Protein 8WOI (pdb70)

Foldseek 3Di:
DDFDPLPVLCVQDDPVLVVLCVQLLVLLLLLQLLVLVVLLLVLQLVVQVQLCQVPLVSNLVSQLVSLVVLLVSLVSLLVSLLSNQLRLLQSLLSRLLSLLLLLLVLVQFAFLLQCPPPCSLLVSLVLSQFLSLLSSLQRRRLVSLLSNLLSLLVNLCVLQCVLPNVLLVLLQVCVVVQVVLQVVLVVVLVVLVVVLVVLCVVLLVLLLCCLQVVVACQLQVCLPVSLVVNLVSLVVNLVSLLVSLLSVLQSQLLNLLSVLLSVLVSLVVVLVCLVVPHHFLSSSSSNNVSSNSSNVSVVQSVVSVVSSRSSRVSVVVSVCSSPDDHDQGFDPPQADADPDFFFKKWFQQFWDASPVDRPATQAHRATDIFGGFFEEEEEEADPSVRVVVVVPLLPSDDRPDGFIDRVHHTCSSHGLVNRLLQEQEQEEPAAAAQFFQVCVLCLLPPDDDDVVLCVLCVLQVRNPPVVVFPDDSGDGQQDPPPDPPDPLDSSCSSSSCVSSPHQAYEYEQHDDRPDDVSNVSNLVSVVRSSGRHRYYYHHNACPSCQPGFKYWYGDGNYTDDIGGVVCLVPPCDNRVVSVVQNVLYVQVSLVSNQVVCVVPVVDDDQLRHWRWDCRGSHFIATHLSVCWLVCLDFPQCLLVVLVVLLPVPPVLVVQQLVLLLLLLVLLLVVLQLVLVLSNLSSDPDSVVSNVVSVVSSVVSNVSSNSSSSSSSSNRSRLSSSLSVSLSSVLSLLSSLVSFFFLLVCVDDCNNSPNSSVLNVPLSNCVSVQNRVLVSLVSNLVSNLVVLVVVLCVLPNPLLVLCVVLLVLQLVLLLLVVVPSVHQPGSLSRQCRVLSRLSSSCNVNVVVCSRSVVSVVSSVVNVVRSVRSSVVSSVRSSVSSSVNSVSSSSNSSSVSVSSSVVSVCSSVPNHRPSSSSSSVSSSNSSSNSVSVSVVCVVCSNSNNTPSPRPCCSVPDDHDQGQADPQFAEDDDFQWWWWFFQFWAARPRDRVDTLAGGATDTFDGLFEEQAEAPVPSPPVCVLCPVQPSDDTPDGFTATSNDTPSRYNNSRPSLQEREFDAQDAADFWWLPCLLCSNPVDDDPDCLCVLCPQLHCPVVQCPDPPRRGWGDRPPTDDDASLVSLSSRSSNVVSSNHAEYEYDYDDPRQRDDPDDSCVSVLVPVSRRHYYYYYYHAPPPSQRPAKYFYDDRNYTQDMGHVPVVPVDDPRPVVVSVVVVPVD

Nearest PDB structures (foldseek):
  5kpi-assembly2_B  TM=9.280E-01  e=2.226E-79  Mus musculus
  5kpj-assembly1_A  TM=8.361E-01  e=1.004E-81  Mus musculus
  5koy-assembly1_A  TM=8.726E-01  e=6.139E-80  Mus musculus
  6ujw-assembly1_A  TM=7.823E-01  e=1.852E-78  Mus musculus
  8pmd-assembly1_A  TM=5.973E-01  e=9.554E-72  Homo sapiens

Solvent-accessible surface area: 56573 Å² total; per-residue (Å²): 156,130,65,39,85,52,144,139,12,38,67,47,18,73,183,97,1,136,98,22,37,123,68,0,26,98,7,0,85,64,21,2,36,7,77,0,48,28,25,69,23,9,1,65,3,7,19,5,4,3,117,24,74,179,72,80,123,67,1,49,100,48,1,45,117,31,13,88,72,1,53,117,14,0,78,68,6,11,147,14,0,72,16,17,10,7,13,12,12,43,2,2,8,60,5,2,3,38,7,5,74,108,2,3,87,5,2,14,108,15,33,12,16,56,18,64,93,96,67,100,9,4,43,6,0,29,0,5,1,19,6,0,2,31,6,18,35,0,4,15,22,61,16,4,26,54,41,28,43,59,14,8,51,110,22,0,49,94,20,0,72,124,27,10,144,83,0,0,94,51,2,50,76,25,48,93,41,51,70,153,25,28,46,100,45,58,163,61,46,88,38,50,85,46,109,36,180,111,21,30,62,104,0,22,66,43,2,68,26,5,6,68,36,5,90,14,1,8,0,9,48,0,18,72,72,12,33,97,46,0,24,95,15,4,57,147,12,15,127,46,14,51,120,32,4,87,28,62,0,90,7,45,0,58,24,100,4,70,26,18,74,19,42,8,78,3,12,68,93,0,2,40,34,12,59,101,65,104,26,28,7,0,80,4,32,3,0,0,26,0,0,42,36,0,12,130,14,46,61,47,0,116,74,12,86,40,23,18,57,114,0,59,42,3,3,82,80,0,54,67,9,25,110,72,169,17,103,17,74,68,52,123,167,106,30,96,89,55,126,151,21,84,0,38,2,33,1,87,70,0,21,1,13,84,98,78,132,99,119,76,83,25,2,127,70,0,67,21,113,11,50,58,39,92,38,15,1,1,1,3,40,71,85,14,27,14,57,2,0,1,8,0,1,1,21,2,29,40,19,90,73,30,73,4,30,2,48,56,24,87,6,128,59,7,44,18,118,28,1,16,92,22,1,0,4,2,20,70,151,18,15,30,4,18,33,16,8,42,76,2,6,32,18,10,68,82,132,56,66,87,101,77,4,65,60,5,1,56,31,1,48,4,81,70,122,24,91,156,27,122,106,79,20,69,2,91,4,11,132,62,58,34,134,35,66,41,57,57,44,37,26,13,2,4,1,2,1,38,15,12,94,2,83,2,1,0,8,23,40,12,28,82,49,167,83,65,88,36,18,59,55,9,48,74,1,18,81,102,4,40,104,50,37,5,0,0,25,1,5,102,72,10,74,45,2,162,141,36,63,41,2,17,2,4,70,113,6,71,43,90,33,89,20,61,31,132,99,6,86,48,180,76,27,47,2,32,52,12,52,115,102,60,148,66,149,90,65,190,20,9,103,41,0,45,74,79,14,48,108,46,65,105,59,36,64,60,36,17,9,6,37,17,40,52,55,52,137,8,79,20,63,6,61,12,36,26,62,46,91,178,51,70,175,13,45,174,83,22,67,132,78,6,68,132,43,9,62,86,19,170,64,85,28,115,101,0,24,83,0,0,65,55,3,2,80,21,36,10,56,52,1,41,8,11,1,28,0,18,58,3,16,25,72,140,77,115,72,34,3,62,137,73,1,95,104,42,18,133,73,8,66,44,21,0,119,87,0,37,38,2,19,60,46,4,33,68,42,12,8,15,9,0,32,29,1,6,9,47,5,21,99,71,0,0,50,27,1,10,115,15,12,2,11,18,19,62,82,135,103,20,59,18,78,98,1,18,43,51,0,29,83,23,0,42,50,5,40,41,14,2,1,69,44,43,9,50,44,60,35,21,75,23,15,39,114,33,0,34,95,45,2,76,138,38,14,148,97,0,0,98,49,0,84,61,8,26,85,81,2,26,100,0,24,63,14,55,54,55,24,77,157,21,27,34,38,39,28,0,130,26,5,13,122,0,2,22,19,0,4,17,0,4,53,34,9,91,10,0,1,0,17,37,2,62,81,60,3,40,66,82,2,42,137,19,2,143,106,4,43,133,96,9,68,166,92,0,71,75,19,0,102,112,11,0,82,20,4,46,29,19,12,28,9,8,10,87,0,4,108,72,0,4,70,6,12,38,117,60,75,8,75,15,15,82,0,3,28,1,10,16,5,0,39,76,9,1,78,26,16,0,76,20,78,45,43,37,68,48,55,145,65,8,4,70,45,42,7,18,11,15,56,10,40,78,78,146,17,177,12,45,13,73,56,111,141,25,66,91,16,158,100,13,162,2,36,5,41,7,111,106,0,42,4,7,89,91,74,155,90,116,62,53,46,0,130,56,0,39,16,130,6,159,45,53,62,8,4,1,0,4,1,20,109,48,31,18,13,52,2,2,12,12,3,0,0,21,10,21,45,13,113,57,30,83,3,34,2,30,57,61,23,3,116,134,9,32,2,84,26,0,12,91,27,0,0,12,8,53,39,108,29,34,10,28,55,34,34,6,45,79,2,10,19,32,12,91,116,67,14,91,113,83,70,2,49,92,9,9,132,24,4,64,8,42,63,86,13,71,58,45,113,106,45,46,96,16,65,4,26,114,238,41,76,145,25,68,43,14,41,55,17,30,8,10,6,6,8,0,34,12,18,98,4,42,0,0,0,13,22,27,13,120,67,18,29,107,35,174,110,44,67,14,17,74,37,6,22,84,126,17,50,188,76,36,7,1,2,11,2,2,53,102,30,58,50,11,178,8,128,66,19,5,0,2,0,57,126,0,114,51,79,23,108,14,24,91,71,94,4,60,82,95,123,111,60,22,6,18,154,40,40,97,70,93,102,48,264

GO terms:
  GO:0009741 response to brassinosteroid (P, IDA)
  GO:0016887 ATP hydrolysis activity (F, IDA)
  GO:0009926 auxin polar transport (P, IDA)
  GO:0010315 auxin export across the plasma membrane (P, IDA)
  GO:0010329 auxin efflux transmembrane transporter activity (F, IDA)
  GO:0055085 transmembrane transport (P, IDA)
  GO:0140359 ABC-type transporter activity (F, IDA)
  GO:0009555 pollen development (P, IMP)
  GO:0009637 response to blue light (P, IMP)
  GO:0009741 response to brassinosteroid (P, IMP)
  GO:0010315 auxin export across the plasma membrane (P, IMP)
  GO:0010928 regulation of auxin mediated signaling pathway (P, IMP)
  GO:2000032 regulation of secondary shoot formation (P, IMP)
  GO:1900459 positive regulation of brassinosteroid mediated signaling pathway (P, IMP)
  GO:1901371 regulation of leaf morphogenesis (P, IMP)
  GO:1902347 response to strigolactone (P, IMP)
  GO:0051510 regulation of unidimensional cell growth (P, IMP)
  GO:0048229 gametophyte development (P, IMP)
  GO:0048439 flower morphogenesis (P, IMP)
  GO:0048443 stamen development (P, IMP)

Sequence (1217 aa):
EQSLPFFKLFSFADKFDYLLMFVGSLGAIVHGSSMPVFFLLFGQMVNGFGKNQMDLHQMVHEVSRYSLYFVYLGLVVCFSSYAEIACWMYSGERQVAALRKKYLEAVLKQDVGFFDTDARTGDIVFSVSTDTLLVQDAISEKVGNFIHYLSTFLAGLVVGFVSAWKLALLSVAVIPGIAFAGGLYAYTLTGITSKSRESYANAGVIAEQAIAQVRTVYSYVGESKALNAYSDAIQYTLKLGYKAGMAKGLGLGCTYGIACMSWALVFWYAGVFIRNGQTDGGKAFTAIFSAIVGGMSLGQSFSNLGAFSKGKAAGYKLMEIINQRPTIIQDPLDGKCLDQVHGNIEFKDVTFSYPSRPDVMIFRNFNIFFPSGKTVAVVGGSGSGKSTVVSLIERFYDPNSGQILLDGVEIKTLQLKFLREQIGLVNQEPALFATTILENILYGKPDATMVEVEAAASAANAHSFITLLPKGYDTQVGERGVQLSGGQKQRIAIARAMLKDPKILLLDEATSALDASSESIVQEALDRVMVGRTTVVVAHRLCTIRNVDSIAVIQQGQVVETGTHEELIAKSGAYASLIRFQEMVSTRLSHSLSTKSLSLRSGSLRNLSYSYSTGADGRIEMISNAETDRKTRAPENYFYRLLKLNSPEWPYSIMGAVGSILSGFIGPTFAIVMSNMIEVFYYTDYDSMERKTKEYVFIYIGAGLYAVGAYLIQHYFFSIMGENLTTRVRRMMLSAILRNEVGWFDEDEHNSSLIAARLATDAADVKSAIAERISVILQNMTSLLTSFIVAFIVEWRVSLLILGTFPLLVLANFAQQLSLKGFAGDTAKAHAKTSMIAGEGVSNIRTVAAFNAQSKILSLFCHELRVPQKRSLYRSQTSGFLFGLSQLALYGSEALILWYGAHLVSKGVSTFSKVIKVFVVLVITANSVAETVSLAPEIIRGGEAVGSVFSVLDRQTRIDPDDADADPVETIRGDIEFRHVDFAYPSRPDVMVFRDFNLRIRAGHSQALVGASGSGKSSVIAMIERFYDPLAGKVMIDGKDIRRLNLKSLRLKIGLVQQEPALFAATIFDNIAYGKDGATESEVIDAARAANAHGFISGLPEGYKTPVGERGVQLSGGQKQRIAIARAVLKNPTVLLLDEATSALDAESECVLQEALERLMRGRTTVVVAHRLSTIRGVDCIGVIQDGRIVEQGSHSELVSRPEGAYSRLLQLQTHR

Organism: Arabidopsis thaliana (NCBI:txid3702)

B-factor: mean 54.36, std 30.16, range [13.77, 126.04]

Radius of gyration: 39.81 Å; Cα contacts (8 Å, |Δi|>4): 1858; chains: 1; bounding box: 60×89×129 Å

Secondary structure (DSSP, 8-state):
-----STTTTTT--TTTTTHHHHHHHHHHHHHTTHHHHHHHHHHHHTTTTT-SS-TTHHHHHHHTTSSHHHHHHHHHHTTSSTTTTTTTTTTHHHHTTTHHHHHHHTTTS-GGG--SSSSTTTHHHHTTTHHHHHHHHHTTTTHHHHHHHHHHHHTTTHHHHH-SSHHHHTTTTHHHHHTTSTTHHHHHHHHHHHHHHHHTTTTTHHHHHHHTHHHHHHTT-SSTTTTTTTTTSHHHHHHHHTTTHHHHHHHTTTTTTGGGTHHHHTTSHHHHTTTTS--SSHHHHHHHHTTHHHHTTTTTGGGGTHHHHHHHHHHHHHHHTT---SS---SSS-B--SS----EEEEEEE---TT--SS-TTTTEE----TT-B--EE-SSS---TTSTTTSS-SS--SEEEEEESS-BGGGB-TTTSTTSEEE--SS----SS-TTTTGGGSSSSS-SHHHHHHHHTTT-TTTTTSSSSSS---TTTTSS----SS---THHHHHHHS--SEEE------S--SHHHHHHHHHHTTT-SSS-BB-EESSGGGSSS-S--EEE-SSSEEE-S-TTTSSSTTSSSHHHHHHHHH--HHHHHHHHHHSTTSSSSS-TTS--EEE--STTS-EEE-S--HHHH--S-TTHHHHHHHHT-S--TTTTTTHHHHSTTTTHHHHHHHHTTTHHHHTT-S-SSTTTTTTSTTTHHHHHTTSHHHHTTHHHHHTTTSTTTTTHHHHHHHHHHHHTTS-GGGTTSTT-STTTSSSTTTTSSSSSHHHHTTTTHHHHHHHHHHHHTTTSHHHH-TTHHHHHHHHHHHHHHHHHHHHHTTT-SS--HHHHTTHHHHHHTTTTTTHHHHHGGG-HHHHTHHHHTTTHHHHHHHHHHHHHHHHHHHHHTHHHHTTHHHHHHHHHHHTTTTSS-TTTHHHHHHHHHHHHHHHHHHTTSHHHHHTTS-SSS-TTTTTS---SS----SSSB--S------EEEEEEE--SSSTT---EEEEEEE--TT-------TTTSS-TTSTTTTTTSS--SBS-EEETTEEGGGB-STTTGGG--B--SS----SS-TTTSSSTTSSS--SSTTHHHHTTS--HHHHHSSTBTTB---SSSS----HHHHHHHHHHHHHHS--SEEE----TT----SS--TTHHHHHHTTTTSEEE---SSSSS---SS--EEEETTEEEEE--TTTSSSSSSTTHHHHHHTTS--

InterPro domains:
  IPR003439 ABC transporter-like, ATP-binding domain [PF00005] (384-532)
  IPR003439 ABC transporter-like, ATP-binding domain [PF00005] (1029-1177)
  IPR003439 ABC transporter-like, ATP-binding domain [PS50893] (365-601)
  IPR003439 ABC transporter-like, ATP-binding domain [PS50893] (1010-1246)
  IPR003593 AAA+ ATPase domain [SM00382] (392-578)
  IPR003593 AAA+ ATPase domain [SM00382] (1037-1223)
  IPR011527 ABC transporter type 1, transmembrane domain [PF00664] (42-314)
  IPR011527 ABC transporter type 1, transmembrane domain [PF00664] (688-959)
  IPR011527 ABC transporter type 1, transmembrane domain [PS50929] (42-330)
  IPR011527 ABC transporter type 1, transmembrane domain [PS50929] (688-975)
  IPR017871 ABC transporter-like, conserved site [PS00211] (504-518)
  IPR017871 ABC transporter-like, conserved site [PS00211] (1149-1163)
  IPR027417 P-loop containing nucleoside triphosphate hydrolase [G3DSA:3.40.50.300] (363-626)
  IPR027417 P-loop containing nucleoside triphosphate hydrolase [G3DSA:3.40.50.300] (1000-1251)
  IPR027417 P-loop containing nucleoside triphosphate hydrolase [SSF52540] (358-602)
  IPR027417 P-loop containing nucleoside triphosphate hydrolase [SSF52540] (1002-1248)
  IPR036640 ABC transporter type 1, transmembrane domain superfamily [G3DSA:1.20.1560.10] (88-984)
  IPR036640 ABC transporter type 1, transmembrane domain superfamily [SSF90123] (28-351)
  IPR036640 ABC transporter type 1, transmembrane domain superfamily [SSF90123] (675-990)
  IPR039421 Type 1 protein exporter [PTHR43394] (12-603)

Structure (mmCIF, N/CA/C/O backbone):
data_8WOI
#
_entry.id   8WOI
#
_cell.length_a   1.00
_cell.length_b   1.00
_cell.length_c   1.00
_cell.angle_alpha   90.00
_cell.angle_beta   90.00
_cell.angle_gamma   90.00
#
_symmetry.space_group_name_H-M   'P 1'
#
loop_
_atom_site.group_PDB
_atom_site.id
_atom_site.type_symbol
_atom_site.label_atom_id
_atom_site.label_alt_id
_atom_site.label_comp_id
_atom_site.label_asym_id
_atom_site.label_entity_id
_atom_site.label_seq_id
_atom_site.pdbx_PDB_ins_code
_atom_site.Cartn_x
_atom_site.Cartn_y
_atom_site.Cartn_z
_atom_site.occupancy
_atom_site.B_iso_or_equiv
_atom_site.auth_seq_id
_atom_site.auth_comp_id
_atom_site.auth_asym_id
_atom_site.auth_atom_id
_atom_site.pdbx_PDB_model_num
ATOM 1 N N . GLU A 1 21 ? 159.410 151.525 127.478 1.00 51.02 21 GLU A N 1
ATOM 2 C CA . GLU A 1 21 ? 160.156 152.706 127.061 1.00 51.02 21 GLU A CA 1
ATOM 3 C C . GLU A 1 21 ? 160.470 153.594 128.260 1.00 51.02 21 GLU A C 1
ATOM 4 O O . GLU A 1 21 ? 160.900 153.107 129.305 1.00 51.02 21 GLU A O 1
ATOM 6 N N . GLN A 1 22 ? 160.256 154.897 128.106 1.00 43.04 22 GLN A N 1
ATOM 7 C CA . GLN A 1 22 ? 160.477 155.836 129.191 1.00 43.04 22 GLN A CA 1
ATOM 8 C C . GLN A 1 22 ? 159.274 155.840 130.131 1.00 43.04 22 GLN A C 1
ATOM 9 O O . GLN A 1 22 ? 158.271 155.158 129.907 1.00 43.04 22 GLN A O 1
ATOM 15 N N . SER A 1 23 ? 159.376 156.620 131.203 1.00 31.92 23 SER A N 1
ATOM 16 C CA . SER A 1 23 ? 158.312 156.700 132.192 1.00 31.92 23 SER A CA 1
ATOM 17 C C . SER A 1 23 ? 158.425 158.019 132.935 1.00 31.92 23 SER A C 1
ATOM 18 O O . SER A 1 23 ? 159.520 158.563 133.097 1.00 31.92 23 SER A O 1
ATOM 21 N N . LEU A 1 24 ? 157.282 158.525 133.377 1.00 24.64 24 LEU A N 1
ATOM 22 C CA . LEU A 1 24 ? 157.243 159.623 134.329 1.00 24.64 24 LEU A CA 1
ATOM 23 C C . LEU A 1 24 ? 157.552 159.093 135.723 1.00 24.64 24 LEU A C 1
ATOM 24 O O . LEU A 1 24 ? 157.544 157.884 135.956 1.00 24.64 24 LEU A O 1
ATOM 29 N N . PRO A 1 25 ? 157.836 159.969 136.685 1.00 19.92 25 PRO A N 1
ATOM 30 C CA . PRO A 1 25 ? 157.786 159.552 138.092 1.00 19.92 25 PRO A CA 1
ATOM 31 C C . PRO A 1 25 ? 156.353 159.277 138.528 1.00 19.92 25 PRO A C 1
ATOM 32 O O . PRO A 1 25 ? 155.395 159.487 137.784 1.00 19.92 25 PRO A O 1
ATOM 36 N N . PHE A 1 26 ? 156.198 158.779 139.759 1.00 21.06 26 PHE A N 1
ATOM 37 C CA . PHE A 1 26 ? 154.838 158.611 140.261 1.00 21.06 26 PHE A CA 1
ATOM 38 C C . PHE A 1 26 ? 154.206 159.954 140.570 1.00 21.06 26 PHE A C 1
ATOM 39 O O . PHE A 1 26 ? 152.994 160.122 140.405 1.00 21.06 26 PHE A O 1
ATOM 47 N N . PHE A 1 27 ? 155.004 160.923 140.988 1.00 22.84 27 PHE A N 1
ATOM 48 C CA . PHE A 1 27 ? 154.500 162.279 141.020 1.00 22.84 27 PHE A CA 1
ATOM 49 C C . PHE A 1 27 ? 154.546 162.841 139.603 1.00 22.84 27 PHE A C 1
ATOM 50 O O . PHE A 1 27 ? 155.069 162.207 138.683 1.00 22.84 27 PHE A O 1
ATOM 58 N N . LYS A 1 28 ? 153.956 164.028 139.433 1.00 28.13 28 LYS A N 1
ATOM 59 C CA . LYS A 1 28 ? 153.590 164.713 138.185 1.00 28.13 28 LYS A CA 1
ATOM 60 C C . LYS A 1 28 ? 152.444 164.019 137.448 1.00 28.13 28 LYS A C 1
ATOM 61 O O . LYS A 1 28 ? 151.988 164.537 136.425 1.00 28.13 28 LYS A O 1
ATOM 67 N N . LEU A 1 29 ? 151.961 162.869 137.930 1.00 22.84 29 LEU A N 1
ATOM 68 C CA . LEU A 1 29 ? 150.631 162.381 137.588 1.00 22.84 29 LEU A CA 1
ATOM 69 C C . LEU A 1 29 ? 149.542 163.158 138.309 1.00 22.84 29 LEU A C 1
ATOM 70 O O . LEU A 1 29 ? 148.379 163.103 137.896 1.00 22.84 29 LEU A O 1
ATOM 75 N N . PHE A 1 30 ? 149.900 163.875 139.372 1.00 21.78 30 PHE A N 1
ATOM 76 C CA . PHE A 1 30 ? 148.985 164.707 140.137 1.00 21.78 30 PHE A CA 1
ATOM 77 C C . PHE A 1 30 ? 149.077 166.172 139.741 1.00 21.78 30 PHE A C 1
ATOM 78 O O . PHE A 1 30 ? 148.663 167.041 140.513 1.00 21.78 30 PHE A O 1
ATOM 86 N N . SER A 1 31 ? 149.608 166.464 138.558 1.00 21.71 31 SER A N 1
ATOM 87 C CA . SER A 1 31 ? 149.862 167.839 138.152 1.00 21.71 31 SER A CA 1
ATOM 88 C C . SER A 1 31 ? 148.634 168.540 137.590 1.00 21.71 31 SER A C 1
ATOM 89 O O . SER A 1 31 ? 148.705 169.740 137.308 1.00 21.71 31 SER A O 1
ATOM 92 N N . PHE A 1 32 ? 147.517 167.835 137.430 1.00 24.64 32 PHE A N 1
ATOM 93 C CA . PHE A 1 32 ? 146.260 168.422 136.971 1.00 24.64 32 PHE A CA 1
ATOM 94 C C . PHE A 1 32 ? 145.306 168.679 138.127 1.00 24.64 32 PHE A C 1
ATOM 95 O O . PHE A 1 32 ? 144.089 168.551 137.987 1.00 24.64 32 PHE A O 1
ATOM 103 N N . ALA A 1 33 ? 145.846 169.053 139.282 1.00 26.87 33 ALA A N 1
ATOM 104 C CA . ALA A 1 33 ? 145.081 169.220 140.508 1.00 26.87 33 ALA A CA 1
ATOM 105 C C . ALA A 1 33 ? 144.940 170.698 140.835 1.00 26.87 33 ALA A C 1
ATOM 106 O O . ALA A 1 33 ? 145.941 171.418 140.909 1.00 26.87 33 ALA A O 1
ATOM 108 N N . ASP A 1 34 ? 143.701 171.147 141.023 1.00 28.18 34 ASP A N 1
ATOM 109 C CA . ASP A 1 34 ? 143.424 172.491 141.501 1.00 28.18 34 ASP A CA 1
ATOM 110 C C . ASP A 1 34 ? 143.275 172.480 143.021 1.00 28.18 34 ASP A C 1
ATOM 111 O O . ASP A 1 34 ? 143.458 171.454 143.676 1.00 28.18 34 ASP A O 1
ATOM 116 N N . LYS A 1 35 ? 142.917 173.634 143.593 1.00 29.07 35 LYS A N 1
ATOM 117 C CA . LYS A 1 35 ? 142.878 173.793 145.044 1.00 29.07 35 LYS A CA 1
ATOM 118 C C . LYS A 1 35 ? 141.741 173.030 145.714 1.00 29.07 35 LYS A C 1
ATOM 119 O O . LYS A 1 35 ? 141.731 172.937 146.944 1.00 29.07 35 LYS A O 1
ATOM 125 N N . PHE A 1 36 ? 140.791 172.491 144.955 1.00 32.95 36 PHE A N 1
ATOM 126 C CA . PHE A 1 36 ? 139.777 171.608 145.510 1.00 32.95 36 PHE A CA 1
ATOM 127 C C . PHE A 1 36 ? 140.212 170.148 145.477 1.00 32.95 36 PHE A C 1
ATOM 128 O O . PHE A 1 36 ? 139.605 169.316 146.156 1.00 32.95 36 PHE A O 1
ATOM 136 N N . ASP A 1 37 ? 141.278 169.827 144.745 1.00 32.96 37 ASP A N 1
ATOM 137 C CA . ASP A 1 37 ? 141.863 168.494 144.777 1.00 32.96 37 ASP A CA 1
ATOM 138 C C . ASP A 1 37 ? 142.949 168.353 145.825 1.00 32.96 37 ASP A C 1
ATOM 139 O O . ASP A 1 37 ? 143.242 167.229 146.242 1.00 32.96 37 ASP A O 1
ATOM 144 N N . TYR A 1 38 ? 143.548 169.458 146.265 1.00 26.52 38 TYR A N 1
ATOM 145 C CA . TYR A 1 38 ? 144.428 169.419 147.423 1.00 26.52 38 TYR A CA 1
ATOM 146 C C . TYR A 1 38 ? 143.658 169.359 148.731 1.00 26.52 38 TYR A C 1
ATOM 147 O O . TYR A 1 38 ? 144.275 169.228 149.791 1.00 26.52 38 TYR A O 1
ATOM 156 N N . LEU A 1 39 ? 142.334 169.462 148.679 1.00 28.67 39 LEU A N 1
ATOM 157 C CA . LEU A 1 39 ? 141.491 169.381 149.857 1.00 28.67 39 LEU A CA 1
ATOM 158 C C . LEU A 1 39 ? 140.784 168.040 149.972 1.00 28.67 39 LEU A C 1
ATOM 159 O O . LEU A 1 39 ? 140.357 167.674 151.070 1.00 28.67 39 LEU A O 1
ATOM 164 N N . LEU A 1 40 ? 140.674 167.293 148.879 1.00 38.97 40 LEU A N 1
ATOM 165 C CA . LEU A 1 40 ? 140.104 165.956 148.934 1.00 38.97 40 LEU A CA 1
ATOM 166 C C . LEU A 1 40 ? 141.163 164.882 149.122 1.00 38.97 40 LEU A C 1
ATOM 167 O O . LEU A 1 40 ? 140.852 163.802 149.631 1.00 38.97 40 LEU A O 1
ATOM 172 N N . MET A 1 41 ? 142.403 165.142 148.724 1.00 33.45 41 MET A N 1
ATOM 173 C CA . MET A 1 41 ? 143.498 164.229 149.010 1.00 33.45 41 MET A CA 1
ATOM 174 C C . MET A 1 41 ? 144.110 164.471 150.383 1.00 33.45 41 MET A C 1
ATOM 175 O O . MET A 1 41 ? 145.051 163.766 150.759 1.00 33.45 41 MET A O 1
ATOM 180 N N . PHE A 1 42 ? 143.611 165.454 151.128 1.00 23.07 42 PHE A N 1
ATOM 181 C CA . PHE A 1 42 ? 144.016 165.704 152.505 1.00 23.07 42 PHE A CA 1
ATOM 182 C C . PHE A 1 42 ? 143.049 165.111 153.514 1.00 23.07 42 PHE A C 1
ATOM 183 O O . PHE A 1 42 ? 143.481 164.554 154.523 1.00 23.07 42 PHE A O 1
ATOM 191 N N . VAL A 1 43 ? 141.745 165.237 153.269 1.00 21.50 43 VAL A N 1
ATOM 192 C CA . VAL A 1 43 ? 140.758 164.628 154.151 1.00 21.50 43 VAL A CA 1
ATOM 193 C C . VAL A 1 43 ? 140.762 163.117 153.980 1.00 21.50 43 VAL A C 1
ATOM 194 O O . VAL A 1 43 ? 140.695 162.364 154.957 1.00 21.50 43 VAL A O 1
ATOM 198 N N . GLY A 1 44 ? 140.889 162.649 152.746 1.00 22.76 44 GLY A N 1
ATOM 199 C CA . GLY A 1 44 ? 140.970 161.234 152.477 1.00 22.76 44 GLY A CA 1
ATOM 200 C C . GLY A 1 44 ? 142.315 160.599 152.721 1.00 22.76 44 GLY A C 1
ATOM 201 O O . GLY A 1 44 ? 142.490 159.419 152.413 1.00 22.76 44 GLY A O 1
ATOM 202 N N . SER A 1 45 ? 143.282 161.346 153.247 1.00 19.91 45 SER A N 1
ATOM 203 C CA . SER A 1 45 ? 144.535 160.787 153.736 1.00 19.91 45 SER A CA 1
ATOM 204 C C . SER A 1 45 ? 144.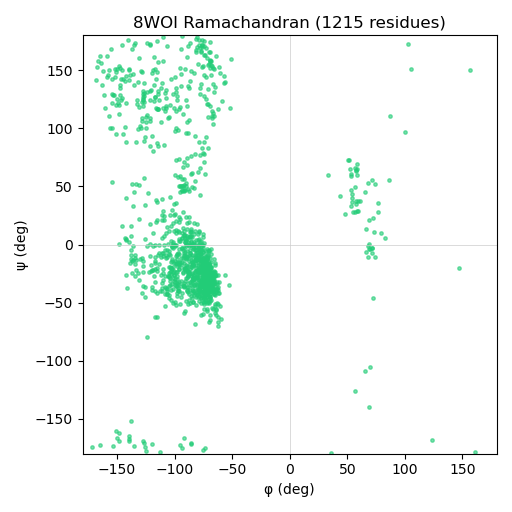587 160.726 155.253 1.00 19.91 45 SER A C 1
ATOM 205 O O . SER A 1 45 ? 145.179 159.800 155.807 1.00 19.91 45 SER A O 1
ATOM 208 N N . LEU A 1 46 ? 143.992 161.704 155.938 1.00 19.88 46 LEU A N 1
ATOM 209 C CA . LEU A 1 46 ? 143.761 161.560 157.370 1.00 19.88 46 LEU A CA 1
ATOM 210 C C . LEU A 1 46 ? 142.727 160.488 157.659 1.00 19.88 46 LEU A C 1
ATOM 211 O O . LEU A 1 46 ? 142.810 159.816 158.689 1.00 19.88 46 LEU A O 1
ATOM 216 N N . GLY A 1 47 ? 141.747 160.316 156.780 1.00 16.16 47 GLY A N 1
ATOM 217 C CA . GLY A 1 47 ? 140.741 159.300 157.003 1.00 16.16 47 GLY A CA 1
ATOM 218 C C . GLY A 1 47 ? 141.182 157.887 156.709 1.00 16.16 47 GLY A C 1
ATOM 219 O O . GLY A 1 47 ? 140.493 156.948 157.109 1.00 16.16 47 GLY A O 1
ATOM 220 N N . ALA A 1 48 ? 142.317 157.708 156.039 1.00 17.48 48 ALA A N 1
ATOM 221 C CA . ALA A 1 48 ? 142.855 156.383 155.771 1.00 17.48 48 ALA A CA 1
ATOM 222 C C . ALA A 1 48 ? 143.906 155.961 156.781 1.00 17.48 48 ALA A C 1
ATOM 223 O O . ALA A 1 48 ? 144.217 154.771 156.864 1.00 17.48 48 ALA A O 1
ATOM 225 N N . ILE A 1 49 ? 144.455 156.901 157.544 1.00 16.62 49 ILE A N 1
ATOM 226 C CA . ILE A 1 49 ? 145.326 156.544 158.655 1.00 16.62 49 ILE A CA 1
ATOM 227 C C . ILE A 1 49 ? 144.495 156.127 159.862 1.00 16.62 49 ILE A C 1
ATOM 228 O O . ILE A 1 49 ? 144.823 155.159 160.555 1.00 16.62 49 ILE A O 1
ATOM 233 N N . VAL A 1 50 ? 143.384 156.824 160.105 1.00 14.09 50 VAL A N 1
ATOM 234 C CA . VAL A 1 50 ? 142.517 156.506 161.234 1.00 14.09 50 VAL A CA 1
ATOM 235 C C . VAL A 1 50 ? 141.705 155.239 160.960 1.00 14.09 50 VAL A C 1
ATOM 236 O O . VAL A 1 50 ? 141.404 154.476 161.885 1.00 14.09 50 VAL A O 1
ATOM 240 N N . HIS A 1 51 ? 141.383 154.959 159.697 1.00 18.03 51 HIS A N 1
ATOM 241 C CA . HIS A 1 51 ? 140.759 153.682 159.369 1.00 18.03 51 HIS A CA 1
ATOM 242 C C . HIS A 1 51 ? 141.760 152.539 159.454 1.00 18.03 51 HIS A C 1
ATOM 243 O O . HIS A 1 51 ? 141.380 151.402 159.749 1.00 18.03 51 HIS A O 1
ATOM 250 N N . GLY A 1 52 ? 143.033 152.816 159.211 1.00 16.90 52 GLY A N 1
ATOM 251 C CA . GLY A 1 52 ? 144.034 151.772 159.215 1.00 16.90 52 GLY A CA 1
ATOM 252 C C . GLY A 1 52 ? 144.373 151.299 160.607 1.00 16.90 52 GLY A C 1
ATOM 253 O O . GLY A 1 52 ? 144.333 150.101 160.895 1.00 16.90 52 GLY A O 1
ATOM 254 N N . SER A 1 53 ? 144.688 152.244 161.487 1.00 15.56 53 SER A N 1
ATOM 255 C CA . SER A 1 53 ? 145.037 151.938 162.865 1.00 15.56 53 SER A CA 1
ATOM 256 C C . SER A 1 53 ? 143.801 151.751 163.735 1.00 15.56 53 SER A C 1
ATOM 257 O O . SER A 1 53 ? 143.650 152.428 164.755 1.00 15.56 53 SER A O 1
ATOM 260 N N . SER A 1 54 ? 142.904 150.848 163.338 1.00 22.97 54 SER A N 1
ATOM 261 C CA . SER A 1 54 ? 141.729 150.532 164.135 1.00 22.97 54 SER A CA 1
ATOM 262 C C . SER A 1 54 ? 141.458 149.046 164.259 1.00 22.97 54 SER A C 1
ATOM 263 O O . SER A 1 54 ? 140.683 148.659 165.136 1.00 22.97 54 SER A O 1
ATOM 266 N N . MET A 1 55 ? 142.041 148.207 163.422 1.00 28.55 55 MET A N 1
ATOM 267 C CA . MET A 1 55 ? 142.096 146.773 163.675 1.00 28.55 55 MET A CA 1
ATOM 268 C C . MET A 1 55 ? 143.152 146.422 164.734 1.00 28.55 55 MET A C 1
ATOM 269 O O . MET A 1 55 ? 142.900 145.513 165.532 1.00 28.55 55 MET A O 1
ATOM 274 N N . PRO A 1 56 ? 144.318 147.087 164.827 1.00 25.39 56 PRO A N 1
ATOM 275 C CA . PRO A 1 56 ? 145.132 146.910 166.040 1.00 25.39 56 PRO A CA 1
ATOM 276 C C . PRO A 1 56 ? 144.617 147.631 167.277 1.00 25.39 56 PRO A C 1
ATOM 277 O O . PRO A 1 56 ? 145.319 147.635 168.290 1.00 25.39 56 PRO A O 1
ATOM 281 N N . VAL A 1 57 ? 143.442 148.252 167.252 1.00 38.97 57 VAL A N 1
ATOM 282 C CA . VAL A 1 57 ? 142.844 148.784 168.470 1.00 38.97 57 VAL A CA 1
ATOM 283 C C . VAL A 1 57 ? 141.694 147.892 168.938 1.00 38.97 57 VAL A C 1
ATOM 284 O O . VAL A 1 57 ? 141.448 147.801 170.151 1.00 38.97 57 VAL A O 1
ATOM 288 N N . PHE A 1 58 ? 141.038 147.173 168.022 1.00 38.97 58 PHE A N 1
ATOM 289 C CA . PHE A 1 58 ? 140.107 146.116 168.404 1.00 38.97 58 PHE A CA 1
ATOM 290 C C . PHE A 1 58 ? 140.798 145.009 169.189 1.00 38.97 58 PHE A C 1
ATOM 291 O O . PHE A 1 58 ? 140.188 144.402 170.072 1.00 38.97 58 PHE A O 1
ATOM 299 N N . PHE A 1 59 ? 142.069 144.743 168.892 1.00 39.93 59 PHE A N 1
ATOM 300 C CA . PHE A 1 59 ? 142.848 143.754 169.623 1.00 39.93 59 PHE A CA 1
ATOM 301 C C . PHE A 1 59 ? 143.383 144.285 170.944 1.00 39.93 59 PHE A C 1
ATOM 302 O O . PHE A 1 59 ? 143.825 143.489 171.777 1.00 39.93 59 PHE A O 1
ATOM 310 N N . LEU A 1 60 ? 143.366 145.601 171.152 1.00 38.97 60 LEU A N 1
ATOM 311 C CA . LEU A 1 60 ? 143.699 146.178 172.446 1.00 38.97 60 LEU A CA 1
ATOM 312 C C . LEU A 1 60 ? 142.487 146.281 173.355 1.00 38.97 60 LEU A C 1
ATOM 313 O O . LEU A 1 60 ? 142.647 146.287 174.577 1.00 38.97 60 LEU A O 1
ATOM 318 N N . LEU A 1 61 ? 141.285 146.355 172.788 1.00 38.97 61 LEU A N 1
ATOM 319 C CA . LEU A 1 61 ? 140.063 146.427 173.578 1.00 38.97 61 LEU A CA 1
ATOM 320 C C . LEU A 1 61 ? 139.521 145.048 173.914 1.00 38.97 61 LEU A C 1
ATOM 321 O O . LEU A 1 61 ? 139.066 144.822 175.038 1.00 38.97 61 LEU A O 1
ATOM 326 N N . PHE A 1 62 ? 139.564 144.113 172.963 1.00 32.02 62 PHE A N 1
ATOM 327 C CA . PHE A 1 62 ? 139.130 142.754 173.254 1.00 32.02 62 PHE A CA 1
ATOM 328 C C . PHE A 1 62 ? 140.141 142.013 174.120 1.00 32.02 62 PHE A C 1
ATOM 329 O O . PHE A 1 62 ? 139.793 141.007 174.740 1.00 32.02 62 PHE A O 1
ATOM 337 N N . GLY A 1 63 ? 141.376 142.504 174.205 1.00 25.79 63 GLY A N 1
ATOM 338 C CA . GLY A 1 63 ? 142.319 141.930 175.149 1.00 25.79 63 GLY A CA 1
ATOM 339 C C . GLY A 1 63 ? 142.051 142.376 176.574 1.00 25.79 63 GLY A C 1
ATOM 340 O O . GLY A 1 63 ? 142.040 141.561 177.498 1.00 25.79 63 GLY A O 1
ATOM 341 N N . GLN A 1 64 ? 141.832 143.680 176.771 1.00 27.85 64 GLN A N 1
ATOM 342 C CA . GLN A 1 64 ? 141.598 144.215 178.109 1.00 27.85 64 GLN A CA 1
ATOM 343 C C . GLN A 1 64 ? 140.227 143.853 178.659 1.00 27.85 64 GLN A C 1
ATOM 344 O O . GLN A 1 64 ? 140.012 143.982 179.868 1.00 27.85 64 GLN A O 1
ATOM 350 N N . MET A 1 65 ? 139.292 143.427 177.809 1.00 28.89 65 MET A N 1
ATOM 351 C CA . MET A 1 65 ? 138.006 142.944 178.302 1.00 28.89 65 MET A CA 1
ATOM 352 C C . MET A 1 65 ? 138.161 141.624 179.043 1.00 28.89 65 MET A C 1
ATOM 353 O O . MET A 1 65 ? 137.651 141.465 180.158 1.00 28.89 65 MET A O 1
ATOM 358 N N . VAL A 1 66 ? 138.872 140.671 178.433 1.00 25.01 66 VAL A N 1
ATOM 359 C CA . VAL A 1 66 ? 139.057 139.335 178.995 1.00 25.01 66 VAL A CA 1
ATOM 360 C C . VAL A 1 66 ? 139.855 139.386 180.298 1.00 25.01 66 VAL A C 1
ATOM 361 O O . VAL A 1 66 ? 139.657 138.551 181.188 1.00 25.01 66 VAL A O 1
ATOM 365 N N . ASN A 1 67 ? 140.716 140.395 180.467 1.00 26.73 67 ASN A N 1
ATOM 366 C CA . ASN A 1 67 ? 141.389 140.573 181.749 1.00 26.73 67 ASN A CA 1
ATOM 367 C C . ASN A 1 67 ? 140.452 141.040 182.855 1.00 26.73 67 ASN A C 1
ATOM 368 O O . ASN A 1 67 ? 140.810 140.933 184.030 1.00 26.73 67 ASN A O 1
ATOM 373 N N . GLY A 1 68 ? 139.282 141.574 182.519 1.00 23.76 68 GLY A N 1
ATOM 374 C CA . GLY A 1 68 ? 138.294 141.882 183.533 1.00 23.76 68 GLY A CA 1
ATOM 375 C C . GLY A 1 68 ? 137.188 140.851 183.548 1.00 23.76 68 GLY A C 1
ATOM 376 O O . GLY A 1 68 ? 136.514 140.643 184.559 1.00 23.76 68 GLY A O 1
ATOM 377 N N . PHE A 1 69 ? 136.990 140.217 182.401 1.00 25.32 69 PHE A N 1
ATOM 378 C CA . PHE A 1 69 ? 136.056 139.114 182.235 1.00 25.32 69 PHE A CA 1
ATOM 379 C C . PHE A 1 69 ? 136.834 137.804 182.308 1.00 25.32 69 PHE A C 1
ATOM 380 O O . PHE A 1 69 ? 137.064 137.139 181.302 1.00 25.32 69 PHE A O 1
ATOM 388 N N . GLY A 1 70 ? 137.272 137.449 183.510 1.00 23.60 70 GLY A N 1
ATOM 389 C CA . GLY A 1 70 ? 138.093 136.264 183.650 1.00 23.60 70 GLY A CA 1
ATOM 390 C C . GLY A 1 70 ? 139.139 136.316 184.741 1.00 23.60 70 GLY A C 1
ATOM 391 O O . GLY A 1 70 ? 139.623 135.271 185.178 1.00 23.60 70 GLY A O 1
ATOM 392 N N . LYS A 1 71 ? 139.503 137.510 185.195 1.00 26.95 71 LYS A N 1
ATOM 393 C CA . LYS A 1 71 ? 140.134 137.629 186.501 1.00 26.95 71 LYS A CA 1
ATOM 394 C C . LYS A 1 71 ? 139.116 137.804 187.610 1.00 26.95 71 LYS A C 1
ATOM 395 O O . LYS A 1 71 ? 139.418 137.501 188.770 1.00 26.95 71 LYS A O 1
ATOM 401 N N . ASN A 1 72 ? 137.928 138.298 187.279 1.00 30.03 72 ASN A N 1
ATOM 402 C CA . ASN A 1 72 ? 136.847 138.489 188.239 1.00 30.03 72 ASN A CA 1
ATOM 403 C C . ASN A 1 72 ? 135.891 137.301 188.249 1.00 30.03 72 ASN A C 1
ATOM 404 O O . ASN A 1 72 ? 134.681 137.471 188.152 1.00 30.03 72 ASN A O 1
ATOM 409 N N . GLN A 1 73 ? 136.420 136.084 188.375 1.00 37.12 73 GLN A N 1
ATOM 410 C CA . GLN A 1 73 ? 135.553 134.913 188.427 1.00 37.12 73 GLN A CA 1
ATOM 411 C C . GLN A 1 73 ? 134.931 134.703 189.799 1.00 37.12 73 GLN A C 1
ATOM 412 O O . GLN A 1 73 ? 133.910 134.015 189.902 1.00 37.12 73 GLN A O 1
ATOM 418 N N . MET A 1 74 ? 135.518 135.271 190.848 1.00 49.28 74 MET A N 1
ATOM 419 C CA . MET A 1 74 ? 134.973 135.164 192.192 1.00 49.28 74 MET A CA 1
ATOM 420 C C . MET A 1 74 ? 134.244 136.423 192.632 1.00 49.28 74 MET A C 1
ATOM 421 O O . MET A 1 74 ? 133.693 136.447 193.737 1.00 49.28 74 MET A O 1
ATOM 426 N N . ASP A 1 75 ? 134.224 137.459 191.799 1.00 43.48 75 ASP A N 1
ATOM 427 C CA . ASP A 1 75 ? 133.605 138.747 192.108 1.00 43.48 75 ASP A CA 1
ATOM 428 C C . ASP A 1 75 ? 132.634 139.057 190.975 1.00 43.48 75 ASP A C 1
ATOM 429 O O . ASP A 1 75 ? 132.989 139.716 189.998 1.00 43.48 75 ASP A O 1
ATOM 434 N N . LEU A 1 76 ? 131.392 138.599 191.123 1.00 37.30 76 LEU A N 1
ATOM 435 C CA . LEU A 1 76 ? 130.406 138.683 190.054 1.00 37.30 76 LEU A CA 1
ATOM 436 C C . LEU A 1 76 ? 129.770 140.060 189.917 1.00 37.30 76 LEU A C 1
ATOM 437 O O . LEU A 1 76 ? 128.859 140.220 189.099 1.00 37.30 76 LEU A O 1
ATOM 442 N N . HIS A 1 77 ? 130.208 141.049 190.689 1.00 43.52 77 HIS A N 1
ATOM 443 C CA . HIS A 1 77 ? 129.761 142.424 190.516 1.00 43.52 77 HIS A CA 1
ATOM 444 C C . HIS A 1 77 ? 130.771 143.264 189.753 1.00 43.52 77 HIS A C 1
ATOM 445 O O . HIS A 1 77 ? 130.380 144.180 189.025 1.00 43.52 77 HIS A O 1
ATOM 452 N N . GLN A 1 78 ? 132.059 142.960 189.893 1.00 35.52 78 GLN A N 1
ATOM 453 C CA . GLN A 1 78 ? 133.081 143.656 189.126 1.00 35.52 78 GLN A CA 1
ATOM 454 C C . GLN A 1 78 ? 133.088 143.195 187.676 1.00 35.52 78 GLN A C 1
ATOM 455 O O . GLN A 1 78 ? 133.472 143.964 186.788 1.00 35.52 78 GLN A O 1
ATOM 461 N N . MET A 1 79 ? 132.668 141.950 187.426 1.00 32.97 79 MET A N 1
ATOM 462 C CA . MET A 1 79 ? 132.559 141.437 186.063 1.00 32.97 79 MET A CA 1
ATOM 463 C C . MET A 1 79 ? 131.547 142.226 185.246 1.00 32.97 79 MET A C 1
ATOM 464 O O . MET A 1 79 ? 131.778 142.504 184.066 1.00 32.97 79 MET A O 1
ATOM 469 N N . VAL A 1 80 ? 130.429 142.616 185.860 1.00 31.84 80 VAL A N 1
ATOM 470 C CA . VAL A 1 80 ? 129.395 143.334 185.124 1.00 31.84 80 VAL A CA 1
ATOM 471 C C . VAL A 1 80 ? 129.835 144.767 184.837 1.00 31.84 80 VAL A C 1
ATOM 472 O O . VAL A 1 80 ? 129.529 145.314 183.771 1.00 31.84 80 VAL A O 1
ATOM 476 N N . HIS A 1 81 ? 130.601 145.380 185.745 1.00 35.02 81 HIS A N 1
ATOM 477 C CA . HIS A 1 81 ? 131.096 146.731 185.499 1.00 35.02 81 HIS A CA 1
ATOM 478 C C . HIS A 1 81 ? 132.190 146.743 184.439 1.00 35.02 81 HIS A C 1
ATOM 479 O O . HIS A 1 81 ? 132.137 147.535 183.494 1.00 35.02 81 HIS A O 1
ATOM 486 N N . GLU A 1 82 ? 133.185 145.871 184.569 1.00 28.94 82 GLU A N 1
ATOM 487 C CA . GLU A 1 82 ? 134.327 145.878 183.660 1.00 28.94 82 GLU A CA 1
ATOM 488 C C . GLU A 1 82 ? 134.059 145.195 182.325 1.00 28.94 82 GLU A C 1
ATOM 489 O O . GLU A 1 82 ? 135.007 144.975 181.570 1.00 28.94 82 GLU A O 1
ATOM 495 N N . VAL A 1 83 ? 132.817 144.834 182.016 1.00 26.09 83 VAL A N 1
ATOM 496 C CA . VAL A 1 83 ? 132.429 144.426 180.677 1.00 26.09 83 VAL A CA 1
ATOM 497 C C . VAL A 1 83 ? 131.483 145.437 180.044 1.00 26.09 83 VAL A C 1
ATOM 498 O O . VAL A 1 83 ? 131.641 145.790 178.874 1.00 26.09 83 VAL A O 1
ATOM 502 N N . SER A 1 84 ? 130.541 145.973 180.824 1.00 25.17 84 SER A N 1
ATOM 503 C CA . SER A 1 84 ? 129.690 147.057 180.349 1.00 25.17 84 SER A CA 1
ATOM 504 C C . SER A 1 84 ? 130.467 148.340 180.094 1.00 25.17 84 SER A C 1
ATOM 505 O O . SER A 1 84 ? 130.007 149.182 179.319 1.00 25.17 84 SER A O 1
ATOM 508 N N . ARG A 1 85 ? 131.630 148.506 180.722 1.00 27.03 85 ARG A N 1
ATOM 509 C CA . ARG A 1 85 ? 132.464 149.662 180.428 1.00 27.03 85 ARG A CA 1
ATOM 510 C C . ARG A 1 85 ? 133.216 149.471 179.120 1.00 27.03 85 ARG A C 1
ATOM 511 O O . ARG A 1 85 ? 133.389 150.427 178.359 1.00 27.03 85 ARG A O 1
ATOM 519 N N . TYR A 1 86 ? 133.659 148.247 178.833 1.00 26.11 86 TYR A N 1
ATOM 520 C CA . TYR A 1 86 ? 134.360 147.960 177.588 1.00 26.11 86 TYR A CA 1
ATOM 521 C C . TYR A 1 86 ? 133.452 147.510 176.456 1.00 26.11 86 TYR A C 1
ATOM 522 O O . TYR A 1 86 ? 133.930 147.393 175.328 1.00 26.11 86 TYR A O 1
ATOM 531 N N . SER A 1 87 ? 132.174 147.244 176.710 1.00 23.35 87 SER A N 1
ATOM 532 C CA . SER A 1 87 ? 131.252 147.013 175.608 1.00 23.35 87 SER A CA 1
ATOM 533 C C . SER A 1 87 ? 130.611 148.298 175.128 1.00 23.35 87 SER A C 1
ATOM 534 O O . SER A 1 87 ? 129.859 148.273 174.153 1.00 23.35 87 SER A O 1
ATOM 537 N N . LEU A 1 88 ? 130.868 149.408 175.809 1.00 30.52 88 LEU A N 1
ATOM 538 C CA . LEU A 1 88 ? 130.526 150.711 175.267 1.00 30.52 88 LEU A CA 1
ATOM 539 C C . LEU A 1 88 ? 131.625 151.209 174.345 1.00 30.52 88 LEU A C 1
ATOM 540 O O . LEU A 1 88 ? 131.359 151.992 173.430 1.00 30.52 88 LEU A O 1
ATOM 545 N N . TYR A 1 89 ? 132.851 150.732 174.545 1.00 38.97 89 TYR A N 1
ATOM 546 C CA . TYR A 1 89 ? 133.984 151.155 173.737 1.00 38.97 89 TYR A CA 1
ATOM 547 C C . TYR A 1 89 ? 134.019 150.495 172.368 1.00 38.97 89 TYR A C 1
ATOM 548 O O . TYR A 1 89 ? 134.861 150.870 171.549 1.00 38.97 89 TYR A O 1
ATOM 557 N N . PHE A 1 90 ? 133.152 149.517 172.099 1.00 38.97 90 PHE A N 1
ATOM 558 C CA . PHE A 1 90 ? 133.012 148.997 170.747 1.00 38.97 90 PHE A CA 1
ATOM 559 C C . PHE A 1 90 ? 132.019 149.791 169.923 1.00 38.97 90 PHE A C 1
ATOM 560 O O . PHE A 1 90 ? 132.069 149.732 168.692 1.00 38.97 90 PHE A O 1
ATOM 568 N N . VAL A 1 91 ? 131.114 150.522 170.568 1.00 32.79 91 VAL A N 1
ATOM 569 C CA . VAL A 1 91 ? 130.262 151.444 169.832 1.00 32.79 91 VAL A CA 1
ATOM 570 C C . VAL A 1 91 ? 131.055 152.685 169.449 1.00 32.79 91 VAL A C 1
ATOM 571 O O . VAL A 1 91 ? 130.878 153.237 168.358 1.00 32.79 91 VAL A O 1
ATOM 575 N N . TYR A 1 92 ? 131.980 153.111 170.315 1.00 38.97 92 TYR A N 1
ATOM 576 C CA . TYR A 1 92 ? 132.826 154.257 169.994 1.00 38.97 92 TYR A CA 1
ATOM 577 C C . TYR A 1 92 ? 133.845 153.909 168.922 1.00 38.97 92 TYR A C 1
ATOM 578 O O . TYR A 1 92 ? 134.178 154.756 168.090 1.00 38.97 92 TYR A O 1
ATOM 587 N N . LEU A 1 93 ? 134.344 152.675 168.918 1.00 38.97 93 LEU A N 1
ATOM 588 C CA . LEU A 1 93 ? 135.178 152.225 167.814 1.00 38.97 93 LEU A CA 1
ATOM 589 C C . LEU A 1 93 ? 134.357 151.992 166.554 1.00 38.97 93 LEU A C 1
ATOM 590 O O . LEU A 1 93 ? 134.894 152.091 165.449 1.00 38.97 93 LEU A O 1
ATOM 595 N N . GLY A 1 94 ? 133.061 151.716 166.692 1.00 28.91 94 GLY A N 1
ATOM 596 C CA . GLY A 1 94 ? 132.214 151.588 165.522 1.00 28.91 94 GLY A CA 1
ATOM 597 C C . GLY A 1 94 ? 131.953 152.911 164.837 1.00 28.91 94 GLY A C 1
ATOM 598 O O . GLY A 1 94 ? 131.811 152.959 163.614 1.00 28.91 94 GLY A O 1
ATOM 599 N N . LEU A 1 95 ? 131.899 154.001 165.604 1.00 29.13 95 LEU A N 1
ATOM 600 C CA . LEU A 1 95 ? 131.646 155.312 165.020 1.00 29.13 95 LEU A CA 1
ATOM 601 C C . LEU A 1 95 ? 132.879 155.881 164.332 1.00 29.13 95 LEU A C 1
ATOM 602 O O . LEU A 1 95 ? 132.751 156.581 163.325 1.00 29.13 95 LEU A O 1
ATOM 607 N N . VAL A 1 96 ? 134.070 155.599 164.858 1.00 38.97 96 VAL A N 1
ATOM 608 C CA . VAL A 1 96 ? 135.298 156.079 164.236 1.00 38.97 96 VAL A CA 1
ATOM 609 C C . VAL A 1 96 ? 135.590 155.319 162.938 1.00 38.97 96 VAL A C 1
ATOM 610 O O . VAL A 1 96 ? 136.149 155.885 161.997 1.00 38.97 96 VAL A O 1
ATOM 614 N N . VAL A 1 97 ? 135.152 154.066 162.821 1.00 29.58 97 VAL A N 1
ATOM 615 C CA . VAL A 1 97 ? 135.253 153.374 161.539 1.00 29.58 97 VAL A CA 1
ATOM 616 C C . VAL A 1 97 ? 134.098 153.778 160.619 1.00 29.58 97 VAL A C 1
ATOM 617 O O . VAL A 1 97 ? 134.219 153.693 159.389 1.00 29.58 97 VAL A O 1
ATOM 621 N N . CYS A 1 98 ? 133.011 154.310 161.182 1.00 28.95 98 CYS A N 1
ATOM 622 C CA . CYS A 1 98 ? 131.881 154.750 160.369 1.00 28.95 98 CYS A CA 1
ATOM 623 C C . CYS A 1 98 ? 132.212 156.017 159.588 1.00 28.95 98 CYS A C 1
ATOM 624 O O . CYS A 1 98 ? 131.997 156.082 158.373 1.00 28.95 98 CYS A O 1
ATOM 627 N N . PHE A 1 99 ? 132.740 157.037 160.263 1.00 31.43 99 PHE A N 1
ATOM 628 C CA . PHE A 1 99 ? 133.059 158.307 159.626 1.00 31.43 99 PHE A CA 1
ATOM 629 C C . PHE A 1 99 ? 134.518 158.413 159.209 1.00 31.43 99 PHE A C 1
ATOM 630 O O . PHE A 1 99 ? 135.033 159.526 159.077 1.00 31.43 99 PHE A O 1
ATOM 638 N N . SER A 1 100 ? 135.201 157.290 159.005 1.00 38.97 100 SER A N 1
ATOM 639 C CA . SER A 1 100 ? 136.518 157.313 158.390 1.00 38.97 100 SER A CA 1
ATOM 640 C C . SER A 1 100 ? 136.709 156.262 157.314 1.00 38.97 100 SER A C 1
ATOM 641 O O . SER A 1 100 ? 137.727 156.303 156.620 1.00 38.97 100 SER A O 1
ATOM 644 N N . SER A 1 101 ? 135.784 155.328 157.153 1.00 27.39 101 SER A N 1
ATOM 645 C CA . SER A 1 101 ? 135.723 154.562 155.923 1.00 27.39 101 SER A CA 1
ATOM 646 C C . SER A 1 101 ? 134.795 155.212 154.915 1.00 27.39 101 SER A C 1
ATOM 647 O O . SER A 1 101 ? 134.735 154.768 153.765 1.00 27.39 101 SER A O 1
ATOM 650 N N . TYR A 1 102 ? 134.077 156.251 155.335 1.00 25.11 102 TYR A N 1
ATOM 651 C CA . TYR A 1 102 ? 133.336 157.121 154.436 1.00 25.11 102 TYR A CA 1
ATOM 652 C C . TYR A 1 102 ? 134.238 158.152 153.782 1.00 25.11 102 TYR A C 1
ATOM 653 O O . TYR A 1 102 ? 133.965 158.584 152.659 1.00 25.11 102 TYR A O 1
ATOM 662 N N . ALA A 1 103 ? 135.317 158.542 154.450 1.00 25.69 103 ALA A N 1
ATOM 663 C CA . ALA A 1 103 ? 136.166 159.616 153.963 1.00 25.69 103 ALA A CA 1
ATOM 664 C C . ALA A 1 103 ? 137.318 159.136 153.093 1.00 25.69 103 ALA A C 1
ATOM 665 O O . ALA A 1 103 ? 137.916 159.957 152.397 1.00 25.69 103 ALA A O 1
ATOM 667 N N . GLU A 1 104 ? 137.652 157.848 153.101 1.00 25.67 104 GLU A N 1
ATOM 668 C CA . GLU A 1 104 ? 138.700 157.350 152.222 1.00 25.67 104 GLU A CA 1
ATOM 669 C C . GLU A 1 104 ? 138.149 156.767 150.935 1.00 25.67 104 GLU A C 1
ATOM 670 O O . GLU A 1 104 ? 138.930 156.362 150.071 1.00 25.67 104 GLU A O 1
ATOM 676 N N . ILE A 1 105 ? 136.830 156.703 150.788 1.00 25.06 105 ILE A N 1
ATOM 677 C CA . ILE A 1 105 ? 136.201 156.233 149.569 1.00 25.06 105 ILE A CA 1
ATOM 678 C C . ILE A 1 105 ? 135.544 157.375 148.806 1.00 25.06 105 ILE A C 1
ATOM 679 O O . ILE A 1 105 ? 135.706 157.485 147.591 1.00 25.06 105 ILE A O 1
ATOM 684 N N . ALA A 1 106 ? 134.850 158.267 149.507 1.00 26.32 106 ALA A N 1
ATOM 685 C CA . ALA A 1 106 ? 134.193 159.384 148.847 1.00 26.32 106 ALA A CA 1
ATOM 686 C C . ALA A 1 106 ? 135.160 160.472 148.406 1.00 26.32 106 ALA A C 1
ATOM 687 O O . ALA A 1 106 ? 134.789 161.308 147.577 1.00 26.32 106 ALA A O 1
ATOM 689 N N . CYS A 1 107 ? 136.382 160.488 148.931 1.00 38.97 107 CYS A N 1
ATOM 690 C CA . CYS A 1 107 ? 137.353 161.516 148.583 1.00 38.97 107 CYS A CA 1
ATOM 691 C C . CYS A 1 107 ? 138.371 161.060 147.555 1.00 38.97 107 CYS A C 1
ATOM 692 O O . CYS A 1 107 ? 138.835 161.879 146.762 1.00 38.97 107 CYS A O 1
ATOM 695 N N . TRP A 1 108 ? 138.739 159.785 147.548 1.00 38.97 108 TRP A N 1
ATOM 696 C CA . TRP A 1 108 ? 139.673 159.281 146.555 1.00 38.97 108 TRP A CA 1
ATOM 697 C C . TRP A 1 108 ? 138.997 158.790 145.280 1.00 38.97 108 TRP A C 1
ATOM 698 O O . TRP A 1 108 ? 139.689 158.548 144.291 1.00 38.97 108 TRP A O 1
ATOM 709 N N . MET A 1 109 ? 137.675 158.655 145.259 1.00 38.97 109 MET A N 1
ATOM 710 C CA . MET A 1 109 ? 136.997 158.283 144.024 1.00 38.97 109 MET A CA 1
ATOM 711 C C . MET A 1 109 ? 136.555 159.497 143.224 1.00 38.97 109 MET A C 1
ATOM 712 O O . MET A 1 109 ? 136.561 159.457 141.990 1.00 38.97 109 MET A O 1
ATOM 717 N N . TYR A 1 110 ? 136.185 160.581 143.896 1.00 38.97 110 TYR A N 1
ATOM 718 C CA . TYR A 1 110 ? 135.715 161.768 143.200 1.00 38.97 110 TYR A CA 1
ATOM 719 C C . TYR A 1 110 ? 136.845 162.714 142.831 1.00 38.97 110 TYR A C 1
ATOM 720 O O . TYR A 1 110 ? 136.730 163.442 141.840 1.00 38.97 110 TYR A O 1
ATOM 729 N N . SER A 1 111 ? 137.945 162.710 143.578 1.00 38.97 111 SER A N 1
ATOM 730 C CA . SER A 1 111 ? 139.103 163.505 143.201 1.00 38.97 111 SER A CA 1
ATOM 731 C C . SER A 1 111 ? 140.034 162.775 142.252 1.00 38.97 111 SER A C 1
ATOM 732 O O . SER A 1 111 ? 140.998 163.376 141.772 1.00 38.97 111 SER A O 1
ATOM 735 N N . GLY A 1 112 ? 139.790 161.499 141.991 1.00 28.49 112 GLY A N 1
ATOM 736 C CA . GLY A 1 112 ? 140.462 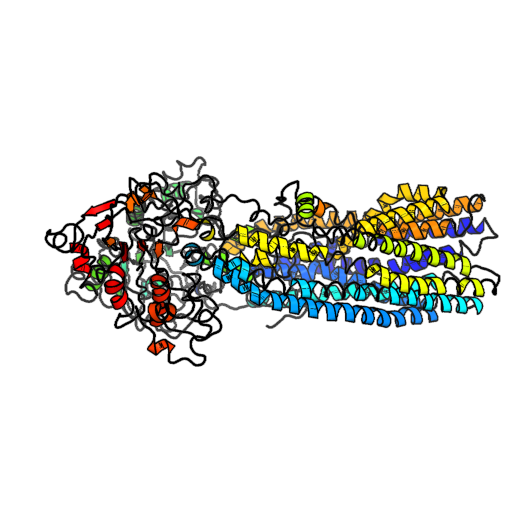160.819 140.909 1.00 28.49 112 GLY A CA 1
ATOM 737 C C . GLY A 1 112 ? 139.734 160.925 139.602 1.00 28.49 112 GLY A C 1
ATOM 738 O O . GLY A 1 112 ? 140.289 160.589 138.557 1.00 28.49 112 GLY A O 1
ATOM 739 N N . GLU A 1 113 ? 138.488 161.391 139.643 1.00 34.03 113 GLU A N 1
ATOM 740 C CA . GLU A 1 113 ? 137.706 161.677 138.450 1.00 34.03 113 GLU A CA 1
ATOM 741 C C . GLU A 1 113 ? 137.953 163.090 137.949 1.00 34.03 113 GLU A C 1
ATOM 742 O O . GLU A 1 113 ? 138.108 163.298 136.745 1.00 34.03 113 GLU A O 1
ATOM 748 N N . ARG A 1 114 ? 138.009 164.064 138.857 1.00 38.97 114 ARG A N 1
ATOM 749 C CA . ARG A 1 114 ? 138.197 165.463 138.492 1.00 38.97 114 ARG A CA 1
ATOM 750 C C . ARG A 1 114 ? 139.592 165.780 137.969 1.00 38.97 114 ARG A C 1
ATOM 751 O O . ARG A 1 114 ? 139.782 166.856 137.396 1.00 38.97 114 ARG A O 1
ATOM 759 N N . GLN A 1 115 ? 140.567 164.898 138.166 1.00 38.97 115 GLN A N 1
ATOM 760 C CA . GLN A 1 115 ? 141.916 165.115 137.664 1.00 38.97 115 GLN A CA 1
ATOM 761 C C . GLN A 1 115 ? 142.157 164.466 136.317 1.00 38.97 115 GLN A C 1
ATOM 762 O O . GLN A 1 115 ? 142.948 164.983 135.524 1.00 38.97 115 GLN A O 1
ATOM 768 N N . VAL A 1 116 ? 141.504 163.340 136.047 1.00 30.96 116 VAL A N 1
ATOM 769 C CA . VAL A 1 116 ? 141.654 162.667 134.766 1.00 30.96 116 VAL A CA 1
ATOM 770 C C . VAL A 1 116 ? 140.667 163.211 133.736 1.00 30.96 116 VAL A C 1
ATOM 771 O O . VAL A 1 116 ? 140.955 163.179 132.532 1.00 30.96 116 VAL A O 1
ATOM 775 N N . ALA A 1 117 ? 139.557 163.801 134.174 1.00 38.97 117 ALA A N 1
ATOM 776 C CA . ALA A 1 117 ? 138.663 164.492 133.254 1.00 38.97 117 ALA A CA 1
ATOM 777 C C . ALA A 1 117 ? 139.086 165.929 132.987 1.00 38.97 117 ALA A C 1
ATOM 778 O O . ALA A 1 117 ? 138.344 166.663 132.332 1.00 38.97 117 ALA A O 1
ATOM 780 N N . ALA A 1 118 ? 140.249 166.345 133.481 1.00 25.70 118 ALA A N 1
ATOM 781 C CA . ALA A 1 118 ? 140.911 167.556 133.031 1.00 25.70 118 ALA A CA 1
ATOM 782 C C . ALA A 1 118 ? 142.175 167.250 132.251 1.00 25.70 118 ALA A C 1
ATOM 783 O O . ALA A 1 118 ? 142.796 168.170 131.713 1.00 25.70 118 ALA A O 1
ATOM 785 N N . LEU A 1 119 ? 142.579 165.984 132.212 1.00 26.19 119 LEU A N 1
ATOM 786 C CA . LEU A 1 119 ? 143.561 165.468 131.273 1.00 26.19 119 LEU A CA 1
ATOM 787 C C . LEU A 1 119 ? 142.945 165.170 129.917 1.00 26.19 119 LEU A C 1
ATOM 788 O O . LEU A 1 119 ? 143.609 165.344 128.891 1.00 26.19 119 LEU A O 1
ATOM 793 N N . ARG A 1 120 ? 141.682 164.736 129.896 1.00 38.97 120 ARG A N 1
ATOM 794 C CA . ARG A 1 120 ? 140.991 164.484 128.638 1.00 38.97 120 ARG A CA 1
ATOM 795 C C . ARG A 1 120 ? 140.716 165.778 127.892 1.00 38.97 120 ARG A C 1
ATOM 796 O O . ARG A 1 120 ? 140.786 165.818 126.660 1.00 38.97 120 ARG A O 1
ATOM 804 N N . LYS A 1 121 ? 140.398 166.847 128.623 1.00 24.20 121 LYS A N 1
ATOM 805 C CA . LYS A 1 121 ? 140.070 168.117 127.994 1.00 24.20 121 LYS A CA 1
ATOM 806 C C . LYS A 1 121 ? 141.293 168.810 127.423 1.00 24.20 121 LYS A C 1
ATOM 807 O O . LYS A 1 121 ? 141.145 169.675 126.558 1.00 24.20 121 LYS A O 1
ATOM 813 N N . LYS A 1 122 ? 142.493 168.460 127.881 1.00 21.08 122 LYS A N 1
ATOM 814 C CA . LYS A 1 122 ? 143.702 169.095 127.381 1.00 21.08 122 LYS A CA 1
ATOM 815 C C . LYS A 1 122 ? 144.467 168.203 126.415 1.00 21.08 122 LYS A C 1
ATOM 816 O O . LYS A 1 122 ? 145.202 168.715 125.565 1.00 21.08 122 LYS A O 1
ATOM 822 N N . TYR A 1 123 ? 144.285 166.884 126.499 1.00 22.58 123 TYR A N 1
ATOM 823 C CA . TYR A 1 123 ? 144.828 166.005 125.471 1.00 22.58 123 TYR A CA 1
ATOM 824 C C . TYR A 1 123 ? 144.060 166.141 124.167 1.00 22.58 123 TYR A C 1
ATOM 825 O O . TYR A 1 123 ? 144.635 165.953 123.091 1.00 22.58 123 TYR A O 1
ATOM 834 N N . LEU A 1 124 ? 142.771 166.472 124.234 1.00 17.37 124 LEU A N 1
ATOM 835 C CA . LEU A 1 124 ? 142.001 166.651 123.011 1.00 17.37 124 LEU A CA 1
ATOM 836 C C . LEU A 1 124 ? 142.225 168.029 122.399 1.00 17.37 124 LEU A C 1
ATOM 837 O O . LEU A 1 124 ? 142.164 168.167 121.177 1.00 17.37 124 LEU A O 1
ATOM 842 N N . GLU A 1 125 ? 142.501 169.055 123.211 1.00 20.26 125 GLU A N 1
ATOM 843 C CA . GLU A 1 125 ? 142.940 170.327 122.643 1.00 20.26 125 GLU A CA 1
ATOM 844 C C . GLU A 1 125 ? 144.318 170.225 122.017 1.00 20.26 125 GLU A C 1
ATOM 845 O O . GLU A 1 125 ? 144.638 171.014 121.123 1.00 20.26 125 GLU A O 1
ATOM 851 N N . ALA A 1 126 ? 145.139 169.280 122.472 1.00 17.32 126 ALA A N 1
ATOM 852 C CA . ALA A 1 126 ? 146.431 169.067 121.839 1.00 17.32 126 ALA A CA 1
ATOM 853 C C . ALA A 1 126 ? 146.272 168.331 120.521 1.00 17.32 126 ALA A C 1
ATOM 854 O O . ALA A 1 126 ? 146.888 168.709 119.520 1.00 17.32 126 ALA A O 1
ATOM 856 N N . VAL A 1 127 ? 145.447 167.286 120.487 1.00 17.24 127 VAL A N 1
ATOM 857 C CA . VAL A 1 127 ? 145.136 166.671 119.205 1.00 17.24 127 VAL A CA 1
ATOM 858 C C . VAL A 1 127 ? 143.868 167.343 118.680 1.00 17.24 127 VAL A C 1
ATOM 859 O O . VAL A 1 127 ? 142.791 166.739 118.617 1.00 17.24 127 VAL A O 1
ATOM 863 N N . LEU A 1 128 ? 143.991 168.631 118.362 1.00 17.37 128 LEU A N 1
ATOM 864 C CA . LEU A 1 128 ? 143.214 169.351 117.361 1.00 17.37 128 LEU A CA 1
ATOM 865 C C . LEU A 1 128 ? 144.071 170.443 116.751 1.00 17.37 128 LEU A C 1
ATOM 866 O O . LEU A 1 128 ? 143.584 171.190 115.900 1.00 17.37 128 LEU A O 1
ATOM 871 N N . LYS A 1 129 ? 145.324 170.564 117.180 1.00 22.21 129 LYS A N 1
ATOM 872 C CA . LYS A 1 129 ? 146.190 171.694 116.901 1.00 22.21 129 LYS A CA 1
ATOM 873 C C . LYS A 1 129 ? 147.453 171.275 116.170 1.00 22.21 129 LYS A C 1
ATOM 874 O O . LYS A 1 129 ? 148.050 172.099 115.468 1.00 22.21 129 LYS A O 1
ATOM 880 N N . GLN A 1 130 ? 147.842 170.007 116.279 1.00 28.90 130 GLN A N 1
ATOM 881 C CA . GLN A 1 130 ? 148.919 169.432 115.495 1.00 28.90 130 GLN A CA 1
ATOM 882 C C . GLN A 1 130 ? 148.555 169.434 114.013 1.00 28.90 130 GLN A C 1
ATOM 883 O O . GLN A 1 130 ? 147.387 169.561 113.634 1.00 28.90 130 GLN A O 1
ATOM 889 N N . ASP A 1 131 ? 149.578 169.292 113.173 1.00 41.01 131 ASP A N 1
ATOM 890 C CA . ASP A 1 131 ? 149.396 169.344 111.729 1.00 41.01 131 ASP A CA 1
ATOM 891 C C . ASP A 1 131 ? 148.571 168.159 111.241 1.00 41.01 131 ASP A C 1
ATOM 892 O O . ASP A 1 131 ? 148.552 167.092 111.854 1.00 41.01 131 ASP A O 1
ATOM 897 N N . VAL A 1 132 ? 147.858 168.367 110.136 1.00 38.82 132 VAL A N 1
ATOM 898 C CA . VAL A 1 132 ? 146.918 167.354 109.675 1.00 38.82 132 VAL A CA 1
ATOM 899 C C . VAL A 1 132 ? 147.642 166.213 108.970 1.00 38.82 132 VAL A C 1
ATOM 900 O O . VAL A 1 132 ? 147.152 165.076 108.961 1.00 38.82 132 VAL A O 1
ATOM 904 N N . GLY A 1 133 ? 148.836 166.467 108.443 1.00 43.84 133 GLY A N 1
ATOM 905 C CA . GLY A 1 133 ? 149.659 165.425 107.869 1.00 43.84 133 GLY A CA 1
ATOM 906 C C . GLY A 1 133 ? 150.427 164.595 108.867 1.00 43.84 133 GLY A C 1
ATOM 907 O O . GLY A 1 133 ? 151.170 163.690 108.476 1.00 43.84 133 GLY A O 1
ATOM 908 N N . PHE A 1 134 ? 150.281 164.896 110.157 1.00 39.96 134 PHE A N 1
ATOM 909 C CA . PHE A 1 134 ? 150.784 164.015 111.202 1.00 39.96 134 PHE A CA 1
ATOM 910 C C . PHE A 1 134 ? 150.042 162.686 111.203 1.00 39.96 134 PHE A C 1
ATOM 911 O O . PHE A 1 134 ? 150.630 161.650 111.525 1.00 39.96 134 PHE A O 1
ATOM 919 N N . PHE A 1 135 ? 148.765 162.695 110.825 1.00 37.40 135 PHE A N 1
ATOM 920 C CA . PHE A 1 135 ? 147.902 161.515 110.854 1.00 37.40 135 PHE A CA 1
ATOM 921 C C . PHE A 1 135 ? 147.836 160.951 109.439 1.00 37.40 135 PHE A C 1
ATOM 922 O O . PHE A 1 135 ? 147.065 161.436 108.608 1.00 37.40 135 PHE A O 1
ATOM 930 N N . ASP A 1 136 ? 148.641 159.931 109.157 1.00 52.56 136 ASP A N 1
ATOM 931 C CA . ASP A 1 136 ? 148.638 159.314 107.834 1.00 52.56 136 ASP A CA 1
ATOM 932 C C . ASP A 1 136 ? 148.416 157.814 107.926 1.00 52.56 136 ASP A C 1
ATOM 933 O O . ASP A 1 136 ? 149.021 157.035 107.182 1.00 52.56 136 ASP A O 1
ATOM 938 N N . THR A 1 137 ? 147.618 157.384 108.914 1.00 58.50 137 THR A N 1
ATOM 939 C CA . THR A 1 137 ? 146.886 156.113 108.964 1.00 58.50 137 THR A CA 1
ATOM 940 C C . THR A 1 137 ? 147.808 154.903 109.184 1.00 58.50 137 THR A C 1
ATOM 941 O O . THR A 1 137 ? 147.345 153.800 109.492 1.00 58.50 137 THR A O 1
ATOM 945 N N . ASP A 1 138 ? 149.123 155.111 109.145 1.00 66.68 138 ASP A N 1
ATOM 946 C CA . ASP A 1 138 ? 150.095 154.022 109.259 1.00 66.68 138 ASP A CA 1
ATOM 947 C C . ASP A 1 138 ? 150.397 153.707 110.727 1.00 66.68 138 ASP A C 1
ATOM 948 O O . ASP A 1 138 ? 151.534 153.800 111.198 1.00 66.68 138 ASP A O 1
ATOM 953 N N . ALA A 1 139 ? 149.327 153.314 111.436 1.00 56.36 139 ALA A N 1
ATOM 954 C CA . ALA A 1 139 ? 149.300 153.108 112.891 1.00 56.36 139 ALA A CA 1
ATOM 955 C C . ALA A 1 139 ? 149.802 154.333 113.653 1.00 56.36 139 ALA A C 1
ATOM 956 O O . ALA A 1 139 ? 150.421 154.214 114.713 1.00 56.36 139 ALA A O 1
ATOM 958 N N . ARG A 1 140 ? 149.543 155.521 113.110 1.00 48.19 140 ARG A N 1
ATOM 959 C CA . ARG A 1 140 ? 149.743 156.766 113.833 1.00 48.19 140 ARG A CA 1
ATOM 960 C C . ARG A 1 140 ? 148.443 157.212 114.482 1.00 48.19 140 ARG A C 1
ATOM 961 O O . ARG A 1 140 ? 148.405 157.477 115.686 1.00 48.19 140 ARG A O 1
ATOM 969 N N . THR A 1 141 ? 147.365 157.269 113.704 1.00 39.95 141 THR A N 1
ATOM 970 C CA . THR A 1 141 ? 146.022 157.444 114.253 1.00 39.95 141 THR A CA 1
ATOM 971 C C . THR A 1 141 ? 145.348 156.102 114.534 1.00 39.95 141 THR A C 1
ATOM 972 O O . THR A 1 141 ? 144.175 155.869 114.247 1.00 39.95 141 THR A O 1
ATOM 976 N N . GLY A 1 142 ? 146.111 155.223 115.172 1.00 41.90 142 GLY A N 1
ATOM 977 C CA . GLY A 1 142 ? 145.630 153.968 115.705 1.00 41.90 142 GLY A CA 1
ATOM 978 C C . GLY A 1 142 ? 146.268 153.810 117.064 1.00 41.90 142 GLY A C 1
ATOM 979 O O . GLY A 1 142 ? 145.999 152.862 117.805 1.00 41.90 142 GLY A O 1
ATOM 980 N N . ASP A 1 143 ? 147.153 154.753 117.376 1.00 41.10 143 ASP A N 1
ATOM 981 C CA . ASP A 1 143 ? 147.684 154.958 118.714 1.00 41.10 143 ASP A CA 1
ATOM 982 C C . ASP A 1 143 ? 147.077 156.176 119.390 1.00 41.10 143 ASP A C 1
ATOM 983 O O . ASP A 1 143 ? 146.873 156.161 120.605 1.00 41.10 143 ASP A O 1
ATOM 988 N N . ILE A 1 144 ? 146.796 157.233 118.621 1.00 29.24 144 ILE A N 1
ATOM 989 C CA . ILE A 1 144 ? 146.092 158.398 119.150 1.00 29.24 144 ILE A CA 1
ATOM 990 C C . ILE A 1 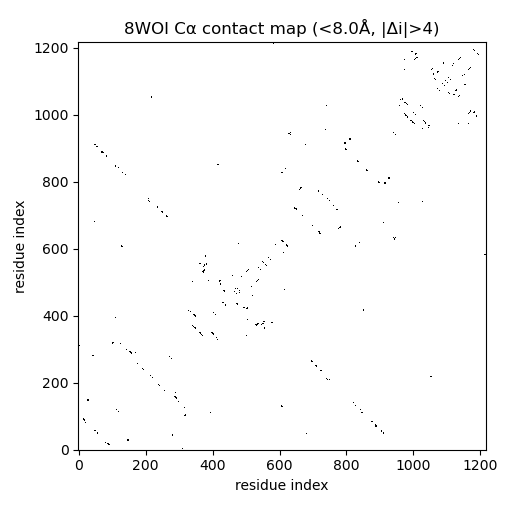144 ? 144.683 158.014 119.583 1.00 29.24 144 ILE A C 1
ATOM 991 O O . ILE A 1 144 ? 144.197 158.448 120.633 1.00 29.24 144 ILE A O 1
ATOM 996 N N . VAL A 1 145 ? 144.016 157.173 118.791 1.00 28.89 145 VAL A N 1
ATOM 997 C CA . VAL A 1 145 ? 142.692 156.681 119.157 1.00 28.89 145 VAL A CA 1
ATOM 998 C C . VAL A 1 145 ? 142.797 155.693 120.315 1.00 28.89 145 VAL A C 1
ATOM 999 O O . VAL A 1 145 ? 141.887 155.596 121.148 1.00 28.89 145 VAL A O 1
ATOM 1003 N N . PHE A 1 146 ? 143.925 154.992 120.434 1.00 34.57 146 PHE A N 1
ATOM 1004 C CA . PHE A 1 146 ? 144.088 154.050 121.533 1.00 34.57 146 PHE A CA 1
ATOM 1005 C C . PHE A 1 146 ? 144.548 154.736 122.814 1.00 34.57 146 PHE A C 1
ATOM 1006 O O . PHE A 1 146 ? 144.229 154.262 123.909 1.00 34.57 146 PHE A O 1
ATOM 1014 N N . SER A 1 147 ? 145.295 155.839 122.706 1.00 28.54 147 SER A N 1
ATOM 1015 C CA . SER A 1 147 ? 145.743 156.545 123.903 1.00 28.54 147 SER A CA 1
ATOM 1016 C C . SER A 1 147 ? 144.602 157.279 124.587 1.00 28.54 147 SER A C 1
ATOM 1017 O O . SER A 1 147 ? 144.614 157.430 125.810 1.00 28.54 147 SER A O 1
ATOM 1020 N N . VAL A 1 148 ? 143.613 157.747 123.824 1.00 26.85 148 VAL A N 1
ATOM 1021 C CA . VAL A 1 148 ? 142.459 158.407 124.429 1.00 26.85 148 VAL A CA 1
ATOM 1022 C C . VAL A 1 148 ? 141.461 157.394 124.968 1.00 26.85 148 VAL A C 1
ATOM 1023 O O . VAL A 1 148 ? 140.580 157.756 125.757 1.00 26.85 148 VAL A O 1
ATOM 1027 N N . SER A 1 149 ? 141.604 156.120 124.608 1.00 30.25 149 SER A N 1
ATOM 1028 C CA . SER A 1 149 ? 140.653 155.094 125.011 1.00 30.25 149 SER A CA 1
ATOM 1029 C C . SER A 1 149 ? 141.109 154.314 126.236 1.00 30.25 149 SER A C 1
ATOM 1030 O O . SER A 1 149 ? 140.286 153.961 127.084 1.00 30.25 149 SER A O 1
ATOM 1033 N N . THR A 1 150 ? 142.394 154.040 126.350 1.00 30.01 150 THR A N 1
ATOM 1034 C CA . THR A 1 150 ? 142.884 153.127 127.375 1.00 30.01 150 THR A CA 1
ATOM 1035 C C . THR A 1 150 ? 143.970 153.739 128.248 1.00 30.01 150 THR A C 1
ATOM 1036 O O . THR A 1 150 ? 143.977 153.504 129.459 1.00 30.01 150 THR A O 1
ATOM 1040 N N . ASP A 1 151 ? 144.857 154.558 127.678 1.00 29.56 151 ASP A N 1
ATOM 1041 C CA . ASP A 1 151 ? 145.899 155.197 128.475 1.00 29.56 151 ASP A CA 1
ATOM 1042 C C . ASP A 1 151 ? 145.349 156.252 129.426 1.00 29.56 151 ASP A C 1
ATOM 1043 O O . ASP A 1 151 ? 146.035 156.613 130.386 1.00 29.56 151 ASP A O 1
ATOM 1048 N N . THR A 1 152 ? 144.140 156.758 129.185 1.00 27.19 152 THR A N 1
ATOM 1049 C CA . THR A 1 152 ? 143.504 157.641 130.151 1.00 27.19 152 THR A CA 1
ATOM 1050 C C . THR A 1 152 ? 142.827 156.875 131.273 1.00 27.19 152 THR A C 1
ATOM 1051 O O . THR A 1 152 ? 142.630 157.435 132.353 1.00 27.19 152 THR A O 1
ATOM 1055 N N . LEU A 1 153 ? 142.469 155.612 131.047 1.00 27.88 153 LEU A N 1
ATOM 1056 C CA . LEU A 1 153 ? 141.896 154.798 132.110 1.00 27.88 153 LEU A CA 1
ATOM 1057 C C . LEU A 1 153 ? 142.958 154.166 132.994 1.00 27.88 153 LEU A C 1
ATOM 1058 O O . LEU A 1 153 ? 142.641 153.735 134.105 1.00 27.88 153 LEU A O 1
ATOM 1063 N N . LEU A 1 154 ? 144.206 154.101 132.529 1.00 22.57 154 LEU A N 1
ATOM 1064 C CA . LEU A 1 154 ? 145.285 153.587 133.359 1.00 22.57 154 LEU A CA 1
ATOM 1065 C C . LEU A 1 154 ? 145.853 154.655 134.282 1.00 22.57 154 LEU A C 1
ATOM 1066 O O . LEU A 1 154 ? 146.359 154.328 135.359 1.00 22.57 154 LEU A O 1
ATOM 1071 N N . VAL A 1 155 ? 145.798 155.924 133.875 1.00 20.42 155 VAL A N 1
ATOM 1072 C CA . VAL A 1 155 ? 146.149 157.011 134.781 1.00 20.42 155 VAL A CA 1
ATOM 1073 C C . VAL A 1 155 ? 145.114 157.123 135.892 1.00 20.42 155 VAL A C 1
ATOM 1074 O O . VAL A 1 155 ? 145.459 157.334 137.059 1.00 20.42 155 VAL A O 1
ATOM 1078 N N . GLN A 1 156 ? 143.833 156.942 135.556 1.00 22.74 156 GLN A N 1
ATOM 1079 C CA . GLN A 1 156 ? 142.776 157.022 136.561 1.00 22.74 156 GLN A CA 1
ATOM 1080 C C . GLN A 1 156 ? 142.822 155.840 137.520 1.00 22.74 156 GLN A C 1
ATOM 1081 O O . GLN A 1 156 ? 142.613 156.010 138.723 1.00 22.74 156 GLN A O 1
ATOM 1087 N N . ASP A 1 157 ? 143.091 154.637 137.004 1.00 24.41 157 ASP A N 1
ATOM 1088 C CA . ASP A 1 157 ? 143.197 153.446 137.846 1.00 24.41 157 ASP A CA 1
ATOM 1089 C C . ASP A 1 157 ? 144.349 153.556 138.839 1.00 24.41 157 ASP A C 1
ATOM 1090 O O . ASP A 1 157 ? 144.254 153.050 139.961 1.00 24.41 157 ASP A O 1
ATOM 1095 N N . ALA A 1 158 ? 145.437 154.217 138.448 1.00 20.24 158 ALA A N 1
ATOM 1096 C CA . ALA A 1 158 ? 146.584 154.371 139.333 1.00 20.24 158 ALA A CA 1
ATOM 1097 C C . ALA A 1 158 ? 146.290 155.341 140.469 1.00 20.24 158 ALA A C 1
ATOM 1098 O O . ALA A 1 158 ? 146.432 154.996 141.645 1.00 20.24 158 ALA A O 1
ATOM 1100 N N . ILE A 1 159 ? 145.879 156.569 140.137 1.00 21.88 159 ILE A N 1
ATOM 1101 C CA . ILE A 1 159 ? 145.895 157.650 141.119 1.00 21.88 159 ILE A CA 1
ATOM 1102 C C . ILE A 1 159 ? 144.599 157.827 141.894 1.00 21.88 159 ILE A C 1
ATOM 1103 O O . ILE A 1 159 ? 144.582 158.602 142.863 1.00 21.88 159 ILE A O 1
ATOM 1108 N N . SER A 1 160 ? 143.508 157.167 141.509 1.00 25.04 160 SER A N 1
ATOM 1109 C CA . SER A 1 160 ? 142.252 157.487 142.184 1.00 25.04 160 SER A CA 1
ATOM 1110 C C . SER A 1 160 ? 142.129 156.745 143.507 1.00 25.04 160 SER A C 1
ATOM 1111 O O . SER A 1 160 ? 142.272 157.342 144.574 1.00 25.04 160 SER A O 1
ATOM 1114 N N . GLU A 1 161 ? 141.970 155.427 143.462 1.00 26.65 161 GLU A N 1
ATOM 1115 C CA . GLU A 1 161 ? 141.479 154.715 144.630 1.00 26.65 161 GLU A CA 1
ATOM 1116 C C . GLU A 1 161 ? 142.445 153.669 145.159 1.00 26.65 161 GLU A C 1
ATOM 1117 O O . GLU A 1 161 ? 142.379 153.338 146.347 1.00 26.65 161 GLU A O 1
ATOM 1123 N N . LYS A 1 162 ? 143.374 153.182 144.338 1.00 25.79 162 LYS A N 1
ATOM 1124 C CA . LYS A 1 162 ? 144.449 152.327 144.827 1.00 25.79 162 LYS A CA 1
ATOM 1125 C C . LYS A 1 162 ? 145.529 153.095 145.577 1.00 25.79 162 LYS A C 1
ATOM 1126 O O . LYS A 1 162 ? 146.489 152.472 146.037 1.00 25.79 162 LYS A O 1
ATOM 1132 N N . VAL A 1 163 ? 145.408 154.415 145.712 1.00 24.43 163 VAL A N 1
ATOM 1133 C CA . VAL A 1 163 ? 146.310 155.162 146.576 1.00 24.43 163 VAL A CA 1
ATOM 1134 C C . VAL A 1 163 ? 145.793 155.125 148.009 1.00 24.43 163 VAL A C 1
ATOM 1135 O O . VAL A 1 163 ? 146.579 155.116 148.962 1.00 24.43 163 VAL A O 1
ATOM 1139 N N . GLY A 1 164 ? 144.474 155.044 148.188 1.00 26.06 164 GLY A N 1
ATOM 1140 C CA . GLY A 1 164 ? 143.924 154.927 149.524 1.00 26.06 164 GLY A CA 1
ATOM 1141 C C . GLY A 1 164 ? 144.066 153.543 150.114 1.00 26.06 164 GLY A C 1
ATOM 1142 O O . GLY A 1 164 ? 144.112 153.396 151.336 1.00 26.06 164 GLY A O 1
ATOM 1143 N N . ASN A 1 165 ? 144.137 152.511 149.270 1.00 26.26 165 ASN A N 1
ATOM 1144 C CA . ASN A 1 165 ? 144.456 151.176 149.760 1.00 26.26 165 ASN A CA 1
ATOM 1145 C C . ASN A 1 165 ? 145.933 151.023 150.092 1.00 26.26 165 ASN A C 1
ATOM 1146 O O . ASN A 1 165 ? 146.300 150.094 150.814 1.00 26.26 165 ASN A O 1
ATOM 1151 N N . PHE A 1 166 ? 146.786 151.908 149.577 1.00 31.30 166 PHE A N 1
ATOM 1152 C CA . PHE A 1 166 ? 148.195 151.889 149.947 1.00 31.30 166 PHE A CA 1
ATOM 1153 C C . PHE A 1 166 ? 148.395 152.444 151.349 1.00 31.30 166 PHE A C 1
ATOM 1154 O O . PHE A 1 166 ? 149.193 151.911 152.123 1.00 31.30 166 PHE A O 1
ATOM 1162 N N . ILE A 1 167 ? 147.666 153.502 151.698 1.00 38.97 167 ILE A N 1
ATOM 1163 C CA . ILE A 1 167 ? 147.854 154.166 152.983 1.00 38.97 167 ILE A CA 1
ATOM 1164 C C . ILE A 1 167 ? 147.125 153.408 154.088 1.00 38.97 167 ILE A C 1
ATOM 1165 O O . ILE A 1 167 ? 147.543 153.441 155.251 1.00 38.97 167 ILE A O 1
ATOM 1170 N N . HIS A 1 168 ? 146.043 152.709 153.733 1.00 38.97 168 HIS A N 1
ATOM 1171 C CA . HIS A 1 168 ? 145.264 151.923 154.689 1.00 38.97 168 HIS A CA 1
ATOM 1172 C C . HIS A 1 168 ? 146.092 150.800 155.303 1.00 38.97 168 HIS A C 1
ATOM 1173 O O . HIS A 1 168 ? 146.152 150.662 156.528 1.00 38.97 168 HIS A O 1
ATOM 1180 N N . TYR A 1 169 ? 146.740 149.991 154.475 1.00 42.51 169 TYR A N 1
ATOM 1181 C CA . TYR A 1 169 ? 147.439 148.822 154.982 1.00 42.51 169 TYR A CA 1
ATOM 1182 C C . TYR A 1 169 ? 148.896 149.088 155.326 1.00 42.51 169 TYR A C 1
ATOM 1183 O O . TYR A 1 169 ? 149.528 148.238 155.958 1.00 42.51 169 TYR A O 1
ATOM 1192 N N . LEU A 1 170 ? 149.448 150.234 154.938 1.00 38.97 170 LEU A N 1
ATOM 1193 C CA . LEU A 1 170 ? 150.780 150.587 155.408 1.00 38.97 170 LEU A CA 1
ATOM 1194 C C . LEU A 1 170 ? 150.739 151.132 156.825 1.00 38.97 170 LEU A C 1
ATOM 1195 O O . LEU A 1 170 ? 151.689 150.937 157.589 1.00 38.97 170 LEU A O 1
ATOM 1200 N N . SER A 1 171 ? 149.645 151.793 157.202 1.00 23.98 171 SER A N 1
ATOM 1201 C CA . SER A 1 171 ? 149.523 152.336 158.546 1.00 23.98 171 SER A CA 1
ATOM 1202 C C . SER A 1 171 ? 149.124 151.283 159.565 1.00 23.98 171 SER A C 1
ATOM 1203 O O . SER A 1 171 ? 149.400 151.462 160.753 1.00 23.98 171 SER A O 1
ATOM 1206 N N . THR A 1 172 ? 148.469 150.204 159.129 1.00 19.84 172 THR A N 1
ATOM 1207 C CA . THR A 1 172 ? 148.220 149.065 160.009 1.00 19.84 172 THR A CA 1
ATOM 1208 C C . THR A 1 172 ? 149.524 148.380 160.398 1.00 19.84 172 THR A C 1
ATOM 1209 O O . THR A 1 172 ? 149.713 148.009 161.563 1.00 19.84 172 THR A O 1
ATOM 1213 N N . PHE A 1 173 ? 150.431 148.207 159.431 1.00 20.84 173 PHE A N 1
ATOM 1214 C CA . PHE A 1 173 ? 151.752 147.646 159.709 1.00 20.84 173 PHE A CA 1
ATOM 1215 C C . PHE A 1 173 ? 152.550 148.523 160.665 1.00 20.84 173 PHE A C 1
ATOM 1216 O O . PHE A 1 173 ? 153.286 148.012 161.515 1.00 20.84 173 PHE A O 1
ATOM 1224 N N . LEU A 1 174 ? 152.417 149.842 160.549 1.00 20.15 174 LEU A N 1
ATOM 1225 C CA . LEU A 1 174 ? 153.117 150.721 161.474 1.00 20.15 174 LEU A CA 1
ATOM 1226 C C . LEU A 1 174 ? 152.459 150.746 162.843 1.00 20.15 174 LEU A C 1
ATOM 1227 O O . LEU A 1 174 ? 153.150 150.926 163.848 1.00 20.15 174 LEU A O 1
ATOM 1232 N N . ALA A 1 175 ? 151.144 150.562 162.909 1.00 16.83 175 ALA A N 1
ATOM 1233 C CA . ALA A 1 175 ? 150.430 150.579 164.176 1.00 16.83 175 ALA A CA 1
ATOM 1234 C C . ALA A 1 175 ? 150.129 149.189 164.706 1.00 16.83 175 ALA A C 1
ATOM 1235 O O . ALA A 1 175 ? 149.519 149.067 165.770 1.00 16.83 175 ALA A O 1
ATOM 1237 N N . GLY A 1 176 ? 150.527 148.142 163.992 1.00 17.80 176 GLY A N 1
ATOM 1238 C CA . GLY A 1 176 ? 150.531 146.815 164.566 1.00 17.80 176 GLY A CA 1
ATOM 1239 C C . GLY A 1 176 ? 151.799 146.487 165.300 1.00 17.80 176 GLY A C 1
ATOM 1240 O O . GLY A 1 176 ? 151.877 145.463 165.981 1.00 17.80 176 GLY A O 1
ATOM 1241 N N . LEU A 1 177 ? 152.798 147.356 165.182 1.00 17.12 177 LEU A N 1
ATOM 1242 C CA . LEU A 1 177 ? 154.055 147.229 165.897 1.00 17.12 177 LEU A CA 1
ATOM 1243 C C . LEU A 1 177 ? 154.205 148.276 166.987 1.00 17.12 177 LEU A C 1
ATOM 1244 O O . LEU A 1 177 ? 155.285 148.399 167.567 1.00 17.12 177 LEU A O 1
ATOM 1249 N N . VAL A 1 178 ? 153.166 149.060 167.254 1.00 15.52 178 VAL A N 1
ATOM 1250 C CA . VAL A 1 178 ? 153.156 149.951 168.397 1.00 15.52 178 VAL A CA 1
ATOM 1251 C C . VAL A 1 178 ? 152.151 149.498 169.450 1.00 15.52 178 VAL A C 1
ATOM 1252 O O . VAL A 1 178 ? 152.427 149.615 170.648 1.00 15.52 178 VAL A O 1
ATOM 1256 N N . VAL A 1 179 ? 151.033 148.905 169.041 1.00 14.34 179 VAL A N 1
ATOM 1257 C CA . VAL A 1 179 ? 150.189 148.199 169.992 1.00 14.34 179 VAL A CA 1
ATOM 1258 C C . VAL A 1 179 ? 150.862 146.902 170.429 1.00 14.34 179 VAL A C 1
ATOM 1259 O O . VAL A 1 179 ? 150.746 146.485 171.588 1.00 14.34 179 VAL A O 1
ATOM 1263 N N . GLY A 1 180 ? 151.629 146.281 169.534 1.00 15.44 180 GLY A N 1
ATOM 1264 C CA . GLY A 1 180 ? 152.202 144.983 169.838 1.00 15.44 180 GLY A CA 1
ATOM 1265 C C . GLY A 1 180 ? 153.408 145.049 170.756 1.00 15.44 180 GLY A C 1
ATOM 1266 O O . GLY A 1 180 ? 153.623 144.149 171.569 1.00 15.44 180 GLY A O 1
ATOM 1267 N N . PHE A 1 181 ? 154.215 146.100 170.639 1.00 15.46 181 PHE A N 1
ATOM 1268 C CA . PHE A 1 181 ? 155.433 146.218 171.432 1.00 15.46 181 PHE A CA 1
ATOM 1269 C C . PHE A 1 181 ? 155.258 147.004 172.722 1.00 15.46 181 PHE A C 1
ATOM 1270 O O . PHE A 1 181 ? 156.215 147.107 173.493 1.00 15.46 181 PHE A O 1
ATOM 1278 N N . VAL A 1 182 ? 154.081 147.559 172.984 1.00 16.16 182 VAL A N 1
ATOM 1279 C CA . VAL A 1 182 ? 153.851 148.203 174.271 1.00 16.16 182 VAL A CA 1
ATOM 1280 C C . VAL A 1 182 ? 153.251 147.226 175.284 1.00 16.16 182 VAL A C 1
ATOM 1281 O O . VAL A 1 182 ? 153.628 147.248 176.462 1.00 16.16 182 VAL A O 1
ATOM 1285 N N . SER A 1 183 ? 152.393 146.308 174.837 1.00 18.71 183 SER A N 1
ATOM 1286 C CA . SER A 1 183 ? 151.778 145.324 175.721 1.00 18.71 183 SER A CA 1
ATOM 1287 C C . SER A 1 183 ? 152.779 144.299 176.246 1.00 18.71 183 SER A C 1
ATOM 1288 O O . SER A 1 183 ? 152.986 144.198 177.459 1.00 18.71 183 SER A O 1
ATOM 1291 N N . ALA A 1 184 ? 153.405 143.536 175.353 1.00 16.96 184 ALA A N 1
ATOM 1292 C CA . ALA A 1 184 ? 154.440 142.580 175.737 1.00 16.96 184 ALA A CA 1
ATOM 1293 C C . ALA A 1 184 ? 155.435 142.493 174.592 1.00 16.96 184 ALA A C 1
ATOM 1294 O O . ALA A 1 184 ? 155.098 141.983 173.521 1.00 16.96 184 ALA A O 1
ATOM 1296 N N . TRP A 1 185 ? 156.658 142.978 174.810 1.00 21.72 185 TRP A N 1
ATOM 1297 C CA . TRP A 1 185 ? 157.593 143.089 173.699 1.00 21.72 185 TRP A CA 1
ATOM 1298 C C . TRP A 1 185 ? 158.336 141.793 173.406 1.00 21.72 185 TRP A C 1
ATOM 1299 O O . TRP A 1 185 ? 158.897 141.658 172.315 1.00 21.72 185 TRP A O 1
ATOM 1310 N N . LYS A 1 186 ? 158.362 140.840 174.337 1.00 22.33 186 LYS A N 1
ATOM 1311 C CA . LYS A 1 186 ? 159.045 139.582 174.066 1.00 22.33 186 LYS A CA 1
ATOM 1312 C C . LYS A 1 186 ? 158.221 138.645 173.204 1.00 22.33 186 LYS A C 1
ATOM 1313 O O . LYS A 1 186 ? 158.788 137.748 172.575 1.00 22.33 186 LYS A O 1
ATOM 1319 N N . LEU A 1 187 ? 156.904 138.827 173.160 1.00 19.30 187 LEU A N 1
ATOM 1320 C CA . LEU A 1 187 ? 156.042 138.044 172.290 1.00 19.30 187 LEU A CA 1
ATOM 1321 C C . LEU A 1 187 ? 155.720 138.756 170.987 1.00 19.30 187 LEU A C 1
ATOM 1322 O O . LEU A 1 187 ? 155.110 138.148 170.103 1.00 19.30 187 LEU A O 1
ATOM 1327 N N . ALA A 1 188 ? 156.108 140.017 170.847 1.00 19.67 188 ALA A N 1
ATOM 1328 C CA . ALA A 1 188 ? 156.049 140.694 169.564 1.00 19.67 188 ALA A CA 1
ATOM 1329 C C . ALA A 1 188 ? 157.345 140.555 168.785 1.00 19.67 188 ALA A C 1
ATOM 1330 O O . ALA A 1 188 ? 157.463 141.124 167.698 1.00 19.67 188 ALA A O 1
ATOM 1332 N N . LEU A 1 189 ? 158.326 139.833 169.322 1.00 20.49 189 LEU A N 1
ATOM 1333 C CA . LEU A 1 189 ? 159.469 139.377 168.545 1.00 20.49 189 LEU A CA 1
ATOM 1334 C C . LEU A 1 189 ? 159.321 137.941 168.080 1.00 20.49 189 LEU A C 1
ATOM 1335 O O . LEU A 1 189 ? 159.810 137.599 167.001 1.00 20.49 189 LEU A O 1
ATOM 1340 N N . LEU A 1 190 ? 158.659 137.094 168.868 1.00 22.13 190 LEU A N 1
ATOM 1341 C CA . LEU A 1 190 ? 158.434 135.718 168.446 1.00 22.13 190 LEU A CA 1
ATOM 1342 C C . LEU A 1 190 ? 157.394 135.643 167.340 1.00 22.13 190 LEU A C 1
ATOM 1343 O O . LEU A 1 190 ? 157.503 134.809 166.440 1.00 22.13 190 LEU A O 1
ATOM 1348 N N . SER A 1 191 ? 156.385 136.507 167.380 1.00 22.81 191 SER A N 1
ATOM 1349 C CA . SER A 1 191 ? 155.319 136.489 166.392 1.00 22.81 191 SER A CA 1
ATOM 1350 C C . SER A 1 191 ? 155.596 137.406 165.209 1.00 22.81 191 SER A C 1
ATOM 1351 O O . SER A 1 191 ? 154.711 137.602 164.373 1.00 22.81 191 SER A O 1
ATOM 1354 N N . VAL A 1 192 ? 156.798 137.966 165.121 1.00 28.42 192 VAL A N 1
ATOM 1355 C CA . VAL A 1 192 ? 157.277 138.615 163.908 1.00 28.42 192 VAL A CA 1
ATOM 1356 C C . VAL A 1 192 ? 158.334 137.769 163.208 1.00 28.42 192 VAL A C 1
ATOM 1357 O O . VAL A 1 192 ? 158.299 137.612 161.988 1.00 28.42 192 VAL A O 1
ATOM 1361 N N . ALA A 1 193 ? 159.233 137.137 163.975 1.00 31.95 193 ALA A N 1
ATOM 1362 C CA . ALA A 1 193 ? 160.244 136.215 163.449 1.00 31.95 193 ALA A CA 1
ATOM 1363 C C . ALA A 1 193 ? 159.652 134.898 162.898 1.00 31.95 193 ALA A C 1
ATOM 1364 O O . ALA A 1 193 ? 160.408 134.081 162.367 1.00 31.95 193 ALA A O 1
ATOM 1366 N N . VAL A 1 194 ? 158.346 134.681 163.022 1.00 35.70 194 VAL A N 1
ATOM 1367 C CA . VAL A 1 194 ? 157.663 133.582 162.353 1.00 35.70 194 VAL A CA 1
ATOM 1368 C C . VAL A 1 194 ? 157.254 133.966 160.927 1.00 35.70 194 VAL A C 1
ATOM 1369 O O . VAL A 1 194 ? 157.225 133.104 160.039 1.00 35.70 194 VAL A O 1
ATOM 1373 N N . ILE A 1 195 ? 157.042 135.266 160.681 1.00 38.17 195 ILE A N 1
ATOM 1374 C CA . ILE A 1 195 ? 156.557 135.716 159.366 1.00 38.17 195 ILE A CA 1
ATOM 1375 C C . ILE A 1 195 ? 157.532 135.439 158.222 1.00 38.17 195 ILE A C 1
ATOM 1376 O O . ILE A 1 195 ? 157.070 135.041 157.140 1.00 38.17 195 ILE A O 1
ATOM 1381 N N . PRO A 1 196 ? 158.867 135.579 158.365 1.00 44.82 196 PRO A N 1
ATOM 1382 C CA . PRO A 1 196 ? 159.743 135.041 157.308 1.00 44.82 196 PRO A CA 1
ATOM 1383 C C . PRO A 1 196 ? 159.719 133.526 157.181 1.00 44.82 196 PRO A C 1
ATOM 1384 O O . PRO A 1 196 ? 160.041 133.014 156.103 1.00 44.82 196 PRO A O 1
ATOM 1388 N N . GLY A 1 197 ? 159.349 132.792 158.227 1.00 42.82 197 GLY A N 1
ATOM 1389 C CA . GLY A 1 197 ? 159.252 131.349 158.104 1.00 42.82 197 GLY A CA 1
ATOM 1390 C C . GLY A 1 197 ? 158.036 130.844 157.359 1.00 42.82 197 GLY A C 1
ATOM 1391 O O . GLY A 1 197 ? 157.981 129.655 157.032 1.00 42.82 197 GLY A O 1
ATOM 1392 N N . ILE A 1 198 ? 157.063 131.708 157.086 1.00 43.81 198 ILE A N 1
ATOM 1393 C CA . ILE A 1 198 ? 155.853 131.326 156.371 1.00 43.81 198 ILE A CA 1
ATOM 1394 C C . ILE A 1 198 ? 155.849 131.868 154.947 1.00 43.81 198 ILE A C 1
ATOM 1395 O O . ILE A 1 198 ? 155.504 131.150 154.008 1.00 43.81 198 ILE A O 1
ATOM 1400 N N . ALA A 1 199 ? 156.262 133.126 154.767 1.00 46.13 199 ALA A N 1
ATOM 1401 C CA . ALA A 1 199 ? 156.289 133.728 153.438 1.00 46.13 199 ALA A CA 1
ATOM 1402 C C . ALA A 1 199 ? 157.365 133.124 152.547 1.00 46.13 199 ALA A C 1
ATOM 1403 O O . ALA A 1 199 ? 157.245 133.196 151.320 1.00 46.13 199 ALA A O 1
ATOM 1405 N N . PHE A 1 200 ? 158.407 132.535 153.129 1.00 48.86 200 PHE A N 1
ATOM 1406 C CA . PHE A 1 200 ? 159.357 131.739 152.365 1.00 48.86 200 PHE A CA 1
ATOM 1407 C C . PHE A 1 200 ? 158.822 130.350 152.055 1.00 48.86 200 PHE A C 1
ATOM 1408 O O . PHE A 1 200 ? 159.139 129.793 151.000 1.00 48.86 200 PHE A O 1
ATOM 1416 N N . ALA A 1 201 ? 158.013 129.782 152.951 1.00 41.03 201 ALA A N 1
ATOM 1417 C CA . ALA A 1 201 ? 157.383 128.497 152.671 1.00 41.03 201 ALA A CA 1
ATOM 1418 C C . ALA A 1 201 ? 156.283 128.628 151.628 1.00 41.03 201 ALA A C 1
ATOM 1419 O O . ALA A 1 201 ? 155.962 127.652 150.942 1.00 41.03 201 ALA A O 1
ATOM 1421 N N . GLY A 1 202 ? 155.701 129.816 151.495 1.00 43.82 202 GLY A N 1
ATOM 1422 C CA . GLY A 1 202 ? 154.697 130.098 150.496 1.00 43.82 202 GLY A CA 1
ATOM 1423 C C . GLY A 1 202 ? 155.200 130.853 149.290 1.00 43.82 202 GLY A C 1
ATOM 1424 O O . GLY A 1 202 ? 154.415 131.137 148.381 1.00 43.82 202 GLY A O 1
ATOM 1425 N N . GLY A 1 203 ? 156.485 131.184 149.249 1.00 46.31 203 GLY A N 1
ATOM 1426 C CA . GLY A 1 203 ? 157.071 131.823 148.090 1.00 46.31 203 GLY A CA 1
ATOM 1427 C C . GLY A 1 203 ? 157.874 130.828 147.284 1.00 46.31 203 GLY A C 1
ATOM 1428 O O . GLY A 1 203 ? 158.518 131.180 146.293 1.00 46.31 203 GLY A O 1
ATOM 1429 N N . LEU A 1 204 ? 157.846 129.573 147.719 1.00 43.79 204 LEU A N 1
ATOM 1430 C CA . LEU A 1 204 ? 158.428 128.468 146.974 1.00 43.79 204 LEU A CA 1
ATOM 1431 C C . LEU A 1 204 ? 157.367 127.622 146.288 1.00 43.79 204 LEU A C 1
ATOM 1432 O O . LEU A 1 204 ? 157.642 127.014 145.248 1.00 43.79 204 LEU A O 1
ATOM 1437 N N . TYR A 1 205 ? 156.162 127.578 146.860 1.00 45.79 205 TYR A N 1
ATOM 1438 C CA . TYR A 1 205 ? 154.993 127.069 146.149 1.00 45.79 205 TYR A CA 1
ATOM 1439 C C . TYR A 1 205 ? 154.694 127.888 144.901 1.00 45.79 205 TYR A C 1
ATOM 1440 O O . TYR A 1 205 ? 154.561 127.338 143.802 1.00 45.79 205 TYR A O 1
ATOM 1449 N N . ALA A 1 206 ? 154.578 129.207 145.049 1.00 47.88 206 ALA A N 1
ATOM 1450 C CA . ALA A 1 206 ? 154.201 130.074 143.939 1.00 47.88 206 ALA A CA 1
ATOM 1451 C C . ALA A 1 206 ? 155.337 130.326 142.955 1.00 47.88 206 ALA A C 1
ATOM 1452 O O . ALA A 1 206 ? 155.133 131.045 141.973 1.00 47.88 206 ALA A O 1
ATOM 1454 N N . TYR A 1 207 ? 156.521 129.769 143.194 1.00 52.39 207 TYR A N 1
ATOM 1455 C CA . TYR A 1 207 ? 157.603 129.782 142.221 1.00 52.39 207 TYR A CA 1
ATOM 1456 C C . TYR A 1 207 ? 157.552 128.554 141.323 1.00 52.39 207 TYR A C 1
ATOM 1457 O O . TYR A 1 207 ? 157.633 128.672 140.097 1.00 52.39 207 TYR A O 1
ATOM 1466 N N . THR A 1 208 ? 157.420 127.368 141.921 1.00 48.79 208 THR A N 1
ATOM 1467 C CA . THR A 1 208 ? 157.352 126.139 141.144 1.00 48.79 208 THR A CA 1
ATOM 1468 C C . THR A 1 208 ? 156.041 126.001 140.388 1.00 48.79 208 THR A C 1
ATOM 1469 O O . THR A 1 208 ? 156.001 125.302 139.371 1.00 48.79 208 THR A O 1
ATOM 1473 N N . LEU A 1 209 ? 154.972 126.645 140.861 1.00 50.39 209 LEU A N 1
ATOM 1474 C CA . LEU A 1 209 ? 153.682 126.536 140.190 1.00 50.39 209 LEU A CA 1
ATOM 1475 C C . LEU A 1 209 ? 153.670 127.304 138.876 1.00 50.39 209 LEU A C 1
ATOM 1476 O O . LEU A 1 209 ? 153.012 126.883 137.919 1.00 50.39 209 LEU A O 1
ATOM 1481 N N . THR A 1 210 ? 154.391 128.425 138.809 1.00 50.57 210 THR A N 1
ATOM 1482 C CA . THR A 1 210 ? 154.524 129.145 137.548 1.00 50.57 210 THR A CA 1
ATOM 1483 C C . THR A 1 210 ? 155.431 128.388 136.583 1.00 50.57 210 THR A C 1
ATOM 1484 O O . THR A 1 210 ? 155.216 128.424 135.365 1.00 50.57 210 THR A O 1
ATOM 1488 N N . GLY A 1 211 ? 156.406 127.644 137.112 1.00 49.37 211 GLY A N 1
ATOM 1489 C CA . GLY A 1 211 ? 157.303 126.863 136.278 1.00 49.37 211 GLY A CA 1
ATOM 1490 C C . GLY A 1 211 ? 156.660 125.667 135.604 1.00 49.37 211 GLY A C 1
ATOM 1491 O O . GLY A 1 211 ? 157.233 125.128 134.652 1.00 49.37 211 GLY A O 1
ATOM 1492 N N . ILE A 1 212 ? 155.488 125.238 136.072 1.00 48.85 212 ILE A N 1
ATOM 1493 C CA . ILE A 1 212 ? 154.754 124.148 135.436 1.00 48.85 212 ILE A CA 1
ATOM 1494 C C . ILE A 1 212 ? 153.660 124.780 134.583 1.00 48.85 212 ILE A C 1
ATOM 1495 O O . ILE A 1 212 ? 153.219 124.206 133.580 1.00 48.85 212 ILE A O 1
ATOM 1500 N N . THR A 1 213 ? 153.236 125.987 134.967 1.00 53.48 213 THR A N 1
ATOM 1501 C CA . THR A 1 213 ? 152.303 126.750 134.144 1.00 53.48 213 THR A CA 1
ATOM 1502 C C . THR A 1 213 ? 152.954 127.166 132.828 1.00 53.48 213 THR A C 1
ATOM 1503 O O . THR A 1 213 ? 152.305 127.175 131.775 1.00 53.48 213 THR A O 1
ATOM 1507 N N . SER A 1 214 ? 154.253 127.468 132.862 1.00 58.02 214 SER A N 1
ATOM 1508 C CA . SER A 1 214 ? 154.951 127.880 131.650 1.00 58.02 214 SER A CA 1
ATOM 1509 C C . SER A 1 214 ? 155.219 126.706 130.718 1.00 58.02 214 SER A C 1
ATOM 1510 O O . SER A 1 214 ? 155.235 126.884 129.495 1.00 58.02 214 SER A O 1
ATOM 1513 N N . LYS A 1 215 ? 155.441 125.508 131.264 1.00 58.81 215 LYS A N 1
ATOM 1514 C CA . LYS A 1 215 ? 155.674 124.347 130.411 1.00 58.81 215 LYS A CA 1
ATOM 1515 C C . LYS A 1 215 ? 154.390 123.860 129.754 1.00 58.81 215 LYS A C 1
ATOM 1516 O O . LYS A 1 215 ? 154.440 123.258 128.676 1.00 58.81 215 LYS A O 1
ATOM 1522 N N . SER A 1 216 ? 153.240 124.095 130.391 1.00 54.46 216 SER A N 1
ATOM 1523 C CA . SER A 1 216 ? 151.968 123.698 129.797 1.00 54.46 216 SER A CA 1
ATOM 1524 C C . SER A 1 216 ? 151.631 124.563 128.592 1.00 54.46 216 SER A C 1
ATOM 1525 O O . SER A 1 216 ? 151.031 124.084 127.624 1.00 54.46 216 SER A O 1
ATOM 1528 N N . ARG A 1 217 ? 152.003 125.843 128.637 1.00 59.88 217 ARG A N 1
ATOM 1529 C CA . ARG A 1 217 ? 151.820 126.716 127.483 1.00 59.88 217 ARG A CA 1
ATOM 1530 C C . ARG A 1 217 ? 152.765 126.338 126.349 1.00 59.88 217 ARG A C 1
ATOM 1531 O O . ARG A 1 217 ? 152.422 126.503 125.173 1.00 59.88 217 ARG A O 1
ATOM 1539 N N . GLU A 1 218 ? 153.938 125.800 126.679 1.00 57.26 218 GLU A N 1
ATOM 1540 C CA . GLU A 1 218 ? 154.873 125.348 125.657 1.00 57.26 218 GLU A CA 1
ATOM 1541 C C . GLU A 1 218 ? 154.456 124.008 125.064 1.00 57.26 218 GLU A C 1
ATOM 1542 O O . GLU A 1 218 ? 154.729 123.746 123.888 1.00 57.26 218 GLU A O 1
ATOM 1548 N N . SER A 1 219 ? 153.796 123.155 125.849 1.00 50.36 219 SER A N 1
ATOM 1549 C CA . SER A 1 219 ? 153.416 121.836 125.351 1.00 50.36 219 SER A CA 1
ATOM 1550 C C . SER A 1 219 ? 152.208 121.920 124.427 1.00 50.36 219 SER A C 1
ATOM 1551 O O . SER A 1 219 ? 151.972 121.020 123.615 1.00 50.36 219 SER A O 1
ATOM 1554 N N . TYR A 1 220 ? 151.425 122.992 124.543 1.00 45.78 220 TYR A N 1
ATOM 1555 C CA . TYR A 1 220 ? 150.254 123.142 123.692 1.00 45.78 220 TYR A CA 1
ATOM 1556 C C . TYR A 1 220 ? 150.601 123.797 122.362 1.00 45.78 220 TYR A C 1
ATOM 1557 O O . TYR A 1 220 ? 149.831 123.677 121.404 1.00 45.78 220 TYR A O 1
ATOM 1566 N N . ALA A 1 221 ? 151.763 124.447 122.261 1.00 46.38 221 ALA A N 1
ATOM 1567 C CA . ALA A 1 221 ? 152.137 125.105 121.014 1.00 46.38 221 ALA A CA 1
ATOM 1568 C C . ALA A 1 221 ? 152.515 124.117 119.918 1.00 46.38 221 ALA A C 1
ATOM 1569 O O . ALA A 1 221 ? 152.572 124.506 118.748 1.00 46.38 221 ALA A O 1
ATOM 1571 N N . ASN A 1 222 ? 152.779 122.857 120.266 1.00 50.65 222 ASN A N 1
ATOM 1572 C CA . ASN A 1 222 ? 152.904 121.823 119.246 1.00 50.65 222 ASN A CA 1
ATOM 1573 C C . ASN A 1 222 ? 151.539 121.489 118.656 1.00 50.65 222 ASN A C 1
ATOM 1574 O O . ASN A 1 222 ? 151.391 121.365 117.436 1.00 50.65 222 ASN A O 1
ATOM 1579 N N . ALA A 1 223 ? 150.528 121.329 119.513 1.00 41.37 223 ALA A N 1
ATOM 1580 C CA . ALA A 1 223 ? 149.173 121.082 119.038 1.00 41.37 223 ALA A CA 1
ATOM 1581 C C . ALA A 1 223 ? 148.401 122.370 118.803 1.00 41.37 223 ALA A C 1
ATOM 1582 O O . ALA A 1 223 ? 147.195 122.322 118.552 1.00 41.37 223 ALA A O 1
ATOM 1584 N N . GLY A 1 224 ? 149.057 123.518 118.897 1.00 41.68 224 GLY A N 1
ATOM 1585 C CA . GLY A 1 224 ? 148.387 124.774 118.640 1.00 41.68 224 GLY A CA 1
ATOM 1586 C C . GLY A 1 224 ? 148.479 125.174 117.185 1.00 41.68 224 GLY A C 1
ATOM 1587 O O . GLY A 1 224 ? 147.819 126.121 116.751 1.00 41.68 224 GLY A O 1
ATOM 1588 N N . VAL A 1 225 ? 149.300 124.454 116.419 1.00 43.59 225 VAL A N 1
ATOM 1589 C CA . VAL A 1 225 ? 149.460 124.762 115.004 1.00 43.59 225 VAL A CA 1
ATOM 1590 C C . VAL A 1 225 ? 148.624 123.856 114.109 1.00 43.59 225 VAL A C 1
ATOM 1591 O O . VAL A 1 225 ? 148.412 124.191 112.936 1.00 43.59 225 VAL A O 1
ATOM 1595 N N . ILE A 1 226 ? 148.147 122.721 114.622 1.00 35.33 226 ILE A N 1
ATOM 1596 C CA . ILE A 1 226 ? 147.308 121.842 113.818 1.00 35.33 226 ILE A CA 1
ATOM 1597 C C . ILE A 1 226 ? 145.916 122.442 113.660 1.00 35.33 226 ILE A C 1
ATOM 1598 O O . ILE A 1 226 ? 145.320 122.395 112.578 1.00 35.33 226 ILE A O 1
ATOM 1603 N N . ALA A 1 227 ? 145.393 123.053 114.723 1.00 39.19 227 ALA A N 1
ATOM 1604 C CA . ALA A 1 227 ? 144.127 123.768 114.614 1.00 39.19 227 ALA A CA 1
ATOM 1605 C C . ALA A 1 227 ? 144.313 125.100 113.901 1.00 39.19 227 ALA A C 1
ATOM 1606 O O . ALA A 1 227 ? 143.373 125.622 113.294 1.00 39.19 227 ALA A O 1
ATOM 1608 N N . GLU A 1 228 ? 145.515 125.672 113.986 1.00 48.27 228 GLU A N 1
ATOM 1609 C CA . GLU A 1 228 ? 145.831 126.906 113.272 1.00 48.27 228 GLU A CA 1
ATOM 1610 C C . GLU A 1 228 ? 145.808 126.698 111.762 1.00 48.27 228 GLU A C 1
ATOM 1611 O O . GLU A 1 228 ? 145.324 127.559 111.020 1.00 48.27 228 GLU A O 1
ATOM 1617 N N . GLN A 1 229 ? 146.319 125.560 111.291 1.00 45.42 229 GLN A N 1
ATOM 1618 C CA . GLN A 1 229 ? 146.384 125.314 109.854 1.00 45.42 229 GLN A CA 1
ATOM 1619 C C . GLN A 1 229 ? 145.051 124.826 109.302 1.00 45.42 229 GLN A C 1
ATOM 1620 O O . GLN A 1 229 ? 144.594 125.299 108.256 1.00 45.42 229 GLN A O 1
ATOM 1626 N N . ALA A 1 230 ? 144.407 123.878 109.992 1.00 37.54 230 ALA A N 1
ATOM 1627 C CA . ALA A 1 230 ? 143.247 123.198 109.418 1.00 37.54 230 ALA A CA 1
ATOM 1628 C C . ALA A 1 230 ? 141.998 124.074 109.439 1.00 37.54 230 ALA A C 1
ATOM 1629 O O . ALA A 1 230 ? 140.958 123.691 108.893 1.00 37.54 230 ALA A O 1
ATOM 1631 N N . ILE A 1 231 ? 142.071 125.246 110.067 1.00 36.53 231 ILE A N 1
ATOM 1632 C CA . ILE A 1 231 ? 141.001 126.228 109.929 1.00 36.53 231 ILE A CA 1
ATOM 1633 C C . ILE A 1 231 ? 141.362 127.237 108.842 1.00 36.53 231 ILE A C 1
ATOM 1634 O O . ILE A 1 231 ? 140.499 127.715 108.096 1.00 36.53 231 ILE A O 1
ATOM 1639 N N . ALA A 1 232 ? 142.658 127.517 108.687 1.00 37.29 232 ALA A N 1
ATOM 1640 C CA . ALA A 1 232 ? 143.090 128.465 107.665 1.00 37.29 232 ALA A CA 1
ATOM 1641 C C . ALA A 1 232 ? 143.095 127.843 106.273 1.00 37.29 232 ALA A C 1
ATOM 1642 O O . ALA A 1 232 ? 142.810 128.533 105.290 1.00 37.29 232 ALA A O 1
ATOM 1644 N N . GLN A 1 233 ? 143.419 126.556 106.167 1.00 38.27 233 GLN A N 1
ATOM 1645 C CA . GLN A 1 233 ? 143.457 125.848 104.896 1.00 38.27 233 GLN A CA 1
ATOM 1646 C C . GLN A 1 233 ? 142.250 124.942 104.711 1.00 38.27 233 GLN A C 1
ATOM 1647 O O . GLN A 1 233 ? 142.397 123.817 104.222 1.00 38.27 233 GLN A O 1
ATOM 1653 N N . VAL A 1 234 ? 141.061 125.407 105.105 1.00 32.30 234 VAL A N 1
ATOM 1654 C CA . VAL A 1 234 ? 139.899 124.530 105.238 1.00 32.30 234 VAL A CA 1
ATOM 1655 C C . VAL A 1 234 ? 139.352 124.127 103.869 1.00 32.30 234 VAL A C 1
ATOM 1656 O O . VAL A 1 234 ? 138.601 123.152 103.747 1.00 32.30 234 VAL A O 1
ATOM 1660 N N . ARG A 1 235 ? 139.743 124.844 102.811 1.00 35.22 235 ARG A N 1
ATOM 1661 C CA . ARG A 1 235 ? 139.353 124.428 101.467 1.00 35.22 235 ARG A CA 1
ATOM 1662 C C . ARG A 1 235 ? 140.094 123.175 101.027 1.00 35.22 235 ARG A C 1
ATOM 1663 O O . ARG A 1 235 ? 139.574 122.401 100.218 1.00 35.22 235 ARG A O 1
ATOM 1671 N N . THR A 1 236 ? 141.302 122.956 101.541 1.00 31.63 236 THR A N 1
ATOM 1672 C CA . THR A 1 236 ? 142.073 121.769 101.194 1.00 31.63 236 THR A CA 1
ATOM 1673 C C . THR A 1 236 ? 141.777 120.603 102.132 1.00 31.63 236 THR A C 1
ATOM 1674 O O . THR A 1 236 ? 141.837 119.440 101.712 1.00 31.63 236 THR A O 1
ATOM 1678 N N . VAL A 1 237 ? 141.408 120.895 103.383 1.00 26.74 237 VAL A N 1
ATOM 1679 C CA . VAL A 1 237 ? 141.010 119.852 104.324 1.00 26.74 237 VAL A CA 1
ATOM 1680 C C . VAL A 1 237 ? 139.690 119.219 103.893 1.00 26.74 237 VAL A C 1
ATOM 1681 O O . VAL A 1 237 ? 139.460 118.026 104.118 1.00 26.74 237 VAL A O 1
ATOM 1685 N N . TYR A 1 238 ? 138.817 119.981 103.236 1.00 29.11 238 TYR A N 1
ATOM 1686 C CA . TYR A 1 238 ? 137.553 119.411 102.788 1.00 29.11 238 TYR A CA 1
ATOM 1687 C C . TYR A 1 238 ? 137.671 118.727 101.431 1.00 29.11 238 TYR A C 1
ATOM 1688 O O . TYR A 1 238 ? 136.999 117.718 101.202 1.00 29.11 238 TYR A O 1
ATOM 1697 N N . SER A 1 239 ? 138.508 119.245 100.530 1.00 27.70 239 SER A N 1
ATOM 1698 C CA . SER A 1 239 ? 138.625 118.744 99.160 1.00 27.70 239 SER A CA 1
ATOM 1699 C C . SER A 1 239 ? 139.235 117.356 99.118 1.00 27.70 239 SER A C 1
ATOM 1700 O O . SER A 1 239 ? 138.731 116.460 98.438 1.00 27.70 239 SER A O 1
ATOM 1703 N N . TYR A 1 240 ? 140.336 117.172 99.835 1.00 28.05 240 TYR A N 1
ATOM 1704 C CA . TYR A 1 240 ? 140.896 115.857 100.104 1.00 28.05 240 TYR A CA 1
ATOM 1705 C C . TYR A 1 240 ? 140.376 115.451 101.468 1.00 28.05 240 TYR A C 1
ATOM 1706 O O . TYR A 1 240 ? 140.697 116.087 102.473 1.00 28.05 240 TYR A O 1
ATOM 1715 N N . VAL A 1 241 ? 139.593 114.375 101.508 1.00 25.41 241 VAL A N 1
ATOM 1716 C CA . VAL A 1 241 ? 138.784 114.111 102.694 1.00 25.41 241 VAL A CA 1
ATOM 1717 C C . VAL A 1 241 ? 139.673 113.592 103.818 1.00 25.41 241 VAL A C 1
ATOM 1718 O O . VAL A 1 241 ? 139.852 112.386 104.013 1.00 25.41 241 VAL A O 1
ATOM 1722 N N . GLY A 1 242 ? 140.217 114.537 104.576 1.00 24.42 242 GLY A N 1
ATOM 1723 C CA . GLY A 1 242 ? 141.200 114.279 105.602 1.00 24.42 242 GLY A CA 1
ATOM 1724 C C . GLY A 1 242 ? 140.874 115.069 106.844 1.00 24.42 242 GLY A C 1
ATOM 1725 O O . GLY A 1 242 ? 141.764 115.534 107.559 1.00 24.42 242 GLY A O 1
ATOM 1726 N N . GLU A 1 243 ? 139.579 115.249 107.089 1.00 27.60 243 GLU A N 1
ATOM 1727 C CA . GLU A 1 243 ? 139.119 115.927 108.294 1.00 27.60 243 GLU A CA 1
ATOM 1728 C C . GLU A 1 243 ? 138.929 114.937 109.437 1.00 27.60 243 GLU A C 1
ATOM 1729 O O . GLU A 1 243 ? 138.460 115.297 110.521 1.00 27.60 243 GLU A O 1
ATOM 1735 N N . SER A 1 244 ? 139.303 113.675 109.208 1.00 26.25 244 SER A N 1
ATOM 1736 C CA . SER A 1 244 ? 139.293 112.676 110.270 1.00 26.25 244 SER A CA 1
ATOM 1737 C C . SER A 1 244 ? 140.689 112.472 110.839 1.00 26.25 244 SER A C 1
ATOM 1738 O O . SER A 1 244 ? 140.850 112.131 112.013 1.00 26.25 244 SER A O 1
ATOM 1741 N N . LYS A 1 245 ? 141.716 112.666 110.009 1.00 27.61 245 LYS A N 1
ATOM 1742 C CA . LYS A 1 245 ? 143.087 112.541 110.492 1.00 27.61 245 LYS A CA 1
ATOM 1743 C C . LYS A 1 245 ? 143.692 113.904 110.802 1.00 27.61 245 LYS A C 1
ATOM 1744 O O . LYS A 1 245 ? 144.905 114.030 110.992 1.00 27.61 245 LYS A O 1
ATOM 1750 N N . ALA A 1 246 ? 142.858 114.941 110.844 1.00 25.19 246 ALA A N 1
ATOM 1751 C CA . ALA A 1 246 ? 143.275 116.200 111.444 1.00 25.19 246 ALA A CA 1
ATOM 1752 C C . ALA A 1 246 ? 142.868 116.221 112.907 1.00 25.19 246 ALA A C 1
ATOM 1753 O O . ALA A 1 246 ? 143.284 117.092 113.676 1.00 25.19 246 ALA A O 1
ATOM 1755 N N . LEU A 1 247 ? 142.031 115.260 113.300 1.00 28.06 247 LEU A N 1
ATOM 1756 C CA . LEU A 1 247 ? 141.706 115.070 114.708 1.00 28.06 247 LEU A CA 1
ATOM 1757 C C . LEU A 1 247 ? 142.693 114.122 115.372 1.00 28.06 247 LEU A C 1
ATOM 1758 O O . LEU A 1 247 ? 143.113 114.343 116.513 1.00 28.06 247 LEU A O 1
ATOM 1763 N N . ASN A 1 248 ? 143.080 113.057 114.666 1.00 26.91 248 ASN A N 1
ATOM 1764 C CA . ASN A 1 248 ? 143.967 112.057 115.252 1.00 26.91 248 ASN A CA 1
ATOM 1765 C C . ASN A 1 248 ? 145.393 112.579 115.364 1.00 26.91 248 ASN A C 1
ATOM 1766 O O . ASN A 1 248 ? 146.216 112.011 116.086 1.00 26.91 248 ASN A O 1
ATOM 1771 N N . ALA A 1 249 ? 145.709 113.659 114.648 1.00 26.68 249 ALA A N 1
ATOM 1772 C CA . ALA A 1 249 ? 146.955 114.366 114.907 1.00 26.68 249 ALA A CA 1
ATOM 1773 C C . ALA A 1 249 ? 146.794 115.336 116.063 1.00 26.68 249 ALA A C 1
ATOM 1774 O O . ALA A 1 249 ? 147.755 115.606 116.789 1.00 26.68 249 ALA A O 1
ATOM 1776 N N . TYR A 1 250 ? 145.587 115.865 116.251 1.00 29.56 250 TYR A N 1
ATOM 1777 C CA . TYR A 1 250 ? 145.329 116.777 117.356 1.00 29.56 250 TYR A CA 1
ATOM 1778 C C . TYR A 1 250 ? 145.157 116.019 118.664 1.00 29.56 250 TYR A C 1
ATOM 1779 O O . TYR A 1 250 ? 145.744 116.396 119.680 1.00 29.56 250 TYR A O 1
ATOM 1788 N N . SER A 1 251 ? 144.401 114.920 118.648 1.00 32.01 251 SER A N 1
ATOM 1789 C CA . SER A 1 251 ? 144.107 114.134 119.843 1.00 32.01 251 SER A CA 1
ATOM 1790 C C . SER A 1 251 ? 145.245 113.212 120.266 1.00 32.01 251 SER A C 1
ATOM 1791 O O . SER A 1 251 ? 145.020 112.335 121.104 1.00 32.01 251 SER A O 1
ATOM 1794 N N . ASP A 1 252 ? 146.438 113.360 119.700 1.00 37.25 252 ASP A N 1
ATOM 1795 C CA . ASP A 1 252 ? 147.628 112.684 120.194 1.00 37.25 252 ASP A CA 1
ATOM 1796 C C . ASP A 1 252 ? 148.652 113.658 120.747 1.00 37.25 252 ASP A C 1
ATOM 1797 O O . ASP A 1 252 ? 149.646 113.234 121.340 1.00 37.25 252 ASP A O 1
ATOM 1802 N N . ALA A 1 253 ? 148.434 114.959 120.552 1.00 33.31 253 ALA A N 1
ATOM 1803 C CA . ALA A 1 253 ? 149.359 115.947 121.091 1.00 33.31 253 ALA A CA 1
ATOM 1804 C C . ALA A 1 253 ? 148.701 116.784 122.182 1.00 33.31 253 ALA A C 1
ATOM 1805 O O . ALA A 1 253 ? 149.337 117.675 122.756 1.00 33.31 253 ALA A O 1
ATOM 1807 N N . ILE A 1 254 ? 147.427 116.523 122.471 1.00 31.36 254 ILE A N 1
ATOM 1808 C CA . ILE A 1 254 ? 146.757 117.060 123.652 1.00 31.36 254 ILE A CA 1
ATOM 1809 C C . ILE A 1 254 ? 147.159 116.187 124.835 1.00 31.36 254 ILE A C 1
ATOM 1810 O O . ILE A 1 254 ? 147.257 116.658 125.974 1.00 31.36 254 ILE A O 1
ATOM 1815 N N . GLN A 1 255 ? 147.498 114.925 124.551 1.00 38.13 255 GLN A N 1
ATOM 1816 C CA . GLN A 1 255 ? 147.772 113.956 125.611 1.00 38.13 255 GLN A CA 1
ATOM 1817 C C . GLN A 1 255 ? 149.123 114.194 126.289 1.00 38.13 255 GLN A C 1
ATOM 1818 O O . GLN A 1 255 ? 149.509 113.438 127.187 1.00 38.13 255 GLN A O 1
ATOM 1824 N N . TYR A 1 256 ? 149.860 115.224 125.874 1.00 42.41 256 TYR A N 1
ATOM 1825 C CA . TYR A 1 256 ? 151.106 115.593 126.534 1.00 42.41 256 TYR A CA 1
ATOM 1826 C C . TYR A 1 256 ? 150.960 116.848 127.382 1.00 42.41 256 TYR A C 1
ATOM 1827 O O . TYR A 1 256 ? 151.945 117.294 127.977 1.00 42.41 256 TYR A O 1
ATOM 1836 N N . THR A 1 257 ? 149.762 117.425 127.429 1.00 32.13 257 THR A N 1
ATOM 1837 C CA . THR A 1 257 ? 149.412 118.516 128.329 1.00 32.13 257 THR A CA 1
ATOM 1838 C C . THR A 1 257 ? 148.517 118.034 129.461 1.00 32.13 257 THR A C 1
ATOM 1839 O O . THR A 1 257 ? 148.554 118.591 130.564 1.00 32.13 257 THR A O 1
ATOM 1843 N N . LEU A 1 258 ? 147.753 116.969 129.204 1.00 29.67 258 LEU A N 1
ATOM 1844 C CA . LEU A 1 258 ? 146.962 116.312 130.239 1.00 29.67 258 LEU A CA 1
ATOM 1845 C C . LEU A 1 258 ? 147.853 115.728 131.326 1.00 29.67 258 LEU A C 1
ATOM 1846 O O . LEU A 1 258 ? 147.628 115.961 132.519 1.00 29.67 258 LEU A O 1
ATOM 1851 N N . LYS A 1 259 ? 148.873 114.966 130.931 1.00 31.05 259 LYS A N 1
ATOM 1852 C CA . LYS A 1 259 ? 149.739 114.316 131.906 1.00 31.05 259 LYS A CA 1
ATOM 1853 C C . LYS A 1 259 ? 150.642 115.318 132.613 1.00 31.05 259 LYS A C 1
ATOM 1854 O O . LYS A 1 259 ? 150.996 115.116 133.778 1.00 31.05 259 LYS A O 1
ATOM 1860 N N . LEU A 1 260 ? 151.014 116.403 131.934 1.00 31.45 260 LEU A N 1
ATOM 1861 C CA . LEU A 1 260 ? 151.725 117.487 132.596 1.00 31.45 260 LEU A CA 1
ATOM 1862 C C . LEU A 1 260 ? 150.792 118.315 133.468 1.00 31.45 260 LEU A C 1
ATOM 1863 O O . LEU A 1 260 ? 151.260 119.010 134.373 1.00 31.45 260 LEU A O 1
ATOM 1868 N N . GLY A 1 261 ? 149.485 118.240 133.232 1.00 27.51 261 GLY A N 1
ATOM 1869 C CA . GLY A 1 261 ? 148.530 118.907 134.093 1.00 27.51 261 GLY A CA 1
ATOM 1870 C C . GLY A 1 261 ? 148.123 118.124 135.319 1.00 27.51 261 GLY A C 1
ATOM 1871 O O . GLY A 1 261 ? 147.442 118.673 136.189 1.00 27.51 261 GLY A O 1
ATOM 1872 N N . TYR A 1 262 ? 148.514 116.850 135.407 1.00 24.91 262 TYR A N 1
ATOM 1873 C CA . TYR A 1 262 ? 148.257 116.090 136.625 1.00 24.91 262 TYR A CA 1
ATOM 1874 C C . TYR A 1 262 ? 149.203 116.509 137.740 1.00 24.91 262 TYR A C 1
ATOM 1875 O O . TYR A 1 262 ? 148.783 116.659 138.892 1.00 24.91 262 TYR A O 1
ATOM 1884 N N . LYS A 1 263 ? 150.480 116.704 137.418 1.00 26.07 263 LYS A N 1
ATOM 1885 C CA . LYS A 1 263 ? 151.491 117.075 138.397 1.00 26.07 263 LYS A CA 1
ATOM 1886 C C . LYS A 1 263 ? 151.617 118.584 138.575 1.00 26.07 263 LYS A C 1
ATOM 1887 O O . LYS A 1 263 ? 152.637 119.056 139.085 1.00 26.07 263 LYS A O 1
ATOM 1893 N N . ALA A 1 264 ? 150.605 119.345 138.164 1.00 23.47 264 ALA A N 1
ATOM 1894 C CA . ALA A 1 264 ? 150.424 120.723 138.596 1.00 23.47 264 ALA A CA 1
ATOM 1895 C C . ALA A 1 264 ? 149.262 120.843 139.567 1.00 23.47 264 ALA A C 1
ATOM 1896 O O . ALA A 1 264 ? 148.829 121.957 139.878 1.00 23.47 264 ALA A O 1
ATOM 1898 N N . GLY A 1 265 ? 148.733 119.713 140.027 1.00 21.35 265 GLY A N 1
ATOM 1899 C CA . GLY A 1 265 ? 147.783 119.664 141.115 1.00 21.35 265 GLY A CA 1
ATOM 1900 C C . GLY A 1 265 ? 148.432 119.000 142.309 1.00 21.35 265 GLY A C 1
ATOM 1901 O O . GLY A 1 265 ? 148.057 119.252 143.456 1.00 21.35 265 GLY A O 1
ATOM 1902 N N . MET A 1 266 ? 149.418 118.141 142.047 1.00 27.07 266 MET A N 1
ATOM 1903 C CA . MET A 1 266 ? 150.227 117.575 143.117 1.00 27.07 266 MET A CA 1
ATOM 1904 C C . MET A 1 266 ? 151.275 118.565 143.611 1.00 27.07 266 MET A C 1
ATOM 1905 O O . MET A 1 266 ? 151.764 118.430 144.736 1.00 27.07 266 MET A O 1
ATOM 1910 N N . ALA A 1 267 ? 151.591 119.586 142.820 1.00 27.34 267 ALA A N 1
ATOM 1911 C CA . ALA A 1 267 ? 152.384 120.717 143.280 1.00 27.34 267 ALA A CA 1
ATOM 1912 C C . ALA A 1 267 ? 151.529 121.796 143.929 1.00 27.34 267 ALA A C 1
ATOM 1913 O O . ALA A 1 267 ? 152.041 122.871 144.249 1.00 27.34 267 ALA A O 1
ATOM 1915 N N . LYS A 1 268 ? 150.242 121.529 144.128 1.00 26.85 268 LYS A N 1
ATOM 1916 C CA . LYS A 1 268 ? 149.322 122.417 144.820 1.00 26.85 268 LYS A CA 1
ATOM 1917 C C . LYS A 1 268 ? 148.759 121.803 146.090 1.00 26.85 268 LYS A C 1
ATOM 1918 O O . LYS A 1 268 ? 148.515 122.526 147.058 1.00 26.85 268 LYS A O 1
ATOM 1924 N N . GLY A 1 269 ? 148.579 120.484 146.123 1.00 23.52 269 GLY A N 1
ATOM 1925 C CA . GLY A 1 269 ? 148.302 119.820 147.383 1.00 23.52 269 GLY A CA 1
ATOM 1926 C C . GLY A 1 269 ? 149.503 119.825 148.307 1.00 23.52 269 GLY A C 1
ATOM 1927 O O . GLY A 1 269 ? 149.357 119.898 149.530 1.00 23.52 269 GLY A O 1
ATOM 1928 N N . LEU A 1 270 ? 150.706 119.752 147.740 1.00 26.49 270 LEU A N 1
ATOM 1929 C CA . LEU A 1 270 ? 151.932 119.855 148.520 1.00 26.49 270 LEU A CA 1
ATOM 1930 C C . LEU A 1 270 ? 152.378 121.292 148.740 1.00 26.49 270 LEU A C 1
ATOM 1931 O O . LEU A 1 270 ? 153.437 121.507 149.334 1.00 26.49 270 LEU A O 1
ATOM 1936 N N . GLY A 1 271 ? 151.611 122.273 148.284 1.00 27.88 271 GLY A N 1
ATOM 1937 C CA . GLY A 1 271 ? 151.976 123.657 148.482 1.00 27.88 271 GLY A CA 1
ATOM 1938 C C . GLY A 1 271 ? 151.051 124.347 149.456 1.00 27.88 271 GLY A C 1
ATOM 1939 O O . GLY A 1 271 ? 151.452 125.284 150.148 1.00 27.88 271 GLY A O 1
ATOM 1940 N N . LEU A 1 272 ? 149.797 123.905 149.498 1.00 24.66 272 LEU A N 1
ATOM 1941 C CA . LEU A 1 272 ? 148.864 124.350 150.520 1.00 24.66 272 LEU A CA 1
ATOM 1942 C C . LEU A 1 272 ? 148.875 123.450 151.744 1.00 24.66 272 LEU A C 1
ATOM 1943 O O . LEU A 1 272 ? 148.455 123.883 152.822 1.00 24.66 272 LEU A O 1
ATOM 1948 N N . GLY A 1 273 ? 149.351 122.219 151.605 1.00 21.74 273 GLY A N 1
ATOM 1949 C CA . GLY A 1 273 ? 149.484 121.334 152.739 1.00 21.74 273 GLY A CA 1
ATOM 1950 C C . GLY A 1 273 ? 150.667 121.723 153.591 1.00 21.74 273 GLY A C 1
ATOM 1951 O O . GLY A 1 273 ? 150.560 121.806 154.816 1.00 21.74 273 GLY A O 1
ATOM 1952 N N . CYS A 1 274 ? 151.805 121.982 152.950 1.00 26.59 274 CYS A N 1
ATOM 1953 C CA . CYS A 1 274 ? 153.032 122.344 153.641 1.00 26.59 274 CYS A CA 1
ATOM 1954 C C . CYS A 1 274 ? 153.143 123.841 153.897 1.00 26.59 274 CYS A C 1
ATOM 1955 O O . CYS A 1 274 ? 154.249 124.342 154.116 1.00 26.59 274 CYS A O 1
ATOM 1958 N N . THR A 1 275 ? 152.035 124.563 153.850 1.00 24.36 275 THR A N 1
ATOM 1959 C CA . THR A 1 275 ? 151.954 125.951 154.278 1.00 24.36 275 THR A CA 1
ATOM 1960 C C . THR A 1 275 ? 151.013 126.114 155.457 1.00 24.36 275 THR A C 1
ATOM 1961 O O . THR A 1 275 ? 151.324 126.842 156.403 1.00 24.36 275 THR A O 1
ATOM 1965 N N . TYR A 1 276 ? 149.889 125.400 155.448 1.00 23.56 276 TYR A N 1
ATOM 1966 C CA . TYR A 1 276 ? 149.032 125.281 156.618 1.00 23.56 276 TYR A CA 1
ATOM 1967 C C . TYR A 1 276 ? 149.562 124.271 157.621 1.00 23.56 276 TYR A C 1
ATOM 1968 O O . TYR A 1 276 ? 148.959 124.108 158.684 1.00 23.56 276 TYR A O 1
ATOM 1977 N N . GLY A 1 277 ? 150.658 123.586 157.311 1.00 21.82 277 GLY A N 1
ATOM 1978 C CA . GLY A 1 277 ? 151.257 122.651 158.237 1.00 21.82 277 GLY A CA 1
ATOM 1979 C C . GLY A 1 277 ? 152.447 123.253 158.947 1.00 21.82 277 GLY A C 1
ATOM 1980 O O . GLY A 1 277 ? 152.911 122.723 159.958 1.00 21.82 277 GLY A O 1
ATOM 1981 N N . ILE A 1 278 ? 152.954 124.360 158.415 1.00 22.68 278 ILE A N 1
ATOM 1982 C CA . ILE A 1 278 ? 153.959 125.145 159.119 1.00 22.68 278 ILE A CA 1
ATOM 1983 C C . ILE A 1 278 ? 153.300 126.246 159.945 1.00 22.68 278 ILE A C 1
ATOM 1984 O O . ILE A 1 278 ? 153.745 126.536 161.061 1.00 22.68 278 ILE A O 1
ATOM 1989 N N . ALA A 1 279 ? 152.201 126.820 159.449 1.00 22.30 279 ALA A N 1
ATOM 1990 C CA . ALA A 1 279 ? 151.473 127.818 160.222 1.00 22.30 279 ALA A CA 1
ATOM 1991 C C . ALA A 1 279 ? 150.776 127.209 161.432 1.00 22.30 279 ALA A C 1
ATOM 1992 O O . ALA A 1 279 ? 150.564 127.904 162.427 1.00 22.30 279 ALA A O 1
ATOM 1994 N N . CYS A 1 280 ? 150.426 125.924 161.380 1.00 22.59 280 CYS A N 1
ATOM 1995 C CA . CYS A 1 280 ? 149.876 125.262 162.555 1.00 22.59 280 CYS A CA 1
ATOM 1996 C C . CYS A 1 280 ? 150.949 124.711 163.478 1.00 22.59 280 CYS A C 1
ATOM 1997 O O . CYS A 1 280 ? 150.626 124.310 164.598 1.00 22.59 280 CYS A O 1
ATOM 2000 N N . MET A 1 281 ? 152.206 124.681 163.045 1.00 24.68 281 MET A N 1
ATOM 2001 C CA . MET A 1 281 ? 153.325 124.418 163.937 1.00 24.68 281 MET A CA 1
ATOM 2002 C C . MET A 1 281 ? 153.985 125.702 164.411 1.00 24.68 281 MET A C 1
ATOM 2003 O O . MET A 1 281 ? 155.069 125.654 164.997 1.00 24.68 281 MET A O 1
ATOM 2008 N N . SER A 1 282 ? 153.353 126.848 164.169 1.00 22.44 282 SER A N 1
ATOM 2009 C CA . SER A 1 282 ? 153.858 128.126 164.630 1.00 22.44 282 SER A CA 1
ATOM 2010 C C . SER A 1 282 ? 152.940 128.824 165.618 1.00 22.44 282 SER A C 1
ATOM 2011 O O . SER A 1 282 ? 153.379 129.779 166.263 1.00 22.44 282 SER A O 1
ATOM 2014 N N . TRP A 1 283 ? 151.685 128.391 165.754 1.00 20.81 283 TRP A N 1
ATOM 2015 C CA . TRP A 1 283 ? 150.930 128.771 166.939 1.00 20.81 283 TRP A CA 1
ATOM 2016 C C . TRP A 1 283 ? 151.398 127.964 168.138 1.00 20.81 283 TRP A C 1
ATOM 2017 O O . TRP A 1 283 ? 151.348 128.450 169.270 1.00 20.81 283 TRP A O 1
ATOM 2028 N N . ALA A 1 284 ? 151.875 126.739 167.898 1.00 18.99 284 ALA A N 1
ATOM 2029 C CA . ALA A 1 284 ? 152.425 125.907 168.962 1.00 18.99 284 ALA A CA 1
ATOM 2030 C C . ALA A 1 284 ? 153.711 126.488 169.531 1.00 18.99 284 ALA A C 1
ATOM 2031 O O . ALA A 1 284 ? 154.030 126.252 170.700 1.00 18.99 284 ALA A O 1
ATOM 2033 N N . LEU A 1 285 ? 154.463 127.236 168.727 1.00 20.43 285 LEU A N 1
ATOM 2034 C CA . LEU A 1 285 ? 155.668 127.877 169.238 1.00 20.43 285 LEU A CA 1
ATOM 2035 C C . LEU A 1 285 ? 155.329 129.069 170.121 1.00 20.43 285 LEU A C 1
ATOM 2036 O O . LEU A 1 285 ? 155.933 129.249 171.184 1.00 20.43 285 LEU A O 1
ATOM 2041 N N . VAL A 1 286 ? 154.362 129.892 169.709 1.00 18.65 286 VAL A N 1
ATOM 2042 C CA . VAL A 1 286 ? 154.114 131.156 170.394 1.00 18.65 286 VAL A CA 1
ATOM 2043 C C . VAL A 1 286 ? 153.002 131.075 171.428 1.00 18.65 286 VAL A C 1
ATOM 2044 O O . VAL A 1 286 ? 152.804 132.045 172.175 1.00 18.65 286 VAL A O 1
ATOM 2048 N N . PHE A 1 287 ? 152.270 129.968 171.502 1.00 22.60 287 PHE A N 1
ATOM 2049 C CA . PHE A 1 287 ? 151.425 129.720 172.661 1.00 22.60 287 PHE A CA 1
ATOM 2050 C C . PHE A 1 287 ? 152.124 128.898 173.730 1.00 22.60 287 PHE A C 1
ATOM 2051 O O . PHE A 1 287 ? 151.546 128.677 174.796 1.00 22.60 287 PHE A O 1
ATOM 2059 N N . TRP A 1 288 ? 153.340 128.424 173.471 1.00 20.62 288 TRP A N 1
ATOM 2060 C CA . TRP A 1 288 ? 154.118 127.824 174.544 1.00 20.62 288 TRP A CA 1
ATOM 2061 C C . TRP A 1 288 ? 154.848 128.888 175.345 1.00 20.62 288 TRP A C 1
ATOM 2062 O O . TRP A 1 288 ? 154.760 128.915 176.576 1.00 20.62 288 TRP A O 1
ATOM 2073 N N . TYR A 1 289 ? 155.554 129.790 174.667 1.00 22.90 289 TYR A N 1
ATOM 2074 C CA . TYR A 1 289 ? 156.302 130.815 175.377 1.00 22.90 289 TYR A CA 1
ATOM 2075 C C . TYR A 1 289 ? 155.409 131.902 175.944 1.00 22.90 289 TYR A C 1
ATOM 2076 O O . TYR A 1 289 ? 155.841 132.623 176.845 1.00 22.90 289 TYR A O 1
ATOM 2085 N N . ALA A 1 290 ? 154.179 132.034 175.451 1.00 20.17 290 ALA A N 1
ATOM 2086 C CA . ALA A 1 290 ? 153.212 132.862 176.158 1.00 20.17 290 ALA A CA 1
ATOM 2087 C C . ALA A 1 290 ? 152.815 132.220 177.477 1.00 20.17 290 ALA A C 1
ATOM 2088 O O . ALA A 1 290 ? 152.545 132.926 178.450 1.00 20.17 290 ALA A O 1
ATOM 2090 N N . GLY A 1 291 ? 152.799 130.894 177.536 1.00 22.24 291 GLY A N 1
ATOM 2091 C CA . GLY A 1 291 ? 152.480 130.156 178.736 1.00 22.24 291 GLY A CA 1
ATOM 2092 C C . GLY A 1 291 ? 153.657 129.880 179.639 1.00 22.24 291 GLY A C 1
ATOM 2093 O O . GLY A 1 291 ? 153.510 129.145 180.620 1.00 22.24 291 GLY A O 1
ATOM 2094 N N . VAL A 1 292 ? 154.826 130.430 179.329 1.00 23.16 292 VAL A N 1
ATOM 2095 C CA . VAL A 1 292 ? 155.956 130.439 180.245 1.00 23.16 292 VAL A CA 1
ATOM 2096 C C . VAL A 1 292 ? 156.130 131.810 180.884 1.00 23.16 292 VAL A C 1
ATOM 2097 O O . VAL A 1 292 ? 156.400 131.917 182.081 1.00 23.16 292 VAL A O 1
ATOM 2101 N N . PHE A 1 293 ? 155.918 132.867 180.097 1.00 24.42 293 PHE A N 1
ATOM 2102 C CA . PHE A 1 293 ? 156.015 134.237 180.582 1.00 24.42 293 PHE A CA 1
ATOM 2103 C C . PHE A 1 293 ? 154.905 134.592 181.563 1.00 24.42 293 PHE A C 1
ATOM 2104 O O . PHE A 1 293 ? 155.062 135.544 182.332 1.00 24.42 293 PHE A O 1
ATOM 2112 N N . ILE A 1 294 ? 153.786 133.869 181.542 1.00 25.44 294 ILE A N 1
ATOM 2113 C CA . ILE A 1 294 ? 152.753 134.047 182.558 1.00 25.44 294 ILE A CA 1
ATOM 2114 C C . ILE A 1 294 ? 153.176 133.398 183.871 1.00 25.44 294 ILE A C 1
ATOM 2115 O O . ILE A 1 294 ? 152.972 133.965 184.951 1.00 25.44 294 ILE A O 1
ATOM 2120 N N . ARG A 1 295 ? 153.805 132.221 183.803 1.00 29.03 295 ARG A N 1
ATOM 2121 C CA . ARG A 1 295 ? 154.268 131.546 185.010 1.00 29.03 295 ARG A CA 1
ATOM 2122 C C . ARG A 1 295 ? 155.428 132.262 185.690 1.00 29.03 295 ARG A C 1
ATOM 2123 O O . ARG A 1 295 ? 155.619 132.089 186.898 1.00 29.03 295 ARG A O 1
ATOM 2131 N N . ASN A 1 296 ? 156.202 133.063 184.964 1.00 33.27 296 ASN A N 1
ATOM 2132 C CA . ASN A 1 296 ? 157.207 133.890 185.618 1.00 33.27 296 ASN A CA 1
ATOM 2133 C C . ASN A 1 296 ? 156.646 135.207 186.134 1.00 33.27 296 ASN A C 1
ATOM 2134 O O . ASN A 1 296 ? 157.402 135.998 186.706 1.00 33.27 296 ASN A O 1
ATOM 2139 N N . GLY A 1 297 ? 155.351 135.455 185.955 1.00 31.57 297 GLY A N 1
ATOM 2140 C CA . GLY A 1 297 ? 154.734 136.686 186.401 1.00 31.57 297 GLY A CA 1
ATOM 2141 C C . GLY A 1 297 ? 155.199 137.908 185.639 1.00 31.57 297 GLY A C 1
ATOM 2142 O O . GLY A 1 297 ? 155.627 138.896 186.241 1.00 31.57 297 GLY A O 1
ATOM 2143 N N . GLN A 1 298 ? 155.120 137.857 184.312 1.00 30.92 298 GLN A N 1
ATOM 2144 C CA . GLN A 1 298 ? 155.477 138.994 183.477 1.00 30.92 298 GLN A CA 1
ATOM 2145 C C . GLN A 1 298 ? 154.335 139.504 182.612 1.00 30.92 298 GLN A C 1
ATOM 2146 O O . GLN A 1 298 ? 154.195 140.719 182.461 1.00 30.92 298 GLN A O 1
ATOM 2152 N N . THR A 1 299 ? 153.518 138.619 182.043 1.00 29.05 299 THR A N 1
ATOM 2153 C CA . THR A 1 299 ? 152.337 139.034 181.297 1.00 29.05 299 THR A CA 1
ATOM 2154 C C . THR A 1 299 ? 151.084 138.460 181.944 1.00 29.05 299 THR A C 1
ATOM 2155 O O . THR A 1 299 ? 151.143 137.909 183.047 1.00 29.05 299 THR A O 1
ATOM 2159 N N . ASP A 1 300 ? 149.944 138.615 181.281 1.00 27.31 300 ASP A N 1
ATOM 2160 C CA . ASP A 1 300 ? 148.729 137.895 181.636 1.00 27.31 300 ASP A CA 1
ATOM 2161 C C . ASP A 1 300 ? 148.040 137.470 180.344 1.00 27.31 300 ASP A C 1
ATOM 2162 O O . ASP A 1 300 ? 148.630 137.527 179.262 1.00 27.31 300 ASP A O 1
ATOM 2167 N N . GLY A 1 301 ? 146.794 137.039 180.449 1.00 26.98 301 GLY A N 1
ATOM 2168 C CA . GLY A 1 301 ? 146.134 136.489 179.284 1.00 26.98 301 GLY A CA 1
ATOM 2169 C C . GLY A 1 301 ? 145.543 137.483 178.314 1.00 26.98 301 GLY A C 1
ATOM 2170 O O . GLY A 1 301 ? 144.925 137.073 177.330 1.00 26.98 301 GLY A O 1
ATOM 2171 N N . GLY A 1 302 ? 145.722 138.778 178.544 1.00 22.75 302 GLY A N 1
ATOM 2172 C CA . GLY A 1 302 ? 145.174 139.779 177.654 1.00 22.75 302 GLY A CA 1
ATOM 2173 C C . GLY A 1 302 ? 146.256 140.672 177.094 1.00 22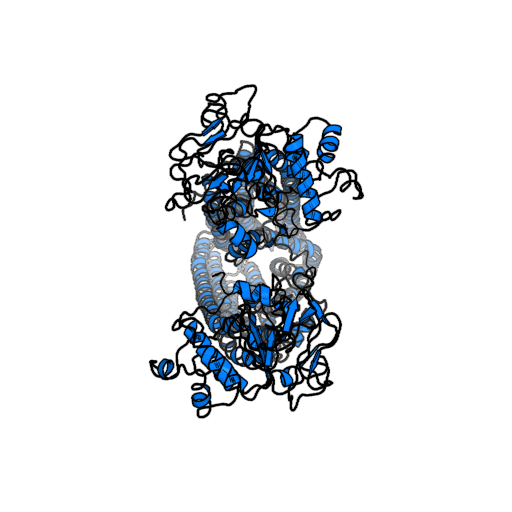.75 302 GLY A C 1
ATOM 2174 O O . GLY A 1 302 ? 146.011 141.473 176.189 1.00 22.75 302 GLY A O 1
ATOM 2175 N N . LYS A 1 303 ? 147.459 140.550 177.641 1.00 23.04 303 LYS A N 1
ATOM 2176 C CA . LYS A 1 303 ? 148.648 141.124 177.036 1.00 23.04 303 LYS A CA 1
ATOM 2177 C C . LYS A 1 303 ? 149.375 140.125 176.152 1.00 23.04 303 LYS A C 1
ATOM 2178 O O . LYS A 1 303 ? 150.381 140.480 175.537 1.00 23.04 303 LYS A O 1
ATOM 2184 N N . ALA A 1 304 ? 148.891 138.887 176.086 1.00 20.15 304 ALA A N 1
ATOM 2185 C CA . ALA A 1 304 ? 149.386 137.892 175.151 1.00 20.15 304 ALA A CA 1
ATOM 2186 C C . ALA A 1 304 ? 148.409 137.631 174.018 1.00 20.15 304 ALA A C 1
ATOM 2187 O O . ALA A 1 304 ? 148.774 136.967 173.049 1.00 20.15 304 ALA A O 1
ATOM 2189 N N . PHE A 1 305 ? 147.182 138.131 174.123 1.00 21.25 305 PHE A N 1
ATOM 2190 C CA . PHE A 1 305 ? 146.264 138.189 172.996 1.00 21.25 305 PHE A CA 1
ATOM 2191 C C . PHE A 1 305 ? 146.526 139.440 172.175 1.00 21.25 305 PHE A C 1
ATOM 2192 O O . PHE A 1 305 ? 146.403 139.422 170.947 1.00 21.25 305 PHE A O 1
ATOM 2200 N N . THR A 1 306 ? 146.880 140.529 172.852 1.00 19.58 306 THR A N 1
ATOM 2201 C CA . THR A 1 306 ? 147.203 141.773 172.169 1.00 19.58 306 THR A CA 1
ATOM 2202 C C . THR A 1 306 ? 148.536 141.669 171.446 1.00 19.58 306 THR A C 1
ATOM 2203 O O . THR A 1 306 ? 148.660 142.110 170.301 1.00 19.58 306 THR A O 1
ATOM 2207 N N . ALA A 1 307 ? 149.533 141.050 172.080 1.00 18.30 307 ALA A N 1
ATOM 2208 C CA . ALA A 1 307 ? 150.876 141.041 171.513 1.00 18.30 307 ALA A CA 1
ATOM 2209 C C . ALA A 1 307 ? 150.982 140.097 170.326 1.00 18.30 307 ALA A C 1
ATOM 2210 O O . ALA A 1 307 ? 151.674 140.401 169.349 1.00 18.30 307 ALA A O 1
ATOM 2212 N N . ILE A 1 308 ? 150.309 138.950 170.386 1.00 17.97 308 ILE A N 1
ATOM 2213 C CA . ILE A 1 308 ? 150.399 137.981 169.298 1.00 17.97 308 ILE A CA 1
ATOM 2214 C C . ILE A 1 308 ? 149.589 138.445 168.093 1.00 17.97 308 ILE A C 1
ATOM 2215 O O . ILE A 1 308 ? 150.091 138.472 166.965 1.00 17.97 308 ILE A O 1
ATOM 2220 N N . PHE A 1 309 ? 148.334 138.838 168.310 1.00 23.10 309 PHE A N 1
ATOM 2221 C CA . PHE A 1 309 ? 147.446 139.081 167.178 1.00 23.10 309 PHE A CA 1
ATOM 2222 C C . PHE A 1 309 ? 147.647 140.443 166.523 1.00 23.10 309 PHE A C 1
ATOM 2223 O O . PHE A 1 309 ? 147.389 140.575 165.325 1.00 23.10 309 PHE A O 1
ATOM 2231 N N . SER A 1 310 ? 148.106 141.461 167.257 1.00 20.28 310 SER A N 1
ATOM 2232 C CA . SER A 1 310 ? 148.376 142.745 166.615 1.00 20.28 310 SER A CA 1
ATOM 2233 C C . SER A 1 310 ? 149.664 142.740 165.812 1.00 20.28 310 SER A C 1
ATOM 2234 O O . SER A 1 310 ? 149.833 143.597 164.941 1.00 20.28 310 SER A O 1
ATOM 2237 N N . ALA A 1 311 ? 150.570 141.804 166.078 1.00 18.79 311 ALA A N 1
ATOM 2238 C CA . ALA A 1 311 ? 151.841 141.739 165.375 1.00 18.79 311 ALA A CA 1
ATOM 2239 C C . ALA A 1 311 ? 151.854 140.703 164.264 1.00 18.79 311 ALA A C 1
ATOM 2240 O O . ALA A 1 311 ? 152.871 140.565 163.583 1.00 18.79 311 ALA A O 1
ATOM 2242 N N . ILE A 1 312 ? 150.762 139.973 164.065 1.00 21.39 312 ILE A N 1
ATOM 2243 C CA . ILE A 1 312 ? 150.621 139.066 162.931 1.00 21.39 312 ILE A CA 1
ATOM 2244 C C . ILE A 1 312 ? 149.816 139.701 161.810 1.00 21.39 312 ILE A C 1
ATOM 2245 O O . ILE A 1 312 ? 150.273 139.754 160.670 1.00 21.39 312 ILE A O 1
ATOM 2250 N N . VAL A 1 313 ? 148.624 140.222 162.116 1.00 24.24 313 VAL A N 1
ATOM 2251 C CA . VAL A 1 313 ? 147.843 140.897 161.087 1.00 24.24 313 VAL A CA 1
ATOM 2252 C C . VAL A 1 313 ? 148.425 142.264 160.758 1.00 24.24 313 VAL A C 1
ATOM 2253 O O . VAL A 1 313 ? 148.091 142.840 159.718 1.00 24.24 313 VAL A O 1
ATOM 2257 N N . GLY A 1 314 ? 149.282 142.808 161.623 1.00 23.52 314 GLY A N 1
ATOM 2258 C CA . GLY A 1 314 ? 150.045 143.982 161.245 1.00 23.52 314 GLY A CA 1
ATOM 2259 C C . GLY A 1 314 ? 151.142 143.644 160.257 1.00 23.52 314 GLY A C 1
ATOM 2260 O O . GLY A 1 314 ? 151.363 144.374 159.289 1.00 23.52 314 GLY A O 1
ATOM 2261 N N . GLY A 1 315 ? 151.829 142.522 160.474 1.00 25.78 315 GLY A N 1
ATOM 2262 C CA . GLY A 1 315 ? 152.880 142.116 159.555 1.00 25.78 315 GLY A CA 1
ATOM 2263 C C . GLY A 1 315 ? 152.338 141.562 158.253 1.00 25.78 315 GLY A C 1
ATOM 2264 O O . GLY A 1 315 ? 152.937 141.749 157.192 1.00 25.78 315 GLY A O 1
ATOM 2265 N N . MET A 1 316 ? 151.197 140.871 158.315 1.00 28.10 316 MET A N 1
ATOM 2266 C CA . MET A 1 316 ? 150.550 140.330 157.124 1.00 28.10 316 MET A CA 1
ATOM 2267 C C . MET A 1 316 ? 149.992 141.427 156.219 1.00 28.10 316 MET A C 1
ATOM 2268 O O . MET A 1 316 ? 149.797 141.194 155.021 1.00 28.10 316 MET A O 1
ATOM 2273 N N . SER A 1 317 ? 149.781 142.634 156.745 1.00 29.44 317 SER A N 1
ATOM 2274 C CA . SER A 1 317 ? 149.209 143.733 155.981 1.00 29.44 317 SER A CA 1
ATOM 2275 C C . SER A 1 317 ? 150.233 144.484 155.136 1.00 29.44 317 SER A C 1
ATOM 2276 O O . SER A 1 317 ? 149.957 145.617 154.737 1.00 29.44 317 SER A O 1
ATOM 2279 N N . LEU A 1 318 ? 151.401 143.906 154.866 1.00 28.66 318 LEU A N 1
ATOM 2280 C CA . LEU A 1 318 ? 152.271 144.405 153.812 1.00 28.66 318 LEU A CA 1
ATOM 2281 C C . LEU A 1 318 ? 152.072 143.672 152.498 1.00 28.66 318 LEU A C 1
ATOM 2282 O O . LEU A 1 318 ? 152.534 144.154 151.460 1.00 28.66 318 LEU A O 1
ATOM 2287 N N . GLY A 1 319 ? 151.407 142.519 152.519 1.00 33.46 319 GLY A N 1
ATOM 2288 C CA . GLY A 1 319 ? 151.065 141.827 151.293 1.00 33.46 319 GLY A CA 1
ATOM 2289 C C . GLY A 1 319 ? 149.961 142.484 150.498 1.00 33.46 319 GLY A C 1
ATOM 2290 O O . GLY A 1 319 ? 149.741 142.101 149.344 1.00 33.46 319 GLY A O 1
ATOM 2291 N N . GLN A 1 320 ? 149.263 143.454 151.085 1.00 30.52 320 GLN A N 1
ATOM 2292 C CA . GLN A 1 320 ? 148.207 144.184 150.406 1.00 30.52 320 GLN A CA 1
ATOM 2293 C C . GLN A 1 320 ? 148.622 145.592 150.002 1.00 30.52 320 GLN A C 1
ATOM 2294 O O . GLN A 1 320 ? 148.116 146.108 149.005 1.00 30.52 320 GLN A O 1
ATOM 2300 N N . SER A 1 321 ? 149.559 146.212 150.726 1.00 28.38 321 SER A N 1
ATOM 2301 C CA . SER A 1 321 ? 150.083 147.508 150.303 1.00 28.38 321 SER A CA 1
ATOM 2302 C C . SER A 1 321 ? 150.928 147.383 149.044 1.00 28.38 321 SER A C 1
ATOM 2303 O O . SER A 1 321 ? 150.897 148.266 148.181 1.00 28.38 321 SER A O 1
ATOM 2306 N N . PHE A 1 322 ? 151.690 146.302 148.925 1.00 29.83 322 PHE A N 1
ATOM 2307 C CA . PHE A 1 322 ? 152.579 146.099 147.791 1.00 29.83 322 PHE A CA 1
ATOM 2308 C C . PHE A 1 322 ? 151.904 145.356 146.650 1.00 29.83 322 PHE A C 1
ATOM 2309 O O . PHE A 1 322 ? 152.534 145.135 145.613 1.00 29.83 322 PHE A O 1
ATOM 2317 N N . SER A 1 323 ? 150.640 144.967 146.819 1.00 29.56 323 SER A N 1
ATOM 2318 C CA . SER A 1 323 ? 149.867 144.432 145.708 1.00 29.56 323 SER A CA 1
ATOM 2319 C C . SER A 1 323 ? 149.468 145.520 144.724 1.00 29.56 323 SER A C 1
ATOM 2320 O O . SER A 1 323 ? 149.144 145.214 143.572 1.00 29.56 323 SER A O 1
ATOM 2323 N N . ASN A 1 324 ? 149.489 146.778 145.153 1.00 27.05 324 ASN A N 1
ATOM 2324 C CA . ASN A 1 324 ? 149.067 147.906 144.342 1.00 27.05 324 ASN A CA 1
ATOM 2325 C C . ASN A 1 324 ? 150.218 148.568 143.602 1.00 27.05 324 ASN A C 1
ATOM 2326 O O . ASN A 1 324 ? 150.008 149.605 142.969 1.00 27.05 324 ASN A O 1
ATOM 2331 N N . LEU A 1 325 ? 151.424 148.008 143.668 1.00 25.38 325 LEU A N 1
ATOM 2332 C CA . LEU A 1 325 ? 152.563 148.589 142.969 1.00 25.38 325 LEU A CA 1
ATOM 2333 C C . LEU A 1 325 ? 152.642 148.165 141.512 1.00 25.38 325 LEU A C 1
ATOM 2334 O O . LEU A 1 325 ? 153.528 148.637 140.794 1.00 25.38 325 LEU A O 1
ATOM 2339 N N . GLY A 1 326 ? 151.752 147.289 141.059 1.00 23.69 326 GLY A N 1
ATOM 2340 C CA . GLY A 1 326 ? 151.705 146.926 139.660 1.00 23.69 326 GLY A CA 1
ATOM 2341 C C . GLY A 1 326 ? 150.929 147.946 138.858 1.00 23.69 326 GLY A C 1
ATOM 2342 O O . GLY A 1 326 ? 151.330 148.320 137.753 1.00 23.69 326 GLY A O 1
ATOM 2343 N N . ALA A 1 327 ? 149.811 148.410 139.419 1.00 23.12 327 ALA A N 1
ATOM 2344 C CA . ALA A 1 327 ? 149.015 149.441 138.769 1.00 23.12 327 ALA A CA 1
ATOM 2345 C C . ALA A 1 327 ? 149.683 150.806 138.816 1.00 23.12 327 ALA A C 1
ATOM 2346 O O . ALA A 1 327 ? 149.357 151.666 137.995 1.00 23.12 327 ALA A O 1
ATOM 2348 N N . PHE A 1 328 ? 150.602 151.031 139.756 1.00 23.88 328 PHE A N 1
ATOM 2349 C CA . PHE A 1 328 ? 151.316 152.299 139.814 1.00 23.88 328 PHE A CA 1
ATOM 2350 C C . PHE A 1 328 ? 152.419 152.392 138.773 1.00 23.88 328 PHE A C 1
ATOM 2351 O O . PHE A 1 328 ? 152.945 153.485 138.551 1.00 23.88 328 PHE A O 1
ATOM 2359 N N . SER A 1 329 ? 152.787 151.277 138.144 1.00 24.33 329 SER A N 1
ATOM 2360 C CA . SER A 1 329 ? 153.848 151.262 137.145 1.00 24.33 329 SER A CA 1
ATOM 2361 C C . SER A 1 329 ? 153.270 151.238 135.734 1.00 24.33 329 SER A C 1
ATOM 2362 O O . SER A 1 329 ? 153.898 151.726 134.791 1.00 24.33 329 SER A O 1
ATOM 2365 N N . LYS A 1 330 ? 152.075 150.667 135.578 1.00 25.86 330 LYS A N 1
ATOM 2366 C CA . LYS A 1 330 ? 151.330 150.780 134.332 1.00 25.86 330 LYS A CA 1
ATOM 2367 C C . LYS A 1 330 ? 150.784 152.193 134.187 1.00 25.86 330 LYS A C 1
ATOM 2368 O O . LYS A 1 330 ? 150.546 152.663 133.073 1.00 25.86 330 LYS A O 1
ATOM 2374 N N . GLY A 1 331 ? 150.576 152.871 135.316 1.00 21.56 331 GLY A N 1
ATOM 2375 C CA . GLY A 1 331 ? 150.097 154.240 135.267 1.00 21.56 331 GLY A CA 1
ATOM 2376 C C . GLY A 1 331 ? 151.174 155.218 134.848 1.00 21.56 331 GLY A C 1
ATOM 2377 O O . GLY A 1 331 ? 150.898 156.192 134.145 1.00 21.56 331 GLY A O 1
ATOM 2378 N N . LYS A 1 332 ? 152.415 154.981 135.276 1.00 21.73 332 LYS A N 1
ATOM 2379 C CA . LYS A 1 332 ? 153.519 155.836 134.855 1.00 21.73 332 LYS A CA 1
ATOM 2380 C C . LYS A 1 332 ? 153.900 155.581 133.406 1.00 21.73 332 LYS A C 1
ATOM 2381 O O . LYS A 1 332 ? 154.329 156.505 132.708 1.00 21.73 332 LYS A O 1
ATOM 2387 N N . ALA A 1 333 ? 153.766 154.336 132.946 1.00 19.67 333 ALA A N 1
ATOM 2388 C CA . ALA A 1 333 ? 154.089 154.003 131.563 1.00 19.67 333 ALA A CA 1
ATOM 2389 C C . ALA A 1 333 ? 153.076 154.602 130.598 1.00 19.67 333 ALA A C 1
ATOM 2390 O O . ALA A 1 333 ? 153.450 155.184 129.574 1.00 19.67 333 ALA A O 1
ATOM 2392 N N . ALA A 1 334 ? 151.785 154.448 130.901 1.00 21.26 334 ALA A N 1
ATOM 2393 C CA . ALA A 1 334 ? 150.733 154.985 130.043 1.00 21.26 334 ALA A CA 1
ATOM 2394 C C . ALA A 1 334 ? 150.713 156.506 130.075 1.00 21.26 334 ALA A C 1
ATOM 2395 O O . ALA A 1 334 ? 150.486 157.157 129.052 1.00 21.26 334 ALA A O 1
ATOM 2397 N N . GLY A 1 335 ? 150.965 157.092 131.243 1.00 20.89 335 GLY A N 1
ATOM 2398 C CA . GLY A 1 335 ? 150.830 158.532 131.376 1.00 20.89 335 GLY A CA 1
ATOM 2399 C C . GLY A 1 335 ? 152.010 159.307 130.821 1.00 20.89 335 GLY A C 1
ATOM 2400 O O . GLY A 1 335 ? 152.013 160.538 130.840 1.00 20.89 335 GLY A O 1
ATOM 2401 N N . TYR A 1 336 ? 152.997 158.634 130.293 1.00 25.93 336 TYR A N 1
ATOM 2402 C CA . TYR A 1 336 ? 154.032 159.382 129.597 1.00 25.93 336 TYR A CA 1
ATOM 2403 C C . TYR A 1 336 ? 153.486 159.654 128.238 1.00 25.93 336 TYR A C 1
ATOM 2404 O O . TYR A 1 336 ? 153.379 160.808 127.821 1.00 25.93 336 TYR A O 1
ATOM 2413 N N . LYS A 1 337 ? 153.022 158.621 127.540 1.00 26.14 337 LYS A N 1
ATOM 2414 C CA . LYS A 1 337 ? 152.591 158.801 126.158 1.00 26.14 337 LYS A CA 1
ATOM 2415 C C . LYS A 1 337 ? 151.582 159.930 126.022 1.00 26.14 337 LYS A C 1
ATOM 2416 O O . LYS A 1 337 ? 151.582 160.638 125.011 1.00 26.14 337 LYS A O 1
ATOM 2422 N N . LEU A 1 338 ? 150.719 160.107 127.020 1.00 25.25 338 LEU A N 1
ATOM 2423 C CA . LEU A 1 338 ? 149.788 161.228 127.013 1.00 25.25 338 LEU A CA 1
ATOM 2424 C C . LEU A 1 338 ? 150.506 162.556 127.200 1.00 25.25 338 LEU A C 1
ATOM 2425 O O . LEU A 1 338 ? 150.167 163.536 126.533 1.00 25.25 338 LEU A O 1
ATOM 2430 N N . MET A 1 339 ? 151.516 162.604 128.073 1.00 29.26 339 MET A N 1
ATOM 2431 C CA . MET A 1 339 ? 152.156 163.875 128.405 1.00 29.26 339 MET A CA 1
ATOM 2432 C C . MET A 1 339 ? 153.262 164.250 127.430 1.00 29.26 339 MET A C 1
ATOM 2433 O O . MET A 1 339 ? 154.050 165.157 127.719 1.00 29.26 339 MET A O 1
ATOM 2438 N N . GLU A 1 340 ? 153.354 163.578 126.287 1.00 30.05 340 GLU A N 1
ATOM 2439 C CA . GLU A 1 340 ? 154.335 163.987 125.290 1.00 30.05 340 GLU A CA 1
ATOM 2440 C C . GLU A 1 340 ? 153.672 164.440 123.997 1.00 30.05 340 GLU A C 1
ATOM 2441 O O . GLU A 1 340 ? 154.336 165.007 123.124 1.00 30.05 340 GLU A O 1
ATOM 2447 N N . ILE A 1 341 ? 152.367 164.195 123.864 1.00 27.24 341 ILE A N 1
ATOM 2448 C CA . ILE A 1 341 ? 151.596 164.740 122.752 1.00 27.24 341 ILE A CA 1
ATOM 2449 C C . ILE A 1 341 ? 150.968 166.065 123.164 1.00 27.24 341 ILE A C 1
ATOM 2450 O O . ILE A 1 341 ? 150.686 166.922 122.319 1.00 27.24 341 ILE A O 1
ATOM 2455 N N . ILE A 1 342 ? 150.776 166.265 124.471 1.00 25.93 342 ILE A N 1
ATOM 2456 C CA . ILE A 1 342 ? 150.206 167.511 124.985 1.00 25.93 342 ILE A CA 1
ATOM 2457 C C . ILE A 1 342 ? 151.171 168.673 124.767 1.00 25.93 342 ILE A C 1
ATOM 2458 O O . ILE A 1 342 ? 150.771 169.772 124.364 1.00 25.93 342 ILE A O 1
ATOM 2463 N N . ASN A 1 343 ? 152.462 168.433 124.970 1.00 31.65 343 ASN A N 1
ATOM 2464 C CA . ASN A 1 343 ? 153.456 169.486 124.820 1.00 31.65 343 ASN A CA 1
ATOM 2465 C C . ASN A 1 343 ? 154.359 169.300 123.605 1.00 31.65 343 ASN A C 1
ATOM 2466 O O . ASN A 1 343 ? 155.508 169.749 123.629 1.00 31.65 343 ASN A O 1
ATOM 2471 N N . GLN A 1 344 ? 153.869 168.650 122.553 1.00 35.33 344 GLN A N 1
ATOM 2472 C CA . GLN A 1 344 ? 154.595 168.549 121.289 1.00 35.33 344 GLN A CA 1
ATOM 2473 C C . GLN A 1 344 ? 154.260 169.767 120.438 1.00 35.33 344 GLN A C 1
ATOM 2474 O O . GLN A 1 344 ? 153.154 169.885 119.909 1.00 35.33 344 GLN A O 1
ATOM 2480 N N . ARG A 1 345 ? 155.218 170.675 120.309 1.00 46.82 345 ARG A N 1
ATOM 2481 C CA . ARG A 1 345 ? 155.018 171.951 119.622 1.00 46.82 345 ARG A CA 1
ATOM 2482 C C . ARG A 1 345 ? 154.901 171.737 118.117 1.00 46.82 345 ARG A C 1
ATOM 2483 O O . ARG A 1 345 ? 155.839 171.212 117.504 1.00 46.82 345 ARG A O 1
ATOM 2491 N N . PRO A 1 346 ? 153.793 172.118 117.483 1.00 44.38 346 PRO A N 1
ATOM 2492 C CA . PRO A 1 346 ? 153.627 171.875 116.049 1.00 44.38 346 PRO A CA 1
ATOM 2493 C C . PRO A 1 346 ? 154.224 172.990 115.197 1.00 44.38 346 PRO A C 1
ATOM 2494 O O . PRO A 1 346 ? 154.660 174.030 115.691 1.00 44.38 346 PRO A O 1
ATOM 2498 N N . THR A 1 347 ? 154.213 172.752 113.886 1.00 51.77 347 THR A N 1
ATOM 2499 C CA . THR A 1 347 ? 154.846 173.646 112.922 1.00 51.77 347 THR A CA 1
ATOM 2500 C C . THR A 1 347 ? 153.876 174.696 112.386 1.00 51.77 347 THR A C 1
ATOM 2501 O O . THR A 1 347 ? 154.112 175.900 112.529 1.00 51.77 347 THR A O 1
ATOM 2505 N N . ILE A 1 348 ? 152.784 174.252 111.767 1.00 50.98 348 ILE A N 1
ATOM 2506 C CA . ILE A 1 348 ? 151.856 175.138 111.073 1.00 50.98 348 ILE A CA 1
ATOM 2507 C C . ILE A 1 348 ? 150.811 175.585 112.089 1.00 50.98 348 ILE A C 1
ATOM 2508 O O . ILE A 1 348 ? 149.927 174.818 112.469 1.00 50.98 348 ILE A O 1
ATOM 2513 N N . ILE A 1 349 ? 150.912 176.835 112.530 1.00 61.78 349 ILE A N 1
ATOM 2514 C CA . ILE A 1 349 ? 150.019 177.388 113.536 1.00 61.78 349 ILE A CA 1
ATOM 2515 C C . ILE A 1 349 ? 149.359 178.638 112.973 1.00 61.78 349 ILE A C 1
ATOM 2516 O O . ILE A 1 349 ? 149.690 179.109 111.886 1.00 61.78 349 ILE A O 1
ATOM 2521 N N . GLN A 1 350 ? 148.413 179.173 113.736 1.00 79.76 350 GLN A N 1
ATOM 2522 C CA . GLN A 1 350 ? 147.760 180.431 113.408 1.00 79.76 350 GLN A CA 1
ATOM 2523 C C . GLN A 1 350 ? 148.402 181.556 114.207 1.00 79.76 350 GLN A C 1
ATOM 2524 O O . GLN A 1 350 ? 148.578 181.436 115.423 1.00 79.76 350 GLN A O 1
ATOM 2530 N N . ASP A 1 351 ? 148.750 182.641 113.522 1.00 95.13 351 ASP A N 1
ATOM 2531 C CA . ASP A 1 351 ? 149.327 183.809 114.174 1.00 95.13 351 ASP A CA 1
ATOM 2532 C C . ASP A 1 351 ? 148.290 184.919 114.251 1.00 95.13 351 ASP A C 1
ATOM 2533 O O . ASP A 1 351 ? 147.948 185.510 113.214 1.00 95.13 351 ASP A O 1
ATOM 2538 N N . PRO A 1 352 ? 147.757 185.236 115.434 1.00 102.37 352 PRO A N 1
ATOM 2539 C CA . PRO A 1 352 ? 146.843 186.384 115.541 1.00 102.37 352 PRO A CA 1
ATOM 2540 C C . PRO A 1 352 ? 147.533 187.732 115.413 1.00 102.37 352 PRO A C 1
ATOM 2541 O O . PRO A 1 352 ? 146.841 188.749 115.282 1.00 102.37 352 PRO A O 1
ATOM 2545 N N . LEU A 1 353 ? 148.863 187.778 115.450 1.00 101.01 353 LEU A N 1
ATOM 2546 C CA . LEU A 1 353 ? 149.615 189.018 115.298 1.00 101.01 353 LEU A CA 1
ATOM 2547 C C . LEU A 1 353 ? 150.477 189.050 114.046 1.00 101.01 353 LEU A C 1
ATOM 2548 O O . LEU A 1 353 ? 150.529 190.079 113.369 1.00 101.01 353 LEU A O 1
ATOM 2553 N N . ASP A 1 354 ? 151.155 187.955 113.714 1.00 99.87 354 ASP A N 1
ATOM 2554 C CA . ASP A 1 354 ? 151.939 187.872 112.483 1.00 99.87 354 ASP A CA 1
ATOM 2555 C C . ASP A 1 354 ? 151.121 187.186 111.387 1.00 99.87 354 ASP A C 1
ATOM 2556 O O . ASP A 1 354 ? 151.503 186.161 110.822 1.00 99.87 354 ASP A O 1
ATOM 2561 N N . GLY A 1 355 ? 149.972 187.775 111.095 1.00 94.03 355 GLY A N 1
ATOM 2562 C CA . GLY A 1 355 ? 149.097 187.258 110.058 1.00 94.03 355 GLY A CA 1
ATOM 2563 C C . GLY A 1 355 ? 148.370 188.394 109.381 1.00 94.03 355 GLY A C 1
ATOM 2564 O O . GLY A 1 355 ? 148.122 189.443 109.984 1.00 94.03 355 GLY A O 1
ATOM 2565 N N . LYS A 1 356 ? 148.024 188.183 108.117 1.00 88.14 356 LYS A N 1
ATOM 2566 C CA . LYS A 1 356 ? 147.381 189.200 107.301 1.00 88.14 356 LYS A CA 1
ATOM 2567 C C . LYS A 1 356 ? 145.932 188.817 107.026 1.00 88.14 356 LYS A C 1
ATOM 2568 O O . LYS A 1 356 ? 145.448 187.757 107.434 1.00 88.14 356 LYS A O 1
ATOM 2574 N N . CYS A 1 357 ? 145.242 189.703 106.310 1.00 92.47 357 CYS A N 1
ATOM 2575 C CA . CYS A 1 357 ? 143.845 189.488 105.945 1.00 92.47 357 CYS A CA 1
ATOM 2576 C C . CYS A 1 357 ? 143.566 190.333 104.710 1.00 92.47 357 CYS A C 1
ATOM 2577 O O . CYS A 1 357 ? 143.547 191.565 104.798 1.00 92.47 357 CYS A O 1
ATOM 2580 N N . LEU A 1 358 ? 143.354 189.679 103.574 1.00 94.01 358 LEU A N 1
ATOM 2581 C CA . LEU A 1 358 ? 143.125 190.379 102.318 1.00 94.01 358 LEU A CA 1
ATOM 2582 C C . LEU A 1 358 ? 141.641 190.717 102.179 1.00 94.01 358 LEU A C 1
ATOM 2583 O O . LEU A 1 358 ? 140.846 190.546 103.107 1.00 94.01 358 LEU A O 1
ATOM 2588 N N . ASP A 1 359 ? 141.257 191.209 101.004 1.00 99.65 359 ASP A N 1
ATOM 2589 C CA . ASP A 1 359 ? 139.858 191.427 100.672 1.00 99.65 359 ASP A CA 1
ATOM 2590 C C . ASP A 1 359 ? 139.680 191.285 99.167 1.00 99.65 359 ASP A C 1
ATOM 2591 O O . ASP A 1 359 ? 140.595 191.582 98.392 1.00 99.65 359 ASP A O 1
ATOM 2596 N N . GLN A 1 360 ? 138.492 190.806 98.778 1.00 102.81 360 GLN A N 1
ATOM 2597 C CA . GLN A 1 360 ? 138.100 190.520 97.393 1.00 102.81 360 GLN A CA 1
ATOM 2598 C C . GLN A 1 360 ? 139.081 189.531 96.749 1.00 102.81 360 GLN A C 1
ATOM 2599 O O . GLN A 1 360 ? 139.868 189.858 95.856 1.00 102.81 360 GLN A O 1
ATOM 2605 N N . VAL A 1 361 ? 139.060 188.311 97.291 1.00 90.79 361 VAL A N 1
ATOM 2606 C CA . VAL A 1 361 ? 139.885 187.250 96.726 1.00 90.79 361 VAL A CA 1
ATOM 2607 C C . VAL A 1 361 ? 139.335 186.834 95.365 1.00 90.79 361 VAL A C 1
ATOM 2608 O O . VAL A 1 361 ? 138.150 187.004 95.052 1.00 90.79 361 VAL A O 1
ATOM 2612 N N . HIS A 1 362 ? 140.220 186.291 94.537 1.00 89.77 362 HIS A N 1
ATOM 2613 C CA . HIS A 1 362 ? 139.865 185.892 93.184 1.00 89.77 362 HIS A CA 1
ATOM 2614 C C . HIS A 1 362 ? 140.115 184.424 92.892 1.00 89.77 362 HIS A C 1
ATOM 2615 O O . HIS A 1 362 ? 139.484 183.878 91.987 1.00 89.77 362 HIS A O 1
ATOM 2622 N N . GLY A 1 363 ? 141.016 183.775 93.623 1.00 82.01 363 GLY A N 1
ATOM 2623 C CA . GLY A 1 363 ? 141.290 182.370 93.409 1.00 82.01 363 GLY A CA 1
ATOM 2624 C C . GLY A 1 363 ? 142.318 182.107 92.328 1.00 82.01 363 GLY A C 1
ATOM 2625 O O . GLY A 1 363 ? 142.047 181.374 91.373 1.00 82.01 363 GLY A O 1
ATOM 2626 N N . ASN A 1 364 ? 143.503 182.694 92.461 1.00 81.30 364 ASN A N 1
ATOM 2627 C CA . ASN A 1 364 ? 144.599 182.469 91.521 1.00 81.30 364 ASN A CA 1
ATOM 2628 C C . ASN A 1 364 ? 145.707 181.750 92.282 1.00 81.30 364 ASN A C 1
ATOM 2629 O O . ASN A 1 364 ? 146.643 182.373 92.785 1.00 81.30 364 ASN A O 1
ATOM 2634 N N . ILE A 1 365 ? 145.598 180.427 92.356 1.00 76.91 365 ILE A N 1
ATOM 2635 C CA . ILE A 1 365 ? 146.595 179.598 93.022 1.00 76.91 365 ILE A CA 1
ATOM 2636 C C . ILE A 1 365 ? 147.631 179.225 91.969 1.00 76.91 365 ILE A C 1
ATOM 2637 O O . ILE A 1 365 ? 147.312 178.585 90.967 1.00 76.91 365 ILE A O 1
ATOM 2642 N N . GLU A 1 366 ? 148.876 179.623 92.194 1.00 83.13 366 GLU A N 1
ATOM 2643 C CA . GLU A 1 366 ? 149.969 179.328 91.274 1.00 83.13 366 GLU A CA 1
ATOM 2644 C C . GLU A 1 366 ? 151.077 178.625 92.047 1.00 83.13 366 GLU A C 1
ATOM 2645 O O . GLU A 1 366 ? 151.807 179.259 92.812 1.00 83.13 366 GLU A O 1
ATOM 2651 N N . PHE A 1 367 ? 151.204 177.317 91.844 1.00 78.17 367 PHE A N 1
ATOM 2652 C CA . PHE A 1 367 ? 152.346 176.590 92.386 1.00 78.17 367 PHE A CA 1
ATOM 2653 C C . PHE A 1 367 ? 153.580 176.962 91.577 1.00 78.17 367 PHE A C 1
ATOM 2654 O O . PHE A 1 367 ? 153.871 176.338 90.554 1.00 78.17 367 PHE A O 1
ATOM 2662 N N . LYS A 1 368 ? 154.312 177.972 92.031 1.00 86.21 368 LYS A N 1
ATOM 2663 C CA . LYS A 1 368 ? 155.459 178.505 91.302 1.00 86.21 368 LYS A CA 1
ATOM 2664 C C . LYS A 1 368 ? 156.729 177.909 91.894 1.00 86.21 368 LYS A C 1
ATOM 2665 O O . LYS A 1 368 ? 157.207 178.370 92.935 1.00 86.21 368 LYS A O 1
ATOM 2671 N N . ASP A 1 369 ? 157.265 176.892 91.208 1.00 90.54 369 ASP A N 1
ATOM 2672 C CA . ASP A 1 369 ? 158.487 176.165 91.572 1.00 90.54 369 ASP A CA 1
ATOM 2673 C C . ASP A 1 369 ? 158.364 175.567 92.979 1.00 90.54 369 ASP A C 1
ATOM 2674 O O . ASP A 1 369 ? 159.083 175.916 93.913 1.00 90.54 369 ASP A O 1
ATOM 2679 N N . VAL A 1 370 ? 157.403 174.656 93.102 1.00 87.89 370 VAL A N 1
ATOM 2680 C CA . VAL A 1 370 ? 157.073 174.012 94.368 1.00 87.89 370 VAL A CA 1
ATOM 2681 C C . VAL A 1 370 ? 157.635 172.602 94.342 1.00 87.89 370 VAL A C 1
ATOM 2682 O O . VAL A 1 370 ? 157.251 171.795 93.490 1.00 87.89 370 VAL A O 1
ATOM 2686 N N . THR A 1 371 ? 158.527 172.302 95.282 1.00 84.91 371 THR A N 1
ATOM 2687 C CA . THR A 1 371 ? 159.058 170.962 95.478 1.00 84.91 371 THR A CA 1
ATOM 2688 C C . THR A 1 371 ? 158.623 170.438 96.839 1.00 84.91 371 THR A C 1
ATOM 2689 O O . THR A 1 371 ? 158.472 171.205 97.793 1.00 84.91 371 THR A O 1
ATOM 2693 N N . PHE A 1 372 ? 158.429 169.125 96.927 1.00 76.35 372 PHE A N 1
ATOM 2694 C CA . PHE A 1 372 ? 157.787 168.567 98.107 1.00 76.35 372 PHE A CA 1
ATOM 2695 C C . PHE A 1 372 ? 158.142 167.096 98.264 1.00 76.35 372 PHE A C 1
ATOM 2696 O O . PHE A 1 372 ? 158.302 166.372 97.279 1.00 76.35 372 PHE A O 1
ATOM 2704 N N . SER A 1 373 ? 158.257 166.670 99.522 1.00 79.88 373 SER A N 1
ATOM 2705 C CA . SER A 1 373 ? 158.455 165.275 99.885 1.00 79.88 373 SER A CA 1
ATOM 2706 C C . SER A 1 373 ? 157.613 164.955 101.112 1.00 79.88 373 SER A C 1
ATOM 2707 O O . SER A 1 373 ? 157.341 165.831 101.936 1.00 79.88 373 SER A O 1
ATOM 2710 N N . TYR A 1 374 ? 157.199 163.697 101.229 1.00 83.68 374 TYR A N 1
ATOM 2711 C CA . TYR A 1 374 ? 156.452 163.265 102.411 1.00 83.68 374 TYR A CA 1
ATOM 2712 C C . TYR A 1 374 ? 157.381 163.165 103.613 1.00 83.68 374 TYR A C 1
ATOM 2713 O O . TYR A 1 374 ? 158.405 162.475 103.535 1.00 83.68 374 TYR A O 1
ATOM 2722 N N . PRO A 1 375 ? 157.075 163.832 104.729 1.00 83.60 375 PRO A N 1
ATOM 2723 C CA . PRO A 1 375 ? 157.979 163.789 105.892 1.00 83.60 375 PRO A CA 1
ATOM 2724 C C . PRO A 1 375 ? 158.020 162.452 106.614 1.00 83.60 375 PRO A C 1
ATOM 2725 O O . PRO A 1 375 ? 158.863 162.271 107.502 1.00 83.60 375 PRO A O 1
ATOM 2729 N N . SER A 1 376 ? 157.131 161.514 106.278 1.00 88.48 376 SER A N 1
ATOM 2730 C CA . SER A 1 376 ? 157.222 160.175 106.850 1.00 88.48 376 SER A CA 1
ATOM 2731 C C . SER A 1 376 ? 158.433 159.430 106.305 1.00 88.48 376 SER A C 1
ATOM 2732 O O . SER A 1 376 ? 159.164 158.777 107.058 1.00 88.48 376 SER A O 1
ATOM 2735 N N . ARG A 1 377 ? 158.660 159.519 104.998 1.00 92.83 377 ARG A N 1
ATOM 2736 C CA . ARG A 1 377 ? 159.816 158.910 104.353 1.00 92.83 377 ARG A CA 1
ATOM 2737 C C . ARG A 1 377 ? 160.324 159.813 103.227 1.00 92.83 377 ARG A C 1
ATOM 2738 O O . ARG A 1 377 ? 159.729 159.878 102.146 1.00 92.83 377 ARG A O 1
ATOM 2746 N N . PRO A 1 378 ? 161.408 160.567 103.469 1.00 92.28 378 PRO A N 1
ATOM 2747 C CA . PRO A 1 378 ? 161.835 161.605 102.514 1.00 92.28 378 PRO A CA 1
ATOM 2748 C C . PRO A 1 378 ? 162.528 161.111 101.248 1.00 92.28 378 PRO A C 1
ATOM 2749 O O . PRO A 1 378 ? 163.080 161.929 100.505 1.00 92.28 378 PRO A O 1
ATOM 2753 N N . ASP A 1 379 ? 162.532 159.797 100.999 1.00 96.50 379 ASP A N 1
ATOM 2754 C CA . ASP A 1 379 ? 163.289 159.205 99.897 1.00 96.50 379 ASP A CA 1
ATOM 2755 C C . ASP A 1 379 ? 162.823 159.627 98.505 1.00 96.50 379 ASP A C 1
ATOM 2756 O O . ASP A 1 379 ? 163.637 160.178 97.758 1.00 96.50 379 ASP A O 1
ATOM 2761 N N . VAL A 1 380 ? 161.568 159.398 98.118 1.00 96.42 380 VAL A N 1
ATOM 2762 C CA . VAL A 1 380 ? 161.084 159.804 96.802 1.00 96.42 380 VAL A CA 1
ATOM 2763 C C . VAL A 1 380 ? 160.898 161.313 96.768 1.00 96.42 380 VAL A C 1
ATOM 2764 O O . VAL A 1 380 ? 160.838 161.984 97.803 1.00 96.42 380 VAL A O 1
ATOM 2768 N N . MET A 1 381 ? 160.802 161.851 95.555 1.00 98.14 381 MET A N 1
ATOM 2769 C CA . MET A 1 381 ? 160.660 163.284 95.320 1.00 98.14 381 MET A CA 1
ATOM 2770 C C . MET A 1 381 ? 159.403 163.463 94.472 1.00 98.14 381 MET A C 1
ATOM 2771 O O . MET A 1 381 ? 159.427 163.253 93.257 1.00 98.14 381 MET A O 1
ATOM 2776 N N . ILE A 1 382 ? 158.305 163.848 95.125 1.00 89.37 382 ILE A N 1
ATOM 2777 C CA . ILE A 1 382 ? 156.990 163.864 94.498 1.00 89.37 382 ILE A CA 1
ATOM 2778 C C . ILE A 1 382 ? 156.840 164.962 93.449 1.00 89.37 382 ILE A C 1
ATOM 2779 O O . ILE A 1 382 ? 156.323 164.695 92.361 1.00 89.37 382 ILE A O 1
ATOM 2784 N N . PHE A 1 383 ? 157.340 166.169 93.718 1.00 91.23 383 PHE A N 1
ATOM 2785 C CA . PHE A 1 383 ? 157.006 167.344 92.913 1.00 91.23 383 PHE A CA 1
ATOM 2786 C C . PHE A 1 383 ? 158.259 168.112 92.506 1.00 91.23 383 PHE A C 1
ATOM 2787 O O . PHE A 1 383 ? 158.353 169.320 92.738 1.00 91.23 383 PHE A O 1
ATOM 2795 N N . ARG A 1 384 ? 159.246 167.429 91.929 1.00 100.46 384 ARG A N 1
ATOM 2796 C CA . ARG A 1 384 ? 160.486 168.103 91.547 1.00 100.46 384 ARG A CA 1
ATOM 2797 C C . ARG A 1 384 ? 160.252 169.103 90.414 1.00 100.46 384 ARG A C 1
ATOM 2798 O O . ARG A 1 384 ? 160.015 168.706 89.269 1.00 100.46 384 ARG A O 1
ATOM 2806 N N . ASN A 1 385 ? 160.330 170.394 90.756 1.00 98.58 385 ASN A N 1
ATOM 2807 C CA . ASN A 1 385 ? 160.148 171.542 89.855 1.00 98.58 385 ASN A CA 1
ATOM 2808 C C . ASN A 1 385 ? 158.768 171.510 89.187 1.00 98.58 385 ASN A C 1
ATOM 2809 O O . ASN A 1 385 ? 158.622 171.370 87.974 1.00 98.58 385 ASN A O 1
ATOM 2814 N N . PHE A 1 386 ? 157.754 171.651 90.036 1.00 92.48 386 PHE A N 1
ATOM 2815 C CA . PHE A 1 386 ? 156.352 171.588 89.642 1.00 92.48 386 PHE A CA 1
ATOM 2816 C C . PHE A 1 386 ? 155.829 172.996 89.380 1.00 92.48 386 PHE A C 1
ATOM 2817 O O . PHE A 1 386 ? 156.098 173.911 90.164 1.00 92.48 386 PHE A O 1
ATOM 2825 N N . ASN A 1 387 ? 155.072 173.165 88.291 1.00 93.27 387 ASN A N 1
ATOM 2826 C CA . ASN A 1 387 ? 154.513 174.463 87.917 1.00 93.27 387 ASN A CA 1
ATOM 2827 C C . ASN A 1 387 ? 153.174 174.302 87.211 1.00 93.27 387 ASN A C 1
ATOM 2828 O O . ASN A 1 387 ? 153.107 173.680 86.149 1.00 93.27 387 ASN A O 1
ATOM 2833 N N . ILE A 1 388 ? 152.124 174.895 87.787 1.00 87.15 388 ILE A N 1
ATOM 2834 C CA . ILE A 1 388 ? 150.827 175.039 87.126 1.00 87.15 388 ILE A CA 1
ATOM 2835 C C . ILE A 1 388 ? 150.285 176.421 87.467 1.00 87.15 388 ILE A C 1
ATOM 2836 O O . ILE A 1 388 ? 150.886 177.165 88.241 1.00 87.15 388 ILE A O 1
ATOM 2841 N N . PHE A 1 389 ? 149.136 176.767 86.885 1.00 78.27 389 PHE A N 1
ATOM 2842 C CA . PHE A 1 389 ? 148.496 178.054 87.127 1.00 78.27 389 PHE A CA 1
ATOM 2843 C C . PHE A 1 389 ? 146.984 177.893 87.052 1.00 78.27 389 PHE A C 1
ATOM 2844 O O . PHE A 1 389 ? 146.462 177.207 86.170 1.00 78.27 389 PHE A O 1
ATOM 2852 N N . PHE A 1 390 ? 146.284 178.531 87.988 1.00 73.87 390 PHE A N 1
ATOM 2853 C CA . PHE A 1 390 ? 144.826 178.440 88.093 1.00 73.87 390 PHE A CA 1
ATOM 2854 C C . PHE A 1 390 ? 144.213 179.802 87.795 1.00 73.87 390 PHE A C 1
ATOM 2855 O O . PHE A 1 390 ? 144.455 180.769 88.538 1.00 73.87 390 PHE A O 1
ATOM 2863 N N . PRO A 1 391 ? 143.420 179.926 86.736 1.00 80.08 391 PRO A N 1
ATOM 2864 C CA . PRO A 1 391 ? 142.736 181.193 86.470 1.00 80.08 391 PRO A CA 1
ATOM 2865 C C . PRO A 1 391 ? 141.540 181.384 87.390 1.00 80.08 391 PRO A C 1
ATOM 2866 O O . PRO A 1 391 ? 141.118 180.476 88.108 1.00 80.08 391 PRO A O 1
ATOM 2870 N N . SER A 1 392 ? 140.997 182.598 87.358 1.00 81.94 392 SER A N 1
ATOM 2871 C CA . SER A 1 392 ? 139.835 182.909 88.179 1.00 81.94 392 SER A CA 1
ATOM 2872 C C . SER A 1 392 ? 138.544 182.559 87.448 1.00 81.94 392 SER A C 1
ATOM 2873 O O . SER A 1 392 ? 138.368 182.865 86.266 1.00 81.94 392 SER A O 1
ATOM 2876 N N . GLY A 1 393 ? 137.635 181.913 88.172 1.00 78.58 393 GLY A N 1
ATOM 2877 C CA . GLY A 1 393 ? 136.322 181.586 87.655 1.00 78.58 393 GLY A CA 1
ATOM 2878 C C . GLY A 1 393 ? 136.316 180.484 86.618 1.00 78.58 393 GLY A C 1
ATOM 2879 O O . GLY A 1 393 ? 135.388 180.397 85.809 1.00 78.58 393 GLY A O 1
ATOM 2880 N N . LYS A 1 394 ? 137.337 179.634 86.625 1.00 76.89 394 LYS A N 1
ATOM 2881 C CA . LYS A 1 394 ? 137.470 178.583 85.629 1.00 76.89 394 LYS A CA 1
ATOM 2882 C C . LYS A 1 394 ? 137.509 177.220 86.308 1.00 76.89 394 LYS A C 1
ATOM 2883 O O . LYS A 1 394 ? 137.577 177.108 87.534 1.00 76.89 394 LYS A O 1
ATOM 2889 N N . THR A 1 395 ? 137.460 176.174 85.485 1.00 81.45 395 THR A N 1
ATOM 2890 C CA . THR A 1 395 ? 137.426 174.788 85.942 1.00 81.45 395 THR A CA 1
ATOM 2891 C C . THR A 1 395 ? 138.626 174.065 85.345 1.00 81.45 395 THR A C 1
ATOM 2892 O O . THR A 1 395 ? 138.651 173.789 84.143 1.00 81.45 395 THR A O 1
ATOM 2896 N N . VAL A 1 396 ? 139.609 173.744 86.176 1.00 75.31 396 VAL A N 1
ATOM 2897 C CA . VAL A 1 396 ? 140.804 173.044 85.722 1.00 75.31 396 VAL A CA 1
ATOM 2898 C C . VAL A 1 396 ? 140.747 171.605 86.208 1.00 75.31 396 VAL A C 1
ATOM 2899 O O . VAL A 1 396 ? 139.886 171.233 87.014 1.00 75.31 396 VAL A O 1
ATOM 2903 N N . ALA A 1 397 ? 141.668 170.790 85.710 1.00 80.76 397 ALA A N 1
ATOM 2904 C CA . ALA A 1 397 ? 141.740 169.386 86.077 1.00 80.76 397 ALA A CA 1
ATOM 2905 C C . ALA A 1 397 ? 143.188 168.958 86.273 1.00 80.76 397 ALA A C 1
ATOM 2906 O O . ALA A 1 397 ? 144.100 169.434 85.593 1.00 80.76 397 ALA A O 1
ATOM 2908 N N . VAL A 1 398 ? 143.388 168.048 87.225 1.00 80.65 398 VAL A N 1
ATOM 2909 C CA . VAL A 1 398 ? 144.695 167.451 87.482 1.00 80.65 398 VAL A CA 1
ATOM 2910 C C . VAL A 1 398 ? 144.541 165.939 87.407 1.00 80.65 398 VAL A C 1
ATOM 2911 O O . VAL A 1 398 ? 143.912 165.326 88.276 1.00 80.65 398 VAL A O 1
ATOM 2915 N N . VAL A 1 399 ? 145.102 165.326 86.371 1.00 87.97 399 VAL A N 1
ATOM 2916 C CA . VAL A 1 399 ? 144.871 163.907 86.128 1.00 87.97 399 VAL A CA 1
ATOM 2917 C C . VAL A 1 399 ? 146.182 163.201 85.794 1.00 87.97 399 VAL A C 1
ATOM 2918 O O . VAL A 1 399 ? 147.043 163.733 85.080 1.00 87.97 399 VAL A O 1
ATOM 2922 N N . GLY A 1 400 ? 146.364 162.019 86.377 1.00 90.52 400 GLY A N 1
ATOM 2923 C CA . GLY A 1 400 ? 147.422 161.111 85.991 1.00 90.52 400 GLY A CA 1
ATOM 2924 C C . GLY A 1 400 ? 146.846 159.751 85.656 1.00 90.52 400 GLY A C 1
ATOM 2925 O O . GLY A 1 400 ? 145.623 159.584 85.634 1.00 90.52 400 GLY A O 1
ATOM 2926 N N . GLY A 1 401 ? 147.706 158.772 85.397 1.00 90.62 401 GLY A N 1
ATOM 2927 C CA . GLY A 1 401 ? 147.245 157.428 85.105 1.00 90.62 401 GLY A CA 1
ATOM 2928 C C . GLY A 1 401 ? 147.845 156.407 86.046 1.00 90.62 401 GLY A C 1
ATOM 2929 O O . GLY A 1 401 ? 147.537 155.214 85.973 1.00 90.62 401 GLY A O 1
ATOM 2930 N N . SER A 1 402 ? 148.702 156.880 86.946 1.00 86.80 402 SER A N 1
ATOM 2931 C CA . SER A 1 402 ? 149.390 156.027 87.905 1.00 86.80 402 SER A CA 1
ATOM 2932 C C . SER A 1 402 ? 149.625 156.809 89.188 1.00 86.80 402 SER A C 1
ATOM 2933 O O . SER A 1 402 ? 148.978 157.835 89.420 1.00 86.80 402 SER A O 1
ATOM 2936 N N . GLY A 1 403 ? 150.546 156.342 90.027 1.00 80.44 403 GLY A N 1
ATOM 2937 C CA . GLY A 1 403 ? 150.858 157.030 91.266 1.00 80.44 403 GLY A CA 1
ATOM 2938 C C . GLY A 1 403 ? 151.649 158.314 91.098 1.00 80.44 403 GLY A C 1
ATOM 2939 O O . GLY A 1 403 ? 152.768 158.428 91.606 1.00 80.44 403 GLY A O 1
ATOM 2940 N N . SER A 1 404 ? 151.079 159.289 90.380 1.00 88.69 404 SER A N 1
ATOM 2941 C CA . SER A 1 404 ? 151.724 160.585 90.208 1.00 88.69 404 SER A CA 1
ATOM 2942 C C . SER A 1 404 ? 151.745 161.395 91.494 1.00 88.69 404 SER A C 1
ATOM 2943 O O . SER A 1 404 ? 152.568 162.306 91.626 1.00 88.69 404 SER A O 1
ATOM 2946 N N . GLY A 1 405 ? 150.863 161.088 92.440 1.00 84.76 405 GLY A N 1
ATOM 2947 C CA . GLY A 1 405 ? 150.707 161.916 93.615 1.00 84.76 405 GLY A CA 1
ATOM 2948 C C . GLY A 1 405 ? 149.987 163.198 93.264 1.00 84.76 405 GLY A C 1
ATOM 2949 O O . GLY A 1 405 ? 150.459 164.295 93.574 1.00 84.76 405 GLY A O 1
ATOM 2950 N N . LYS A 1 406 ? 148.840 163.063 92.604 1.00 79.08 406 LYS A N 1
ATOM 2951 C CA . LYS A 1 406 ? 148.034 164.198 92.180 1.00 79.08 406 LYS A CA 1
ATOM 2952 C C . LYS A 1 406 ? 147.043 164.651 93.242 1.00 79.08 406 LYS A C 1
ATOM 2953 O O . LYS A 1 406 ? 146.627 165.813 93.221 1.00 79.08 406 LYS A O 1
ATOM 2959 N N . SER A 1 407 ? 146.670 163.777 94.180 1.00 72.16 407 SER A N 1
ATOM 2960 C CA . SER A 1 407 ? 145.807 164.140 95.296 1.00 72.16 407 SER A CA 1
ATOM 2961 C C . SER A 1 407 ? 146.553 164.893 96.392 1.00 72.16 407 SER A C 1
ATOM 2962 O O . SER A 1 407 ? 145.958 165.220 97.424 1.00 72.16 407 SER A O 1
ATOM 2965 N N . THR A 1 408 ? 147.839 165.164 96.192 1.00 67.19 408 THR A N 1
ATOM 2966 C CA . THR A 1 408 ? 148.625 166.018 97.063 1.00 67.19 408 THR A CA 1
ATOM 2967 C C . THR A 1 408 ? 148.406 167.496 96.742 1.00 67.19 408 THR A C 1
ATOM 2968 O O . THR A 1 408 ? 148.753 168.360 97.554 1.00 67.19 408 THR A O 1
ATOM 2972 N N . VAL A 1 409 ? 147.768 167.801 95.610 1.00 62.72 409 VAL A N 1
ATOM 2973 C CA . VAL A 1 409 ? 147.526 169.193 95.244 1.00 62.72 409 VAL A CA 1
ATOM 2974 C C . VAL A 1 409 ? 146.422 169.785 96.110 1.00 62.72 409 VAL A C 1
ATOM 2975 O O . VAL A 1 409 ? 146.531 170.919 96.593 1.00 62.72 409 VAL A O 1
ATOM 2979 N N . VAL A 1 410 ? 145.358 169.016 96.358 1.00 59.43 410 VAL A N 1
ATOM 2980 C CA . VAL A 1 410 ? 144.311 169.470 97.271 1.00 59.43 410 VAL A CA 1
ATOM 2981 C C . VAL A 1 410 ? 144.737 169.382 98.725 1.00 59.43 410 VAL A C 1
ATOM 2982 O O . VAL A 1 410 ? 144.084 169.980 99.587 1.00 59.43 410 VAL A O 1
ATOM 2986 N N . SER A 1 411 ? 145.813 168.655 99.021 1.00 50.93 411 SER A N 1
ATOM 2987 C CA . SER A 1 411 ? 146.355 168.538 100.365 1.00 50.93 411 SER A CA 1
ATOM 2988 C C . SER A 1 411 ? 147.502 169.505 100.619 1.00 50.93 411 SER A C 1
ATOM 2989 O O . SER A 1 411 ? 148.299 169.278 101.533 1.00 50.93 411 SER A O 1
ATOM 2992 N N . LEU A 1 412 ? 147.619 170.561 99.818 1.00 55.71 412 LEU A N 1
ATOM 2993 C CA . LEU A 1 412 ? 148.714 171.508 99.976 1.00 55.71 412 LEU A CA 1
ATOM 2994 C C . LEU A 1 412 ? 148.193 172.941 99.930 1.00 55.71 412 LEU A C 1
ATOM 2995 O O . LEU A 1 412 ? 148.840 173.863 100.436 1.00 55.71 412 LEU A O 1
ATOM 3000 N N . ILE A 1 413 ? 147.015 173.140 99.339 1.00 51.74 413 ILE A N 1
ATOM 3001 C CA . ILE A 1 413 ? 146.374 174.451 99.327 1.00 51.74 413 ILE A CA 1
ATOM 3002 C C . ILE A 1 413 ? 145.650 174.592 100.661 1.00 51.74 413 ILE A C 1
ATOM 3003 O O . ILE A 1 413 ? 145.409 175.701 101.152 1.00 51.74 413 ILE A O 1
ATOM 3008 N N . GLU A 1 414 ? 145.340 173.451 101.279 1.00 47.83 414 GLU A N 1
ATOM 3009 C CA . GLU A 1 414 ? 144.826 173.426 102.642 1.00 47.83 414 GLU A CA 1
ATOM 3010 C C . GLU A 1 414 ? 145.890 173.759 103.681 1.00 47.83 414 GLU A C 1
ATOM 3011 O O . GLU A 1 414 ? 145.535 174.016 104.837 1.00 47.83 414 GLU A O 1
ATOM 3017 N N . ARG A 1 415 ? 147.168 173.755 103.287 1.00 47.60 415 ARG A N 1
ATOM 3018 C CA . ARG A 1 415 ? 148.329 173.785 104.183 1.00 47.60 415 ARG A CA 1
ATOM 3019 C C . ARG A 1 415 ? 148.255 172.676 105.225 1.00 47.60 415 ARG A C 1
ATOM 3020 O O . ARG A 1 415 ? 148.467 172.890 106.419 1.00 47.60 415 ARG A O 1
ATOM 3028 N N . PHE A 1 416 ? 147.942 171.468 104.759 1.00 44.05 416 PHE A N 1
ATOM 3029 C CA . PHE A 1 416 ? 148.129 170.304 105.613 1.00 44.05 416 PHE A CA 1
ATOM 3030 C C . PHE A 1 416 ? 149.607 169.982 105.758 1.00 44.05 416 PHE A C 1
ATOM 3031 O O . PHE A 1 416 ? 150.027 169.431 106.780 1.00 44.05 416 PHE A O 1
ATOM 3039 N N . TYR A 1 417 ? 150.401 170.320 104.742 1.00 46.43 417 TYR A N 1
ATOM 3040 C CA . TYR A 1 417 ? 151.844 170.133 104.748 1.00 46.43 417 TYR A CA 1
ATOM 3041 C C . TYR A 1 417 ? 152.528 171.449 104.417 1.00 46.43 417 TYR A C 1
ATOM 3042 O O . TYR A 1 417 ? 151.873 172.491 104.343 1.00 46.43 417 TYR A O 1
ATOM 3051 N N . ASP A 1 418 ? 153.838 171.411 104.203 1.00 60.53 418 ASP A N 1
ATOM 3052 C CA . ASP A 1 418 ? 154.574 172.561 103.710 1.00 60.53 418 ASP A CA 1
ATOM 3053 C C . ASP A 1 418 ? 155.477 172.144 102.559 1.00 60.53 418 ASP A C 1
ATOM 3054 O O . ASP A 1 418 ? 156.085 171.068 102.602 1.00 60.53 418 ASP A O 1
ATOM 3059 N N . PRO A 1 419 ? 155.577 172.966 101.516 1.00 73.47 419 PRO A N 1
ATOM 3060 C CA . PRO A 1 419 ? 156.618 172.747 100.503 1.00 73.47 419 PRO A CA 1
ATOM 3061 C C . PRO A 1 419 ? 157.987 173.041 101.098 1.00 73.47 419 PRO A C 1
ATOM 3062 O O . PRO A 1 419 ? 158.262 174.160 101.540 1.00 73.47 419 PRO A O 1
ATOM 3066 N N . ASN A 1 420 ? 158.847 172.023 101.122 1.00 79.30 420 ASN A N 1
ATOM 3067 C CA . ASN A 1 420 ? 160.151 172.162 101.757 1.00 79.30 420 ASN A CA 1
ATOM 3068 C C . ASN A 1 420 ? 161.127 173.014 100.954 1.00 79.30 420 ASN A C 1
ATOM 3069 O O . ASN A 1 420 ? 162.160 173.417 101.500 1.00 79.30 420 ASN A O 1
ATOM 3074 N N . SER A 1 421 ? 160.826 173.302 99.687 1.00 80.33 421 SER A N 1
ATOM 3075 C CA . SER A 1 421 ? 161.541 174.326 98.928 1.00 80.33 421 SER A CA 1
ATOM 3076 C C . SER A 1 421 ? 160.601 174.833 97.843 1.00 80.33 421 SER A C 1
ATOM 3077 O O . SER A 1 421 ? 160.446 174.181 96.807 1.00 80.33 421 SER A O 1
ATOM 3080 N N . GLY A 1 422 ? 159.986 175.980 98.078 1.00 84.17 422 GLY A N 1
ATOM 3081 C CA . GLY A 1 422 ? 159.077 176.569 97.114 1.00 84.17 422 GLY A CA 1
ATOM 3082 C C . GLY A 1 422 ? 158.180 177.591 97.780 1.00 84.17 422 GLY A C 1
ATOM 3083 O O . GLY A 1 422 ? 158.280 177.859 98.973 1.00 84.17 422 GLY A O 1
ATOM 3084 N N . GLN A 1 423 ? 157.288 178.162 96.970 1.00 80.90 423 GLN A N 1
ATOM 3085 C CA . GLN A 1 423 ? 156.317 179.133 97.456 1.00 80.90 423 GLN A CA 1
ATOM 3086 C C . GLN A 1 423 ? 155.009 178.980 96.692 1.00 80.90 423 GLN A C 1
ATOM 3087 O O . GLN A 1 423 ? 154.985 178.575 95.527 1.00 80.90 423 GLN A O 1
ATOM 3093 N N . ILE A 1 424 ? 153.913 179.302 97.373 1.00 72.08 424 ILE A N 1
ATOM 3094 C CA . ILE A 1 424 ? 152.564 179.176 96.831 1.00 72.08 424 ILE A CA 1
ATOM 3095 C C . ILE A 1 424 ? 151.868 180.514 97.013 1.00 72.08 424 ILE A C 1
ATOM 3096 O O . ILE A 1 424 ? 151.692 180.972 98.147 1.00 72.08 424 ILE A O 1
ATOM 3101 N N . LEU A 1 425 ? 151.460 181.134 95.912 1.00 75.18 425 LEU A N 1
ATOM 3102 C CA . LEU A 1 425 ? 150.891 182.473 95.951 1.00 75.18 425 LEU A CA 1
ATOM 3103 C C . LEU A 1 425 ? 149.389 182.419 95.701 1.00 75.18 425 LEU A C 1
ATOM 3104 O O . LEU A 1 425 ? 148.928 181.722 94.791 1.00 75.18 425 LEU A O 1
ATOM 3109 N N . LEU A 1 426 ? 148.634 183.132 96.535 1.00 75.21 426 LEU A N 1
ATOM 3110 C CA . LEU A 1 426 ? 147.192 183.318 96.381 1.00 75.21 426 LEU A CA 1
ATOM 3111 C C . LEU A 1 426 ? 146.989 184.789 96.040 1.00 75.21 426 LEU A C 1
ATOM 3112 O O . LEU A 1 426 ? 147.105 185.650 96.918 1.00 75.21 426 LEU A O 1
ATOM 3117 N N . ASP A 1 427 ? 146.677 185.055 94.765 1.00 80.73 427 ASP A N 1
ATOM 3118 C CA . ASP A 1 427 ? 146.582 186.407 94.193 1.00 80.73 427 ASP A CA 1
ATOM 3119 C C . ASP A 1 427 ? 147.864 187.207 94.426 1.00 80.73 427 ASP A C 1
ATOM 3120 O O . ASP A 1 427 ? 147.834 188.401 94.728 1.00 80.73 427 ASP A O 1
ATOM 3125 N N . GLY A 1 428 ? 149.005 186.535 94.286 1.00 76.03 428 GLY A N 1
ATOM 3126 C CA . GLY A 1 428 ? 150.290 187.176 94.480 1.00 76.03 428 GLY A CA 1
ATOM 3127 C C . GLY A 1 428 ? 150.690 187.405 95.918 1.00 76.03 428 GLY A C 1
ATOM 3128 O O . GLY A 1 428 ? 151.432 188.351 96.198 1.00 76.03 428 GLY A O 1
ATOM 3129 N N . VAL A 1 429 ? 150.218 186.574 96.846 1.00 70.21 429 VAL A N 1
ATOM 3130 C CA . VAL A 1 429 ? 150.590 186.643 98.256 1.00 70.21 429 VAL A CA 1
ATOM 3131 C C . VAL A 1 429 ? 150.933 185.234 98.716 1.00 70.21 429 VAL A C 1
ATOM 3132 O O . VAL A 1 429 ? 150.113 184.320 98.570 1.00 70.21 429 VAL A O 1
ATOM 3136 N N . GLU A 1 430 ? 152.140 185.059 99.259 1.00 70.36 430 GLU A N 1
ATOM 3137 C CA . GLU A 1 430 ? 152.576 183.756 99.750 1.00 70.36 430 GLU A CA 1
ATOM 3138 C C . GLU A 1 430 ? 151.725 183.323 100.937 1.00 70.36 430 GLU A C 1
ATOM 3139 O O . GLU A 1 430 ? 151.457 184.117 101.843 1.00 70.36 430 GLU A O 1
ATOM 3145 N N . ILE A 1 431 ? 151.306 182.057 100.935 1.00 65.53 431 ILE A N 1
ATOM 3146 C CA . ILE A 1 431 ? 150.279 181.591 101.862 1.00 65.53 431 ILE A CA 1
ATOM 3147 C C . ILE A 1 431 ? 150.883 181.164 103.194 1.00 65.53 431 ILE A C 1
ATOM 3148 O O . ILE A 1 431 ? 150.178 180.636 104.060 1.00 65.53 431 ILE A O 1
ATOM 3153 N N . LYS A 1 432 ? 152.181 181.383 103.374 1.00 62.32 432 LYS A N 1
ATOM 3154 C CA . LYS A 1 432 ? 152.786 181.251 104.690 1.00 62.32 432 LYS A CA 1
ATOM 3155 C C . LYS A 1 432 ? 152.710 182.545 105.487 1.00 62.32 432 LYS A C 1
ATOM 3156 O O . LYS A 1 432 ? 153.154 182.578 106.638 1.00 62.32 432 LYS A O 1
ATOM 3162 N N . THR A 1 433 ? 152.150 183.603 104.901 1.00 70.91 433 THR A N 1
ATOM 3163 C CA . THR A 1 433 ? 151.910 184.864 105.587 1.00 70.91 433 THR A CA 1
ATOM 3164 C C . THR A 1 433 ? 150.423 185.117 105.805 1.00 70.91 433 THR A C 1
ATOM 3165 O O . THR A 1 433 ? 150.012 186.265 106.001 1.00 70.91 433 THR A O 1
ATOM 3169 N N . LEU A 1 434 ? 149.610 184.065 105.770 1.00 70.33 434 LEU A N 1
ATOM 3170 C CA . LEU A 1 434 ? 148.167 184.159 105.939 1.00 70.33 434 LEU A CA 1
ATOM 3171 C C . LEU A 1 434 ? 147.747 183.308 107.128 1.00 70.33 434 LEU A C 1
ATOM 3172 O O . LEU A 1 434 ? 148.167 182.152 107.247 1.00 70.33 434 LEU A O 1
ATOM 3177 N N . GLN A 1 435 ? 146.933 183.884 108.006 1.00 74.08 435 GLN A N 1
ATOM 3178 C CA . GLN A 1 435 ? 146.410 183.148 109.146 1.00 74.08 435 GLN A CA 1
ATOM 3179 C C . GLN A 1 435 ? 145.412 182.091 108.687 1.00 74.08 435 GLN A C 1
ATOM 3180 O O . GLN A 1 435 ? 144.760 182.229 107.649 1.00 74.08 435 GLN A O 1
ATOM 3186 N N . LEU A 1 436 ? 145.305 181.015 109.463 1.00 56.85 436 LEU A N 1
ATOM 3187 C CA . LEU A 1 436 ? 144.434 179.900 109.090 1.00 56.85 436 LEU A CA 1
ATOM 3188 C C . LEU A 1 436 ? 143.006 180.084 109.602 1.00 56.85 436 LEU A C 1
ATOM 3189 O O . LEU A 1 436 ? 142.403 179.175 110.167 1.00 56.85 436 LEU A O 1
ATOM 3194 N N . LYS A 1 437 ? 142.452 181.275 109.385 1.00 67.14 437 LYS A N 1
ATOM 3195 C CA . LYS A 1 437 ? 141.015 181.506 109.430 1.00 67.14 437 LYS A CA 1
ATOM 3196 C C . LYS A 1 437 ? 140.546 182.382 108.286 1.00 67.14 437 LYS A C 1
ATOM 3197 O O . LYS A 1 437 ? 139.338 182.460 108.051 1.00 67.14 437 LYS A O 1
ATOM 3203 N N . PHE A 1 438 ? 141.449 183.061 107.586 1.00 68.28 438 PHE A N 1
ATOM 3204 C CA . PHE A 1 438 ? 141.128 183.720 106.332 1.00 68.28 438 PHE A CA 1
ATOM 3205 C C . PHE A 1 438 ? 141.330 182.795 105.141 1.00 68.28 438 PHE A C 1
ATOM 3206 O O . PHE A 1 438 ? 140.754 183.034 104.074 1.00 68.28 438 PHE A O 1
ATOM 3214 N N . LEU A 1 439 ? 142.105 181.726 105.316 1.00 52.11 439 LEU A N 1
ATOM 3215 C CA . LEU A 1 439 ? 142.393 180.786 104.239 1.00 52.11 439 LEU A CA 1
ATOM 3216 C C . LEU A 1 439 ? 141.382 179.645 104.196 1.00 52.11 439 LEU A C 1
ATOM 3217 O O . LEU A 1 439 ? 140.729 179.427 103.172 1.00 52.11 439 LEU A O 1
ATOM 3222 N N . ARG A 1 440 ? 141.239 178.910 105.301 1.00 46.13 440 ARG A N 1
ATOM 3223 C CA . ARG A 1 440 ? 140.363 177.746 105.314 1.00 46.13 440 ARG A CA 1
ATOM 3224 C C . ARG A 1 440 ? 138.881 178.105 105.315 1.00 46.13 440 ARG A C 1
ATOM 3225 O O . ARG A 1 440 ? 138.051 177.220 105.081 1.00 46.13 440 ARG A O 1
ATOM 3233 N N . GLU A 1 441 ? 138.528 179.367 105.561 1.00 58.51 441 GLU A N 1
ATOM 3234 C CA . GLU A 1 441 ? 137.145 179.814 105.447 1.00 58.51 441 GLU A CA 1
ATOM 3235 C C . GLU A 1 441 ? 136.734 180.039 103.997 1.00 58.51 441 GLU A C 1
ATOM 3236 O O . GLU A 1 441 ? 135.536 180.106 103.705 1.00 58.51 441 GLU A O 1
ATOM 3242 N N . GLN A 1 442 ? 137.694 180.095 103.076 1.00 61.09 442 GLN A N 1
ATOM 3243 C CA . GLN A 1 442 ? 137.426 180.363 101.672 1.00 61.09 442 GLN A CA 1
ATOM 3244 C C . GLN A 1 442 ? 137.508 179.125 100.795 1.00 61.09 442 GLN A C 1
ATOM 3245 O O . GLN A 1 442 ? 137.151 179.198 99.616 1.00 61.09 442 GLN A O 1
ATOM 3251 N N . ILE A 1 443 ? 137.973 177.999 101.323 1.00 55.16 443 ILE A N 1
ATOM 3252 C CA . ILE A 1 443 ? 138.200 176.798 100.532 1.00 55.16 443 ILE A CA 1
ATOM 3253 C C . ILE A 1 443 ? 137.269 175.701 101.026 1.00 55.16 443 ILE A C 1
ATOM 3254 O O . ILE A 1 443 ? 137.360 175.276 102.183 1.00 55.16 443 ILE A O 1
ATOM 3259 N N . GLY A 1 444 ? 136.379 175.242 100.147 1.00 51.97 444 GLY A N 1
ATOM 3260 C CA . GLY A 1 444 ? 135.472 174.149 100.458 1.00 51.97 444 GLY A CA 1
ATOM 3261 C C . GLY A 1 444 ? 135.991 172.840 99.895 1.00 51.97 444 GLY A C 1
ATOM 3262 O O . GLY A 1 444 ? 136.424 172.775 98.743 1.00 51.97 444 GLY A O 1
ATOM 3263 N N . LEU A 1 445 ? 135.935 171.798 100.716 1.00 48.95 445 LEU A N 1
ATOM 3264 C CA . LEU A 1 445 ? 136.508 170.503 100.376 1.00 48.95 445 LEU A CA 1
ATOM 3265 C C . LEU A 1 445 ? 135.417 169.451 100.228 1.00 48.95 445 LEU A C 1
ATOM 3266 O O . LEU A 1 445 ? 134.538 169.334 101.086 1.00 48.95 445 LEU A O 1
ATOM 3271 N N . VAL A 1 446 ? 135.481 168.686 99.139 1.00 58.14 446 VAL A N 1
ATOM 3272 C CA . VAL A 1 446 ? 134.692 167.473 98.949 1.00 58.14 446 VAL A CA 1
ATOM 3273 C C . VAL A 1 446 ? 135.691 166.363 98.663 1.00 58.14 446 VAL A C 1
ATOM 3274 O O . VAL A 1 446 ? 136.578 166.539 97.823 1.00 58.14 446 VAL A O 1
ATOM 3278 N N . ASN A 1 447 ? 135.565 165.229 99.351 1.00 68.83 447 ASN A N 1
ATOM 3279 C CA . ASN A 1 447 ? 136.589 164.195 99.251 1.00 68.83 447 ASN A CA 1
ATOM 3280 C C . ASN A 1 447 ? 135.971 162.809 99.089 1.00 68.83 447 ASN A C 1
ATOM 3281 O O . ASN A 1 447 ? 134.760 162.655 98.905 1.00 68.83 447 ASN A O 1
ATOM 3286 N N . GLN A 1 448 ? 136.848 161.804 99.126 1.00 85.18 448 GLN A N 1
ATOM 3287 C CA . GLN A 1 448 ? 136.481 160.391 99.198 1.00 85.18 448 GLN A CA 1
ATOM 3288 C C . GLN A 1 448 ? 135.622 160.136 100.427 1.00 85.18 448 GLN A C 1
ATOM 3289 O O . GLN A 1 448 ? 135.919 160.669 101.502 1.00 85.18 448 GLN A O 1
ATOM 3295 N N . GLU A 1 449 ? 134.573 159.290 100.258 1.00 83.99 449 GLU A N 1
ATOM 3296 C CA . GLU A 1 449 ? 133.673 158.652 101.230 1.00 83.99 449 GLU A CA 1
ATOM 3297 C C . GLU A 1 449 ? 133.395 159.507 102.466 1.00 83.99 449 GLU A C 1
ATOM 3298 O O . GLU A 1 449 ? 133.635 159.065 103.597 1.00 83.99 449 GLU A O 1
ATOM 3304 N N . PRO A 1 450 ? 132.822 160.725 102.269 1.00 73.34 450 PRO A N 1
ATOM 3305 C CA . PRO A 1 450 ? 133.019 161.864 103.184 1.00 73.34 450 PRO A CA 1
ATOM 3306 C C . PRO A 1 450 ? 132.528 161.611 104.599 1.00 73.34 450 PRO A C 1
ATOM 3307 O O . PRO A 1 450 ? 131.626 160.798 104.829 1.00 73.34 450 PRO A O 1
ATOM 3311 N N . ALA A 1 451 ? 133.145 162.297 105.559 1.00 62.74 451 ALA A N 1
ATOM 3312 C CA . ALA A 1 451 ? 132.937 162.008 106.970 1.00 62.74 451 ALA A CA 1
ATOM 3313 C C . ALA A 1 451 ? 131.545 162.440 107.401 1.00 62.74 451 ALA A C 1
ATOM 3314 O O . ALA A 1 451 ? 131.180 163.613 107.274 1.00 62.74 451 ALA A O 1
ATOM 3316 N N . LEU A 1 452 ? 130.768 161.486 107.897 1.00 67.56 452 LEU A N 1
ATOM 3317 C CA . LEU A 1 452 ? 129.454 161.756 108.458 1.00 67.56 452 LEU A CA 1
ATOM 3318 C C . LEU A 1 452 ? 129.570 161.662 109.972 1.00 67.56 452 LEU A C 1
ATOM 3319 O O . LEU A 1 452 ? 129.758 160.573 110.523 1.00 67.56 452 LEU A O 1
ATOM 3324 N N . PHE A 1 453 ? 129.466 162.804 110.636 1.00 57.80 453 PHE A N 1
ATOM 3325 C CA . PHE A 1 453 ? 129.510 162.831 112.087 1.00 57.80 453 PHE A CA 1
ATOM 3326 C C . PHE A 1 453 ? 128.167 162.367 112.630 1.00 57.80 453 PHE A C 1
ATOM 3327 O O . PHE A 1 453 ? 127.116 162.742 112.104 1.00 57.80 453 PHE A O 1
ATOM 3335 N N . ALA A 1 454 ? 128.196 161.548 113.683 1.00 59.88 454 ALA A N 1
ATOM 3336 C CA . ALA A 1 454 ? 126.987 160.903 114.200 1.00 59.88 454 ALA A CA 1
ATOM 3337 C C . ALA A 1 454 ? 126.139 161.930 114.946 1.00 59.88 454 ALA A C 1
ATOM 3338 O O . ALA A 1 454 ? 126.113 161.998 116.176 1.00 59.88 454 ALA A O 1
ATOM 3340 N N . THR A 1 455 ? 125.430 162.745 114.170 1.00 62.93 455 THR A N 1
ATOM 3341 C CA . THR A 1 455 ? 124.553 163.793 114.674 1.00 62.93 455 THR A CA 1
ATOM 3342 C C . THR A 1 455 ? 123.317 163.754 113.772 1.00 62.93 455 THR A C 1
ATOM 3343 O O . THR A 1 455 ? 123.095 162.777 113.052 1.00 62.93 455 THR A O 1
ATOM 3347 N N . THR A 1 456 ? 122.491 164.795 113.802 1.00 65.04 456 THR A N 1
ATOM 3348 C CA . THR A 1 456 ? 121.388 164.891 112.862 1.00 65.04 456 THR A CA 1
ATOM 3349 C C . THR A 1 456 ? 121.909 165.228 111.469 1.00 65.04 456 THR A C 1
ATOM 3350 O O . THR A 1 456 ? 123.072 165.594 111.283 1.00 65.04 456 THR A O 1
ATOM 3354 N N . ILE A 1 457 ? 121.021 165.127 110.474 1.00 64.29 457 ILE A N 1
ATOM 3355 C CA . ILE A 1 457 ? 121.363 165.618 109.140 1.00 64.29 457 ILE A CA 1
ATOM 3356 C C . ILE A 1 457 ? 121.075 167.099 108.988 1.00 64.29 457 ILE A C 1
ATOM 3357 O O . ILE A 1 457 ? 121.177 167.632 107.877 1.00 64.29 457 ILE A O 1
ATOM 3362 N N . LEU A 1 458 ? 120.708 167.778 110.071 1.00 65.00 458 LEU A N 1
ATOM 3363 C CA . LEU A 1 458 ? 120.637 169.230 110.107 1.00 65.00 458 LEU A CA 1
ATOM 3364 C C . LEU A 1 458 ? 121.924 169.835 110.648 1.00 65.00 458 LEU A C 1
ATOM 3365 O O . LEU A 1 458 ? 122.356 170.892 110.180 1.00 65.00 458 LEU A O 1
ATOM 3370 N N . GLU A 1 459 ? 122.559 169.169 111.613 1.00 63.40 459 GLU A N 1
ATOM 3371 C CA . GLU A 1 459 ? 123.800 169.673 112.185 1.00 63.40 459 GLU A CA 1
ATOM 3372 C C . GLU A 1 459 ? 125.014 169.364 111.324 1.00 63.40 459 GLU A C 1
ATOM 3373 O O . GLU A 1 459 ? 126.033 170.049 111.457 1.00 63.40 459 GLU A O 1
ATOM 3379 N N . ASN A 1 460 ? 124.938 168.351 110.456 1.00 52.25 460 ASN A N 1
ATOM 3380 C CA . ASN A 1 460 ? 126.047 168.084 109.547 1.00 52.25 460 ASN A CA 1
ATOM 3381 C C . ASN A 1 460 ? 126.147 169.153 108.470 1.00 52.25 460 ASN A C 1
ATOM 3382 O O . ASN A 1 460 ? 127.250 169.542 108.081 1.00 52.25 460 ASN A O 1
ATOM 3387 N N . ILE A 1 461 ? 125.008 169.652 107.988 1.00 52.68 461 ILE A N 1
ATOM 3388 C CA . ILE A 1 461 ? 125.024 170.727 107.002 1.00 52.68 461 ILE A CA 1
ATOM 3389 C C . ILE A 1 461 ? 125.482 172.037 107.645 1.00 52.68 461 ILE A C 1
ATOM 3390 O O . ILE A 1 461 ? 126.122 172.870 106.992 1.00 52.68 461 ILE A O 1
ATOM 3395 N N . LEU A 1 462 ? 125.240 172.213 108.943 1.00 58.09 462 LEU A N 1
ATOM 3396 C CA . LEU A 1 462 ? 125.616 173.440 109.637 1.00 58.09 462 LEU A CA 1
ATOM 3397 C C . LEU A 1 462 ? 127.082 173.479 110.068 1.00 58.09 462 LEU A C 1
ATOM 3398 O O . LEU A 1 462 ? 127.447 174.351 110.860 1.00 58.09 462 LEU A O 1
ATOM 3403 N N . TYR A 1 463 ? 127.926 172.562 109.592 1.00 51.13 463 TYR A N 1
ATOM 3404 C CA . TYR A 1 463 ? 129.364 172.722 109.770 1.00 51.13 463 TYR A CA 1
ATOM 3405 C C . TYR A 1 463 ? 129.985 173.627 108.717 1.00 51.13 463 TYR A C 1
ATOM 3406 O O . TYR A 1 463 ? 131.029 174.231 108.980 1.00 51.13 463 TYR A O 1
ATOM 3415 N N . GLY A 1 464 ? 129.375 173.730 107.535 1.00 55.27 464 GLY A N 1
ATOM 3416 C CA . GLY A 1 464 ? 129.876 174.652 106.532 1.00 55.27 464 GLY A CA 1
ATOM 3417 C C . GLY A 1 464 ? 129.618 176.100 106.888 1.00 55.27 464 GLY A C 1
ATOM 3418 O O . GLY A 1 464 ? 130.390 176.984 106.507 1.00 55.27 464 GLY A O 1
ATOM 3419 N N . LYS A 1 465 ? 128.541 176.361 107.616 1.00 63.71 465 LYS A N 1
ATOM 3420 C CA . LYS A 1 465 ? 128.234 177.676 108.161 1.00 63.71 465 LYS A CA 1
ATOM 3421 C C . LYS A 1 465 ? 127.535 177.469 109.497 1.00 63.71 465 LYS A C 1
ATOM 3422 O O . LYS A 1 465 ? 126.511 176.776 109.554 1.00 63.71 465 LYS A O 1
ATOM 3428 N N . PRO A 1 466 ? 128.052 178.047 110.586 1.00 63.07 466 PRO A N 1
ATOM 3429 C CA . PRO A 1 466 ? 127.608 177.604 111.920 1.00 63.07 466 PRO A CA 1
ATOM 3430 C C . PRO A 1 466 ? 126.208 178.055 112.302 1.00 63.07 466 PRO A C 1
ATOM 3431 O O . PRO A 1 466 ? 125.441 177.249 112.842 1.00 63.07 466 PRO A O 1
ATOM 3435 N N . ASP A 1 467 ? 125.842 179.311 112.035 1.00 78.03 467 ASP A N 1
ATOM 3436 C CA . ASP A 1 467 ? 124.531 179.810 112.449 1.00 78.03 467 ASP A CA 1
ATOM 3437 C C . ASP A 1 467 ? 124.172 180.986 111.540 1.00 78.03 467 ASP A C 1
ATOM 3438 O O . ASP A 1 467 ? 124.662 182.098 111.751 1.00 78.03 467 ASP A O 1
ATOM 3443 N N . ALA A 1 468 ? 123.326 180.733 110.538 1.00 81.64 468 ALA A N 1
ATOM 3444 C CA . ALA A 1 468 ? 122.747 181.824 109.758 1.00 81.64 468 ALA A CA 1
ATOM 3445 C C . ALA A 1 468 ? 121.234 181.875 109.909 1.00 81.64 468 ALA A C 1
ATOM 3446 O O . ALA A 1 468 ? 120.717 182.844 110.473 1.00 81.64 468 ALA A O 1
ATOM 3448 N N . THR A 1 469 ? 120.517 180.834 109.491 1.00 89.32 469 THR A N 1
ATOM 3449 C CA . THR A 1 469 ? 119.054 180.753 109.483 1.00 89.32 469 THR A CA 1
ATOM 3450 C C . THR A 1 469 ? 118.674 179.322 109.114 1.00 89.32 469 THR A C 1
ATOM 3451 O O . THR A 1 469 ? 119.537 178.444 108.992 1.00 89.32 469 THR A O 1
ATOM 3455 N N . MET A 1 470 ? 117.374 179.088 108.935 1.00 89.80 470 MET A N 1
ATOM 3456 C CA . MET A 1 470 ? 116.837 177.787 108.560 1.00 89.80 470 MET A CA 1
ATOM 3457 C C . MET A 1 470 ? 116.579 177.655 107.063 1.00 89.80 470 MET A C 1
ATOM 3458 O O . MET A 1 470 ? 116.759 176.571 106.501 1.00 89.80 470 MET A O 1
ATOM 3463 N N . VAL A 1 471 ? 116.179 178.741 106.396 1.00 89.94 471 VAL A N 1
ATOM 3464 C CA . VAL A 1 471 ? 115.759 178.647 105.000 1.00 89.94 471 VAL A CA 1
ATOM 3465 C C . VAL A 1 471 ? 116.928 178.540 104.025 1.00 89.94 471 VAL A C 1
ATOM 3466 O O . VAL A 1 471 ? 116.724 178.132 102.875 1.00 89.94 471 VAL A O 1
ATOM 3470 N N . GLU A 1 472 ? 118.146 178.893 104.441 1.00 91.02 472 GLU A N 1
ATOM 3471 C CA . GLU A 1 472 ? 119.292 178.757 103.548 1.00 91.02 472 GLU A CA 1
ATOM 3472 C C . GLU A 1 472 ? 119.782 177.320 103.462 1.00 91.02 472 GLU A C 1
ATOM 3473 O O . GLU A 1 472 ? 120.394 176.942 102.457 1.00 91.02 472 GLU A O 1
ATOM 3479 N N . VAL A 1 473 ? 119.548 176.521 104.504 1.00 79.70 473 VAL A N 1
ATOM 3480 C CA . VAL A 1 473 ? 119.860 175.098 104.442 1.00 79.70 473 VAL A CA 1
ATOM 3481 C C . VAL A 1 473 ? 118.961 174.404 103.424 1.00 79.70 473 VAL A C 1
ATOM 3482 O O . VAL A 1 473 ? 119.414 173.541 102.660 1.00 79.70 473 VAL A O 1
ATOM 3486 N N . GLU A 1 474 ? 117.684 174.795 103.370 1.00 89.54 474 GLU A N 1
ATOM 3487 C CA . GLU A 1 474 ? 116.783 174.262 102.353 1.00 89.54 474 GLU A CA 1
ATOM 3488 C C . GLU A 1 474 ? 117.152 174.756 100.961 1.00 89.54 474 GLU A C 1
ATOM 3489 O O . GLU A 1 474 ? 116.941 174.041 99.976 1.00 89.54 474 GLU A O 1
ATOM 3495 N N . ALA A 1 475 ? 117.694 175.971 100.859 1.00 84.63 475 ALA A N 1
ATOM 3496 C CA . ALA A 1 475 ? 118.197 176.449 99.576 1.00 84.63 475 ALA A CA 1
ATOM 3497 C C . ALA A 1 475 ? 119.459 175.701 99.167 1.00 84.63 475 ALA A C 1
ATOM 3498 O O . ALA A 1 475 ? 119.653 175.399 97.984 1.00 84.63 475 ALA A O 1
ATOM 3500 N N . ALA A 1 476 ? 120.330 175.395 100.133 1.00 80.90 476 ALA A N 1
ATOM 3501 C CA . ALA A 1 476 ? 121.545 174.650 99.826 1.00 80.90 476 ALA A CA 1
ATOM 3502 C C . ALA A 1 476 ? 121.248 173.184 99.548 1.00 80.90 476 ALA A C 1
ATOM 3503 O O . ALA A 1 476 ? 121.964 172.545 98.771 1.00 80.90 476 ALA A O 1
ATOM 3505 N N . ALA A 1 477 ? 120.203 172.635 100.168 1.00 79.85 477 ALA A N 1
ATOM 3506 C CA . ALA A 1 477 ? 119.776 171.281 99.846 1.00 79.85 477 ALA A CA 1
ATOM 3507 C C . ALA A 1 477 ? 119.016 171.213 98.530 1.00 79.85 477 ALA A C 1
ATOM 3508 O O . ALA A 1 477 ? 118.874 170.122 97.966 1.00 79.85 477 ALA A O 1
ATOM 3510 N N . SER A 1 478 ? 118.527 172.349 98.031 1.00 83.01 478 SER A N 1
ATOM 3511 C CA . SER A 1 478 ? 117.791 172.359 96.773 1.00 83.01 478 SER A CA 1
ATOM 3512 C C . SER A 1 478 ? 118.733 172.251 95.581 1.00 83.01 478 SER A C 1
ATOM 3513 O O . SER A 1 478 ? 118.487 171.466 94.659 1.00 83.01 478 SER A O 1
ATOM 3516 N N . ALA A 1 479 ? 119.818 173.020 95.580 1.00 77.83 479 ALA A N 1
ATOM 3517 C CA . ALA A 1 479 ? 120.795 172.937 94.494 1.00 77.83 479 ALA A CA 1
ATOM 3518 C C . ALA A 1 479 ? 121.907 171.943 94.814 1.00 77.83 479 ALA A C 1
ATOM 3519 O O . ALA A 1 479 ? 123.094 172.209 94.642 1.00 77.83 479 ALA A O 1
ATOM 3521 N N . ALA A 1 480 ? 121.504 170.774 95.282 1.00 80.53 480 ALA A N 1
ATOM 3522 C CA . ALA A 1 480 ? 122.389 169.623 95.378 1.00 80.53 480 ALA A CA 1
ATOM 3523 C C . ALA A 1 480 ? 121.663 168.327 95.066 1.00 80.53 480 ALA A C 1
ATOM 3524 O O . ALA A 1 480 ? 122.273 167.261 95.195 1.00 80.53 480 ALA A O 1
ATOM 3526 N N . ASN A 1 481 ? 120.393 168.392 94.653 1.00 87.88 481 ASN A N 1
ATOM 3527 C CA . ASN A 1 481 ? 119.459 167.267 94.559 1.00 87.88 481 ASN A CA 1
ATOM 3528 C C . ASN A 1 481 ? 119.387 166.511 95.885 1.00 87.88 481 ASN A C 1
ATOM 3529 O O . ASN A 1 481 ? 119.666 165.315 95.980 1.00 87.88 481 ASN A O 1
ATOM 3534 N N . ALA A 1 482 ? 119.005 167.256 96.924 1.00 85.15 482 ALA A N 1
ATOM 3535 C CA . ALA A 1 482 ? 118.865 166.717 98.266 1.00 85.15 482 ALA A CA 1
ATOM 3536 C C . ALA A 1 482 ? 117.588 167.139 98.968 1.00 85.15 482 ALA A C 1
ATOM 3537 O O . ALA A 1 482 ? 117.277 166.572 100.020 1.00 85.15 482 ALA A O 1
ATOM 3539 N N . HIS A 1 483 ? 116.845 168.112 98.434 1.00 87.77 483 HIS A N 1
ATOM 3540 C CA . HIS A 1 483 ? 115.650 168.613 99.102 1.00 87.77 483 HIS A CA 1
ATOM 3541 C C . HIS A 1 483 ? 114.514 167.597 99.090 1.00 87.77 483 HIS A C 1
ATOM 3542 O O . HIS A 1 483 ? 113.657 167.626 99.979 1.00 87.77 483 HIS A O 1
ATOM 3549 N N . SER A 1 484 ? 114.500 166.691 98.116 1.00 89.11 484 SER A N 1
ATOM 3550 C CA . SER A 1 484 ? 113.456 165.681 98.020 1.00 89.11 484 SER A CA 1
ATOM 3551 C C . SER A 1 484 ? 113.748 164.452 98.872 1.00 89.11 484 SER A C 1
ATOM 3552 O O . SER A 1 484 ? 112.862 163.973 99.588 1.00 89.11 484 SER A O 1
ATOM 3555 N N . PHE A 1 485 ? 114.977 163.937 98.820 1.00 93.32 485 PHE A N 1
ATOM 3556 C CA . PHE A 1 485 ? 115.284 162.633 99.393 1.00 93.32 485 PHE A CA 1
ATOM 3557 C C . PHE A 1 485 ? 115.412 162.633 100.911 1.00 93.32 485 PHE A C 1
ATOM 3558 O O . PHE A 1 485 ? 115.637 161.564 101.487 1.00 93.32 485 PHE A O 1
ATOM 3566 N N . ILE A 1 486 ? 115.279 163.779 101.577 1.00 94.79 486 ILE A N 1
ATOM 3567 C CA . ILE A 1 486 ? 115.271 163.805 103.032 1.00 94.79 486 ILE A CA 1
ATOM 3568 C C . ILE A 1 486 ? 113.957 164.341 103.585 1.00 94.79 486 ILE A C 1
ATOM 3569 O O . ILE A 1 486 ? 113.853 164.601 104.784 1.00 94.79 486 ILE A O 1
ATOM 3574 N N . THR A 1 487 ? 112.947 164.506 102.731 1.00 93.94 487 THR A N 1
ATOM 3575 C CA . THR A 1 487 ? 111.565 164.611 103.174 1.00 93.94 487 THR A CA 1
ATOM 3576 C C . THR A 1 487 ? 110.796 163.317 102.961 1.00 93.94 487 THR A C 1
ATOM 3577 O O . THR A 1 487 ? 109.706 163.162 103.519 1.00 93.94 487 THR A O 1
ATOM 3581 N N . LEU A 1 488 ? 111.337 162.393 102.169 1.00 91.63 488 LEU A N 1
ATOM 3582 C CA . LEU A 1 488 ? 110.818 161.029 102.073 1.00 91.63 488 LEU A CA 1
ATOM 3583 C C . LEU A 1 488 ? 111.568 160.123 103.051 1.00 91.63 488 LEU A C 1
ATOM 3584 O O . LEU A 1 488 ? 112.096 159.065 102.726 1.00 91.63 488 LEU A O 1
ATOM 3589 N N . LEU A 1 489 ? 111.628 160.594 104.292 1.00 94.58 489 LEU A N 1
ATOM 3590 C CA . LEU A 1 489 ? 112.241 159.982 105.463 1.00 94.58 489 LEU A CA 1
ATOM 3591 C C . LEU A 1 489 ? 111.431 160.514 106.636 1.00 94.58 489 LEU A C 1
ATOM 3592 O O . LEU A 1 489 ? 111.380 161.734 106.837 1.00 94.58 489 LEU A O 1
ATOM 3597 N N . PRO A 1 490 ? 110.786 159.658 107.433 1.00 96.98 490 PRO A N 1
ATOM 3598 C CA . PRO A 1 490 ? 109.663 160.139 108.255 1.00 96.98 490 PRO A CA 1
ATOM 3599 C C . PRO A 1 490 ? 110.032 160.910 109.517 1.00 96.98 490 PRO A C 1
ATOM 3600 O O . PRO A 1 490 ? 109.382 160.722 110.550 1.00 96.98 490 PRO A O 1
ATOM 3604 N N . LYS A 1 491 ? 111.017 161.810 109.436 1.00 90.19 491 LYS A N 1
ATOM 3605 C CA . LYS A 1 491 ? 111.314 162.794 110.470 1.00 90.19 491 LYS A CA 1
ATOM 3606 C C . LYS A 1 491 ? 111.772 164.066 109.769 1.00 90.19 491 LYS A C 1
ATOM 3607 O O . LYS A 1 491 ? 112.470 164.004 108.753 1.00 90.19 491 LYS A O 1
ATOM 3613 N N . GLY A 1 492 ? 111.379 165.215 110.315 1.00 93.45 492 GLY A N 1
ATOM 3614 C CA . GLY A 1 492 ? 111.567 166.499 109.658 1.00 93.45 492 GLY A CA 1
ATOM 3615 C C . GLY A 1 492 ? 112.943 167.119 109.810 1.00 93.45 492 GLY A C 1
ATOM 3616 O O . GLY A 1 492 ? 113.126 168.005 110.650 1.00 93.45 492 GLY A O 1
ATOM 3617 N N . TYR A 1 493 ? 113.917 166.624 109.036 1.00 91.36 493 TYR A N 1
ATOM 3618 C CA . TYR A 1 493 ? 115.343 166.953 108.987 1.00 91.36 493 TYR A CA 1
ATOM 3619 C C . TYR A 1 493 ? 116.097 166.504 110.237 1.00 91.36 493 TYR A C 1
ATOM 3620 O O . TYR A 1 493 ? 117.300 166.741 110.322 1.00 91.36 493 TYR A O 1
ATOM 3629 N N . ASP A 1 494 ? 115.445 165.876 111.208 1.00 86.30 494 ASP A N 1
ATOM 3630 C CA . ASP A 1 494 ? 116.074 165.481 112.461 1.00 86.30 494 ASP A CA 1
ATOM 3631 C C . ASP A 1 494 ? 116.203 163.962 112.447 1.00 86.30 494 ASP A C 1
ATOM 3632 O O . ASP A 1 494 ? 115.347 163.241 112.953 1.00 86.30 494 ASP A O 1
ATOM 3637 N N . THR A 1 495 ? 117.285 163.474 111.852 1.00 78.05 495 THR A N 1
ATOM 3638 C CA . THR A 1 495 ? 117.504 162.042 111.721 1.00 78.05 495 THR A CA 1
ATOM 3639 C C . THR A 1 495 ? 118.922 161.712 112.152 1.00 78.05 495 THR A C 1
ATOM 3640 O O . THR A 1 495 ? 119.884 162.229 111.580 1.00 78.05 495 THR A O 1
ATOM 3644 N N . GLN A 1 496 ? 119.044 160.855 113.162 1.00 79.29 496 GLN A N 1
ATOM 3645 C CA . GLN A 1 496 ? 120.336 160.420 113.687 1.00 79.29 496 GLN A CA 1
ATOM 3646 C C . GLN A 1 496 ? 121.003 159.573 112.609 1.00 79.29 496 GLN A C 1
ATOM 3647 O O . GLN A 1 496 ? 120.549 158.465 112.310 1.00 79.29 496 GLN A O 1
ATOM 3653 N N . VAL A 1 497 ? 122.077 160.104 112.016 1.00 77.23 497 VAL A N 1
ATOM 3654 C CA . VAL A 1 497 ? 122.726 159.445 110.884 1.00 77.23 497 VAL A CA 1
ATOM 3655 C C . VAL A 1 497 ? 123.715 158.380 111.330 1.00 77.23 497 VAL A C 1
ATOM 3656 O O . VAL A 1 497 ? 124.112 157.530 110.522 1.00 77.23 497 VAL A O 1
ATOM 3660 N N . GLY A 1 498 ? 124.089 158.362 112.607 1.00 90.86 498 GLY A N 1
ATOM 3661 C CA . GLY A 1 498 ? 125.045 157.387 113.090 1.00 90.86 498 GLY A CA 1
ATOM 3662 C C . GLY A 1 498 ? 124.443 156.012 113.292 1.00 90.86 498 GLY A C 1
ATOM 3663 O O . GLY A 1 498 ? 124.866 155.044 112.653 1.00 90.86 498 GLY A O 1
ATOM 3664 N N . GLU A 1 499 ? 123.451 155.913 114.173 1.00 97.80 499 GLU A N 1
ATOM 3665 C CA . GLU A 1 499 ? 122.736 154.669 114.416 1.00 97.80 499 GLU A CA 1
ATOM 3666 C C . GLU A 1 499 ? 121.493 154.670 113.540 1.00 97.80 499 GLU A C 1
ATOM 3667 O O . GLU A 1 499 ? 120.913 155.730 113.284 1.00 97.80 499 GLU A O 1
ATOM 3673 N N . ARG A 1 500 ? 121.088 153.487 113.082 1.00 104.15 500 ARG A N 1
ATOM 3674 C CA . ARG A 1 500 ? 120.033 153.363 112.075 1.00 104.15 500 ARG A CA 1
ATOM 3675 C C . ARG A 1 500 ? 118.659 153.611 112.699 1.00 104.15 500 ARG A C 1
ATOM 3676 O O . ARG A 1 500 ? 117.890 152.695 112.998 1.00 104.15 500 ARG A O 1
ATOM 3684 N N . GLY A 1 501 ? 118.359 154.897 112.895 1.00 103.77 501 GLY A N 1
ATOM 3685 C CA . GLY A 1 501 ? 116.992 155.285 113.193 1.00 103.77 501 GLY A CA 1
ATOM 3686 C C . GLY A 1 501 ? 116.103 155.215 111.970 1.00 103.77 501 GLY A C 1
ATOM 3687 O O . GLY A 1 501 ? 115.069 154.542 111.984 1.00 103.77 501 GLY A O 1
ATOM 3688 N N . VAL A 1 502 ? 116.488 155.908 110.899 1.00 111.76 502 VAL A N 1
ATOM 3689 C CA . VAL A 1 502 ? 115.907 155.729 109.572 1.00 111.76 502 VAL A CA 1
ATOM 3690 C C . VAL A 1 502 ? 117.085 155.491 108.634 1.00 111.76 502 VAL A C 1
ATOM 3691 O O . VAL A 1 502 ? 118.026 156.292 108.603 1.00 111.76 502 VAL A O 1
ATOM 3695 N N . GLN A 1 503 ? 117.039 154.400 107.874 1.00 113.18 503 GLN A N 1
ATOM 3696 C CA . GLN A 1 503 ? 118.204 153.923 107.130 1.00 113.18 503 GLN A CA 1
ATOM 3697 C C . GLN A 1 503 ? 118.339 154.687 105.819 1.00 113.18 503 GLN A C 1
ATOM 3698 O O . GLN A 1 503 ? 117.746 154.312 104.805 1.00 113.18 503 GLN A O 1
ATOM 3704 N N . LEU A 1 504 ? 119.122 155.763 105.830 1.00 103.63 504 LEU A N 1
ATOM 3705 C CA . LEU A 1 504 ? 119.546 156.413 104.588 1.00 103.63 504 LEU A CA 1
ATOM 3706 C C . LEU A 1 504 ? 120.919 155.910 104.140 1.00 103.63 504 LEU A C 1
ATOM 3707 O O . LEU A 1 504 ? 121.773 156.649 103.664 1.00 103.63 504 LEU A O 1
ATOM 3712 N N . SER A 1 505 ? 121.092 154.591 104.195 1.00 101.28 505 SER A N 1
ATOM 3713 C CA . SER A 1 505 ? 122.388 153.946 104.028 1.00 101.28 505 SER A CA 1
ATOM 3714 C C . SER A 1 505 ? 122.734 153.640 102.580 1.00 101.28 505 SER A C 1
ATOM 3715 O O . SER A 1 505 ? 123.536 152.729 102.343 1.00 101.28 505 SER A O 1
ATOM 3718 N N . GLY A 1 506 ? 122.147 154.350 101.619 1.00 92.23 506 GLY A N 1
ATOM 3719 C CA . GLY A 1 506 ? 122.436 154.085 100.224 1.00 92.23 506 GLY A CA 1
ATOM 3720 C C . GLY A 1 506 ? 123.851 154.476 99.838 1.00 92.23 506 GLY A C 1
ATOM 3721 O O . GLY A 1 506 ? 124.514 155.263 100.515 1.00 92.23 506 GLY A O 1
ATOM 3722 N N . GLY A 1 507 ? 124.324 153.874 98.747 1.00 92.79 507 GLY A N 1
ATOM 3723 C CA . GLY A 1 507 ? 125.587 154.250 98.144 1.00 92.79 507 GLY A CA 1
ATOM 3724 C C . GLY A 1 507 ? 125.524 155.685 97.670 1.00 92.79 507 GLY A C 1
ATOM 3725 O O . GLY A 1 507 ? 126.468 156.459 97.856 1.00 92.79 507 GLY A O 1
ATOM 3726 N N . GLN A 1 508 ? 124.397 156.051 97.065 1.00 95.28 508 GLN A N 1
ATOM 3727 C CA . GLN A 1 508 ? 124.075 157.458 96.859 1.00 95.28 508 GLN A CA 1
ATOM 3728 C C . GLN A 1 508 ? 123.550 157.998 98.181 1.00 95.28 508 GLN A C 1
ATOM 3729 O O . GLN A 1 508 ? 122.351 157.972 98.464 1.00 95.28 508 GLN A O 1
ATOM 3735 N N . LYS A 1 509 ? 124.466 158.464 99.017 1.00 95.68 509 LYS A N 1
ATOM 3736 C CA . LYS A 1 509 ? 124.104 159.522 99.937 1.00 95.68 509 LYS A CA 1
ATOM 3737 C C . LYS A 1 509 ? 123.878 160.801 99.144 1.00 95.68 509 LYS A C 1
ATOM 3738 O O . LYS A 1 509 ? 124.275 160.923 97.980 1.00 95.68 509 LYS A O 1
ATOM 3744 N N . GLN A 1 510 ? 123.267 161.782 99.785 1.00 87.33 510 GLN A N 1
ATOM 3745 C CA . GLN A 1 510 ? 123.707 163.120 99.451 1.00 87.33 510 GLN A CA 1
ATOM 3746 C C . GLN A 1 510 ? 125.134 163.229 99.937 1.00 87.33 510 GLN A C 1
ATOM 3747 O O . GLN A 1 510 ? 125.387 163.155 101.144 1.00 87.33 510 GLN A O 1
ATOM 3753 N N . ARG A 1 511 ? 126.070 163.355 99.000 1.00 79.52 511 ARG A N 1
ATOM 3754 C CA . ARG A 1 511 ? 127.480 163.410 99.354 1.00 79.52 511 ARG A CA 1
ATOM 3755 C C . ARG A 1 511 ? 127.710 164.758 100.016 1.00 79.52 511 ARG A C 1
ATOM 3756 O O . ARG A 1 511 ? 128.190 165.699 99.380 1.00 79.52 511 ARG A O 1
ATOM 3764 N N . ILE A 1 512 ? 127.404 164.834 101.320 1.00 67.36 512 ILE A N 1
ATOM 3765 C CA . ILE A 1 512 ? 126.853 166.043 101.936 1.00 67.36 512 ILE A CA 1
ATOM 3766 C C . ILE A 1 512 ? 127.864 167.178 102.027 1.00 67.36 512 ILE A C 1
ATOM 3767 O O . ILE A 1 512 ? 127.493 168.306 102.388 1.00 67.36 512 ILE A O 1
ATOM 3772 N N . ALA A 1 513 ? 129.124 166.927 101.665 1.00 65.41 513 ALA A N 1
ATOM 3773 C CA . ALA A 1 513 ? 130.039 168.013 101.347 1.00 65.41 513 ALA A CA 1
ATOM 3774 C C . ALA A 1 513 ? 129.563 168.818 100.141 1.00 65.41 513 ALA A C 1
ATOM 3775 O O . ALA A 1 513 ? 129.891 170.000 100.032 1.00 65.41 513 ALA A O 1
ATOM 3777 N N . ILE A 1 514 ? 128.789 168.210 99.232 1.00 64.70 514 ILE A N 1
ATOM 3778 C CA . ILE A 1 514 ? 128.158 168.986 98.165 1.00 64.70 514 ILE A CA 1
ATOM 3779 C C . ILE A 1 514 ? 127.106 169.926 98.749 1.00 64.70 514 ILE A C 1
ATOM 3780 O O . ILE A 1 514 ? 126.899 171.038 98.245 1.00 64.70 514 ILE A O 1
ATOM 3785 N N . ALA A 1 515 ? 126.478 169.537 99.856 1.00 60.67 515 ALA A N 1
ATOM 3786 C CA . ALA A 1 515 ? 125.587 170.444 100.563 1.00 60.67 515 ALA A CA 1
ATOM 3787 C C . ALA A 1 515 ? 126.334 171.360 101.522 1.00 60.67 515 ALA A C 1
ATOM 3788 O O . ALA A 1 515 ? 125.880 172.481 101.775 1.00 60.67 515 ALA A O 1
ATOM 3790 N N . ARG A 1 516 ? 127.469 170.909 102.063 1.00 52.65 516 ARG A N 1
ATOM 3791 C CA . ARG A 1 516 ? 128.271 171.767 102.929 1.00 52.65 516 ARG A CA 1
ATOM 3792 C C . ARG A 1 516 ? 129.027 172.822 102.130 1.00 52.65 516 ARG A C 1
ATOM 3793 O O . ARG A 1 516 ? 128.968 174.014 102.453 1.00 52.65 516 ARG A O 1
ATOM 3801 N N . ALA A 1 517 ? 129.732 172.414 101.072 1.00 55.28 517 ALA A N 1
ATOM 3802 C CA . ALA A 1 517 ? 130.541 173.347 100.292 1.00 55.28 517 ALA A CA 1
ATOM 3803 C C . ALA A 1 517 ? 129.736 174.166 99.288 1.00 55.28 517 ALA A C 1
ATOM 3804 O O . ALA A 1 517 ? 130.326 174.693 98.342 1.00 55.28 517 ALA A O 1
ATOM 3806 N N . MET A 1 518 ? 128.415 174.246 99.427 1.00 65.08 518 MET A N 1
ATOM 3807 C CA . MET A 1 518 ? 127.651 175.338 98.843 1.00 65.08 518 MET A CA 1
ATOM 3808 C C . MET A 1 518 ? 127.127 176.307 99.891 1.00 65.08 518 MET A C 1
ATOM 3809 O O . MET A 1 518 ? 127.125 177.517 99.650 1.00 65.08 518 MET A O 1
ATOM 3814 N N . LEU A 1 519 ? 126.722 175.799 101.059 1.00 63.67 519 LEU A N 1
ATOM 3815 C CA . LEU A 1 519 ? 126.270 176.660 102.149 1.00 63.67 519 LEU A CA 1
ATOM 3816 C C . LEU A 1 519 ? 127.396 177.537 102.680 1.00 63.67 519 LEU A C 1
ATOM 3817 O O . LEU A 1 519 ? 127.158 178.687 103.066 1.00 63.67 519 LEU A O 1
ATOM 3822 N N . LYS A 1 520 ? 128.629 177.023 102.681 1.00 61.80 520 LYS A N 1
ATOM 3823 C CA . LYS A 1 520 ? 129.794 177.807 103.076 1.00 61.80 520 LYS A CA 1
ATOM 3824 C C . LYS A 1 520 ? 130.077 178.946 102.102 1.00 61.80 520 LYS A C 1
ATOM 3825 O O . LYS A 1 520 ? 130.635 179.971 102.513 1.00 61.80 520 LYS A O 1
ATOM 3831 N N . ASP A 1 521 ? 129.649 178.799 100.840 1.00 72.85 521 ASP A N 1
ATOM 3832 C CA . ASP A 1 521 ? 129.931 179.652 99.687 1.00 72.85 521 ASP A CA 1
ATOM 3833 C C . ASP A 1 521 ? 131.432 179.900 99.559 1.00 72.85 521 ASP A C 1
ATOM 3834 O O . ASP A 1 521 ? 131.899 181.007 99.856 1.00 72.85 521 ASP A O 1
ATOM 3839 N N . PRO A 1 522 ? 132.219 178.912 99.140 1.00 67.33 522 PRO A N 1
ATOM 3840 C CA . PRO A 1 522 ? 133.656 179.137 98.993 1.00 67.33 522 PRO A CA 1
ATOM 3841 C C . PRO A 1 522 ? 133.963 179.858 97.692 1.00 67.33 522 PRO A C 1
ATOM 3842 O O . PRO A 1 522 ? 133.199 179.809 96.725 1.00 67.33 522 PRO A O 1
ATOM 3846 N N . LYS A 1 523 ? 135.100 180.545 97.676 1.00 67.26 523 LYS A N 1
ATOM 3847 C CA . LYS A 1 523 ? 135.566 181.124 96.425 1.00 67.26 523 LYS A CA 1
ATOM 3848 C C . LYS A 1 523 ? 136.425 180.140 95.644 1.00 67.26 523 LYS A C 1
ATOM 3849 O O . LYS A 1 523 ? 136.389 180.133 94.408 1.00 67.26 523 LYS A O 1
ATOM 3855 N N . ILE A 1 524 ? 137.169 179.289 96.342 1.00 60.40 524 ILE A N 1
ATOM 3856 C CA . ILE A 1 524 ? 137.952 178.216 95.741 1.00 60.40 524 ILE A CA 1
ATOM 3857 C C . ILE A 1 524 ? 137.337 176.904 96.205 1.00 60.40 524 ILE A C 1
ATOM 3858 O O . ILE A 1 524 ? 137.104 176.714 97.404 1.00 60.40 524 ILE A O 1
ATOM 3863 N N . LEU A 1 525 ? 137.062 176.005 95.267 1.00 58.10 525 LEU A N 1
ATOM 3864 C CA . LEU A 1 525 ? 136.355 174.758 95.555 1.00 58.10 525 LEU A CA 1
ATOM 3865 C C . LEU A 1 525 ? 137.235 173.580 95.151 1.00 58.10 525 LEU A C 1
ATOM 3866 O O . LEU A 1 525 ? 137.378 173.285 93.965 1.00 58.10 525 LEU A O 1
ATOM 3871 N N . LEU A 1 526 ? 137.802 172.877 96.127 1.00 53.47 526 LEU A N 1
ATOM 3872 C CA . LEU A 1 526 ? 138.726 171.784 95.832 1.00 53.47 526 LEU A CA 1
ATOM 3873 C C . LEU A 1 526 ? 137.962 170.469 95.882 1.00 53.47 526 LEU A C 1
ATOM 3874 O O . LEU A 1 526 ? 137.739 169.908 96.956 1.00 53.47 526 LEU A O 1
ATOM 3879 N N . LEU A 1 527 ? 137.564 169.970 94.718 1.00 60.66 527 LEU A N 1
ATOM 3880 C CA . LEU A 1 527 ? 136.943 168.659 94.647 1.00 60.66 527 LEU A CA 1
ATOM 3881 C C . LEU A 1 527 ? 138.013 167.572 94.681 1.00 60.66 527 LEU A C 1
ATOM 3882 O O . LEU A 1 527 ? 139.214 167.843 94.726 1.00 60.66 527 LEU A O 1
ATOM 3887 N N . ASP A 1 528 ? 137.568 166.323 94.657 1.00 75.18 528 ASP A N 1
ATOM 3888 C CA . ASP A 1 528 ? 138.483 165.190 94.712 1.00 75.18 528 ASP A CA 1
ATOM 3889 C C . ASP A 1 528 ? 137.837 164.061 93.912 1.00 75.18 528 ASP A C 1
ATOM 3890 O O . ASP A 1 528 ? 136.836 164.259 93.215 1.00 75.18 528 ASP A O 1
ATOM 3895 N N . GLU A 1 529 ? 138.399 162.856 94.007 1.00 87.78 529 GLU A N 1
ATOM 3896 C CA . GLU A 1 529 ? 137.932 161.692 93.254 1.00 87.78 529 GLU A CA 1
ATOM 3897 C C . GLU A 1 529 ? 136.677 161.126 93.916 1.00 87.78 529 GLU A C 1
ATOM 3898 O O . GLU A 1 529 ? 136.666 160.007 94.422 1.00 87.78 529 GLU A O 1
ATOM 3904 N N . ALA A 1 530 ? 135.593 161.901 93.899 1.00 91.24 530 ALA A N 1
ATOM 3905 C CA . ALA A 1 530 ? 134.399 161.527 94.658 1.00 91.24 530 ALA A CA 1
ATOM 3906 C C . ALA A 1 530 ? 133.416 160.746 93.784 1.00 91.24 530 ALA A C 1
ATOM 3907 O O . ALA A 1 530 ? 132.208 160.981 93.792 1.00 91.24 530 ALA A O 1
ATOM 3909 N N . THR A 1 531 ? 133.961 159.762 93.062 1.00 97.58 531 THR A N 1
ATOM 3910 C CA . THR A 1 531 ? 133.193 158.720 92.386 1.00 97.58 531 THR A CA 1
ATOM 3911 C C . THR A 1 531 ? 133.955 157.405 92.488 1.00 97.58 531 THR A C 1
ATOM 3912 O O . THR A 1 531 ? 134.744 157.077 91.597 1.00 97.58 531 THR A O 1
ATOM 3916 N N . SER A 1 532 ? 133.739 156.646 93.561 1.00 92.05 532 SER A N 1
ATOM 3917 C CA . SER A 1 532 ? 134.434 155.373 93.722 1.00 92.05 532 SER A CA 1
ATOM 3918 C C . SER A 1 532 ? 133.509 154.331 94.341 1.00 92.05 532 SER A C 1
ATOM 3919 O O . SER A 1 532 ? 133.927 153.542 95.195 1.00 92.05 532 SER A O 1
ATOM 3922 N N . ALA A 1 533 ? 132.247 154.311 93.921 1.00 91.69 533 ALA A N 1
ATOM 3923 C CA . ALA A 1 533 ? 131.248 153.469 94.570 1.00 91.69 533 ALA A CA 1
ATOM 3924 C C . ALA A 1 533 ? 130.390 152.736 93.543 1.00 91.69 533 ALA A C 1
ATOM 3925 O O . ALA A 1 533 ? 129.165 152.677 93.670 1.00 91.69 533 ALA A O 1
ATOM 3927 N N . LEU A 1 534 ? 131.045 152.159 92.524 1.00 95.07 534 LEU A N 1
ATOM 3928 C CA . LEU A 1 534 ? 130.435 151.286 91.509 1.00 95.07 534 LEU A CA 1
ATOM 3929 C C . LEU A 1 534 ? 129.312 152.009 90.757 1.00 95.07 534 LEU A C 1
ATOM 3930 O O . LEU A 1 534 ? 128.124 151.727 90.939 1.00 95.07 534 LEU A O 1
ATOM 3935 N N . ASP A 1 535 ? 129.746 152.985 89.948 1.00 95.21 535 ASP A N 1
ATOM 3936 C CA . ASP A 1 535 ? 128.877 154.011 89.369 1.00 95.21 535 ASP A CA 1
ATOM 3937 C C . ASP A 1 535 ? 127.716 153.441 88.558 1.00 95.21 535 ASP A C 1
ATOM 3938 O O . ASP A 1 535 ? 127.849 152.444 87.844 1.00 95.21 535 ASP A O 1
ATOM 3943 N N . ALA A 1 536 ? 126.562 154.079 88.710 1.00 91.00 536 ALA A N 1
ATOM 3944 C CA . ALA A 1 536 ? 125.302 153.618 88.145 1.00 91.00 536 ALA A CA 1
ATOM 3945 C C . ALA A 1 536 ? 124.440 154.846 87.877 1.00 91.00 536 ALA A C 1
ATOM 3946 O O . ALA A 1 536 ? 124.952 155.965 87.772 1.00 91.00 536 ALA A O 1
ATOM 3948 N N . SER A 1 537 ? 123.127 154.631 87.741 1.00 89.47 537 SER A N 1
ATOM 3949 C CA . SER A 1 537 ? 122.189 155.743 87.605 1.00 89.47 537 SER A CA 1
ATOM 3950 C C . SER A 1 537 ? 122.151 156.615 88.856 1.00 89.47 537 SER A C 1
ATOM 3951 O O . SER A 1 537 ? 121.821 157.804 88.769 1.00 89.47 537 SER A O 1
ATOM 3954 N N . SER A 1 538 ? 122.471 156.045 90.021 1.00 89.01 538 SER A N 1
ATOM 3955 C CA . SER A 1 538 ? 122.558 156.838 91.243 1.00 89.01 538 SER A CA 1
ATOM 3956 C C . SER A 1 538 ? 123.754 157.782 91.207 1.00 89.01 538 SER A C 1
ATOM 3957 O O . SER A 1 538 ? 123.644 158.948 91.603 1.00 89.01 538 SER A O 1
ATOM 3960 N N . GLU A 1 539 ? 124.904 157.299 90.727 1.00 91.60 539 GLU A N 1
ATOM 3961 C CA . GLU A 1 539 ? 126.095 158.138 90.643 1.00 91.60 539 GLU A CA 1
ATOM 3962 C C . GLU A 1 539 ? 126.047 159.109 89.471 1.00 91.60 539 GLU A C 1
ATOM 3963 O O . GLU A 1 539 ? 126.889 160.010 89.395 1.00 91.60 539 GLU A O 1
ATOM 3969 N N . SER A 1 540 ? 125.097 158.943 88.553 1.00 88.00 540 SER A N 1
ATOM 3970 C CA . SER A 1 540 ? 124.868 159.957 87.535 1.00 88.00 540 SER A CA 1
ATOM 3971 C C . SER A 1 540 ? 124.106 161.157 88.080 1.00 88.00 540 SER A C 1
ATOM 3972 O O . SER A 1 540 ? 124.203 162.248 87.508 1.00 88.00 540 SER A O 1
ATOM 3975 N N . ILE A 1 541 ? 123.356 160.978 89.169 1.00 87.74 541 ILE A N 1
ATOM 3976 C CA . ILE A 1 541 ? 122.615 162.085 89.765 1.00 87.74 541 ILE A CA 1
ATOM 3977 C C . ILE A 1 541 ? 123.556 163.016 90.519 1.00 87.74 541 ILE A C 1
ATOM 3978 O O . ILE A 1 541 ? 123.430 164.244 90.443 1.00 87.74 541 ILE A O 1
ATOM 3983 N N . VAL A 1 542 ? 124.531 162.456 91.241 1.00 84.58 542 VAL A N 1
ATOM 3984 C CA . VAL A 1 542 ? 125.516 163.297 91.910 1.00 84.58 542 VAL A CA 1
ATOM 3985 C C . VAL A 1 542 ? 126.505 163.888 90.915 1.00 84.58 542 VAL A C 1
ATOM 3986 O O . VAL A 1 542 ? 127.165 164.886 91.226 1.00 84.58 542 VAL A O 1
ATOM 3990 N N . GLN A 1 543 ? 126.623 163.301 89.720 1.00 85.94 543 GLN A N 1
ATOM 3991 C CA . GLN A 1 543 ? 127.481 163.878 88.690 1.00 85.94 543 GLN A CA 1
ATOM 3992 C C . GLN A 1 543 ? 126.879 165.158 88.125 1.00 85.94 543 GLN A C 1
ATOM 3993 O O . GLN A 1 543 ? 127.595 166.143 87.906 1.00 85.94 543 GLN A O 1
ATOM 3999 N N . GLU A 1 544 ? 125.566 165.174 87.897 1.00 87.85 544 GLU A N 1
ATOM 4000 C CA . GLU A 1 544 ? 124.900 166.408 87.504 1.00 87.85 544 GLU A CA 1
ATOM 4001 C C . GLU A 1 544 ? 124.580 167.306 88.692 1.00 87.85 544 GLU A C 1
ATOM 4002 O O . GLU A 1 544 ? 124.098 168.425 88.490 1.00 87.85 544 GLU A O 1
ATOM 4008 N N . ALA A 1 545 ? 124.832 166.845 89.918 1.00 84.12 545 ALA A N 1
ATOM 4009 C CA . ALA A 1 545 ? 124.780 167.733 91.071 1.00 84.12 545 ALA A CA 1
ATOM 4010 C C . ALA A 1 545 ? 126.070 168.532 91.199 1.00 84.12 545 ALA A C 1
ATOM 4011 O O . ALA A 1 545 ? 126.035 169.730 91.505 1.00 84.12 545 ALA A O 1
ATOM 4013 N N . LEU A 1 546 ? 127.214 167.880 90.968 1.00 82.27 546 LEU A N 1
ATOM 4014 C CA . LEU A 1 546 ? 128.505 168.560 90.949 1.00 82.27 546 LEU A CA 1
ATOM 4015 C C . LEU A 1 546 ? 128.638 169.536 89.789 1.00 82.27 546 LEU A C 1
ATOM 4016 O O . LEU A 1 546 ? 129.421 170.485 89.882 1.00 82.27 546 LEU A O 1
ATOM 4021 N N . ASP A 1 547 ? 127.892 169.332 88.705 1.00 88.76 547 ASP A N 1
ATOM 4022 C CA . ASP A 1 547 ? 127.964 170.206 87.542 1.00 88.76 547 ASP A CA 1
ATOM 4023 C C . ASP A 1 547 ? 127.112 171.463 87.683 1.00 88.76 547 ASP A C 1
ATOM 4024 O O . ASP A 1 547 ? 126.956 172.198 86.702 1.00 88.76 547 ASP A O 1
ATOM 4029 N N . ARG A 1 548 ? 126.559 171.728 88.866 1.00 91.90 548 ARG A N 1
ATOM 4030 C CA . ARG A 1 548 ? 125.845 172.967 89.130 1.00 91.90 548 ARG A CA 1
ATOM 4031 C C . ARG A 1 548 ? 126.376 173.706 90.348 1.00 91.90 548 ARG A C 1
ATOM 4032 O O . ARG A 1 548 ? 125.796 174.726 90.737 1.00 91.90 548 ARG A O 1
ATOM 4040 N N . VAL A 1 549 ? 127.456 173.224 90.961 1.00 89.49 549 VAL A N 1
ATOM 4041 C CA . VAL A 1 549 ? 128.123 173.940 92.042 1.00 89.49 549 VAL A CA 1
ATOM 4042 C C . VAL A 1 549 ? 129.376 174.592 91.462 1.00 89.49 549 VAL A C 1
ATOM 4043 O O . VAL A 1 549 ? 129.887 175.581 92.000 1.00 89.49 549 VAL A O 1
ATOM 4047 N N . MET A 1 550 ? 129.852 174.077 90.325 1.00 91.86 550 MET A N 1
ATOM 4048 C CA . MET A 1 550 ? 131.055 174.604 89.678 1.00 91.86 550 MET A CA 1
ATOM 4049 C C . MET A 1 550 ? 130.670 175.718 88.704 1.00 91.86 550 MET A C 1
ATOM 4050 O O . MET A 1 550 ? 130.781 175.598 87.482 1.00 91.86 550 MET A O 1
ATOM 4055 N N . VAL A 1 551 ? 130.208 176.828 89.272 1.00 91.81 551 VAL A N 1
ATOM 4056 C CA . VAL A 1 551 ? 129.903 178.033 88.509 1.00 91.81 551 VAL A CA 1
ATOM 4057 C C . VAL A 1 551 ? 130.555 179.227 89.201 1.00 91.81 551 VAL A C 1
ATOM 4058 O O . VAL A 1 551 ? 130.262 179.519 90.368 1.00 91.81 551 VAL A O 1
ATOM 4062 N N . GLY A 1 552 ? 131.474 179.886 88.497 1.00 85.18 552 GLY A N 1
ATOM 4063 C CA . GLY A 1 552 ? 132.166 181.039 89.040 1.00 85.18 552 GLY A CA 1
ATOM 4064 C C . GLY A 1 552 ? 133.117 180.738 90.174 1.00 85.18 552 GLY A C 1
ATOM 4065 O O . GLY A 1 552 ? 133.442 181.636 90.954 1.00 85.18 552 GLY A O 1
ATOM 4066 N N . ARG A 1 553 ? 133.571 179.493 90.294 1.00 78.00 553 ARG A N 1
ATOM 4067 C CA . ARG A 1 553 ? 134.420 179.066 91.397 1.00 78.00 553 ARG A CA 1
ATOM 4068 C C . ARG A 1 553 ? 135.664 178.414 90.816 1.00 78.00 553 ARG A C 1
ATOM 4069 O O . ARG A 1 553 ? 135.560 177.538 89.952 1.00 78.00 553 ARG A O 1
ATOM 4077 N N . THR A 1 554 ? 136.838 178.831 91.293 1.00 73.84 554 THR A N 1
ATOM 4078 C CA . THR A 1 554 ? 138.107 178.401 90.712 1.00 73.84 554 THR A CA 1
ATOM 4079 C C . THR A 1 554 ? 138.421 176.962 91.092 1.00 73.84 554 THR A C 1
ATOM 4080 O O . THR A 1 554 ? 139.341 176.704 91.874 1.00 73.84 554 THR A O 1
ATOM 4084 N N . THR A 1 555 ? 137.676 176.019 90.534 1.00 69.05 555 THR A N 1
ATOM 4085 C CA . THR A 1 555 ? 137.685 174.659 91.037 1.00 69.05 555 THR A CA 1
ATOM 4086 C C . THR A 1 555 ? 138.726 173.794 90.341 1.00 69.05 555 THR A C 1
ATOM 4087 O O . THR A 1 555 ? 139.101 174.028 89.189 1.00 69.05 555 THR A O 1
ATOM 4091 N N . VAL A 1 556 ? 139.219 172.807 91.080 1.00 62.63 556 VAL A N 1
ATOM 4092 C CA . VAL A 1 556 ? 140.031 171.741 90.523 1.00 62.63 556 VAL A CA 1
ATOM 4093 C C . VAL A 1 556 ? 139.202 170.469 90.570 1.00 62.63 556 VAL A C 1
ATOM 4094 O O . VAL A 1 556 ? 138.229 170.353 91.321 1.00 62.63 556 VAL A O 1
ATOM 4098 N N . VAL A 1 557 ? 139.570 169.512 89.724 1.00 76.70 557 VAL A N 1
ATOM 4099 C CA . VAL A 1 557 ? 138.974 168.182 89.756 1.00 76.70 557 VAL A CA 1
ATOM 4100 C C . VAL A 1 557 ? 140.128 167.193 89.718 1.00 76.70 557 VAL A C 1
ATOM 4101 O O . VAL A 1 557 ? 140.698 166.942 88.650 1.00 76.70 557 VAL A O 1
ATOM 4105 N N . VAL A 1 558 ? 140.502 166.662 90.879 1.00 74.49 558 VAL A N 1
ATOM 4106 C CA . VAL A 1 558 ? 141.393 165.509 90.924 1.00 74.49 558 VAL A CA 1
ATOM 4107 C C . VAL A 1 558 ? 140.571 164.330 90.417 1.00 74.49 558 VAL A C 1
ATOM 4108 O O . VAL A 1 558 ? 139.624 163.897 91.072 1.00 74.49 558 VAL A O 1
ATOM 4112 N N . ALA A 1 559 ? 140.896 163.841 89.227 1.00 87.94 559 ALA A N 1
ATOM 4113 C CA . ALA A 1 559 ? 140.132 162.787 88.580 1.00 87.94 559 ALA A CA 1
ATOM 4114 C C . ALA A 1 559 ? 141.016 161.576 88.327 1.00 87.94 559 ALA A C 1
ATOM 4115 O O . ALA A 1 559 ? 142.141 161.709 87.837 1.00 87.94 559 ALA A O 1
ATOM 4117 N N . HIS A 1 560 ? 140.505 160.396 88.669 1.00 106.75 560 HIS A N 1
ATOM 4118 C CA . HIS A 1 560 ? 141.175 159.142 88.351 1.00 106.75 560 HIS A CA 1
ATOM 4119 C C . HIS A 1 560 ? 140.639 158.501 87.080 1.00 106.75 560 HIS A C 1
ATOM 4120 O O . HIS A 1 560 ? 141.418 157.962 86.289 1.00 106.75 560 HIS A O 1
ATOM 4127 N N . ARG A 1 561 ? 139.328 158.546 86.867 1.00 112.52 561 ARG A N 1
ATOM 4128 C CA . ARG A 1 561 ? 138.710 158.008 85.665 1.00 112.52 561 ARG A CA 1
ATOM 4129 C C . ARG A 1 561 ? 138.375 159.147 84.711 1.00 112.52 561 ARG A C 1
ATOM 4130 O O . ARG A 1 561 ? 137.744 160.132 85.107 1.00 112.52 561 ARG A O 1
ATOM 4138 N N . LEU A 1 562 ? 138.801 159.005 83.457 1.00 111.34 562 LEU A N 1
ATOM 4139 C CA . LEU A 1 562 ? 138.688 160.056 82.453 1.00 111.34 562 LEU A CA 1
ATOM 4140 C C . LEU A 1 562 ? 137.287 160.218 81.882 1.00 111.34 562 LEU A C 1
ATOM 4141 O O . LEU A 1 562 ? 137.076 161.136 81.085 1.00 111.34 562 LEU A O 1
ATOM 4146 N N . CYS A 1 563 ? 136.334 159.358 82.249 1.00 111.83 563 CYS A N 1
ATOM 4147 C CA . CYS A 1 563 ? 134.992 159.458 81.681 1.00 111.83 563 CYS A CA 1
ATOM 4148 C C . CYS A 1 563 ? 134.240 160.668 82.224 1.00 111.83 563 CYS A C 1
ATOM 4149 O O . CYS A 1 563 ? 133.324 161.180 81.570 1.00 111.83 563 CYS A O 1
ATOM 4152 N N . THR A 1 564 ? 134.617 161.146 83.410 1.00 106.82 564 THR A N 1
ATOM 4153 C CA . THR A 1 564 ? 133.923 162.264 84.035 1.00 106.82 564 THR A CA 1
ATOM 4154 C C . THR A 1 564 ? 134.512 163.619 83.664 1.00 106.82 564 THR A C 1
ATOM 4155 O O . THR A 1 564 ? 134.044 164.638 84.184 1.00 106.82 564 THR A O 1
ATOM 4159 N N . ILE A 1 565 ? 135.512 163.665 82.787 1.00 105.41 565 ILE A N 1
ATOM 4160 C CA . ILE A 1 565 ? 136.262 164.895 82.566 1.00 105.41 565 ILE A CA 1
ATOM 4161 C C . ILE A 1 565 ? 136.155 165.289 81.093 1.00 105.41 565 ILE A C 1
ATOM 4162 O O . ILE A 1 565 ? 136.688 166.324 80.671 1.00 105.41 565 ILE A O 1
ATOM 4167 N N . ARG A 1 566 ? 135.419 164.487 80.316 1.00 112.77 566 ARG A N 1
ATOM 4168 C CA . ARG A 1 566 ? 135.418 164.553 78.855 1.00 112.77 566 ARG A CA 1
ATOM 4169 C C . ARG A 1 566 ? 134.871 165.856 78.280 1.00 112.77 566 ARG A C 1
ATOM 4170 O O . ARG A 1 566 ? 135.201 166.214 77.146 1.00 112.77 566 ARG A O 1
ATOM 4178 N N . ASN A 1 567 ? 134.041 166.571 79.034 1.00 111.83 567 ASN A N 1
ATOM 4179 C CA . ASN A 1 567 ? 133.594 167.901 78.629 1.00 111.83 567 ASN A CA 1
ATOM 4180 C C . ASN A 1 567 ? 134.052 168.918 79.675 1.00 111.83 567 ASN A C 1
ATOM 4181 O O . ASN A 1 567 ? 133.288 169.377 80.525 1.00 111.83 567 ASN A O 1
ATOM 4186 N N . VAL A 1 568 ? 135.325 169.301 79.566 1.00 105.70 568 VAL A N 1
ATOM 4187 C CA . VAL A 1 568 ? 135.955 170.311 80.415 1.00 105.70 568 VAL A CA 1
ATOM 4188 C C . VAL A 1 568 ? 136.842 171.130 79.488 1.00 105.70 568 VAL A C 1
ATOM 4189 O O . VAL A 1 568 ? 137.438 170.592 78.551 1.00 105.70 568 VAL A O 1
ATOM 4193 N N . ASP A 1 569 ? 136.894 172.447 79.724 1.00 97.73 569 ASP A N 1
ATOM 4194 C CA . ASP A 1 569 ? 137.651 173.350 78.859 1.00 97.73 569 ASP A CA 1
ATOM 4195 C C . ASP A 1 569 ? 139.157 173.074 78.893 1.00 97.73 569 ASP A C 1
ATOM 4196 O O . ASP A 1 569 ? 139.780 172.883 77.845 1.00 97.73 569 ASP A O 1
ATOM 4201 N N . SER A 1 570 ? 139.760 173.033 80.081 1.00 94.38 570 SER A N 1
ATOM 4202 C CA . SER A 1 570 ? 141.215 172.894 80.164 1.00 94.38 570 SER A CA 1
ATOM 4203 C C . SER A 1 570 ? 141.566 171.736 81.083 1.00 94.38 570 SER A C 1
ATOM 4204 O O . SER A 1 570 ? 141.056 171.658 82.205 1.00 94.38 570 SER A O 1
ATOM 4207 N N . ILE A 1 571 ? 142.433 170.841 80.610 1.00 94.46 571 ILE A N 1
ATOM 4208 C CA . ILE A 1 571 ? 142.882 169.672 81.358 1.00 94.46 571 ILE A CA 1
ATOM 4209 C C . ILE A 1 571 ? 144.406 169.671 81.362 1.00 94.46 571 ILE A C 1
ATOM 4210 O O . ILE A 1 571 ? 145.030 169.858 80.311 1.00 94.46 571 ILE A O 1
ATOM 4215 N N . ALA A 1 572 ? 145.001 169.467 82.535 1.00 92.66 572 ALA A N 1
ATOM 4216 C CA . ALA A 1 572 ? 146.448 169.377 82.684 1.00 92.66 572 ALA A CA 1
ATOM 4217 C C . ALA A 1 572 ? 146.822 167.997 83.208 1.00 92.66 572 ALA A C 1
ATOM 4218 O O . ALA A 1 572 ? 146.165 167.475 84.114 1.00 92.66 572 ALA A O 1
ATOM 4220 N N . VAL A 1 573 ? 147.875 167.413 82.639 1.00 100.22 573 VAL A N 1
ATOM 4221 C CA . VAL A 1 573 ? 148.317 166.062 82.972 1.00 100.22 573 VAL A CA 1
ATOM 4222 C C . VAL A 1 573 ? 149.715 166.140 83.568 1.00 100.22 573 VAL A C 1
ATOM 4223 O O . VAL A 1 573 ? 150.618 166.736 82.969 1.00 100.22 573 VAL A O 1
ATOM 4227 N N . ILE A 1 574 ? 149.893 165.543 84.744 1.00 99.60 574 ILE A N 1
ATOM 4228 C CA . ILE A 1 574 ? 151.192 165.460 85.401 1.00 99.60 574 ILE A CA 1
ATOM 4229 C C . ILE A 1 574 ? 151.593 163.993 85.505 1.00 99.60 574 ILE A C 1
ATOM 4230 O O . ILE A 1 574 ? 150.742 163.114 85.691 1.00 99.60 574 ILE A O 1
ATOM 4235 N N . GLN A 1 575 ? 152.883 163.721 85.320 1.00 103.98 575 GLN A N 1
ATOM 4236 C CA . GLN A 1 575 ? 153.366 162.345 85.341 1.00 103.98 575 GLN A CA 1
ATOM 4237 C C . GLN A 1 575 ? 154.502 162.100 86.322 1.00 103.98 575 GLN A C 1
ATOM 4238 O O . GLN A 1 575 ? 154.470 161.107 87.053 1.00 103.98 575 GLN A O 1
ATOM 4244 N N . GLN A 1 576 ? 155.504 162.980 86.374 1.00 102.89 576 GLN A N 1
ATOM 4245 C CA . GLN A 1 576 ? 156.668 162.735 87.231 1.00 102.89 576 GLN A CA 1
ATOM 4246 C C . GLN A 1 576 ? 157.230 164.091 87.663 1.00 102.89 576 GLN A C 1
ATOM 4247 O O . GLN A 1 576 ? 158.013 164.711 86.941 1.00 102.89 576 GLN A O 1
ATOM 4253 N N . GLY A 1 577 ? 156.805 164.547 88.841 1.00 96.15 577 GLY A N 1
ATOM 4254 C CA . GLY A 1 577 ? 157.355 165.735 89.462 1.00 96.15 577 GLY A CA 1
ATOM 4255 C C . GLY A 1 577 ? 156.956 167.063 88.858 1.00 96.15 577 GLY A C 1
ATOM 4256 O O . GLY A 1 577 ? 157.206 168.101 89.484 1.00 96.15 577 GLY A O 1
ATOM 4257 N N . GLN A 1 578 ? 156.315 167.074 87.694 1.00 95.78 578 GLN A N 1
ATOM 4258 C CA . GLN A 1 578 ? 156.094 168.295 86.936 1.00 95.78 578 GLN A CA 1
ATOM 4259 C C . GLN A 1 578 ? 155.040 168.019 85.878 1.00 95.78 578 GLN A C 1
ATOM 4260 O O . GLN A 1 578 ? 154.756 166.864 85.548 1.00 95.78 578 GLN A O 1
ATOM 4266 N N . VAL A 1 579 ? 154.458 169.093 85.360 1.00 93.01 579 VAL A N 1
ATOM 4267 C CA . VAL A 1 579 ? 153.444 168.979 84.321 1.00 93.01 579 VAL A CA 1
ATOM 4268 C C . VAL A 1 579 ? 154.129 168.633 83.004 1.00 93.01 579 VAL A C 1
ATOM 4269 O O . VAL A 1 579 ? 155.285 169.008 82.761 1.00 93.01 579 VAL A O 1
ATOM 4273 N N . VAL A 1 580 ? 153.447 167.849 82.177 1.00 98.79 580 VAL A N 1
ATOM 4274 C CA . VAL A 1 580 ? 153.945 167.473 80.861 1.00 98.79 580 VAL A CA 1
ATOM 4275 C C . VAL A 1 580 ? 153.248 168.262 79.762 1.00 98.79 580 VAL A C 1
ATOM 4276 O O . VAL A 1 580 ? 153.898 168.821 78.878 1.00 98.79 580 VAL A O 1
ATOM 4280 N N . GLU A 1 581 ? 151.921 168.340 79.820 1.00 102.79 581 GLU A N 1
ATOM 4281 C CA . GLU A 1 581 ? 151.143 168.962 78.761 1.00 102.79 581 GLU A CA 1
ATOM 4282 C C . GLU A 1 581 ? 149.879 169.579 79.341 1.00 102.79 581 GLU A C 1
ATOM 4283 O O . GLU A 1 581 ? 149.357 169.127 80.364 1.00 102.79 581 GLU A O 1
ATOM 4289 N N . THR A 1 582 ? 149.409 170.640 78.684 1.00 102.72 582 THR A N 1
ATOM 4290 C CA . THR A 1 582 ? 148.173 171.324 79.049 1.00 102.72 582 THR A CA 1
ATOM 4291 C C . THR A 1 582 ? 147.270 171.447 77.829 1.00 102.72 582 THR A C 1
ATOM 4292 O O . THR A 1 582 ? 147.531 170.828 76.793 1.00 102.72 582 THR A O 1
ATOM 4296 N N . GLY A 1 583 ? 146.206 172.234 77.939 1.00 101.50 583 GLY A N 1
ATOM 4297 C CA . GLY A 1 583 ? 145.388 172.563 76.792 1.00 101.50 583 GLY A CA 1
ATOM 4298 C C . GLY A 1 583 ? 144.088 171.780 76.728 1.00 101.50 583 GLY A C 1
ATOM 4299 O O . GLY A 1 583 ? 143.837 170.856 77.500 1.00 101.50 583 GLY A O 1
ATOM 4300 N N . THR A 1 584 ? 143.251 172.176 75.769 1.00 108.98 584 THR A N 1
ATOM 4301 C CA . THR A 1 584 ? 141.912 171.632 75.599 1.00 108.98 584 THR A CA 1
ATOM 4302 C C . THR A 1 584 ? 141.971 170.189 75.097 1.00 108.98 584 THR A C 1
ATOM 4303 O O . THR A 1 584 ? 143.002 169.706 74.621 1.00 108.98 584 THR A O 1
ATOM 4307 N N . HIS A 1 585 ? 140.835 169.502 75.186 1.00 111.18 585 HIS A N 1
ATOM 4308 C CA . HIS A 1 585 ? 140.749 168.104 74.758 1.00 111.18 585 HIS A CA 1
ATOM 4309 C C . HIS A 1 585 ? 140.304 167.995 73.298 1.00 111.18 585 HIS A C 1
ATOM 4310 O O . HIS A 1 585 ? 139.352 167.301 72.942 1.00 111.18 585 HIS A O 1
ATOM 4317 N N . GLU A 1 586 ? 141.002 168.731 72.435 1.00 112.63 586 GLU A N 1
ATOM 4318 C CA . GLU A 1 586 ? 140.925 168.550 70.992 1.00 112.63 586 GLU A CA 1
ATOM 4319 C C . GLU A 1 586 ? 142.348 168.490 70.459 1.00 112.63 586 GLU A C 1
ATOM 4320 O O . GLU A 1 586 ? 142.610 167.911 69.400 1.00 112.63 586 GLU A O 1
ATOM 4326 N N . GLU A 1 587 ? 143.271 169.096 71.203 1.00 110.47 587 GLU A N 1
ATOM 4327 C CA . GLU A 1 587 ? 144.699 168.950 70.977 1.00 110.47 587 GLU A CA 1
ATOM 4328 C C . GLU A 1 587 ? 145.342 167.963 71.941 1.00 110.47 587 GLU A C 1
ATOM 4329 O O . GLU A 1 587 ? 146.405 167.416 71.629 1.00 110.47 587 GLU A O 1
ATOM 4335 N N . LEU A 1 588 ? 144.724 167.726 73.097 1.00 106.22 588 LEU A N 1
ATOM 4336 C CA . LEU A 1 588 ? 145.151 166.672 74.006 1.00 106.22 588 LEU A CA 1
ATOM 4337 C C . LEU A 1 588 ? 144.900 165.288 73.428 1.00 106.22 588 LEU A C 1
ATOM 4338 O O . LEU A 1 588 ? 145.700 164.372 73.651 1.00 106.22 588 LEU A O 1
ATOM 4343 N N . ILE A 1 589 ? 143.803 165.123 72.685 1.00 107.52 589 ILE A N 1
ATOM 4344 C CA . ILE A 1 589 ? 143.566 163.885 71.956 1.00 107.52 589 ILE A CA 1
ATOM 4345 C C . ILE A 1 589 ? 144.473 163.803 70.730 1.00 107.52 589 ILE A C 1
ATOM 4346 O O . ILE A 1 589 ? 144.767 162.702 70.247 1.00 107.52 589 ILE A O 1
ATOM 4351 N N . ALA A 1 590 ? 144.962 164.940 70.238 1.00 101.71 590 ALA A N 1
ATOM 4352 C CA . ALA A 1 590 ? 145.923 164.940 69.148 1.00 101.71 590 ALA A CA 1
ATOM 4353 C C . ALA A 1 590 ? 147.311 164.576 69.665 1.00 101.71 590 ALA A C 1
ATOM 4354 O O . ALA A 1 590 ? 147.542 164.476 70.872 1.00 101.71 590 ALA A O 1
ATOM 4356 N N . LYS A 1 591 ? 148.198 164.260 68.713 1.00 98.42 591 LYS A N 1
ATOM 4357 C CA . LYS A 1 591 ? 149.653 164.057 68.793 1.00 98.42 591 LYS A CA 1
ATOM 4358 C C . LYS A 1 591 ? 150.079 162.840 69.617 1.00 98.42 591 LYS A C 1
ATOM 4359 O O . LYS A 1 591 ? 151.269 162.505 69.630 1.00 98.42 591 LYS A O 1
ATOM 4365 N N . SER A 1 592 ? 149.122 162.169 70.277 1.00 104.77 592 SER A N 1
ATOM 4366 C CA . SER A 1 592 ? 149.313 160.919 71.029 1.00 104.77 592 SER A CA 1
ATOM 4367 C C . SER A 1 592 ? 150.400 161.016 72.103 1.00 104.77 592 SER A C 1
ATOM 4368 O O . SER A 1 592 ? 151.026 160.012 72.453 1.00 104.77 592 SER A O 1
ATOM 4371 N N . GLY A 1 593 ? 150.636 162.211 72.643 1.00 100.39 593 GLY A N 1
ATOM 4372 C CA . GLY A 1 593 ? 151.724 162.391 73.582 1.00 100.39 593 GLY A CA 1
ATOM 4373 C C . GLY A 1 593 ? 151.332 162.158 75.025 1.00 100.39 593 GLY A C 1
ATOM 4374 O O . GLY A 1 593 ? 150.823 163.069 75.685 1.00 100.39 593 GLY A O 1
ATOM 4375 N N . ALA A 1 594 ? 151.576 160.932 75.508 1.00 101.40 594 ALA A N 1
ATOM 4376 C CA . ALA A 1 594 ? 151.345 160.500 76.895 1.00 101.40 594 ALA A CA 1
ATOM 4377 C C . ALA A 1 594 ? 149.902 160.710 77.359 1.00 101.40 594 ALA A C 1
ATOM 4378 O O . ALA A 1 594 ? 149.650 160.920 78.547 1.00 101.40 594 ALA A O 1
ATOM 4380 N N . TYR A 1 595 ? 148.942 160.681 76.435 1.00 109.22 595 TYR A N 1
ATOM 4381 C CA . TYR A 1 595 ? 147.535 160.741 76.811 1.00 109.22 595 TYR A CA 1
ATOM 4382 C C . TYR A 1 595 ? 146.748 159.646 76.103 1.00 109.22 595 TYR A C 1
ATOM 4383 O O . TYR A 1 595 ? 145.757 159.138 76.638 1.00 109.22 595 TYR A O 1
ATOM 4392 N N . ALA A 1 596 ? 147.189 159.277 74.898 1.00 108.75 596 ALA A N 1
ATOM 4393 C CA . ALA A 1 596 ? 146.516 158.228 74.144 1.00 108.75 596 ALA A CA 1
ATOM 4394 C C . ALA A 1 596 ? 146.772 156.848 74.730 1.00 108.75 596 ALA A C 1
ATOM 4395 O O . ALA A 1 596 ? 145.950 155.945 74.543 1.00 108.75 596 ALA A O 1
ATOM 4397 N N . SER A 1 597 ? 147.896 156.661 75.423 1.00 108.82 597 SER A N 1
ATOM 4398 C CA . SER A 1 597 ? 148.101 155.435 76.181 1.00 108.82 597 SER A CA 1
ATOM 4399 C C . SER A 1 597 ? 147.274 155.416 77.458 1.00 108.82 597 SER A C 1
ATOM 4400 O O . SER A 1 597 ? 146.956 154.333 77.960 1.00 108.82 597 SER A O 1
ATOM 4403 N N . LEU A 1 598 ? 146.916 156.588 77.988 1.00 110.88 598 LEU A N 1
ATOM 4404 C CA . LEU A 1 598 ? 146.135 156.648 79.219 1.00 110.88 598 LEU A CA 1
ATOM 4405 C C . LEU A 1 598 ? 144.658 156.372 78.965 1.00 110.88 598 LEU A C 1
ATOM 4406 O O . LEU A 1 598 ? 143.994 155.748 79.799 1.00 110.88 598 LEU A O 1
ATOM 4411 N N . ILE A 1 599 ? 144.122 156.822 77.826 1.00 112.62 599 ILE A N 1
ATOM 4412 C CA . ILE A 1 599 ? 142.769 156.418 77.464 1.00 112.62 599 ILE A CA 1
ATOM 4413 C C . ILE A 1 599 ? 142.741 154.961 77.019 1.00 112.62 599 ILE A C 1
ATOM 4414 O O . ILE A 1 599 ? 141.689 154.316 77.084 1.00 112.62 599 ILE A O 1
ATOM 4419 N N . ARG A 1 600 ? 143.879 154.425 76.567 1.00 120.72 600 ARG A N 1
ATOM 4420 C CA . ARG A 1 600 ? 144.000 152.985 76.375 1.00 120.72 600 ARG A CA 1
ATOM 4421 C C . ARG A 1 600 ? 144.005 152.263 77.717 1.00 120.72 600 ARG A C 1
ATOM 4422 O O . ARG A 1 600 ? 143.455 151.162 77.839 1.00 120.72 600 ARG A O 1
ATOM 4430 N N . PHE A 1 601 ? 144.615 152.877 78.736 1.00 117.11 601 PHE A N 1
ATOM 4431 C CA . PHE A 1 601 ? 144.586 152.310 80.081 1.00 117.11 601 PHE A CA 1
ATOM 4432 C C . PHE A 1 601 ? 143.189 152.368 80.684 1.00 117.11 601 PHE A C 1
ATOM 4433 O O . PHE A 1 601 ? 142.839 151.522 81.514 1.00 117.11 601 PHE A O 1
ATOM 4441 N N . GLN A 1 602 ? 142.383 153.357 80.286 1.00 117.89 602 GLN A N 1
ATOM 4442 C CA . GLN A 1 602 ? 140.987 153.399 80.702 1.00 117.89 602 GLN A CA 1
ATOM 4443 C C . GLN A 1 602 ? 140.164 152.288 80.066 1.00 117.89 602 GLN A C 1
ATOM 4444 O O . GLN A 1 602 ? 139.175 151.846 80.661 1.00 117.89 602 GLN A O 1
ATOM 4450 N N . GLU A 1 603 ? 140.550 151.826 78.877 1.00 120.43 603 GLU A N 1
ATOM 4451 C CA . GLU A 1 603 ? 139.849 150.739 78.207 1.00 120.43 603 GLU A CA 1
ATOM 4452 C C . GLU A 1 603 ? 140.251 149.372 78.746 1.00 120.43 603 GLU A C 1
ATOM 4453 O O . GLU A 1 603 ? 139.387 148.519 78.972 1.00 120.43 603 GLU A O 1
ATOM 4459 N N . MET A 1 604 ? 141.548 149.145 78.961 1.00 124.12 604 MET A N 1
ATOM 4460 C CA . MET A 1 604 ? 142.020 147.861 79.461 1.00 124.12 604 MET A CA 1
ATOM 4461 C C . MET A 1 604 ? 141.927 147.739 80.976 1.00 124.12 604 MET A C 1
ATOM 4462 O O . MET A 1 604 ? 142.231 146.659 81.497 1.00 124.12 604 MET A O 1
ATOM 4467 N N . VAL A 1 605 ? 141.495 148.807 81.661 1.00 121.03 605 VAL A N 1
ATOM 4468 C CA . VAL A 1 605 ? 141.360 148.975 83.127 1.00 121.03 605 VAL A CA 1
ATOM 4469 C C . VAL A 1 605 ? 142.441 148.299 83.975 1.00 121.03 605 VAL A C 1
ATOM 4470 O O . VAL A 1 605 ? 143.631 148.423 83.690 1.00 121.03 605 VAL A O 1
ATOM 4474 N N . SER A 1 620 ? 136.802 153.072 108.985 1.00 86.67 620 SER A N 1
ATOM 4475 C CA . SER A 1 620 ? 137.374 152.041 108.128 1.00 86.67 620 SER A CA 1
ATOM 4476 C C . SER A 1 620 ? 137.480 150.717 108.873 1.00 86.67 620 SER A C 1
ATOM 4477 O O . SER A 1 620 ? 137.497 150.686 110.103 1.00 86.67 620 SER A O 1
ATOM 4479 N N . THR A 1 621 ? 137.550 149.623 108.117 1.00 91.44 621 THR A N 1
ATOM 4480 C CA . THR A 1 621 ? 137.639 148.295 108.706 1.00 91.44 621 THR A CA 1
ATOM 4481 C C . THR A 1 621 ? 139.054 147.922 109.121 1.00 91.44 621 THR A C 1
ATOM 4482 O O . THR A 1 621 ? 139.229 146.936 109.845 1.00 91.44 621 THR A O 1
ATOM 4484 N N . ARG A 1 622 ? 140.063 148.678 108.682 1.00 88.52 622 ARG A N 1
ATOM 4485 C CA . ARG A 1 622 ? 141.435 148.379 109.079 1.00 88.52 622 ARG A CA 1
ATOM 4486 C C . ARG A 1 622 ? 141.694 148.797 110.520 1.00 88.52 622 ARG A C 1
ATOM 4487 O O . ARG A 1 622 ? 142.424 148.114 111.249 1.00 88.52 622 ARG A O 1
ATOM 4495 N N . LEU A 1 623 ? 141.106 149.919 110.945 1.00 82.81 623 LEU A N 1
ATOM 4496 C CA . LEU A 1 623 ? 141.416 150.477 112.258 1.00 82.81 623 LEU A CA 1
ATOM 4497 C C . LEU A 1 623 ? 140.780 149.666 113.379 1.00 82.81 623 LEU A C 1
ATOM 4498 O O . LEU A 1 623 ? 141.383 149.498 114.444 1.00 82.81 623 LEU A O 1
ATOM 4503 N N . SER A 1 624 ? 139.566 149.155 113.162 1.00 80.14 624 SER A N 1
ATOM 4504 C CA . SER A 1 624 ? 138.933 148.312 114.169 1.00 80.14 624 SER A CA 1
ATOM 4505 C C . SER A 1 624 ? 139.613 146.956 114.292 1.00 80.14 624 SER A C 1
ATOM 4506 O O . SER A 1 624 ? 139.508 146.316 115.342 1.00 80.14 624 SER A O 1
ATOM 4509 N N . HIS A 1 625 ? 140.305 146.506 113.244 1.00 80.61 625 HIS A N 1
ATOM 4510 C CA . HIS A 1 625 ? 141.133 145.313 113.354 1.00 80.61 625 HIS A CA 1
ATOM 4511 C C . HIS A 1 625 ? 142.472 145.641 114.004 1.00 80.61 625 HIS A C 1
ATOM 4512 O O . HIS A 1 625 ? 143.019 144.824 114.753 1.00 80.61 625 HIS A O 1
ATOM 4519 N N . SER A 1 626 ? 143.005 146.837 113.736 1.00 75.40 626 SER A N 1
ATOM 4520 C CA . SER A 1 626 ? 144.283 147.235 114.316 1.00 75.40 626 SER A CA 1
ATOM 4521 C C . SER A 1 626 ? 144.176 147.493 115.813 1.00 75.40 626 SER A C 1
ATOM 4522 O O . SER A 1 626 ? 145.124 147.214 116.555 1.00 75.40 626 SER A O 1
ATOM 4525 N N . LEU A 1 627 ? 143.041 148.022 116.274 1.00 69.37 627 LEU A N 1
ATOM 4526 C CA . LEU A 1 627 ? 142.871 148.285 117.698 1.00 69.37 627 LEU A CA 1
ATOM 4527 C C . LEU A 1 627 ? 142.611 147.011 118.490 1.00 69.37 627 LEU A C 1
ATOM 4528 O O . LEU A 1 627 ? 142.953 146.947 119.676 1.00 69.37 627 LEU A O 1
ATOM 4533 N N . SER A 1 628 ? 142.011 145.997 117.865 1.00 77.79 628 SER A N 1
ATOM 4534 C CA . SER A 1 628 ? 141.767 144.743 118.571 1.00 77.79 628 SER A CA 1
ATOM 4535 C C . SER A 1 628 ? 143.055 143.950 118.750 1.00 77.79 628 SER A C 1
ATOM 4536 O O . SER A 1 628 ? 143.251 143.302 119.784 1.00 77.79 628 SER A O 1
ATOM 4539 N N . THR A 1 629 ? 143.940 143.981 117.750 1.00 79.42 629 THR A N 1
ATOM 4540 C CA . THR A 1 629 ? 145.237 143.325 117.892 1.00 79.42 629 THR A CA 1
ATOM 4541 C C . THR A 1 629 ? 146.124 144.070 118.881 1.00 79.42 629 THR A C 1
ATOM 4542 O O . THR A 1 629 ? 146.905 143.449 119.612 1.00 79.42 629 THR A O 1
ATOM 4546 N N . LYS A 1 630 ? 146.015 145.400 118.919 1.00 72.89 630 LYS A N 1
ATOM 4547 C CA . LYS A 1 630 ? 146.722 146.181 119.928 1.00 72.89 630 LYS A CA 1
ATOM 4548 C C . LYS A 1 630 ? 146.145 145.937 121.319 1.00 72.89 630 LYS A C 1
ATOM 4549 O O . LYS A 1 630 ? 146.855 146.077 122.321 1.00 72.89 630 LYS A O 1
ATOM 4555 N N . SER A 1 631 ? 144.914 145.446 121.382 1.00 85.11 631 SER A N 1
ATOM 4556 C CA . SER A 1 631 ? 144.334 145.058 122.684 1.00 85.11 631 SER A CA 1
ATOM 4557 C C . SER A 1 631 ? 144.535 143.613 122.740 1.00 85.11 631 SER A C 1
ATOM 4558 O O . SER A 1 631 ? 144.243 142.957 123.725 1.00 85.11 631 SER A O 1
ATOM 4561 N N . LEU A 1 632 ? 144.979 143.081 121.629 1.00 92.58 632 LEU A N 1
ATOM 4562 C CA . LEU A 1 632 ? 145.346 141.728 121.677 1.00 92.58 632 LEU A CA 1
ATOM 4563 C C . LEU A 1 632 ? 146.608 142.064 122.430 1.00 92.58 632 LEU A C 1
ATOM 4564 O O . LEU A 1 632 ? 146.902 143.245 122.616 1.00 92.58 632 LEU A O 1
ATOM 4566 N N . SER A 1 633 ? 147.331 141.070 122.931 1.00 94.31 633 SER A N 1
ATOM 4567 C CA . SER A 1 633 ? 148.502 141.327 123.775 1.00 94.31 633 SER A CA 1
ATOM 4568 C C . SER A 1 633 ? 148.334 141.920 125.164 1.00 94.31 633 SER A C 1
ATOM 4569 O O . SER A 1 633 ? 149.281 141.950 125.938 1.00 94.31 633 SER A O 1
ATOM 4571 N N . LEU A 1 634 ? 147.137 142.387 125.479 1.00 96.99 634 LEU A N 1
ATOM 4572 C CA . LEU A 1 634 ? 146.920 143.023 126.765 1.00 96.99 634 LEU A CA 1
ATOM 4573 C C . LEU A 1 634 ? 145.449 142.880 127.106 1.00 96.99 634 LEU A C 1
ATOM 4574 O O . LEU A 1 634 ? 144.776 143.868 127.385 1.00 96.99 634 LEU A O 1
ATOM 4576 N N . ARG A 1 635 ? 144.937 141.656 127.082 1.00 95.25 635 ARG A N 1
ATOM 4577 C CA . ARG A 1 635 ? 143.553 141.444 127.490 1.00 95.25 635 ARG A CA 1
ATOM 4578 C C . ARG A 1 635 ? 143.918 140.165 128.135 1.00 95.25 635 ARG A C 1
ATOM 4579 O O . ARG A 1 635 ? 143.068 139.441 128.628 1.00 95.25 635 ARG A O 1
ATOM 4581 N N . SER A 1 636 ? 145.202 139.878 128.140 1.00 93.66 636 SER A N 1
ATOM 4582 C CA . SER A 1 636 ? 145.676 138.684 128.767 1.00 93.66 636 SER A CA 1
ATOM 4583 C C . SER A 1 636 ? 145.554 139.000 130.222 1.00 93.66 636 SER A C 1
ATOM 4584 O O . SER A 1 636 ? 145.452 138.079 131.030 1.00 93.66 636 SER A O 1
ATOM 4586 N N . GLY A 1 637 ? 145.568 140.285 130.581 1.00 88.39 637 GLY A N 1
ATOM 4587 C CA . GLY A 1 637 ? 145.547 140.653 131.975 1.00 88.39 637 GLY A CA 1
ATOM 4588 C C . GLY A 1 637 ? 144.802 141.785 132.574 1.00 88.39 637 GLY A C 1
ATOM 4589 O O . GLY A 1 637 ? 144.332 141.669 133.701 1.00 88.39 637 GLY A O 1
ATOM 4590 N N . SER A 1 638 ? 144.738 142.905 131.856 1.00 84.97 638 SER A N 1
ATOM 4591 C CA . SER A 1 638 ? 144.104 144.124 132.383 1.00 84.97 638 SER A CA 1
ATOM 4592 C C . SER A 1 638 ? 142.793 143.553 132.838 1.00 84.97 638 SER A C 1
ATOM 4593 O O . SER A 1 638 ? 142.410 142.475 132.389 1.00 84.97 638 SER A O 1
ATOM 4595 N N . LEU A 1 639 ? 142.108 144.244 133.734 1.00 75.15 639 LEU A N 1
ATOM 4596 C CA . LEU A 1 639 ? 140.890 143.638 134.243 1.00 75.15 639 LEU A CA 1
ATOM 4597 C C . LEU A 1 639 ? 139.915 143.887 133.096 1.00 75.15 639 LEU A C 1
ATOM 4598 O O . LEU A 1 639 ? 140.192 144.637 132.157 1.00 75.15 639 LEU A O 1
ATOM 4600 N N . ARG A 1 640 ? 138.755 143.234 133.182 1.00 73.05 640 ARG A N 1
ATOM 4601 C CA . ARG A 1 640 ? 137.729 143.366 132.157 1.00 73.05 640 ARG A CA 1
ATOM 4602 C C . ARG A 1 640 ? 136.928 144.653 132.280 1.00 73.05 640 ARG A C 1
ATOM 4603 O O . ARG A 1 640 ? 136.188 144.992 131.352 1.00 73.05 640 ARG A O 1
ATOM 4605 N N . ASN A 1 641 ? 137.054 145.370 133.392 1.00 63.22 641 ASN A N 1
ATOM 4606 C CA . ASN A 1 641 ? 136.399 146.654 133.585 1.00 63.22 641 ASN A CA 1
ATOM 4607 C C . ASN A 1 641 ? 137.250 147.820 133.108 1.00 63.22 641 ASN A C 1
ATOM 4608 O O . ASN A 1 641 ? 136.940 148.971 133.428 1.00 63.22 641 ASN A O 1
ATOM 4610 N N . LEU A 1 642 ? 138.311 147.549 132.350 1.00 55.91 642 LEU A N 1
ATOM 4611 C CA . LEU A 1 642 ? 139.304 148.571 132.061 1.00 55.91 642 LEU A CA 1
ATOM 4612 C C . LEU A 1 642 ? 139.699 148.636 130.591 1.00 55.91 642 LEU A C 1
ATOM 4613 O O . LEU A 1 642 ? 140.309 149.629 130.184 1.00 55.91 642 LEU A O 1
ATOM 4618 N N . SER A 1 643 ? 139.355 147.641 129.779 1.00 63.06 643 SER A N 1
ATOM 4619 C CA . SER A 1 643 ? 139.662 147.614 128.357 1.00 63.06 643 SER A CA 1
ATOM 4620 C C . SER A 1 643 ? 138.375 147.651 127.542 1.00 63.06 643 SER A C 1
ATOM 4621 O O . SER A 1 643 ? 137.269 147.624 128.083 1.00 63.06 643 SER A O 1
ATOM 4624 N N . TYR A 1 644 ? 138.532 147.727 126.224 1.00 57.14 644 TYR A N 1
ATOM 4625 C CA . TYR A 1 644 ? 137.417 147.798 125.285 1.00 57.14 644 TYR A CA 1
ATOM 4626 C C . TYR A 1 644 ? 137.460 146.632 124.303 1.00 57.14 644 TYR A C 1
ATOM 4627 O O . TYR A 1 644 ? 138.412 145.852 124.260 1.00 57.14 644 TYR A O 1
ATOM 4636 N N . SER A 1 645 ? 136.399 146.534 123.503 1.00 64.16 645 SER A N 1
ATOM 4637 C CA . SER A 1 645 ? 136.334 145.648 122.347 1.00 64.16 645 SER A CA 1
ATOM 4638 C C . SER A 1 645 ? 135.890 146.486 121.161 1.00 64.16 645 SER A C 1
ATOM 4639 O O . SER A 1 645 ? 134.822 147.104 121.204 1.00 64.16 645 SER A O 1
ATOM 4642 N N . TYR A 1 646 ? 136.700 146.505 120.108 1.00 62.58 646 TYR A N 1
ATOM 4643 C CA . TYR A 1 646 ? 136.558 147.476 119.033 1.00 62.58 646 TYR A CA 1
ATOM 4644 C C . TYR A 1 646 ? 135.906 146.845 117.811 1.00 62.58 646 TYR A C 1
ATOM 4645 O O . TYR A 1 646 ? 136.170 145.685 117.481 1.00 62.58 646 TYR A O 1
ATOM 4654 N N . SER A 1 647 ? 135.057 147.622 117.141 1.00 71.71 647 SER A N 1
ATOM 4655 C CA . SER A 1 647 ? 134.372 147.175 115.938 1.00 71.71 647 SER A CA 1
ATOM 4656 C C . SER A 1 647 ? 133.995 148.394 115.108 1.00 71.71 647 SER A C 1
ATOM 4657 O O . SER A 1 647 ? 134.077 149.534 115.569 1.00 71.71 647 SER A O 1
ATOM 4660 N N . THR A 1 648 ? 133.580 148.138 113.865 1.00 80.03 648 THR A N 1
ATOM 4661 C CA . THR A 1 648 ? 133.189 149.227 112.977 1.00 80.03 648 THR A CA 1
ATOM 4662 C C . THR A 1 648 ? 131.741 149.649 113.182 1.00 80.03 648 THR A C 1
ATOM 4663 O O . THR A 1 648 ? 131.442 150.848 113.151 1.00 80.03 648 THR A O 1
ATOM 4667 N N . GLY A 1 649 ? 130.843 148.693 113.403 1.00 83.38 649 GLY A N 1
ATOM 4668 C CA . GLY A 1 649 ? 129.429 149.018 113.445 1.00 83.38 649 GLY A CA 1
ATOM 4669 C C . GLY A 1 649 ? 128.936 149.421 112.071 1.00 83.38 649 GLY A C 1
ATOM 4670 O O . GLY A 1 649 ? 129.311 148.834 111.050 1.00 83.38 649 GLY A O 1
ATOM 4671 N N . ALA A 1 650 ? 128.089 150.444 112.037 1.00 92.13 650 ALA A N 1
ATOM 4672 C CA . ALA A 1 650 ? 127.672 151.048 110.783 1.00 92.13 650 ALA A CA 1
ATOM 4673 C C . ALA A 1 650 ? 128.703 152.100 110.374 1.00 92.13 650 ALA A C 1
ATOM 4674 O O . ALA A 1 650 ? 129.778 152.211 110.969 1.00 92.13 650 ALA A O 1
ATOM 4676 N N . ASP A 1 651 ? 128.389 152.889 109.352 1.00 94.73 651 ASP A N 1
ATOM 4677 C CA . ASP A 1 651 ? 129.282 153.964 108.921 1.00 94.73 651 ASP A CA 1
ATOM 4678 C C . ASP A 1 651 ? 128.931 155.288 109.593 1.00 94.73 651 ASP A C 1
ATOM 4679 O O . ASP A 1 651 ? 128.783 156.321 108.944 1.00 94.73 651 ASP A O 1
ATOM 4684 N N . GLY A 1 652 ? 128.792 155.257 110.916 1.00 87.59 652 GLY A N 1
ATOM 4685 C CA . GLY A 1 652 ? 128.551 156.462 111.682 1.00 87.59 652 GLY A CA 1
ATOM 4686 C C . GLY A 1 652 ? 129.731 156.853 112.546 1.00 87.59 652 GLY A C 1
ATOM 4687 O O . GLY A 1 652 ? 130.044 158.040 112.678 1.00 87.59 652 GLY A O 1
ATOM 4688 N N . ARG A 1 653 ? 130.402 155.861 113.117 1.00 73.99 653 ARG A N 1
ATOM 4689 C CA . ARG A 1 653 ? 131.520 156.055 114.038 1.00 73.99 653 ARG A CA 1
ATOM 4690 C C . ARG A 1 653 ? 132.255 154.723 114.162 1.00 73.99 653 ARG A C 1
ATOM 4691 O O . ARG A 1 653 ? 131.965 153.766 113.434 1.00 73.99 653 ARG A O 1
ATOM 4699 N N . ILE A 1 654 ? 133.220 154.667 115.078 1.00 68.44 654 ILE A N 1
ATOM 4700 C CA . ILE A 1 654 ? 133.846 153.419 115.501 1.00 68.44 654 ILE A CA 1
ATOM 4701 C C . ILE A 1 654 ? 133.179 152.987 116.798 1.00 68.44 654 ILE A C 1
ATOM 4702 O O . ILE A 1 654 ? 133.092 153.772 117.750 1.00 68.44 654 ILE A O 1
ATOM 4707 N N . GLU A 1 655 ? 132.710 151.745 116.841 1.00 69.01 655 GLU A N 1
ATOM 4708 C CA . GLU A 1 655 ? 131.926 151.256 117.966 1.00 69.01 655 GLU A CA 1
ATOM 4709 C C . GLU A 1 655 ? 132.851 150.690 119.036 1.00 69.01 655 GLU A C 1
ATOM 4710 O O . GLU A 1 655 ? 133.803 149.968 118.726 1.00 69.01 655 GLU A O 1
ATOM 4716 N N . MET A 1 656 ? 132.564 151.018 120.292 1.00 59.35 656 MET A N 1
ATOM 4717 C CA . MET A 1 656 ? 133.376 150.618 121.439 1.00 59.35 656 MET A CA 1
ATOM 4718 C C . MET A 1 656 ? 132.454 149.998 122.482 1.00 59.35 656 MET A C 1
ATOM 4719 O O . MET A 1 656 ? 131.788 150.717 123.233 1.00 59.35 656 MET A O 1
ATOM 4724 N N . ILE A 1 657 ? 132.414 148.677 122.541 1.00 65.26 657 ILE A N 1
ATOM 4725 C CA . ILE A 1 657 ? 131.663 148.003 123.591 1.00 65.26 657 ILE A CA 1
ATOM 4726 C C . ILE A 1 657 ? 132.580 147.873 124.801 1.00 65.26 657 ILE A C 1
ATOM 4727 O O . ILE A 1 657 ? 133.777 147.598 124.660 1.00 65.26 657 ILE A O 1
ATOM 4732 N N . SER A 1 658 ? 132.018 148.075 125.998 1.00 61.77 658 SER A N 1
ATOM 4733 C CA . SER A 1 658 ? 132.767 148.336 127.225 1.00 61.77 658 SER A CA 1
ATOM 4734 C C . SER A 1 658 ? 133.639 147.183 127.706 1.00 61.77 658 SER A C 1
ATOM 4735 O O . SER A 1 658 ? 134.404 147.397 128.652 1.00 61.77 658 SER A O 1
ATOM 4738 N N . ASN A 1 659 ? 133.477 145.973 127.152 1.00 73.07 659 ASN A N 1
ATOM 4739 C CA . ASN A 1 659 ? 134.160 144.713 127.485 1.00 73.07 659 ASN A CA 1
ATOM 4740 C C . ASN A 1 659 ? 133.744 144.165 128.852 1.00 73.07 659 ASN A C 1
ATOM 4741 O O . ASN A 1 659 ? 134.175 143.072 129.240 1.00 73.07 659 ASN A O 1
ATOM 4746 N N . ALA A 1 660 ? 132.912 144.885 129.598 1.00 78.48 660 ALA A N 1
ATOM 4747 C CA . ALA A 1 660 ? 132.106 144.324 130.676 1.00 78.48 660 ALA A CA 1
ATOM 4748 C C . ALA A 1 660 ? 130.737 143.991 130.093 1.00 78.48 660 ALA A C 1
ATOM 4749 O O . ALA A 1 660 ? 129.697 144.375 130.634 1.00 78.48 660 ALA A O 1
ATOM 4751 N N . GLU A 1 661 ? 130.751 143.271 128.973 1.00 91.15 661 GLU A N 1
ATOM 4752 C CA . GLU A 1 661 ? 129.557 142.821 128.277 1.00 91.15 661 GLU A CA 1
ATOM 4753 C C . GLU A 1 661 ? 129.130 141.438 128.739 1.00 91.15 661 GLU A C 1
ATOM 4754 O O . GLU A 1 661 ? 128.272 140.817 128.109 1.00 91.15 661 GLU A O 1
ATOM 4760 N N . THR A 1 662 ? 129.716 140.947 129.830 1.00 90.18 662 THR A N 1
ATOM 4761 C CA . THR A 1 662 ? 129.407 139.612 130.327 1.00 90.18 662 THR A CA 1
ATOM 4762 C C . THR A 1 662 ? 128.167 139.640 131.211 1.00 90.18 662 THR A C 1
ATOM 4763 O O . THR A 1 662 ? 127.411 138.665 131.273 1.00 90.18 662 THR A O 1
ATOM 4767 N N . ASP A 1 663 ? 127.954 140.753 131.913 1.00 93.12 663 ASP A N 1
ATOM 4768 C CA . ASP A 1 663 ? 126.740 140.932 132.698 1.00 93.12 663 ASP A CA 1
ATOM 4769 C C . ASP A 1 663 ? 125.529 141.083 131.787 1.00 93.12 663 ASP A C 1
ATOM 4770 O O . ASP A 1 663 ? 124.439 140.587 132.088 1.00 93.12 663 ASP A O 1
ATOM 4775 N N . ARG A 1 664 ? 125.714 141.773 130.660 1.00 96.64 664 ARG A N 1
ATOM 4776 C CA . ARG A 1 664 ? 124.619 141.984 129.721 1.00 96.64 664 ARG A CA 1
ATOM 4777 C C . ARG A 1 664 ? 124.317 140.713 128.936 1.00 96.64 664 ARG A C 1
ATOM 4778 O O . ARG A 1 664 ? 123.178 140.505 128.498 1.00 96.64 664 ARG A O 1
ATOM 4786 N N . LYS A 1 665 ? 125.327 139.859 128.738 1.00 96.62 665 LYS A N 1
ATOM 4787 C CA . LYS A 1 665 ? 125.190 138.706 127.852 1.00 96.62 665 LYS A CA 1
ATOM 4788 C C . LYS A 1 665 ? 124.241 137.662 128.430 1.00 96.62 665 LYS A C 1
ATOM 4789 O O . LYS A 1 665 ? 123.152 137.442 127.885 1.00 96.62 665 LYS A O 1
ATOM 4795 N N . THR A 1 666 ? 124.630 137.056 129.560 1.00 96.39 666 THR A N 1
ATOM 4796 C CA . THR A 1 666 ? 123.815 136.135 130.375 1.00 96.39 666 THR A CA 1
ATOM 4797 C C . THR A 1 666 ? 123.265 134.980 129.523 1.00 96.39 666 THR A C 1
ATOM 4798 O O . THR A 1 666 ? 122.131 134.518 129.670 1.00 96.39 666 THR A O 1
ATOM 4802 N N . ARG A 1 667 ? 124.088 134.528 128.581 1.00 100.17 667 ARG A N 1
ATOM 4803 C CA . ARG A 1 667 ? 123.654 133.561 127.581 1.00 100.17 667 ARG A CA 1
ATOM 4804 C C . ARG A 1 667 ? 124.535 132.328 127.695 1.00 100.17 667 ARG A C 1
ATOM 4805 O O . ARG A 1 667 ? 125.541 132.201 126.990 1.00 100.17 667 ARG A O 1
ATOM 4813 N N . ALA A 1 668 ? 124.166 131.445 128.610 1.00 80.00 668 ALA A N 1
ATOM 4814 C CA . ALA A 1 668 ? 124.503 130.034 128.542 1.00 80.00 668 ALA A CA 1
ATOM 4815 C C . ALA A 1 668 ? 123.195 129.271 128.457 1.00 80.00 668 ALA A C 1
ATOM 4816 O O . ALA A 1 668 ? 122.132 129.846 128.723 1.00 80.00 668 ALA A O 1
ATOM 4818 N N . PRO A 1 669 ? 123.220 128.013 128.020 1.00 67.62 669 PRO A N 1
ATOM 4819 C CA . PRO A 1 669 ? 122.029 127.176 128.180 1.00 67.62 669 PRO A CA 1
ATOM 4820 C C . PRO A 1 669 ? 121.667 127.025 129.647 1.00 67.62 669 PRO A C 1
ATOM 4821 O O . PRO A 1 669 ? 122.523 127.021 130.533 1.00 67.62 669 PRO A O 1
ATOM 4825 N N . GLU A 1 670 ? 120.362 126.914 129.901 1.00 77.29 670 GLU A N 1
ATOM 4826 C CA . GLU A 1 670 ? 119.871 126.946 131.275 1.00 77.29 670 GLU A CA 1
ATOM 4827 C C . GLU A 1 670 ? 120.140 125.638 132.007 1.00 77.29 670 GLU A C 1
ATOM 4828 O O . GLU A 1 670 ? 119.893 125.540 133.214 1.00 77.29 670 GLU A O 1
ATOM 4834 N N . ASN A 1 671 ? 120.646 124.630 131.301 1.00 52.67 671 ASN A N 1
ATOM 4835 C CA . ASN A 1 671 ? 120.883 123.317 131.870 1.00 52.67 671 ASN A CA 1
ATOM 4836 C C . ASN A 1 671 ? 122.383 123.031 131.866 1.00 52.67 671 ASN A C 1
ATOM 4837 O O . ASN A 1 671 ? 122.790 121.869 131.943 1.00 52.67 671 ASN A O 1
ATOM 4842 N N . TYR A 1 672 ? 123.214 124.079 131.792 1.00 42.49 672 TYR A N 1
ATOM 4843 C CA . TYR A 1 672 ? 124.629 123.921 131.455 1.00 42.49 672 TYR A CA 1
ATOM 4844 C C . TYR A 1 672 ? 125.452 123.284 132.564 1.00 42.49 672 TYR A C 1
ATOM 4845 O O . TYR A 1 672 ? 126.447 122.616 132.268 1.00 42.49 672 TYR A O 1
ATOM 4854 N N . PHE A 1 673 ? 125.078 123.480 133.830 1.00 33.28 673 PHE A N 1
ATOM 4855 C CA . PHE A 1 673 ? 125.845 122.909 134.929 1.00 33.28 673 PHE A CA 1
ATOM 4856 C C . PHE A 1 673 ? 125.584 121.419 135.066 1.00 33.28 673 PHE A C 1
ATOM 4857 O O . PHE A 1 673 ? 126.419 120.700 135.622 1.00 33.28 673 PHE A O 1
ATOM 4865 N N . TYR A 1 674 ? 124.450 120.946 134.558 1.00 38.10 674 TYR A N 1
ATOM 4866 C CA . TYR A 1 674 ? 124.146 119.526 134.477 1.00 38.10 674 TYR A CA 1
ATOM 4867 C C . TYR A 1 674 ? 124.733 118.878 133.233 1.00 38.10 674 TYR A C 1
ATOM 4868 O O . TYR A 1 674 ? 125.001 117.672 133.238 1.00 38.10 674 TYR A O 1
ATOM 4877 N N . ARG A 1 675 ? 124.957 119.655 132.176 1.00 34.60 675 ARG A N 1
ATOM 4878 C CA . ARG A 1 675 ? 125.498 119.119 130.936 1.00 34.60 675 ARG A CA 1
ATOM 4879 C C . ARG A 1 675 ? 127.012 119.006 130.945 1.00 34.60 675 ARG A C 1
ATOM 4880 O O . ARG A 1 675 ? 127.568 118.285 130.111 1.00 34.60 675 ARG A O 1
ATOM 4888 N N . LEU A 1 676 ? 127.692 119.701 131.855 1.00 28.11 676 LEU A N 1
ATOM 4889 C CA . LEU A 1 676 ? 129.123 119.509 132.027 1.00 28.11 676 LEU A CA 1
ATOM 4890 C C . LEU A 1 676 ? 129.450 118.423 133.042 1.00 28.11 676 LEU A C 1
ATOM 4891 O O . LEU A 1 676 ? 130.573 117.911 133.040 1.00 28.11 676 LEU A O 1
ATOM 4896 N N . LEU A 1 677 ? 128.499 118.057 133.903 1.00 26.59 677 LEU A N 1
ATOM 4897 C CA . LEU A 1 677 ? 128.679 116.905 134.775 1.00 26.59 677 LEU A CA 1
ATOM 4898 C C . LEU A 1 677 ? 128.326 115.599 134.086 1.00 26.59 677 LEU A C 1
ATOM 4899 O O . LEU A 1 677 ? 128.696 114.534 134.587 1.00 26.59 677 LEU A O 1
ATOM 4904 N N . LYS A 1 678 ? 127.615 115.651 132.961 1.00 26.81 678 LYS A N 1
ATOM 4905 C CA . LYS A 1 678 ? 127.406 114.443 132.175 1.00 26.81 678 LYS A CA 1
ATOM 4906 C C . LYS A 1 678 ? 128.593 114.166 131.264 1.00 26.81 678 LYS A C 1
ATOM 4907 O O . LYS A 1 678 ? 128.948 113.002 131.054 1.00 26.81 678 LYS A O 1
ATOM 4913 N N . LEU A 1 679 ? 129.233 115.214 130.739 1.00 26.19 679 LEU A N 1
ATOM 4914 C CA . LEU A 1 679 ? 130.443 115.031 129.947 1.00 26.19 679 LEU A CA 1
ATOM 4915 C C . LEU A 1 679 ? 131.634 114.630 130.801 1.00 26.19 679 LEU A C 1
ATOM 4916 O O . LEU A 1 679 ? 132.605 114.083 130.270 1.00 26.19 679 LEU A O 1
ATOM 4921 N N . ASN A 1 680 ? 131.586 114.890 132.102 1.00 25.79 680 ASN A N 1
ATOM 4922 C CA . ASN A 1 680 ? 132.663 114.549 133.021 1.00 25.79 680 ASN A CA 1
ATOM 4923 C C . ASN A 1 680 ? 132.212 113.436 133.959 1.00 25.79 680 ASN A C 1
ATOM 4924 O O . ASN A 1 680 ? 132.511 113.437 135.153 1.00 25.79 680 ASN A O 1
ATOM 4929 N N . SER A 1 681 ? 131.464 112.485 133.425 1.00 26.02 681 SER A N 1
ATOM 4930 C CA . SER A 1 681 ? 131.099 111.323 134.219 1.00 26.02 681 SER A CA 1
ATOM 4931 C C . SER A 1 681 ? 131.503 109.969 133.632 1.00 26.02 681 SER A C 1
ATOM 4932 O O . SER A 1 681 ? 130.686 109.040 133.653 1.00 26.02 681 SER A O 1
ATOM 4935 N N . PRO A 1 682 ? 132.720 109.790 133.102 1.00 31.40 682 PRO A N 1
ATOM 4936 C CA . PRO A 1 682 ? 133.436 108.543 133.374 1.00 31.40 682 PRO A CA 1
ATOM 4937 C C . PRO A 1 682 ? 134.389 108.655 134.550 1.00 31.40 682 PRO A C 1
ATOM 4938 O O . PRO A 1 682 ? 134.901 107.623 135.005 1.00 31.40 682 PRO A O 1
ATOM 4942 N N . GLU A 1 683 ? 134.648 109.863 135.042 1.00 29.68 683 GLU A N 1
ATOM 4943 C CA . GLU A 1 683 ? 135.478 110.054 136.230 1.00 29.68 683 GLU A CA 1
ATOM 4944 C C . GLU A 1 683 ? 134.611 110.273 137.465 1.00 29.68 683 GLU A C 1
ATOM 4945 O O . GLU A 1 683 ? 134.670 111.303 138.131 1.00 29.68 683 GLU A O 1
ATOM 4951 N N . TRP A 1 684 ? 133.788 109.283 137.757 1.00 29.78 684 TRP A N 1
ATOM 4952 C CA . TRP A 1 684 ? 133.164 109.222 139.071 1.00 29.78 684 TRP A CA 1
ATOM 4953 C C . TRP A 1 684 ? 134.081 108.715 140.199 1.00 29.78 684 TRP A C 1
ATOM 4954 O O . TRP A 1 684 ? 133.894 109.186 141.325 1.00 29.78 684 TRP A O 1
ATOM 4965 N N . PRO A 1 685 ? 135.063 107.804 140.018 1.00 27.51 685 PRO A N 1
ATOM 4966 C CA . PRO A 1 685 ? 135.947 107.505 141.162 1.00 27.51 685 PRO A CA 1
ATOM 4967 C C . PRO A 1 685 ? 136.929 108.609 141.517 1.00 27.51 685 PRO A C 1
ATOM 4968 O O . PRO A 1 685 ? 137.595 108.494 142.550 1.00 27.51 685 PRO A O 1
ATOM 4972 N N . TYR A 1 686 ? 137.058 109.656 140.708 1.00 28.53 686 TYR A N 1
ATOM 4973 C CA . TYR A 1 686 ? 137.943 110.767 141.014 1.00 28.53 686 TYR A CA 1
ATOM 4974 C C . TYR A 1 686 ? 137.186 111.960 141.574 1.00 28.53 686 TYR A C 1
ATOM 4975 O O . TYR A 1 686 ? 137.748 113.053 141.679 1.00 28.53 686 TYR A O 1
ATOM 4984 N N . SER A 1 687 ? 135.921 111.768 141.931 1.00 24.61 687 SER A N 1
ATOM 4985 C CA . SER A 1 687 ? 135.157 112.746 142.686 1.00 24.61 687 SER A CA 1
ATOM 4986 C C . SER A 1 687 ? 134.510 112.171 143.933 1.00 24.61 687 SER A C 1
ATOM 4987 O O . SER A 1 687 ? 134.236 112.935 144.862 1.00 24.61 687 SER A O 1
ATOM 4990 N N . ILE A 1 688 ? 134.260 110.862 143.993 1.00 26.16 688 ILE A N 1
ATOM 4991 C CA . ILE A 1 688 ? 133.894 110.236 145.257 1.00 26.16 688 ILE A CA 1
ATOM 4992 C C . ILE A 1 688 ? 135.127 110.124 146.147 1.00 26.16 688 ILE A C 1
ATOM 4993 O O . ILE A 1 688 ? 135.022 110.145 147.376 1.00 26.16 688 ILE A O 1
ATOM 4998 N N . MET A 1 689 ? 136.314 110.065 145.553 1.00 23.77 689 MET A N 1
ATOM 4999 C CA . MET A 1 689 ? 137.549 110.086 146.322 1.00 23.77 689 MET A CA 1
ATOM 5000 C C . MET A 1 689 ? 138.065 111.507 146.523 1.00 23.77 689 MET A C 1
ATOM 5001 O O . MET A 1 689 ? 138.987 111.720 147.314 1.00 23.77 689 MET A O 1
ATOM 5006 N N . GLY A 1 690 ? 137.445 112.492 145.888 1.00 21.53 690 GLY A N 1
ATOM 5007 C CA . GLY A 1 690 ? 137.842 113.869 146.084 1.00 21.53 690 GLY A CA 1
ATOM 5008 C C . GLY A 1 690 ? 136.904 114.600 147.016 1.00 21.53 690 GLY A C 1
ATOM 5009 O O . GLY A 1 690 ? 137.288 115.601 147.624 1.00 21.53 690 GLY A O 1
ATOM 5010 N N . ALA A 1 691 ? 135.666 114.119 147.132 1.00 19.99 691 ALA A N 1
ATOM 5011 C CA . ALA A 1 691 ? 134.725 114.682 148.090 1.00 19.99 691 ALA A CA 1
ATOM 5012 C C . ALA A 1 691 ? 134.960 114.182 149.507 1.00 19.99 691 ALA A C 1
ATOM 5013 O O . ALA A 1 691 ? 134.377 114.734 150.442 1.00 19.99 691 ALA A O 1
ATOM 5015 N N . VAL A 1 692 ? 135.791 113.160 149.686 1.00 18.38 692 VAL A N 1
ATOM 5016 C CA . VAL A 1 692 ? 136.283 112.776 150.999 1.00 18.38 692 VAL A CA 1
ATOM 5017 C C . VAL A 1 692 ? 137.700 113.330 151.206 1.00 18.38 692 VAL A C 1
ATOM 5018 O O . VAL A 1 692 ? 138.512 112.764 151.933 1.00 18.38 692 VAL A O 1
ATOM 5022 N N . GLY A 1 693 ? 138.019 114.418 150.523 1.00 16.80 693 GLY A N 1
ATOM 5023 C CA . GLY A 1 693 ? 139.256 115.125 150.754 1.00 16.80 693 GLY A CA 1
ATOM 5024 C C . GLY A 1 693 ? 138.950 116.589 150.937 1.00 16.80 693 GLY A C 1
ATOM 5025 O O . GLY A 1 693 ? 139.791 117.359 151.400 1.00 16.80 693 GLY A O 1
ATOM 5026 N N . SER A 1 694 ? 137.720 116.970 150.605 1.00 18.32 694 SER A N 1
ATOM 5027 C CA . SER A 1 694 ? 137.260 118.338 150.771 1.00 18.32 694 SER A CA 1
ATOM 5028 C C . SER A 1 694 ? 136.382 118.521 151.998 1.00 18.32 694 SER A C 1
ATOM 5029 O O . SER A 1 694 ? 136.224 119.652 152.463 1.00 18.32 694 SER A O 1
ATOM 5032 N N . ILE A 1 695 ? 135.810 117.439 152.525 1.00 17.65 695 ILE A N 1
ATOM 5033 C CA . ILE A 1 695 ? 135.115 117.495 153.805 1.00 17.65 695 ILE A CA 1
ATOM 5034 C C . ILE A 1 695 ? 136.115 117.477 154.952 1.00 17.65 695 ILE A C 1
ATOM 5035 O O . ILE A 1 695 ? 135.974 118.227 155.924 1.00 17.65 695 ILE A O 1
ATOM 5040 N N . LEU A 1 696 ? 137.159 116.649 154.837 1.00 15.72 696 LEU A N 1
ATOM 5041 C CA . LEU A 1 696 ? 138.201 116.557 155.855 1.00 15.72 696 LEU A CA 1
ATOM 5042 C C . LEU A 1 696 ? 138.998 117.846 156.008 1.00 15.72 696 LEU A C 1
ATOM 5043 O O . LEU A 1 696 ? 139.686 118.015 157.018 1.00 15.72 696 LEU A O 1
ATOM 5048 N N . SER A 1 697 ? 138.947 118.744 155.023 1.00 16.06 697 SER A N 1
ATOM 5049 C CA . SER A 1 697 ? 139.596 120.041 155.125 1.00 16.06 697 SER A CA 1
ATOM 5050 C C . SER A 1 697 ? 138.738 121.075 155.833 1.00 16.06 697 SER A C 1
ATOM 5051 O O . SER A 1 697 ? 139.264 122.103 156.268 1.00 16.06 697 SER A O 1
ATOM 5054 N N . GLY A 1 698 ? 137.436 120.837 155.948 1.00 18.64 698 GLY A N 1
ATOM 5055 C CA . GLY A 1 698 ? 136.587 121.729 156.703 1.00 18.64 698 GLY A CA 1
ATOM 5056 C C . GLY A 1 698 ? 136.644 121.527 158.193 1.00 18.64 698 GLY A C 1
ATOM 5057 O O . GLY A 1 698 ? 136.099 122.344 158.938 1.00 18.64 698 GLY A O 1
ATOM 5058 N N . PHE A 1 699 ? 137.293 120.460 158.646 1.00 14.90 699 PHE A N 1
ATOM 5059 C CA . PHE A 1 699 ? 137.431 120.175 160.064 1.00 14.90 699 PHE A CA 1
ATOM 5060 C C . PHE A 1 699 ? 138.633 120.864 160.683 1.00 14.90 699 PHE A C 1
ATOM 5061 O O . PHE A 1 699 ? 138.818 120.772 161.897 1.00 14.90 699 PHE A O 1
ATOM 5069 N N . ILE A 1 700 ? 139.451 121.541 159.881 1.00 16.90 700 ILE A N 1
ATOM 5070 C CA . ILE A 1 700 ? 140.643 122.206 160.391 1.00 16.90 700 ILE A CA 1
ATOM 5071 C C . ILE A 1 700 ? 140.329 123.641 160.801 1.00 16.90 700 ILE A C 1
ATOM 5072 O O . ILE A 1 700 ? 141.014 124.199 161.671 1.00 16.90 700 ILE A O 1
ATOM 5077 N N . GLY A 1 701 ? 139.272 124.227 160.248 1.00 18.35 701 GLY A N 1
ATOM 5078 C CA . GLY A 1 701 ? 138.800 125.536 160.632 1.00 18.35 701 GLY A CA 1
ATOM 5079 C C . GLY A 1 701 ? 138.343 125.645 162.075 1.00 18.35 701 GLY A C 1
ATOM 5080 O O . GLY A 1 701 ? 138.898 126.427 162.851 1.00 18.35 701 GLY A O 1
ATOM 5081 N N . PRO A 1 702 ? 137.305 124.892 162.463 1.00 18.07 702 PRO A N 1
ATOM 5082 C CA . PRO A 1 702 ? 136.845 124.968 163.859 1.00 18.07 702 PRO A CA 1
ATOM 5083 C C . PRO A 1 702 ? 137.793 124.343 164.866 1.00 18.07 702 PRO A C 1
ATOM 5084 O O . PRO A 1 702 ? 137.798 124.776 166.022 1.00 18.07 702 PRO A O 1
ATOM 5088 N N . THR A 1 703 ? 138.600 123.353 164.477 1.00 18.42 703 THR A N 1
ATOM 5089 C CA . THR A 1 703 ? 139.547 122.766 165.419 1.00 18.42 703 THR A CA 1
ATOM 5090 C C . THR A 1 703 ? 140.682 123.732 165.737 1.00 18.42 703 THR A C 1
ATOM 5091 O O . THR A 1 703 ? 141.247 123.677 166.835 1.00 18.42 703 THR A O 1
ATOM 5095 N N . PHE A 1 704 ? 140.988 124.651 164.821 1.00 20.46 704 PHE A N 1
ATOM 5096 C CA . PHE A 1 704 ? 141.868 125.761 165.159 1.00 20.46 704 PHE A CA 1
ATOM 5097 C C . PHE A 1 704 ? 141.235 126.674 166.199 1.00 20.46 704 PHE A C 1
ATOM 5098 O O . PHE A 1 704 ? 141.919 127.155 167.105 1.00 20.46 704 PHE A O 1
ATOM 5106 N N . ALA A 1 705 ? 139.932 126.915 166.096 1.00 14.86 705 ALA A N 1
ATOM 5107 C CA . ALA A 1 705 ? 139.263 127.900 166.934 1.00 14.86 705 ALA A CA 1
ATOM 5108 C C . ALA A 1 705 ? 138.614 127.301 168.170 1.00 14.86 705 ALA A C 1
ATOM 5109 O O . ALA A 1 705 ? 137.957 128.027 168.918 1.00 14.86 705 ALA A O 1
ATOM 5111 N N . ILE A 1 706 ? 138.770 126.002 168.396 1.00 13.77 706 ILE A N 1
ATOM 5112 C CA . ILE A 1 706 ? 138.371 125.398 169.661 1.00 13.77 706 ILE A CA 1
ATOM 5113 C C . ILE A 1 706 ? 139.565 125.257 170.598 1.00 13.77 706 ILE A C 1
ATOM 5114 O O . ILE A 1 706 ? 139.457 125.536 171.795 1.00 13.77 706 ILE A O 1
ATOM 5119 N N . VAL A 1 707 ? 140.734 124.892 170.065 1.00 19.51 707 VAL A N 1
ATOM 5120 C CA . VAL A 1 707 ? 141.928 124.789 170.899 1.00 19.51 707 VAL A CA 1
ATOM 5121 C C . VAL A 1 707 ? 142.449 126.177 171.263 1.00 19.51 707 VAL A C 1
ATOM 5122 O O . VAL A 1 707 ? 142.934 126.393 172.379 1.00 19.51 707 VAL A O 1
ATOM 5126 N N . MET A 1 708 ? 142.313 127.151 170.358 1.00 21.80 708 MET A N 1
ATOM 5127 C CA . MET A 1 708 ? 142.782 128.505 170.646 1.00 21.80 708 MET A CA 1
ATOM 5128 C C . MET A 1 708 ? 141.870 129.207 171.642 1.00 21.80 708 MET A C 1
ATOM 5129 O O . MET A 1 708 ? 142.318 130.098 172.371 1.00 21.80 708 MET A O 1
ATOM 5134 N N . SER A 1 709 ? 140.605 128.804 171.719 1.00 19.12 709 SER A N 1
ATOM 5135 C CA . SER A 1 709 ? 139.693 129.325 172.724 1.00 19.12 709 SER A CA 1
ATOM 5136 C C . SER A 1 709 ? 139.591 128.416 173.938 1.00 19.12 709 SER A C 1
ATOM 5137 O O . SER A 1 709 ? 138.775 128.675 174.824 1.00 19.12 709 SER A O 1
ATOM 5140 N N . ASN A 1 710 ? 140.392 127.350 173.989 1.00 23.22 710 ASN A N 1
ATOM 5141 C CA . ASN A 1 710 ? 140.598 126.592 175.215 1.00 23.22 710 ASN A CA 1
ATOM 5142 C C . ASN A 1 710 ? 141.823 127.043 175.986 1.00 23.22 710 ASN A C 1
ATOM 5143 O O . ASN A 1 710 ? 141.938 126.720 177.169 1.00 23.22 710 ASN A O 1
ATOM 5148 N N . MET A 1 711 ? 142.737 127.771 175.349 1.00 27.12 711 MET A N 1
ATOM 5149 C CA . MET A 1 711 ? 143.927 128.252 176.033 1.00 27.12 711 MET A CA 1
ATOM 5150 C C . MET A 1 711 ? 143.756 129.649 176.603 1.00 27.12 711 MET A C 1
ATOM 5151 O O . MET A 1 711 ? 144.573 130.070 177.427 1.00 27.12 711 MET A O 1
ATOM 5156 N N . ILE A 1 712 ? 142.726 130.380 176.174 1.00 23.20 712 ILE A N 1
ATOM 5157 C CA . ILE A 1 712 ? 142.339 131.593 176.882 1.00 23.20 712 ILE A CA 1
ATOM 5158 C C . ILE A 1 712 ? 141.816 131.235 178.268 1.00 23.20 712 ILE A C 1
ATOM 5159 O O . ILE A 1 712 ? 142.042 131.968 179.235 1.00 23.20 712 ILE A O 1
ATOM 5164 N N . GLU A 1 713 ? 141.155 130.083 178.397 1.00 29.90 713 GLU A N 1
ATOM 5165 C CA . GLU A 1 713 ? 140.699 129.622 179.704 1.00 29.90 713 GLU A CA 1
ATOM 5166 C C . GLU A 1 713 ? 141.863 129.154 180.570 1.00 29.90 713 GLU A C 1
ATOM 5167 O O . GLU A 1 713 ? 141.865 129.378 181.786 1.00 29.90 713 GLU A O 1
ATOM 5173 N N . VAL A 1 714 ? 142.857 128.503 179.961 1.00 32.95 714 VAL A N 1
ATOM 5174 C CA . VAL A 1 714 ? 143.961 127.910 180.714 1.00 32.95 714 VAL A CA 1
ATOM 5175 C C . VAL A 1 714 ? 144.839 128.992 181.338 1.00 32.95 714 VAL A C 1
ATOM 5176 O O . VAL A 1 714 ? 145.260 128.870 182.494 1.00 32.95 714 VAL A O 1
ATOM 5180 N N . PHE A 1 715 ? 145.041 130.108 180.631 1.00 38.97 715 PHE A N 1
ATOM 5181 C CA . PHE A 1 715 ? 145.942 131.166 181.085 1.00 38.97 715 PHE A CA 1
ATOM 5182 C C . PHE A 1 715 ? 145.450 131.917 182.317 1.00 38.97 715 PHE A C 1
ATOM 5183 O O . PHE A 1 715 ? 146.209 132.724 182.860 1.00 38.97 715 PHE A O 1
ATOM 5191 N N . TYR A 1 716 ? 144.219 131.686 182.772 1.00 38.97 716 TYR A N 1
ATOM 5192 C CA . TYR A 1 716 ? 143.704 132.334 183.969 1.00 38.97 716 TYR A CA 1
ATOM 5193 C C . TYR A 1 716 ? 143.560 131.375 185.144 1.00 38.97 716 TYR A C 1
ATOM 5194 O O . TYR A 1 716 ? 142.795 131.652 186.071 1.00 38.97 716 TYR A O 1
ATOM 5203 N N . TYR A 1 717 ? 144.271 130.252 185.125 1.00 39.31 717 TYR A N 1
ATOM 5204 C CA . TYR A 1 717 ? 144.343 129.409 186.308 1.00 39.31 717 TYR A CA 1
ATOM 5205 C C . TYR A 1 717 ? 145.200 130.068 187.384 1.00 39.31 717 TYR A C 1
ATOM 5206 O O . TYR A 1 717 ? 146.012 130.957 187.116 1.00 39.31 717 TYR A O 1
ATOM 5215 N N . THR A 1 718 ? 145.011 129.614 188.620 1.00 38.66 718 THR A N 1
ATOM 5216 C CA . THR A 1 718 ? 145.870 129.995 189.732 1.00 38.66 718 THR A CA 1
ATOM 5217 C C . THR A 1 718 ? 146.714 128.828 190.220 1.00 38.66 718 THR A C 1
ATOM 5218 O O . THR A 1 718 ? 147.411 128.955 191.232 1.00 38.66 718 THR A O 1
ATOM 5222 N N . ASP A 1 719 ? 146.659 127.695 189.529 1.00 43.50 719 ASP A N 1
ATOM 5223 C CA . ASP A 1 719 ? 147.504 126.541 189.802 1.00 43.50 719 ASP A CA 1
ATOM 5224 C C . ASP A 1 719 ? 148.530 126.455 188.681 1.00 43.50 719 ASP A C 1
ATOM 5225 O O . ASP A 1 719 ? 148.159 126.307 187.513 1.00 43.50 719 ASP A O 1
ATOM 5230 N N . TYR A 1 720 ? 149.811 126.550 189.025 1.00 39.36 720 TYR A N 1
ATOM 5231 C CA . TYR A 1 720 ? 150.855 126.686 188.019 1.00 39.36 720 TYR A CA 1
ATOM 5232 C C . TYR A 1 720 ? 151.523 125.371 187.646 1.00 39.36 720 TYR A C 1
ATOM 5233 O O . TYR A 1 720 ? 152.549 125.392 186.960 1.00 39.36 720 TYR A O 1
ATOM 5242 N N . ASP A 1 721 ? 150.983 124.230 188.075 1.00 42.74 721 ASP A N 1
ATOM 5243 C CA . ASP A 1 721 ? 151.407 122.954 187.515 1.00 42.74 721 ASP A CA 1
ATOM 5244 C C . ASP A 1 721 ? 150.291 122.215 186.793 1.00 42.74 721 ASP A C 1
ATOM 5245 O O . ASP A 1 721 ? 150.582 121.352 185.962 1.00 42.74 721 ASP A O 1
ATOM 5250 N N . SER A 1 722 ? 149.033 122.538 187.086 1.00 35.16 722 SER A N 1
ATOM 5251 C CA . SER A 1 722 ? 147.912 122.133 186.253 1.00 35.16 722 SER A CA 1
ATOM 5252 C C . SER A 1 722 ? 147.682 123.086 185.090 1.00 35.16 722 SER A C 1
ATOM 5253 O O . SER A 1 722 ? 146.771 122.856 184.291 1.00 35.16 722 SER A O 1
ATOM 5256 N N . MET A 1 723 ? 148.472 124.154 184.992 1.00 33.17 723 MET A N 1
ATOM 5257 C CA . MET A 1 723 ? 148.514 124.983 183.800 1.00 33.17 723 MET A CA 1
ATOM 5258 C C . MET A 1 723 ? 149.663 124.583 182.888 1.00 33.17 723 MET A C 1
ATOM 5259 O O . MET A 1 723 ? 149.603 124.842 181.684 1.00 33.17 723 MET A O 1
ATOM 5264 N N . GLU A 1 724 ? 150.674 123.902 183.430 1.00 33.70 724 GLU A N 1
ATOM 5265 C CA . GLU A 1 724 ? 151.786 123.406 182.628 1.00 33.70 724 GLU A CA 1
ATOM 5266 C C . GLU A 1 724 ? 151.419 122.133 181.879 1.00 33.70 724 GLU A C 1
ATOM 5267 O O . GLU A 1 724 ? 151.672 122.019 180.676 1.00 33.70 724 GLU A O 1
ATOM 5273 N N . ARG A 1 725 ? 150.830 121.160 182.568 1.00 35.64 725 ARG A N 1
ATOM 5274 C CA . ARG A 1 725 ? 150.526 119.893 181.920 1.00 35.64 725 ARG A CA 1
ATOM 5275 C C . ARG A 1 725 ? 149.224 119.924 181.137 1.00 35.64 725 ARG A C 1
ATOM 5276 O O . ARG A 1 725 ? 148.854 118.905 180.547 1.00 35.64 725 ARG A O 1
ATOM 5284 N N . LYS A 1 726 ? 148.518 121.052 181.115 1.00 32.26 726 LYS A N 1
ATOM 5285 C CA . LYS A 1 726 ? 147.384 121.229 180.224 1.00 32.26 726 LYS A CA 1
ATOM 5286 C C . LYS A 1 726 ? 147.690 122.157 179.063 1.00 32.26 726 LYS A C 1
ATOM 5287 O O . LYS A 1 726 ? 146.839 122.323 178.186 1.00 32.26 726 LYS A O 1
ATOM 5293 N N . THR A 1 727 ? 148.872 122.767 179.029 1.00 26.12 727 THR A N 1
ATOM 5294 C CA . THR A 1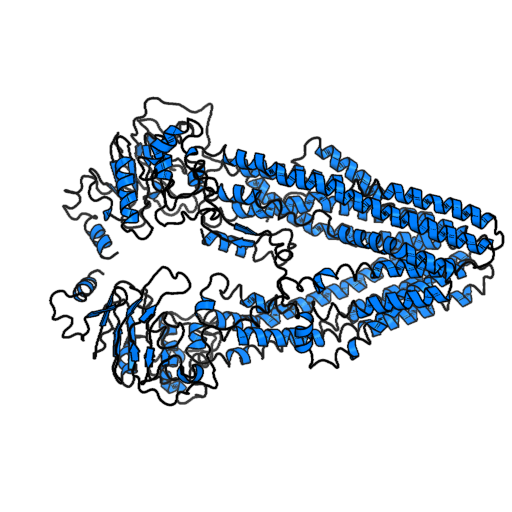 727 ? 149.313 123.499 177.852 1.00 26.12 727 THR A CA 1
ATOM 5295 C C . THR A 1 727 ? 150.372 122.745 177.065 1.00 26.12 727 THR A C 1
ATOM 5296 O O . THR A 1 727 ? 150.762 123.200 175.989 1.00 26.12 727 THR A O 1
ATOM 5300 N N . LYS A 1 728 ? 150.849 121.607 177.573 1.00 23.99 728 LYS A N 1
ATOM 5301 C CA . LYS A 1 728 ? 151.573 120.676 176.717 1.00 23.99 728 LYS A CA 1
ATOM 5302 C C . LYS A 1 728 ? 150.618 119.974 175.767 1.00 23.99 728 LYS A C 1
ATOM 5303 O O . LYS A 1 728 ? 150.946 119.746 174.599 1.00 23.99 728 LYS A O 1
ATOM 5309 N N . GLU A 1 729 ? 149.429 119.637 176.251 1.00 27.43 729 GLU A N 1
ATOM 5310 C CA . GLU A 1 729 ? 148.470 118.835 175.511 1.00 27.43 729 GLU A CA 1
ATOM 5311 C C . GLU A 1 729 ? 147.601 119.664 174.580 1.00 27.43 729 GLU A C 1
ATOM 5312 O O . GLU A 1 729 ? 146.713 119.108 173.930 1.00 27.43 729 GLU A O 1
ATOM 5318 N N . TYR A 1 730 ? 147.830 120.973 174.504 1.00 24.26 730 TYR A N 1
ATOM 5319 C CA . TYR A 1 730 ? 147.262 121.820 173.467 1.00 24.26 730 TYR A CA 1
ATOM 5320 C C . TYR A 1 730 ? 148.325 122.288 172.486 1.00 24.26 730 TYR A C 1
ATOM 5321 O O . TYR A 1 730 ? 148.012 123.033 171.554 1.00 24.26 730 TYR A O 1
ATOM 5330 N N . VAL A 1 731 ? 149.574 121.886 172.691 1.00 22.06 731 VAL A N 1
ATOM 5331 C CA . VAL A 1 731 ? 150.627 122.029 171.694 1.00 22.06 731 VAL A CA 1
ATOM 5332 C C . VAL A 1 731 ? 150.727 120.777 170.833 1.00 22.06 731 VAL A C 1
ATOM 5333 O O . VAL A 1 731 ? 150.928 120.860 169.619 1.00 22.06 731 VAL A O 1
ATOM 5337 N N . PHE A 1 732 ? 150.521 119.606 171.437 1.00 20.68 732 PHE A N 1
ATOM 5338 C CA . PHE A 1 732 ? 150.544 118.353 170.694 1.00 20.68 732 PHE A CA 1
ATOM 5339 C C . PHE A 1 732 ? 149.351 118.209 169.756 1.00 20.68 732 PHE A C 1
ATOM 5340 O O . PHE A 1 732 ? 149.411 117.410 168.818 1.00 20.68 732 PHE A O 1
ATOM 5348 N N . ILE A 1 733 ? 148.270 118.952 169.991 1.00 19.07 733 ILE A N 1
ATOM 5349 C CA . ILE A 1 733 ? 147.162 118.977 169.044 1.00 19.07 733 ILE A CA 1
ATOM 5350 C C . ILE A 1 733 ? 147.482 119.904 167.876 1.00 19.07 733 ILE A C 1
ATOM 5351 O O . ILE A 1 733 ? 147.160 119.597 166.723 1.00 19.07 733 ILE A O 1
ATOM 5356 N N . TYR A 1 734 ? 148.147 121.032 168.149 1.00 21.12 734 TYR A N 1
ATOM 5357 C CA . TYR A 1 734 ? 148.595 121.932 167.087 1.00 21.12 734 TYR A CA 1
ATOM 5358 C C . TYR A 1 734 ? 149.612 121.280 166.160 1.00 21.12 734 TYR A C 1
ATOM 5359 O O . TYR A 1 734 ? 149.645 121.589 164.966 1.00 21.12 734 TYR A O 1
ATOM 5368 N N . ILE A 1 735 ? 150.443 120.382 166.682 1.00 18.83 735 ILE A N 1
ATOM 5369 C CA . ILE A 1 735 ? 151.379 119.667 165.825 1.00 18.83 735 ILE A CA 1
ATOM 5370 C C . ILE A 1 735 ? 150.658 118.578 165.039 1.00 18.83 735 ILE A C 1
ATOM 5371 O O . ILE A 1 735 ? 150.868 118.426 163.831 1.00 18.83 735 ILE A O 1
ATOM 5376 N N . GLY A 1 736 ? 149.775 117.825 165.700 1.00 18.62 736 GLY A N 1
ATOM 5377 C CA . GLY A 1 736 ? 149.038 116.764 165.037 1.00 18.62 736 GLY A CA 1
ATOM 5378 C C . GLY A 1 736 ? 147.999 117.243 164.044 1.00 18.62 736 GLY A C 1
ATOM 5379 O O . GLY A 1 736 ? 147.541 116.450 163.217 1.00 18.62 736 GLY A O 1
ATOM 5380 N N . ALA A 1 737 ? 147.607 118.516 164.110 1.00 17.77 737 ALA A N 1
ATOM 5381 C CA . ALA A 1 737 ? 146.758 119.128 163.100 1.00 17.77 737 ALA A CA 1
ATOM 5382 C C . ALA A 1 737 ? 147.557 119.996 162.141 1.00 17.77 737 ALA A C 1
ATOM 5383 O O . ALA A 1 737 ? 146.988 120.859 161.467 1.00 17.77 737 ALA A O 1
ATOM 5385 N N . GLY A 1 738 ? 148.868 119.795 162.087 1.00 18.56 738 GLY A N 1
ATOM 5386 C CA . GLY A 1 738 ? 149.701 120.391 161.068 1.00 18.56 738 GLY A CA 1
ATOM 5387 C C . GLY A 1 738 ? 150.246 119.289 160.191 1.00 18.56 738 GLY A C 1
ATOM 5388 O O . GLY A 1 738 ? 150.881 119.538 159.166 1.00 18.56 738 GLY A O 1
ATOM 5389 N N . LEU A 1 739 ? 149.996 118.051 160.603 1.00 19.73 739 LEU A N 1
ATOM 5390 C CA . LEU A 1 739 ? 150.233 116.882 159.775 1.00 19.73 739 LEU A CA 1
ATOM 5391 C C . LEU A 1 739 ? 148.936 116.264 159.286 1.00 19.73 739 LEU A C 1
ATOM 5392 O O . LEU A 1 739 ? 148.973 115.367 158.439 1.00 19.73 739 LEU A O 1
ATOM 5397 N N . TYR A 1 740 ? 147.799 116.719 159.808 1.00 17.14 740 TYR A N 1
ATOM 5398 C CA . TYR A 1 740 ? 146.497 116.383 159.254 1.00 17.14 740 TYR A CA 1
ATOM 5399 C C . TYR A 1 740 ? 146.140 117.298 158.098 1.00 17.14 740 TYR A C 1
ATOM 5400 O O . TYR A 1 740 ? 145.412 116.888 157.192 1.00 17.14 740 TYR A O 1
ATOM 5409 N N . ALA A 1 741 ? 146.645 118.529 158.106 1.00 17.54 741 ALA A N 1
ATOM 5410 C CA . ALA A 1 741 ? 146.414 119.467 157.016 1.00 17.54 741 ALA A CA 1
ATOM 5411 C C . ALA A 1 741 ? 147.375 119.274 155.853 1.00 17.54 741 ALA A C 1
ATOM 5412 O O . ALA A 1 741 ? 147.317 120.046 154.895 1.00 17.54 741 ALA A O 1
ATOM 5414 N N . VAL A 1 742 ? 148.261 118.287 155.914 1.00 17.16 742 VAL A N 1
ATOM 5415 C CA . VAL A 1 742 ? 149.079 117.930 154.760 1.00 17.16 742 VAL A CA 1
ATOM 5416 C C . VAL A 1 742 ? 148.429 116.809 153.964 1.00 17.16 742 VAL A C 1
ATOM 5417 O O . VAL A 1 742 ? 148.391 116.848 152.732 1.00 17.16 742 VAL A O 1
ATOM 5421 N N . GLY A 1 743 ? 147.884 115.814 154.657 1.00 16.16 743 GLY A N 1
ATOM 5422 C CA . GLY A 1 743 ? 147.186 114.729 154.004 1.00 16.16 743 GLY A CA 1
ATOM 5423 C C . GLY A 1 743 ? 145.763 115.026 153.595 1.00 16.16 743 GLY A C 1
ATOM 5424 O O . GLY A 1 743 ? 145.154 114.198 152.918 1.00 16.16 743 GLY A O 1
ATOM 5425 N N . ALA A 1 744 ? 145.215 116.180 153.972 1.00 15.02 744 ALA A N 1
ATOM 5426 C CA . ALA A 1 744 ? 143.843 116.512 153.622 1.00 15.02 744 ALA A CA 1
ATOM 5427 C C . ALA A 1 744 ? 143.722 117.645 152.617 1.00 15.02 744 ALA A C 1
ATOM 5428 O O . ALA A 1 744 ? 142.609 117.922 152.163 1.00 15.02 744 ALA A O 1
ATOM 5430 N N . TYR A 1 745 ? 144.818 118.310 152.264 1.00 17.81 745 TYR A N 1
ATOM 5431 C CA . TYR A 1 745 ? 144.849 119.170 151.091 1.00 17.81 745 TYR A CA 1
ATOM 5432 C C . TYR A 1 745 ? 145.467 118.487 149.888 1.00 17.81 745 TYR A C 1
ATOM 5433 O O . TYR A 1 745 ? 145.388 119.024 148.781 1.00 17.81 745 TYR A O 1
ATOM 5442 N N . LEU A 1 746 ? 146.072 117.321 150.078 1.00 17.84 746 LEU A N 1
ATOM 5443 C CA . LEU A 1 746 ? 146.588 116.536 148.971 1.00 17.84 746 LEU A CA 1
ATOM 5444 C C . LEU A 1 746 ? 145.511 115.669 148.341 1.00 17.84 746 LEU A C 1
ATOM 5445 O O . LEU A 1 746 ? 145.593 115.365 147.149 1.00 17.84 746 LEU A O 1
ATOM 5450 N N . ILE A 1 747 ? 144.483 115.291 149.098 1.00 15.00 747 ILE A N 1
ATOM 5451 C CA . ILE A 1 747 ? 143.386 114.536 148.508 1.00 15.00 747 ILE A CA 1
ATOM 5452 C C . ILE A 1 747 ? 142.401 115.479 147.814 1.00 15.00 747 ILE A C 1
ATOM 5453 O O . ILE A 1 747 ? 141.834 115.135 146.772 1.00 15.00 747 ILE A O 1
ATOM 5458 N N . GLN A 1 748 ? 142.211 116.684 148.354 1.00 25.46 748 GLN A N 1
ATOM 5459 C CA . GLN A 1 748 ? 141.280 117.647 147.771 1.00 25.46 748 GLN A CA 1
ATOM 5460 C C . GLN A 1 748 ? 141.773 118.190 146.437 1.00 25.46 748 GLN A C 1
ATOM 5461 O O . GLN A 1 748 ? 140.958 118.545 145.581 1.00 25.46 748 GLN A O 1
ATOM 5467 N N . HIS A 1 749 ? 143.088 118.286 146.243 1.00 16.94 749 HIS A N 1
ATOM 5468 C CA . HIS A 1 749 ? 143.632 118.973 145.078 1.00 16.94 749 HIS A CA 1
ATOM 5469 C C . HIS A 1 749 ? 144.261 118.070 144.031 1.00 16.94 749 HIS A C 1
ATOM 5470 O O . HIS A 1 749 ? 144.280 118.451 142.861 1.00 16.94 749 HIS A O 1
ATOM 5477 N N . TYR A 1 750 ? 144.772 116.893 144.395 1.00 21.82 750 TYR A N 1
ATOM 5478 C CA . TYR A 1 750 ? 145.252 115.969 143.372 1.00 21.82 750 TYR A CA 1
ATOM 5479 C C . TYR A 1 750 ? 144.082 115.368 142.611 1.00 21.82 750 TYR A C 1
ATOM 5480 O O . TYR A 1 750 ? 143.995 115.489 141.385 1.00 21.82 750 TYR A O 1
ATOM 5489 N N . PHE A 1 751 ? 143.164 114.723 143.324 1.00 19.27 751 PHE A N 1
ATOM 5490 C CA . PHE A 1 751 ? 141.821 114.525 142.805 1.00 19.27 751 PHE A CA 1
ATOM 5491 C C . PHE A 1 751 ? 141.126 115.885 142.753 1.00 19.27 751 PHE A C 1
ATOM 5492 O O . PHE A 1 751 ? 141.531 116.816 143.445 1.00 19.27 751 PHE A O 1
ATOM 5500 N N . PHE A 1 752 ? 140.090 115.999 141.914 1.00 21.04 752 PHE A N 1
ATOM 5501 C CA . PHE A 1 752 ? 139.482 117.229 141.372 1.00 21.04 752 PHE A CA 1
ATOM 5502 C C . PHE A 1 752 ? 140.392 117.992 140.411 1.00 21.04 752 PHE A C 1
ATOM 5503 O O . PHE A 1 752 ? 139.977 119.034 139.895 1.00 21.04 752 PHE A O 1
ATOM 5511 N N . SER A 1 753 ? 141.616 117.528 140.161 1.00 20.99 753 SER A N 1
ATOM 5512 C CA . SER A 1 753 ? 142.406 117.981 139.029 1.00 20.99 753 SER A CA 1
ATOM 5513 C C . SER A 1 753 ? 142.704 116.861 138.058 1.00 20.99 753 SER A C 1
ATOM 5514 O O . SER A 1 753 ? 143.106 117.138 136.927 1.00 20.99 753 SER A O 1
ATOM 5517 N N . ILE A 1 754 ? 142.533 115.606 138.475 1.00 20.47 754 ILE A N 1
ATOM 5518 C CA . ILE A 1 754 ? 142.347 114.521 137.525 1.00 20.47 754 ILE A CA 1
ATOM 5519 C C . ILE A 1 754 ? 140.960 114.619 136.904 1.00 20.47 754 ILE A C 1
ATOM 5520 O O . ILE A 1 754 ? 140.770 114.297 135.726 1.00 20.47 754 ILE A O 1
ATOM 5525 N N . MET A 1 755 ? 139.988 115.142 137.651 1.00 21.76 755 MET A N 1
ATOM 5526 C CA . MET A 1 755 ? 138.632 115.251 137.129 1.00 21.76 755 MET A CA 1
ATOM 5527 C C . MET A 1 755 ? 138.497 116.425 136.172 1.00 21.76 755 MET A C 1
ATOM 5528 O O . MET A 1 755 ? 137.793 116.327 135.162 1.00 21.76 755 MET A O 1
ATOM 5533 N N . GLY A 1 756 ? 139.162 117.535 136.460 1.00 22.37 756 GLY A N 1
ATOM 5534 C CA . GLY A 1 756 ? 139.046 118.705 135.621 1.00 22.37 756 GLY A CA 1
ATOM 5535 C C . GLY A 1 756 ? 140.024 118.802 134.477 1.00 22.37 756 GLY A C 1
ATOM 5536 O O . GLY A 1 756 ? 139.974 119.777 133.726 1.00 22.37 756 GLY A O 1
ATOM 5537 N N . GLU A 1 757 ? 140.915 117.825 134.305 1.00 25.56 757 GLU A N 1
ATOM 5538 C CA . GLU A 1 757 ? 141.807 117.794 133.156 1.00 25.56 757 GLU A CA 1
ATOM 5539 C C . GLU A 1 757 ? 141.480 116.687 132.172 1.00 25.56 757 GLU A C 1
ATOM 5540 O O . GLU A 1 757 ? 142.058 116.663 131.082 1.00 25.56 757 GLU A O 1
ATOM 5546 N N . ASN A 1 758 ? 140.590 115.771 132.524 1.00 24.28 758 ASN A N 1
ATOM 5547 C CA . ASN A 1 758 ? 139.934 114.931 131.539 1.00 24.28 758 ASN A CA 1
ATOM 5548 C C . ASN A 1 758 ? 138.646 115.554 131.032 1.00 24.28 758 ASN A C 1
ATOM 5549 O O . ASN A 1 758 ? 137.958 114.945 130.209 1.00 24.28 758 ASN A O 1
ATOM 5554 N N . LEU A 1 759 ? 138.301 116.744 131.514 1.00 21.00 759 LEU A N 1
ATOM 5555 C CA . LEU A 1 759 ? 137.173 117.493 130.990 1.00 21.00 759 LEU A CA 1
ATOM 5556 C C . LEU A 1 759 ? 137.596 118.580 130.022 1.00 21.00 759 LEU A C 1
ATOM 5557 O O . LEU A 1 759 ? 136.893 118.818 129.041 1.00 21.00 759 LEU A O 1
ATOM 5562 N N . THR A 1 760 ? 138.743 119.222 130.242 1.00 22.54 760 THR A N 1
ATOM 5563 C CA . THR A 1 760 ? 139.242 120.148 129.234 1.00 22.54 760 THR A CA 1
ATOM 5564 C C . THR A 1 760 ? 139.752 119.404 128.012 1.00 22.54 760 THR A C 1
ATOM 5565 O O . THR A 1 760 ? 139.694 119.932 126.902 1.00 22.54 760 THR A O 1
ATOM 5569 N N . THR A 1 761 ? 140.235 118.178 128.191 1.00 21.65 761 THR A N 1
ATOM 5570 C CA . THR A 1 761 ? 140.679 117.378 127.058 1.00 21.65 761 THR A CA 1
ATOM 5571 C C . THR A 1 761 ? 139.493 116.836 126.266 1.00 21.65 761 THR A C 1
ATOM 5572 O O . THR A 1 761 ? 139.530 116.801 125.032 1.00 21.65 761 THR A O 1
ATOM 5576 N N . ARG A 1 762 ? 138.412 116.463 126.949 1.00 20.72 762 ARG A N 1
ATOM 5577 C CA . ARG A 1 762 ? 137.247 115.935 126.250 1.00 20.72 762 ARG A CA 1
ATOM 5578 C C . ARG A 1 762 ? 136.461 117.032 125.542 1.00 20.72 762 ARG A C 1
ATOM 5579 O O . ARG A 1 762 ? 135.881 116.781 124.484 1.00 20.72 762 ARG A O 1
ATOM 5587 N N . VAL A 1 763 ? 136.451 118.249 126.085 1.00 21.36 763 VAL A N 1
ATOM 5588 C CA . VAL A 1 763 ? 135.776 119.356 125.412 1.00 21.36 763 VAL A CA 1
ATOM 5589 C C . VAL A 1 763 ? 136.546 119.782 124.164 1.00 21.36 763 VAL A C 1
ATOM 5590 O O . VAL A 1 763 ? 135.944 120.030 123.111 1.00 21.36 763 VAL A O 1
ATOM 5594 N N . ARG A 1 764 ? 137.885 119.820 124.243 1.00 23.17 764 ARG A N 1
ATOM 5595 C CA . ARG A 1 764 ? 138.715 120.222 123.103 1.00 23.17 764 ARG A CA 1
ATOM 5596 C C . ARG A 1 764 ? 138.581 119.270 121.923 1.00 23.17 764 ARG A C 1
ATOM 5597 O O . ARG A 1 764 ? 138.597 119.704 120.768 1.00 23.17 764 ARG A O 1
ATOM 5605 N N . ARG A 1 765 ? 138.454 117.973 122.187 1.00 22.01 765 ARG A N 1
ATOM 5606 C CA . ARG A 1 765 ? 138.204 117.038 121.099 1.00 22.01 765 ARG A CA 1
ATOM 5607 C C . ARG A 1 765 ? 136.775 117.150 120.574 1.00 22.01 765 ARG A C 1
ATOM 5608 O O . ARG A 1 765 ? 136.531 116.841 119.405 1.00 22.01 765 ARG A O 1
ATOM 5616 N N . MET A 1 766 ? 135.832 117.621 121.392 1.00 24.26 766 MET A N 1
ATOM 5617 C CA . MET A 1 766 ? 134.469 117.854 120.931 1.00 24.26 766 MET A CA 1
ATOM 5618 C C . MET A 1 766 ? 134.278 119.215 120.277 1.00 24.26 766 MET A C 1
ATOM 5619 O O . MET A 1 766 ? 133.259 119.422 119.612 1.00 24.26 766 MET A O 1
ATOM 5624 N N . MET A 1 767 ? 135.214 120.150 120.458 1.00 28.71 767 MET A N 1
ATOM 5625 C CA . MET A 1 767 ? 135.084 121.449 119.807 1.00 28.71 767 MET A CA 1
ATOM 5626 C C . MET A 1 767 ? 135.644 121.429 118.391 1.00 28.71 767 MET A C 1
ATOM 5627 O O . MET A 1 767 ? 135.019 121.968 117.475 1.00 28.71 767 MET A O 1
ATOM 5632 N N . LEU A 1 768 ? 136.817 120.820 118.188 1.00 38.97 768 LEU A N 1
ATOM 5633 C CA . LEU A 1 768 ? 137.405 120.794 116.852 1.00 38.97 768 LEU A CA 1
ATOM 5634 C C . LEU A 1 768 ? 136.667 119.829 115.938 1.00 38.97 768 LEU A C 1
ATOM 5635 O O . LEU A 1 768 ? 136.563 120.076 114.734 1.00 38.97 768 LEU A O 1
ATOM 5640 N N . SER A 1 769 ? 136.124 118.742 116.485 1.00 28.50 769 SER A N 1
ATOM 5641 C CA . SER A 1 769 ? 135.338 117.821 115.674 1.00 28.50 769 SER A CA 1
ATOM 5642 C C . SER A 1 769 ? 133.987 118.386 115.266 1.00 28.50 769 SER A C 1
ATOM 5643 O O . SER A 1 769 ? 133.329 117.796 114.405 1.00 28.50 769 SER A O 1
ATOM 5646 N N . ALA A 1 770 ? 133.557 119.496 115.860 1.00 24.58 770 ALA A N 1
ATOM 5647 C CA . ALA A 1 770 ? 132.343 120.189 115.455 1.00 24.58 770 ALA A CA 1
ATOM 5648 C C . ALA A 1 770 ? 132.617 121.406 114.591 1.00 24.58 770 ALA A C 1
ATOM 5649 O O . ALA A 1 770 ? 131.742 121.808 113.821 1.00 24.58 770 ALA A O 1
ATOM 5651 N N . ILE A 1 771 ? 133.796 122.019 114.723 1.00 26.05 771 ILE A N 1
ATOM 5652 C CA . ILE A 1 771 ? 134.191 123.076 113.800 1.00 26.05 771 ILE A CA 1
ATOM 5653 C C . ILE A 1 771 ? 134.415 122.503 112.408 1.00 26.05 771 ILE A C 1
ATOM 5654 O O . ILE A 1 771 ? 133.973 123.077 111.407 1.00 26.05 771 ILE A O 1
ATOM 5659 N N . LEU A 1 772 ? 135.042 121.335 112.319 1.00 27.73 772 LEU A N 1
ATOM 5660 C CA . LEU A 1 772 ? 135.300 120.709 111.022 1.00 27.73 772 LEU A CA 1
ATOM 5661 C C . LEU A 1 772 ? 134.125 119.848 110.566 1.00 27.73 772 LEU A C 1
ATOM 5662 O O . LEU A 1 772 ? 134.287 118.716 110.119 1.00 27.73 772 LEU A O 1
ATOM 5667 N N . ARG A 1 773 ? 132.919 120.397 110.681 1.00 34.49 773 ARG A N 1
ATOM 5668 C CA . ARG A 1 773 ? 131.721 119.806 110.109 1.00 34.49 773 ARG A CA 1
ATOM 5669 C C . ARG A 1 773 ? 130.836 120.864 109.465 1.00 34.49 773 ARG A C 1
ATOM 5670 O O . ARG A 1 773 ? 129.943 120.517 108.685 1.00 34.49 773 ARG A O 1
ATOM 5678 N N . ASN A 1 774 ? 131.095 122.144 109.715 1.00 36.77 774 ASN A N 1
ATOM 5679 C CA . ASN A 1 774 ? 130.237 123.224 109.261 1.00 36.77 774 ASN A CA 1
ATOM 5680 C C . ASN A 1 774 ? 130.410 123.467 107.763 1.00 36.77 774 ASN A C 1
ATOM 5681 O O . ASN A 1 774 ? 131.140 122.763 107.062 1.00 36.77 774 ASN A O 1
ATOM 5686 N N . GLU A 1 775 ? 129.714 124.483 107.267 1.00 50.78 775 GLU A N 1
ATOM 5687 C CA . GLU A 1 775 ? 129.848 124.881 105.879 1.00 50.78 775 GLU A CA 1
ATOM 5688 C C . GLU A 1 775 ? 131.080 125.764 105.708 1.00 50.78 775 GLU A C 1
ATOM 5689 O O . GLU A 1 775 ? 131.653 126.273 106.674 1.00 50.78 775 GLU A O 1
ATOM 5695 N N . VAL A 1 776 ? 131.487 125.942 104.450 1.00 46.18 776 VAL A N 1
ATOM 5696 C CA . VAL A 1 776 ? 132.689 126.716 104.160 1.00 46.18 776 VAL A CA 1
ATOM 5697 C C . VAL A 1 776 ? 132.432 128.204 104.362 1.00 46.18 776 VAL A C 1
ATOM 5698 O O . VAL A 1 776 ? 133.316 128.940 104.819 1.00 46.18 776 VAL A O 1
ATOM 5702 N N . GLY A 1 777 ? 131.210 128.661 104.084 1.00 52.45 777 GLY A N 1
ATOM 5703 C CA . GLY A 1 777 ? 130.859 130.061 104.247 1.00 52.45 777 GLY A CA 1
ATOM 5704 C C . GLY A 1 777 ? 130.820 130.542 105.681 1.00 52.45 777 GLY A C 1
ATOM 5705 O O . GLY A 1 777 ? 130.809 131.757 105.905 1.00 52.45 777 GLY A O 1
ATOM 5706 N N . TRP A 1 778 ? 130.793 129.625 106.649 1.00 49.98 778 TRP A N 1
ATOM 5707 C CA . TRP A 1 778 ? 130.897 130.015 108.049 1.00 49.98 778 TRP A CA 1
ATOM 5708 C C . TRP A 1 778 ? 132.288 130.529 108.382 1.00 49.98 778 TRP A C 1
ATOM 5709 O O . TRP A 1 778 ? 132.437 131.405 109.240 1.00 49.98 778 TRP A O 1
ATOM 5720 N N . PHE A 1 779 ? 133.315 129.999 107.717 1.00 43.40 779 PHE A N 1
ATOM 5721 C CA . PHE A 1 779 ? 134.683 130.429 107.964 1.00 43.40 779 PHE A CA 1
ATOM 5722 C C . PHE A 1 779 ? 135.001 131.765 107.311 1.00 43.40 779 PHE A C 1
ATOM 5723 O O . PHE A 1 779 ? 135.985 132.406 107.692 1.00 43.40 779 PHE A O 1
ATOM 5731 N N . ASP A 1 780 ? 134.191 132.197 106.343 1.00 58.52 780 ASP A N 1
ATOM 5732 C CA . ASP A 1 780 ? 134.440 133.431 105.607 1.00 58.52 780 ASP A CA 1
ATOM 5733 C C . ASP A 1 780 ? 134.066 134.686 106.382 1.00 58.52 780 ASP A C 1
ATOM 5734 O O . ASP A 1 780 ? 134.372 135.788 105.915 1.00 58.52 780 ASP A O 1
ATOM 5739 N N . GLU A 1 781 ? 133.412 134.557 107.532 1.00 71.91 781 GLU A N 1
ATOM 5740 C CA . GLU A 1 781 ? 132.934 135.724 108.252 1.00 71.91 781 GLU A CA 1
ATOM 5741 C C . GLU A 1 781 ? 134.085 136.425 108.972 1.00 71.91 781 GLU A C 1
ATOM 5742 O O . GLU A 1 781 ? 135.214 135.932 109.035 1.00 71.91 781 GLU A O 1
ATOM 5748 N N . ASP A 1 782 ? 133.780 137.599 109.526 1.00 84.76 782 ASP A N 1
ATOM 5749 C CA . ASP A 1 782 ? 134.815 138.485 110.043 1.00 84.76 782 ASP A CA 1
ATOM 5750 C C . ASP A 1 782 ? 135.338 138.063 111.408 1.00 84.76 782 ASP A C 1
ATOM 5751 O O . ASP A 1 782 ? 136.458 138.441 111.769 1.00 84.76 782 ASP A O 1
ATOM 5756 N N . GLU A 1 783 ? 134.563 137.295 112.171 1.00 78.13 783 GLU A N 1
ATOM 5757 C CA . GLU A 1 783 ? 134.980 136.832 113.487 1.00 78.13 783 GLU A CA 1
ATOM 5758 C C . GLU A 1 783 ? 135.274 135.336 113.508 1.00 78.13 783 GLU A C 1
ATOM 5759 O O . GLU A 1 783 ? 135.222 134.710 114.572 1.00 78.13 783 GLU A O 1
ATOM 5765 N N . HIS A 1 784 ? 135.615 134.754 112.356 1.00 66.57 784 HIS A N 1
ATOM 5766 C CA . HIS A 1 784 ? 135.906 133.329 112.278 1.00 66.57 784 HIS A CA 1
ATOM 5767 C C . HIS A 1 784 ? 137.217 133.053 111.553 1.00 66.57 784 HIS A C 1
ATOM 5768 O O . HIS A 1 784 ? 137.414 131.948 111.038 1.00 66.57 784 HIS A O 1
ATOM 5775 N N . ASN A 1 785 ? 138.112 134.035 111.493 1.00 70.16 785 ASN A N 1
ATOM 5776 C CA . ASN A 1 785 ? 139.459 133.792 111.007 1.00 70.16 785 ASN A CA 1
ATOM 5777 C C . ASN A 1 785 ? 140.234 132.932 112.001 1.00 70.16 785 ASN A C 1
ATOM 5778 O O . ASN A 1 785 ? 139.918 132.878 113.191 1.00 70.16 785 ASN A O 1
ATOM 5783 N N . SER A 1 786 ? 141.280 132.268 111.509 1.00 61.60 786 SER A N 1
ATOM 5784 C CA . SER A 1 786 ? 141.987 131.306 112.347 1.00 61.60 786 SER A CA 1
ATOM 5785 C C . SER A 1 786 ? 143.021 131.958 113.258 1.00 61.60 786 SER A C 1
ATOM 5786 O O . SER A 1 786 ? 144.165 131.503 113.332 1.00 61.60 786 SER A O 1
ATOM 5789 N N . SER A 1 787 ? 142.623 133.014 113.963 1.00 64.96 787 SER A N 1
ATOM 5790 C CA . SER A 1 787 ? 143.362 133.532 115.107 1.00 64.96 787 SER A CA 1
ATOM 5791 C C . SER A 1 787 ? 142.461 133.903 116.269 1.00 64.96 787 SER A C 1
ATOM 5792 O O . SER A 1 787 ? 142.931 133.908 117.411 1.00 64.96 787 SER A O 1
ATOM 5795 N N . LEU A 1 788 ? 141.190 134.212 116.024 1.00 61.66 788 LEU A N 1
ATOM 5796 C CA . LEU A 1 788 ? 140.198 134.376 117.073 1.00 61.66 788 LEU A CA 1
ATOM 5797 C C . LEU A 1 788 ? 139.484 133.077 117.402 1.00 61.66 788 LEU A C 1
ATOM 5798 O O . LEU A 1 788 ? 138.867 132.974 118.467 1.00 61.66 788 LEU A O 1
ATOM 5803 N N . ILE A 1 789 ? 139.555 132.087 116.511 1.00 50.14 789 ILE A N 1
ATOM 5804 C CA . ILE A 1 789 ? 138.831 130.834 116.688 1.00 50.14 789 ILE A CA 1
ATOM 5805 C C . ILE A 1 789 ? 139.752 129.709 117.152 1.00 50.14 789 ILE A C 1
ATOM 5806 O O . ILE A 1 789 ? 139.263 128.685 117.654 1.00 50.14 789 ILE A O 1
ATOM 5811 N N . ALA A 1 790 ? 141.066 129.884 117.051 1.00 45.53 790 ALA A N 1
ATOM 5812 C CA . ALA A 1 790 ? 142.009 128.948 117.642 1.00 45.53 790 ALA A CA 1
ATOM 5813 C C . ALA A 1 790 ? 142.405 129.351 119.052 1.00 45.53 790 ALA A C 1
ATOM 5814 O O . ALA A 1 790 ? 143.161 128.624 119.703 1.00 45.53 790 ALA A O 1
ATOM 5816 N N . ALA A 1 791 ? 141.917 130.493 119.531 1.00 49.39 791 ALA A N 1
ATOM 5817 C CA . ALA A 1 791 ? 142.043 130.869 120.930 1.00 49.39 791 ALA A CA 1
ATOM 5818 C C . ALA A 1 791 ? 140.885 130.357 121.770 1.00 49.39 791 ALA A C 1
ATOM 5819 O O . ALA A 1 791 ? 141.030 130.223 122.990 1.00 49.39 791 ALA A O 1
ATOM 5821 N N . ARG A 1 792 ? 139.744 130.068 121.142 1.00 47.35 792 ARG A N 1
ATOM 5822 C CA . ARG A 1 792 ? 138.611 129.484 121.845 1.00 47.35 792 ARG A CA 1
ATOM 5823 C C . ARG A 1 792 ? 138.862 128.033 122.228 1.00 47.35 792 ARG A C 1
ATOM 5824 O O . ARG A 1 792 ? 138.189 127.515 123.123 1.00 47.35 792 ARG A O 1
ATOM 5832 N N . LEU A 1 793 ? 139.810 127.368 121.575 1.00 39.13 793 LEU A N 1
ATOM 5833 C CA . LEU A 1 793 ? 140.243 126.041 121.983 1.00 39.13 793 LEU A CA 1
ATOM 5834 C C . LEU A 1 793 ? 141.378 126.082 122.994 1.00 39.13 793 LEU A C 1
ATOM 5835 O O . LEU A 1 793 ? 141.720 125.040 123.561 1.00 39.13 793 LEU A O 1
ATOM 5840 N N . ALA A 1 794 ? 141.968 127.249 123.229 1.00 45.02 794 ALA A N 1
ATOM 5841 C CA . ALA A 1 794 ? 143.112 127.391 124.118 1.00 45.02 794 ALA A CA 1
ATOM 5842 C C . ALA A 1 794 ? 142.775 128.057 125.438 1.00 45.02 794 ALA A C 1
ATOM 5843 O O . ALA A 1 794 ? 143.242 127.607 126.485 1.00 45.02 794 ALA A O 1
ATOM 5845 N N . THR A 1 795 ? 141.973 129.120 125.420 1.00 52.16 795 THR A N 1
ATOM 5846 C CA . THR A 1 795 ? 141.643 129.852 126.631 1.00 52.16 795 THR A CA 1
ATOM 5847 C C . THR A 1 795 ? 140.179 129.747 127.028 1.00 52.16 795 THR A C 1
ATOM 5848 O O . THR A 1 795 ? 139.847 130.056 128.176 1.00 52.16 795 THR A O 1
ATOM 5852 N N . ASP A 1 796 ? 139.298 129.329 126.123 1.00 54.49 796 ASP A N 1
ATOM 5853 C CA . ASP A 1 796 ? 137.896 129.145 126.463 1.00 54.49 796 ASP A CA 1
ATOM 5854 C C . ASP A 1 796 ? 137.554 127.698 126.770 1.00 54.49 796 ASP A C 1
ATOM 5855 O O . ASP A 1 796 ? 136.466 127.430 127.285 1.00 54.49 796 ASP A O 1
ATOM 5860 N N . ALA A 1 797 ? 138.448 126.765 126.462 1.00 43.11 797 ALA A N 1
ATOM 5861 C CA . ALA A 1 797 ? 138.293 125.380 126.868 1.00 43.11 797 ALA A CA 1
ATOM 5862 C C . ALA A 1 797 ? 139.165 125.032 128.060 1.00 43.11 797 ALA A C 1
ATOM 5863 O O . ALA A 1 797 ? 139.129 123.892 128.526 1.00 43.11 797 ALA A O 1
ATOM 5865 N N . ALA A 1 798 ? 139.947 125.985 128.560 1.00 44.74 798 ALA A N 1
ATOM 5866 C CA . ALA A 1 798 ? 140.743 125.800 129.762 1.00 44.74 798 ALA A CA 1
ATOM 5867 C C . ALA A 1 798 ? 140.106 126.443 130.982 1.00 44.74 798 ALA A C 1
ATOM 5868 O O . ALA A 1 798 ? 140.644 126.317 132.085 1.00 44.74 798 ALA A O 1
ATOM 5870 N N . ASP A 1 799 ? 138.979 127.131 130.811 1.00 50.48 799 ASP A N 1
ATOM 5871 C CA . ASP A 1 799 ? 138.227 127.690 131.923 1.00 50.48 799 ASP A CA 1
ATOM 5872 C C . ASP A 1 799 ? 136.900 126.972 132.121 1.00 50.48 799 ASP A C 1
ATOM 5873 O O . ASP A 1 799 ? 135.948 127.555 132.646 1.00 50.48 799 ASP A O 1
ATOM 5878 N N . VAL A 1 800 ? 136.823 125.715 131.686 1.00 41.25 800 VAL A N 1
ATOM 5879 C CA . VAL A 1 800 ? 135.765 124.803 132.098 1.00 41.25 800 VAL A CA 1
ATOM 5880 C C . VAL A 1 800 ? 136.250 123.943 133.260 1.00 41.25 800 VAL A C 1
ATOM 5881 O O . VAL A 1 800 ? 135.427 123.395 134.013 1.00 41.25 800 VAL A O 1
ATOM 5885 N N . LYS A 1 801 ? 137.565 123.870 133.468 1.00 38.68 801 LYS A N 1
ATOM 5886 C CA . LYS A 1 801 ? 138.123 123.242 134.660 1.00 38.68 801 LYS A CA 1
ATOM 5887 C C . LYS A 1 801 ? 137.763 124.033 135.911 1.00 38.68 801 LYS A C 1
ATOM 5888 O O . LYS A 1 801 ? 137.402 123.454 136.940 1.00 38.68 801 LYS A O 1
ATOM 5894 N N . SER A 1 802 ? 137.844 125.362 135.838 1.00 38.85 802 SER A N 1
ATOM 5895 C CA . SER A 1 802 ? 137.561 126.228 136.975 1.00 38.85 802 SER A CA 1
ATOM 5896 C C . SER A 1 802 ? 136.117 126.699 137.008 1.00 38.85 802 SER A C 1
ATOM 5897 O O . SER A 1 802 ? 135.834 127.781 137.534 1.00 38.85 802 SER A O 1
ATOM 5900 N N . ALA A 1 803 ? 135.195 125.921 136.448 1.00 32.83 803 ALA A N 1
ATOM 5901 C CA . ALA A 1 803 ? 133.778 126.249 136.489 1.00 32.83 803 ALA A CA 1
ATOM 5902 C C . ALA A 1 803 ? 132.903 125.130 137.019 1.00 32.83 803 ALA A C 1
ATOM 5903 O O . ALA A 1 803 ? 131.763 125.403 137.408 1.00 32.83 803 ALA A O 1
ATOM 5905 N N . ILE A 1 804 ? 133.382 123.887 137.046 1.00 28.94 804 ILE A N 1
ATOM 5906 C CA . ILE A 1 804 ? 132.611 122.768 137.565 1.00 28.94 804 ILE A CA 1
ATOM 5907 C C . ILE A 1 804 ? 133.455 121.828 138.415 1.00 28.94 804 ILE A C 1
ATOM 5908 O O . ILE A 1 804 ? 132.975 120.755 138.789 1.00 28.94 804 ILE A O 1
ATOM 5910 N N . ALA A 1 805 ? 134.691 122.185 138.707 1.00 29.03 805 ALA A N 1
ATOM 5911 C CA . ALA A 1 805 ? 135.549 121.399 139.585 1.00 29.03 805 ALA A CA 1
ATOM 5912 C C . ALA A 1 805 ? 136.142 122.224 140.714 1.00 29.03 805 ALA A C 1
ATOM 5913 O O . ALA A 1 805 ? 136.300 121.711 141.821 1.00 29.03 805 ALA A O 1
ATOM 5915 N N . GLU A 1 806 ? 136.474 123.486 140.462 1.00 42.59 806 GLU A N 1
ATOM 5916 C CA . GLU A 1 806 ? 136.937 124.394 141.498 1.00 42.59 806 GLU A CA 1
ATOM 5917 C C . GLU A 1 806 ? 135.800 125.190 142.121 1.00 42.59 806 GLU A C 1
ATOM 5918 O O . GLU A 1 806 ? 136.056 126.115 142.897 1.00 42.59 806 GLU A O 1
ATOM 5924 N N . ARG A 1 807 ? 134.554 124.855 141.792 1.00 36.01 807 ARG A N 1
ATOM 5925 C CA . ARG A 1 807 ? 133.386 125.396 142.471 1.00 36.01 807 ARG A CA 1
ATOM 5926 C C . ARG A 1 807 ? 132.535 124.290 143.073 1.00 36.01 807 ARG A C 1
ATOM 5927 O O . ARG A 1 807 ? 131.348 124.503 143.329 1.00 36.01 807 ARG A O 1
ATOM 5935 N N . ILE A 1 808 ? 133.100 123.095 143.241 1.00 23.87 808 ILE A N 1
ATOM 5936 C CA . ILE A 1 808 ? 132.556 122.087 144.143 1.00 23.87 808 ILE A CA 1
ATOM 5937 C C . ILE A 1 808 ? 133.539 121.816 145.279 1.00 23.87 808 ILE A C 1
ATOM 5938 O O . ILE A 1 808 ? 133.124 121.380 146.366 1.00 23.87 808 ILE A O 1
ATOM 5943 N N . SER A 1 809 ? 134.816 122.153 145.091 1.00 21.00 809 SER A N 1
ATOM 5944 C CA . SER A 1 809 ? 135.802 122.017 146.156 1.00 21.00 809 SER A CA 1
ATOM 5945 C C . SER A 1 809 ? 135.562 123.028 147.271 1.00 21.00 809 SER A C 1
ATOM 5946 O O . SER A 1 809 ? 135.615 122.681 148.454 1.00 21.00 809 SER A O 1
ATOM 5949 N N . VAL A 1 810 ? 135.286 124.281 146.916 1.00 19.30 810 VAL A N 1
ATOM 5950 C CA . VAL A 1 810 ? 135.135 125.337 147.912 1.00 19.30 810 VAL A CA 1
ATOM 5951 C C . VAL A 1 810 ? 133.674 125.492 148.310 1.00 19.30 810 VAL A C 1
ATOM 5952 O O . VAL A 1 810 ? 133.290 126.494 148.919 1.00 19.30 810 VAL A O 1
ATOM 5956 N N . ILE A 1 811 ? 132.850 124.514 147.957 1.00 19.81 811 ILE A N 1
ATOM 5957 C CA . ILE A 1 811 ? 131.472 124.452 148.417 1.00 19.81 811 ILE A CA 1
ATOM 5958 C C . ILE A 1 811 ? 131.266 123.297 149.384 1.00 19.81 811 ILE A C 1
ATOM 5959 O O . ILE A 1 811 ? 130.588 123.449 150.398 1.00 19.81 811 ILE A O 1
ATOM 5964 N N . LEU A 1 812 ? 131.876 122.145 149.108 1.00 18.53 812 LEU A N 1
ATOM 5965 C CA . LEU A 1 812 ? 131.856 121.066 150.086 1.00 18.53 812 LEU A CA 1
ATOM 5966 C C . LEU A 1 812 ? 132.725 121.391 151.289 1.00 18.53 812 LEU A C 1
ATOM 5967 O O . LEU A 1 812 ? 132.428 120.941 152.398 1.00 18.53 812 LEU A O 1
ATOM 5972 N N . GLN A 1 813 ? 133.786 122.175 151.096 1.00 18.22 813 GLN A N 1
ATOM 5973 C CA . GLN A 1 813 ? 134.631 122.579 152.213 1.00 18.22 813 GLN A CA 1
ATOM 5974 C C . GLN A 1 813 ? 133.963 123.643 153.072 1.00 18.22 813 GLN A C 1
ATOM 5975 O O . GLN A 1 813 ? 133.986 123.552 154.302 1.00 18.22 813 GLN A O 1
ATOM 5981 N N . ASN A 1 814 ? 133.363 124.656 152.450 1.00 17.37 814 ASN A N 1
ATOM 5982 C CA . ASN A 1 814 ? 132.800 125.765 153.206 1.00 17.37 814 ASN A CA 1
ATOM 5983 C C . ASN A 1 814 ? 131.414 125.474 153.765 1.00 17.37 814 ASN A C 1
ATOM 5984 O O . ASN A 1 814 ? 130.917 126.266 154.569 1.00 17.37 814 ASN A O 1
ATOM 5989 N N . MET A 1 815 ? 130.772 124.381 153.359 1.00 18.99 815 MET A N 1
ATOM 5990 C CA . MET A 1 815 ? 129.516 123.986 153.979 1.00 18.99 815 MET A CA 1
ATOM 5991 C C . MET A 1 815 ? 129.695 122.952 155.076 1.00 18.99 815 MET A C 1
ATOM 5992 O O . MET A 1 815 ? 128.806 122.814 155.921 1.00 18.99 815 MET A O 1
ATOM 5997 N N . THR A 1 816 ? 130.802 122.211 155.083 1.00 16.75 816 THR A N 1
ATOM 5998 C CA . THR A 1 816 ? 131.065 121.305 156.190 1.00 16.75 816 THR A CA 1
ATOM 5999 C C . THR A 1 816 ? 131.787 121.989 157.336 1.00 16.75 816 THR A C 1
ATOM 6000 O O . THR A 1 816 ? 131.962 121.371 158.386 1.00 16.75 816 THR A O 1
ATOM 6004 N N . SER A 1 817 ? 132.210 123.239 157.152 1.00 15.72 817 SER A N 1
ATOM 6005 C CA . SER A 1 817 ? 132.737 124.072 158.223 1.00 15.72 817 SER A CA 1
ATOM 6006 C C . SER A 1 817 ? 131.694 125.020 158.784 1.00 15.72 817 SER A C 1
ATOM 6007 O O . SER A 1 817 ? 131.771 125.388 159.957 1.00 15.72 817 SER A O 1
ATOM 6010 N N . LEU A 1 818 ? 130.733 125.431 157.957 1.00 15.12 818 LEU A N 1
ATOM 6011 C CA . LEU A 1 818 ? 129.556 126.133 158.455 1.00 15.12 818 LEU A CA 1
ATOM 6012 C C . LEU A 1 818 ? 128.706 125.228 159.331 1.00 15.12 818 LEU A C 1
ATOM 6013 O O . LEU A 1 818 ? 128.162 125.667 160.348 1.00 15.12 818 LEU A O 1
ATOM 6018 N N . LEU A 1 819 ? 128.588 123.961 158.960 1.00 16.19 819 LEU A N 1
ATOM 6019 C CA . LEU A 1 819 ? 127.671 123.074 159.655 1.00 16.19 819 LEU A CA 1
ATOM 6020 C C . LEU A 1 819 ? 128.287 122.454 160.898 1.00 16.19 819 LEU A C 1
ATOM 6021 O O . LEU A 1 819 ? 127.577 122.243 161.884 1.00 16.19 819 LEU A O 1
ATOM 6026 N N . THR A 1 820 ? 129.595 122.192 160.905 1.00 16.54 820 THR A N 1
ATOM 6027 C CA . THR A 1 820 ? 130.189 121.593 162.093 1.00 16.54 820 THR A CA 1
ATOM 6028 C C . THR A 1 820 ? 130.504 122.613 163.174 1.00 16.54 820 THR A C 1
ATOM 6029 O O . THR A 1 820 ? 130.849 122.214 164.288 1.00 16.54 820 THR A O 1
ATOM 6033 N N . SER A 1 821 ? 130.397 123.906 162.884 1.00 15.44 821 SER A N 1
ATOM 6034 C CA . SER A 1 821 ? 130.569 124.933 163.897 1.00 15.44 821 SER A CA 1
ATOM 6035 C C . SER A 1 821 ? 129.245 125.509 164.374 1.00 15.44 821 SER A C 1
ATOM 6036 O O . SER A 1 821 ? 129.246 126.385 165.240 1.00 15.44 821 SER A O 1
ATOM 6039 N N . PHE A 1 822 ? 128.122 125.050 163.825 1.00 17.52 822 PHE A N 1
ATOM 6040 C CA . PHE A 1 822 ? 126.806 125.245 164.418 1.00 17.52 822 PHE A CA 1
ATOM 6041 C C . PHE A 1 822 ? 126.263 123.988 165.073 1.00 17.52 822 PHE A C 1
ATOM 6042 O O . PHE A 1 822 ? 125.074 123.939 165.388 1.00 17.52 822 PHE A O 1
ATOM 6050 N N . ILE A 1 823 ? 127.083 122.962 165.257 1.00 18.20 823 ILE A N 1
ATOM 6051 C CA . ILE A 1 823 ? 126.679 121.818 166.063 1.00 18.20 823 ILE A CA 1
ATOM 6052 C C . ILE A 1 823 ? 127.454 121.890 167.371 1.00 18.20 823 ILE A C 1
ATOM 6053 O O . ILE A 1 823 ? 126.918 121.586 168.442 1.00 18.20 823 ILE A O 1
ATOM 6058 N N . VAL A 1 824 ? 128.714 122.326 167.289 1.00 19.09 824 VAL A N 1
ATOM 6059 C CA . VAL A 1 824 ? 129.519 122.561 168.487 1.00 19.09 824 VAL A CA 1
ATOM 6060 C C . VAL A 1 824 ? 128.929 123.700 169.311 1.00 19.09 824 VAL A C 1
ATOM 6061 O O . VAL A 1 824 ? 128.806 123.607 170.537 1.00 19.09 824 VAL A O 1
ATOM 6065 N N . ALA A 1 825 ? 128.521 124.778 168.642 1.00 21.53 825 ALA A N 1
ATOM 6066 C CA . ALA A 1 825 ? 128.078 125.985 169.327 1.00 21.53 825 ALA A CA 1
ATOM 6067 C C . ALA A 1 825 ? 126.729 125.843 170.021 1.00 21.53 825 ALA A C 1
ATOM 6068 O O . ALA A 1 825 ? 126.418 126.677 170.870 1.00 21.53 825 ALA A O 1
ATOM 6070 N N . PHE A 1 826 ? 125.923 124.835 169.695 1.00 38.97 826 PHE A N 1
ATOM 6071 C CA . PHE A 1 826 ? 124.671 124.586 170.402 1.00 38.97 826 PHE A CA 1
ATOM 6072 C C . PHE A 1 826 ? 124.785 123.501 171.460 1.00 38.97 826 PHE A C 1
ATOM 6073 O O . PHE A 1 826 ? 123.794 123.202 172.130 1.00 38.97 826 PHE A O 1
ATOM 6081 N N . ILE A 1 827 ? 125.959 122.900 171.623 1.00 24.35 827 ILE A N 1
ATOM 6082 C CA . ILE A 1 827 ? 126.190 121.954 172.698 1.00 24.35 827 ILE A CA 1
ATOM 6083 C C . ILE A 1 827 ? 126.973 122.580 173.851 1.00 24.35 827 ILE A C 1
ATOM 6084 O O . ILE A 1 827 ? 126.692 122.270 175.016 1.00 24.35 827 ILE A O 1
ATOM 6089 N N . VAL A 1 828 ? 127.888 123.507 173.564 1.00 22.07 828 VAL A N 1
ATOM 6090 C CA . VAL A 1 828 ? 128.599 124.279 174.577 1.00 22.07 828 VAL A CA 1
ATOM 6091 C C . VAL A 1 828 ? 127.623 125.158 175.351 1.00 22.07 828 VAL A C 1
ATOM 6092 O O . VAL A 1 828 ? 127.474 125.009 176.568 1.00 22.07 828 VAL A O 1
ATOM 6096 N N . GLU A 1 829 ? 126.944 126.067 174.656 1.00 21.90 829 GLU A N 1
ATOM 6097 C CA . GLU A 1 829 ? 125.919 126.894 175.277 1.00 21.90 829 GLU A CA 1
ATOM 6098 C C . GLU A 1 829 ? 124.921 127.328 174.221 1.00 21.90 829 GLU A C 1
ATOM 6099 O O . GLU A 1 829 ? 125.317 127.870 173.189 1.00 21.90 829 GLU A O 1
ATOM 6105 N N . TRP A 1 830 ? 123.633 127.138 174.493 1.00 21.58 830 TRP A N 1
ATOM 6106 C CA . TRP A 1 830 ? 122.629 127.384 173.473 1.00 21.58 830 TRP A CA 1
ATOM 6107 C C . TRP A 1 830 ? 121.930 128.729 173.602 1.00 21.58 830 TRP A C 1
ATOM 6108 O O . TRP A 1 830 ? 121.263 129.146 172.651 1.00 21.58 830 TRP A O 1
ATOM 6119 N N . ARG A 1 831 ? 122.057 129.421 174.735 1.00 19.76 831 ARG A N 1
ATOM 6120 C CA . ARG A 1 831 ? 121.358 130.692 174.883 1.00 19.76 831 ARG A CA 1
ATOM 6121 C C . ARG A 1 831 ? 122.096 131.825 174.185 1.00 19.76 831 ARG A C 1
ATOM 6122 O O . ARG A 1 831 ? 121.469 132.658 173.527 1.00 19.76 831 ARG A O 1
ATOM 6130 N N . VAL A 1 832 ? 123.421 131.876 174.321 1.00 17.84 832 VAL A N 1
ATOM 6131 C CA . VAL A 1 832 ? 124.200 132.908 173.647 1.00 17.84 832 VAL A CA 1
ATOM 6132 C C . VAL A 1 832 ? 124.273 132.623 172.153 1.00 17.84 832 VAL A C 1
ATOM 6133 O O . VAL A 1 832 ? 124.193 133.538 171.325 1.00 17.84 832 VAL A O 1
ATOM 6137 N N . SER A 1 833 ? 124.358 131.351 171.778 1.00 18.28 833 SER A N 1
ATOM 6138 C CA . SER A 1 833 ? 124.502 130.995 170.374 1.00 18.28 833 SER A CA 1
ATOM 6139 C C . SER A 1 833 ? 123.190 131.031 169.606 1.00 18.28 833 SER A C 1
ATOM 6140 O O . SER A 1 833 ? 123.195 130.775 168.399 1.00 18.28 833 SER A O 1
ATOM 6143 N N . LEU A 1 834 ? 122.077 131.333 170.267 1.00 17.12 834 LEU A N 1
ATOM 6144 C CA . LEU A 1 834 ? 120.850 131.688 169.571 1.00 17.12 834 LEU A CA 1
ATOM 6145 C C . LEU A 1 834 ? 120.794 133.177 169.283 1.00 17.12 834 LEU A C 1
ATOM 6146 O O . LEU A 1 834 ? 120.151 133.597 168.316 1.00 17.12 834 LEU A O 1
ATOM 6151 N N . LEU A 1 835 ? 121.489 133.980 170.086 1.00 16.34 835 LEU A N 1
ATOM 6152 C CA . LEU A 1 835 ? 121.607 135.402 169.795 1.00 16.34 835 LEU A CA 1
ATOM 6153 C C . LEU A 1 835 ? 122.548 135.649 168.626 1.00 16.34 835 LEU A C 1
ATOM 6154 O O . LEU A 1 835 ? 122.319 136.564 167.830 1.00 16.34 835 LEU A O 1
ATOM 6159 N N . ILE A 1 836 ? 123.595 134.831 168.492 1.00 14.42 836 ILE A N 1
ATOM 6160 C CA . ILE A 1 836 ? 124.502 134.928 167.354 1.00 14.42 836 ILE A CA 1
ATOM 6161 C C . ILE A 1 836 ? 123.861 134.391 166.080 1.00 14.42 836 ILE A C 1
ATOM 6162 O O . ILE A 1 836 ? 124.333 134.679 164.978 1.00 14.42 836 ILE A O 1
ATOM 6167 N N . LEU A 1 837 ? 122.738 133.683 166.192 1.00 15.69 837 LEU A N 1
ATOM 6168 C CA . LEU A 1 837 ? 122.003 133.294 164.996 1.00 15.69 837 LEU A CA 1
ATOM 6169 C C . LEU A 1 837 ? 121.197 134.463 164.445 1.00 15.69 837 LEU A C 1
ATOM 6170 O O . LEU A 1 837 ? 121.134 134.655 163.227 1.00 15.69 837 LEU A O 1
ATOM 6175 N N . GLY A 1 838 ? 120.585 135.261 165.322 1.00 20.20 838 GLY A N 1
ATOM 6176 C CA . GLY A 1 838 ? 119.893 136.454 164.867 1.00 20.20 838 GLY A CA 1
ATOM 6177 C C . GLY A 1 838 ? 120.839 137.555 164.437 1.00 20.20 838 GLY A C 1
ATOM 6178 O O . GLY A 1 838 ? 120.474 138.415 163.632 1.00 20.20 838 GLY A O 1
ATOM 6179 N N . THR A 1 839 ? 122.056 137.553 164.975 1.00 17.85 839 THR A N 1
ATOM 6180 C CA . THR A 1 839 ? 123.087 138.515 164.611 1.00 17.85 839 THR A CA 1
ATOM 6181 C C . THR A 1 839 ? 123.810 138.103 163.329 1.00 17.85 839 THR A C 1
ATOM 6182 O O . THR A 1 839 ? 124.464 138.936 162.695 1.00 17.85 839 THR A O 1
ATOM 6186 N N . PHE A 1 840 ? 123.636 136.853 162.901 1.00 17.28 840 PHE A N 1
ATOM 6187 C CA . PHE A 1 840 ? 124.451 136.300 161.821 1.00 17.28 840 PHE A CA 1
ATOM 6188 C C . PHE A 1 840 ? 124.271 136.939 160.437 1.00 17.28 840 PHE A C 1
ATOM 6189 O O . PHE A 1 840 ? 125.253 136.921 159.674 1.00 17.28 840 PHE A O 1
ATOM 6197 N N . PRO A 1 841 ? 123.110 137.483 160.029 1.00 17.26 841 PRO A N 1
ATOM 6198 C CA . PRO A 1 841 ? 123.126 138.320 158.818 1.00 17.26 841 PRO A CA 1
ATOM 6199 C C . PRO A 1 841 ? 123.927 139.600 158.969 1.00 17.26 841 PRO A C 1
ATOM 6200 O O . PRO A 1 841 ? 124.446 140.106 157.969 1.00 17.26 841 PRO A O 1
ATOM 6204 N N . LEU A 1 842 ? 124.053 140.138 160.179 1.00 19.28 842 LEU A N 1
ATOM 6205 C CA . LEU A 1 842 ? 124.829 141.353 160.379 1.00 19.28 842 LEU A CA 1
ATOM 6206 C C . LEU A 1 842 ? 126.326 141.097 160.462 1.00 19.28 842 LEU A C 1
ATOM 6207 O O . LEU A 1 842 ? 127.097 142.059 160.462 1.00 19.28 842 LEU A O 1
ATOM 6212 N N . LEU A 1 843 ? 126.757 139.840 160.535 1.00 19.37 843 LEU A N 1
ATOM 6213 C CA . LEU A 1 843 ? 128.178 139.522 160.566 1.00 19.37 843 LEU A CA 1
ATOM 6214 C C . LEU A 1 843 ? 128.715 139.109 159.205 1.00 19.37 843 LEU A C 1
ATOM 6215 O O . LEU A 1 843 ? 129.857 139.437 158.874 1.00 19.37 843 LEU A O 1
ATOM 6220 N N . VAL A 1 844 ? 127.918 138.394 158.405 1.00 19.24 844 VAL A N 1
ATOM 6221 C CA . VAL A 1 844 ? 128.365 137.987 157.075 1.00 19.24 844 VAL A CA 1
ATOM 6222 C C . VAL A 1 844 ? 128.215 139.093 156.049 1.00 19.24 844 VAL A C 1
ATOM 6223 O O . VAL A 1 844 ? 128.765 138.982 154.949 1.00 19.24 844 VAL A O 1
ATOM 6227 N N . LEU A 1 845 ? 127.483 140.154 156.371 1.00 19.23 845 LEU A N 1
ATOM 6228 C CA . LEU A 1 845 ? 127.346 141.290 155.475 1.00 19.23 845 LEU A CA 1
ATOM 6229 C C . LEU A 1 845 ? 128.443 142.316 155.687 1.00 19.23 845 LEU A C 1
ATOM 6230 O O . LEU A 1 845 ? 128.806 143.026 154.745 1.00 19.23 845 LEU A O 1
ATOM 6235 N N . ALA A 1 846 ? 128.993 142.388 156.898 1.00 20.67 846 ALA A N 1
ATOM 6236 C CA . ALA A 1 846 ? 130.122 143.271 157.147 1.00 20.67 846 ALA A CA 1
ATOM 6237 C C . ALA A 1 846 ? 131.397 142.742 156.514 1.00 20.67 846 ALA A C 1
ATOM 6238 O O . ALA A 1 846 ? 132.277 143.528 156.158 1.00 20.67 846 ALA A O 1
ATOM 6240 N N . ASN A 1 847 ? 131.517 141.422 156.368 1.00 20.04 847 ASN A N 1
ATOM 6241 C CA . ASN A 1 847 ? 132.686 140.812 155.748 1.00 20.04 847 ASN A CA 1
ATOM 6242 C C . ASN A 1 847 ? 132.558 140.685 154.240 1.00 20.04 847 ASN A C 1
ATOM 6243 O O . ASN A 1 847 ? 133.579 140.580 153.554 1.00 20.04 847 ASN A O 1
ATOM 6248 N N . PHE A 1 848 ? 131.333 140.666 153.716 1.00 22.50 848 PHE A N 1
ATOM 6249 C CA . PHE A 1 848 ? 131.138 140.736 152.274 1.00 22.50 848 PHE A CA 1
ATOM 6250 C C . PHE A 1 848 ? 131.584 142.080 151.723 1.00 22.50 848 PHE A C 1
ATOM 6251 O O . PHE A 1 848 ? 132.076 142.155 150.593 1.00 22.50 848 PHE A O 1
ATOM 6259 N N . ALA A 1 849 ? 131.430 143.146 152.507 1.00 21.61 849 ALA A N 1
ATOM 6260 C CA . ALA A 1 849 ? 131.870 144.466 152.090 1.00 21.61 849 ALA A CA 1
ATOM 6261 C C . ALA A 1 849 ? 133.366 144.670 152.271 1.00 21.61 849 ALA A C 1
ATOM 6262 O O . ALA A 1 849 ? 133.946 145.511 151.582 1.00 21.61 849 ALA A O 1
ATOM 6264 N N . GLN A 1 850 ? 134.007 143.916 153.164 1.00 21.21 850 GLN A N 1
ATOM 6265 C CA . GLN A 1 850 ? 135.453 143.985 153.342 1.00 21.21 850 GLN A CA 1
ATOM 6266 C C . GLN A 1 850 ? 136.217 143.171 152.311 1.00 21.21 850 GLN A C 1
ATOM 6267 O O . GLN A 1 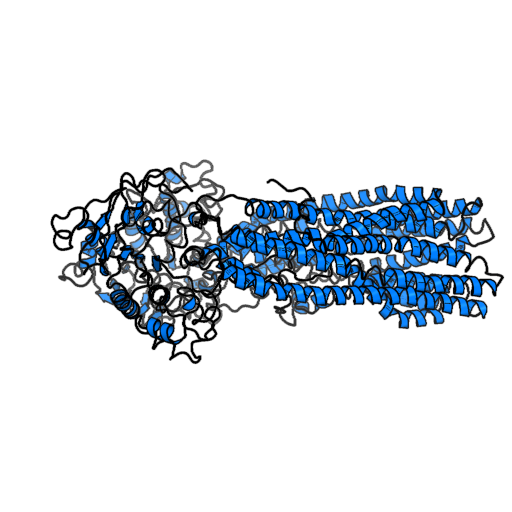850 ? 137.451 143.165 152.343 1.00 21.21 850 GLN A O 1
ATOM 6273 N N . GLN A 1 851 ? 135.523 142.473 151.415 1.00 25.09 851 GLN A N 1
ATOM 6274 C CA . GLN A 1 851 ? 136.164 141.773 150.316 1.00 25.09 851 GLN A CA 1
ATOM 6275 C C . GLN A 1 851 ? 135.885 142.410 148.966 1.00 25.09 851 GLN A C 1
ATOM 6276 O O . GLN A 1 851 ? 136.677 142.223 148.040 1.00 25.09 851 GLN A O 1
ATOM 6282 N N . LEU A 1 852 ? 134.781 143.148 148.833 1.00 26.98 852 LEU A N 1
ATOM 6283 C CA . LEU A 1 852 ? 134.591 143.991 147.660 1.00 26.98 852 LEU A CA 1
ATOM 6284 C C . LEU A 1 852 ? 135.513 145.198 147.700 1.00 26.98 852 LEU A C 1
ATOM 6285 O O . LEU A 1 852 ? 135.864 145.742 146.650 1.00 26.98 852 LEU A O 1
ATOM 6290 N N . SER A 1 853 ? 135.906 145.634 148.899 1.00 25.66 853 SER A N 1
ATOM 6291 C CA . SER A 1 853 ? 136.754 146.811 149.031 1.00 25.66 853 SER A CA 1
ATOM 6292 C C . SER A 1 853 ? 138.180 146.549 148.579 1.00 25.66 853 SER A C 1
ATOM 6293 O O . SER A 1 853 ? 138.895 147.502 148.255 1.00 25.66 853 SER A O 1
ATOM 6296 N N . LEU A 1 854 ? 138.612 145.288 148.559 1.00 26.06 854 LEU A N 1
ATOM 6297 C CA . LEU A 1 854 ? 139.958 144.975 148.101 1.00 26.06 854 LEU A CA 1
ATOM 6298 C C . LEU A 1 854 ? 140.098 145.108 146.593 1.00 26.06 854 LEU A C 1
ATOM 6299 O O . LEU A 1 854 ? 141.219 145.275 146.102 1.00 26.06 854 LEU A O 1
ATOM 6304 N N . LYS A 1 855 ? 138.996 145.036 145.849 1.00 28.95 855 LYS A N 1
ATOM 6305 C CA . LYS A 1 855 ? 139.030 145.252 144.412 1.00 28.95 855 LYS A CA 1
ATOM 6306 C C . LYS A 1 855 ? 138.472 146.608 144.003 1.00 28.95 855 LYS A C 1
ATOM 6307 O O . LYS A 1 855 ? 138.588 146.977 142.831 1.00 28.95 855 LYS A O 1
ATOM 6313 N N . GLY A 1 856 ? 137.878 147.348 144.923 1.00 26.29 856 GLY A N 1
ATOM 6314 C CA . GLY A 1 856 ? 137.447 148.703 144.650 1.00 26.29 856 GLY A CA 1
ATOM 6315 C C . GLY A 1 856 ? 135.940 148.803 144.489 1.00 26.29 856 GLY A C 1
ATOM 6316 O O . GLY A 1 856 ? 135.265 147.858 144.061 1.00 26.29 856 GLY A O 1
ATOM 6317 N N . PHE A 1 857 ? 135.403 149.972 144.836 1.00 27.11 857 PHE A N 1
ATOM 6318 C CA . PHE A 1 857 ? 133.976 150.239 144.733 1.00 27.11 857 PHE A CA 1
ATOM 6319 C C . PHE A 1 857 ? 133.591 151.066 143.516 1.00 27.11 857 PHE A C 1
ATOM 6320 O O . PHE A 1 857 ? 132.411 151.399 143.374 1.00 27.11 857 PHE A O 1
ATOM 6328 N N . ALA A 1 858 ? 134.545 151.433 142.656 1.00 30.87 858 ALA A N 1
ATOM 6329 C CA . ALA A 1 858 ? 134.218 152.287 141.517 1.00 30.87 858 ALA A CA 1
ATOM 6330 C C . ALA A 1 858 ? 133.380 151.534 140.494 1.00 30.87 858 ALA A C 1
ATOM 6331 O O . ALA A 1 858 ? 132.209 151.858 140.273 1.00 30.87 858 ALA A O 1
ATOM 6333 N N . GLY A 1 859 ? 133.964 150.531 139.851 1.00 36.77 859 GLY A N 1
ATOM 6334 C CA . GLY A 1 859 ? 133.170 149.525 139.178 1.00 36.77 859 GLY A CA 1
ATOM 6335 C C . GLY A 1 859 ? 132.808 149.890 137.758 1.00 36.77 859 GLY A C 1
ATOM 6336 O O . GLY A 1 859 ? 131.971 150.775 137.551 1.00 36.77 859 GLY A O 1
ATOM 6337 N N . ASP A 1 860 ? 133.391 149.172 136.796 1.00 44.18 860 ASP A N 1
ATOM 6338 C CA . ASP A 1 860 ? 133.146 149.316 135.357 1.00 44.18 860 ASP A CA 1
ATOM 6339 C C . ASP A 1 860 ? 133.324 150.765 134.898 1.00 44.18 860 ASP A C 1
ATOM 6340 O O . ASP A 1 860 ? 132.406 151.409 134.389 1.00 44.18 860 ASP A O 1
ATOM 6345 N N . THR A 1 861 ? 134.538 151.276 135.098 1.00 37.08 861 THR A N 1
ATOM 6346 C CA . THR A 1 861 ? 134.848 152.651 134.733 1.00 37.08 861 THR A CA 1
ATOM 6347 C C . THR A 1 861 ? 135.095 152.831 133.243 1.00 37.08 861 THR A C 1
ATOM 6348 O O . THR A 1 861 ? 135.258 153.970 132.794 1.00 37.08 861 THR A O 1
ATOM 6352 N N . ALA A 1 862 ? 135.127 151.748 132.472 1.00 37.17 862 ALA A N 1
ATOM 6353 C CA . ALA A 1 862 ? 135.254 151.810 131.025 1.00 37.17 862 ALA A CA 1
ATOM 6354 C C . ALA A 1 862 ? 133.908 151.862 130.321 1.00 37.17 862 ALA A C 1
ATOM 6355 O O . ALA A 1 862 ? 133.872 151.868 129.089 1.00 37.17 862 ALA A O 1
ATOM 6357 N N . LYS A 1 863 ? 132.807 151.899 131.068 1.00 35.39 863 LYS A N 1
ATOM 6358 C CA . LYS A 1 863 ? 131.470 151.946 130.495 1.00 35.39 863 LYS A CA 1
ATOM 6359 C C . LYS A 1 863 ? 130.841 153.325 130.575 1.00 35.39 863 LYS A C 1
ATOM 6360 O O . LYS A 1 863 ? 130.075 153.693 129.684 1.00 35.39 863 LYS A O 1
ATOM 6366 N N . ALA A 1 864 ? 131.160 154.103 131.608 1.00 31.38 864 ALA A N 1
ATOM 6367 C CA . ALA A 1 864 ? 130.715 155.489 131.643 1.00 31.38 864 ALA A CA 1
ATOM 6368 C C . ALA A 1 864 ? 131.506 156.340 130.660 1.00 31.38 864 ALA A C 1
ATOM 6369 O O . ALA A 1 864 ? 130.950 157.242 130.023 1.00 31.38 864 ALA A O 1
ATOM 6371 N N . HIS A 1 865 ? 132.802 156.069 130.520 1.00 32.15 865 HIS A N 1
ATOM 6372 C CA . HIS A 1 865 ? 133.654 156.803 129.585 1.00 32.15 865 HIS A CA 1
ATOM 6373 C C . HIS A 1 865 ? 133.699 156.093 128.232 1.00 32.15 865 HIS A C 1
ATOM 6374 O O . HIS A 1 865 ? 134.756 155.739 127.717 1.00 32.15 865 HIS A O 1
ATOM 6381 N N . ALA A 1 866 ? 132.522 155.885 127.657 1.00 28.51 866 ALA A N 1
ATOM 6382 C CA . ALA A 1 866 ? 132.416 155.272 126.343 1.00 28.51 866 ALA A CA 1
ATOM 6383 C C . ALA A 1 866 ? 131.751 156.167 125.315 1.00 28.51 866 ALA A C 1
ATOM 6384 O O . ALA A 1 866 ? 132.163 156.156 124.159 1.00 28.51 866 ALA A O 1
ATOM 6386 N N . LYS A 1 867 ? 130.743 156.945 125.705 1.00 30.15 867 LYS A N 1
ATOM 6387 C CA . LYS A 1 867 ? 130.194 157.953 124.807 1.00 30.15 867 LYS A CA 1
ATOM 6388 C C . LYS A 1 867 ? 131.160 159.118 124.635 1.00 30.15 867 LYS A C 1
ATOM 6389 O O . LYS A 1 867 ? 131.165 159.773 123.586 1.00 30.15 867 LYS A O 1
ATOM 6395 N N . THR A 1 868 ? 131.989 159.381 125.650 1.00 27.74 868 THR A N 1
ATOM 6396 C CA . THR A 1 868 ? 132.978 160.449 125.562 1.00 27.74 868 THR A CA 1
ATOM 6397 C C . THR A 1 868 ? 134.067 160.095 124.564 1.00 27.74 868 THR A C 1
ATOM 6398 O O . THR A 1 868 ? 134.558 160.961 123.835 1.00 27.74 868 THR A O 1
ATOM 6402 N N . SER A 1 869 ? 134.452 158.824 124.515 1.00 27.95 869 SER A N 1
ATOM 6403 C CA . SER A 1 869 ? 135.563 158.417 123.671 1.00 27.95 869 SER A CA 1
ATOM 6404 C C . SER A 1 869 ? 135.147 158.308 122.208 1.00 27.95 869 SER A C 1
ATOM 6405 O O . SER A 1 869 ? 135.948 158.609 121.316 1.00 27.95 869 SER A O 1
ATOM 6408 N N . MET A 1 870 ? 133.892 157.933 121.941 1.00 33.14 870 MET A N 1
ATOM 6409 C CA . MET A 1 870 ? 133.398 157.856 120.569 1.00 33.14 870 MET A CA 1
ATOM 6410 C C . MET A 1 870 ? 133.268 159.227 119.920 1.00 33.14 870 MET A C 1
ATOM 6411 O O . MET A 1 870 ? 133.211 159.312 118.690 1.00 33.14 870 MET A O 1
ATOM 6416 N N . ILE A 1 871 ? 133.208 160.293 120.714 1.00 25.08 871 ILE A N 1
ATOM 6417 C CA . ILE A 1 871 ? 133.297 161.641 120.168 1.00 25.08 871 ILE A CA 1
ATOM 6418 C C . ILE A 1 871 ? 134.754 162.030 119.969 1.00 25.08 871 ILE A C 1
ATOM 6419 O O . ILE A 1 871 ? 135.118 162.636 118.955 1.00 25.08 871 ILE A O 1
ATOM 6424 N N . ALA A 1 872 ? 135.614 161.665 120.923 1.00 22.51 872 ALA A N 1
ATOM 6425 C CA . ALA A 1 872 ? 137.040 161.939 120.796 1.00 22.51 872 ALA A CA 1
ATOM 6426 C C . ALA A 1 872 ? 137.691 161.066 119.736 1.00 22.51 872 ALA A C 1
ATOM 6427 O O . ALA A 1 872 ? 138.680 161.476 119.123 1.00 22.51 872 ALA A O 1
ATOM 6429 N N . GLY A 1 873 ? 137.164 159.870 119.508 1.00 23.74 873 GLY A N 1
ATOM 6430 C CA . GLY A 1 873 ? 137.694 158.973 118.508 1.00 23.74 873 GLY A CA 1
ATOM 6431 C C . GLY A 1 873 ? 137.165 159.164 117.109 1.00 23.74 873 GLY A C 1
ATOM 6432 O O . GLY A 1 873 ? 137.570 158.428 116.206 1.00 23.74 873 GLY A O 1
ATOM 6433 N N . GLU A 1 874 ? 136.262 160.119 116.889 1.00 31.92 874 GLU A N 1
ATOM 6434 C CA . GLU A 1 874 ? 135.831 160.461 115.543 1.00 31.92 874 GLU A CA 1
ATOM 6435 C C . GLU A 1 874 ? 136.294 161.841 115.110 1.00 31.92 874 GLU A C 1
ATOM 6436 O O . GLU A 1 874 ? 136.156 162.176 113.933 1.00 31.92 874 GLU A O 1
ATOM 6442 N N . GLY A 1 875 ? 136.812 162.651 116.022 1.00 24.78 875 GLY A N 1
ATOM 6443 C CA . GLY A 1 875 ? 137.477 163.881 115.664 1.00 24.78 875 GLY A CA 1
ATOM 6444 C C . GLY A 1 875 ? 138.961 163.719 115.452 1.00 24.78 875 GLY A C 1
ATOM 6445 O O . GLY A 1 875 ? 139.671 164.718 115.308 1.00 24.78 875 GLY A O 1
ATOM 6446 N N . VAL A 1 876 ? 139.454 162.486 115.455 1.00 25.47 876 VAL A N 1
ATOM 6447 C CA . VAL A 1 876 ? 140.835 162.177 115.103 1.00 25.47 876 VAL A CA 1
ATOM 6448 C C . VAL A 1 876 ? 140.922 161.558 113.715 1.00 25.47 876 VAL A C 1
ATOM 6449 O O . VAL A 1 876 ? 141.742 161.966 112.894 1.00 25.47 876 VAL A O 1
ATOM 6453 N N . SER A 1 877 ? 140.058 160.585 113.424 1.00 28.53 877 SER A N 1
ATOM 6454 C CA . SER A 1 877 ? 140.101 159.919 112.130 1.00 28.53 877 SER A CA 1
ATOM 6455 C C . SER A 1 877 ? 139.424 160.722 111.030 1.00 28.53 877 SER A C 1
ATOM 6456 O O . SER A 1 877 ? 139.657 160.445 109.849 1.00 28.53 877 SER A O 1
ATOM 6459 N N . ASN A 1 878 ? 138.593 161.701 111.383 1.00 31.26 878 ASN A N 1
ATOM 6460 C CA . ASN A 1 878 ? 137.957 162.579 110.413 1.00 31.26 878 ASN A CA 1
ATOM 6461 C C . ASN A 1 878 ? 138.602 163.954 110.373 1.00 31.26 878 ASN A C 1
ATOM 6462 O O . ASN A 1 878 ? 137.946 164.924 109.984 1.00 31.26 878 ASN A O 1
ATOM 6467 N N . ILE A 1 879 ? 139.879 164.057 110.757 1.00 27.78 879 ILE A N 1
ATOM 6468 C CA . ILE A 1 879 ? 140.491 165.361 111.005 1.00 27.78 879 ILE A CA 1
ATOM 6469 C C . ILE A 1 879 ? 140.792 166.123 109.722 1.00 27.78 879 ILE A C 1
ATOM 6470 O O . ILE A 1 879 ? 141.060 167.330 109.774 1.00 27.78 879 ILE A O 1
ATOM 6475 N N . ARG A 1 880 ? 140.708 165.473 108.561 1.00 30.12 880 ARG A N 1
ATOM 6476 C CA . ARG A 1 880 ? 140.786 166.212 107.308 1.00 30.12 880 ARG A CA 1
ATOM 6477 C C . ARG A 1 880 ? 139.543 167.062 107.083 1.00 30.12 880 ARG A C 1
ATOM 6478 O O . ARG A 1 880 ? 139.620 168.115 106.442 1.00 30.12 880 ARG A O 1
ATOM 6486 N N . THR A 1 881 ? 138.398 166.631 107.610 1.00 29.52 881 THR A N 1
ATOM 6487 C CA . THR A 1 881 ? 137.150 167.368 107.487 1.00 29.52 881 THR A CA 1
ATOM 6488 C C . THR A 1 881 ? 136.830 168.215 108.711 1.00 29.52 881 THR A C 1
ATOM 6489 O O . THR A 1 881 ? 135.884 169.008 108.663 1.00 29.52 881 THR A O 1
ATOM 6493 N N . VAL A 1 882 ? 137.578 168.060 109.799 1.00 25.29 882 VAL A N 1
ATOM 6494 C CA . VAL A 1 882 ? 137.441 168.935 110.958 1.00 25.29 882 VAL A CA 1
ATOM 6495 C C . VAL A 1 882 ? 138.355 170.147 110.831 1.00 25.29 882 VAL A C 1
ATOM 6496 O O . VAL A 1 882 ? 137.974 171.261 111.196 1.00 25.29 882 VAL A O 1
ATOM 6500 N N . ALA A 1 883 ? 139.551 169.958 110.270 1.00 26.23 883 ALA A N 1
ATOM 6501 C CA . ALA A 1 883 ? 140.471 171.074 110.087 1.00 26.23 883 ALA A CA 1
ATOM 6502 C C . ALA A 1 883 ? 139.986 172.004 108.986 1.00 26.23 883 ALA A C 1
ATOM 6503 O O . ALA A 1 883 ? 140.015 173.229 109.139 1.00 26.23 883 ALA A O 1
ATOM 6505 N N . ALA A 1 884 ? 139.550 171.444 107.863 1.00 27.20 884 ALA A N 1
ATOM 6506 C CA . ALA A 1 884 ? 138.729 172.216 106.950 1.00 27.20 884 ALA A CA 1
ATOM 6507 C C . ALA A 1 884 ? 137.376 172.478 107.602 1.00 27.20 884 ALA A C 1
ATOM 6508 O O . ALA A 1 884 ? 136.949 171.747 108.500 1.00 27.20 884 ALA A O 1
ATOM 6510 N N . PHE A 1 885 ? 136.732 173.567 107.167 1.00 34.12 885 PHE A N 1
ATOM 6511 C CA . PHE A 1 885 ? 135.489 174.179 107.659 1.00 34.12 885 PHE A CA 1
ATOM 6512 C C . PHE A 1 885 ? 135.654 174.854 109.018 1.00 34.12 885 PHE A C 1
ATOM 6513 O O . PHE A 1 885 ? 134.685 175.452 109.501 1.00 34.12 885 PHE A O 1
ATOM 6521 N N . ASN A 1 886 ? 136.843 174.781 109.636 1.00 33.16 886 ASN A N 1
ATOM 6522 C CA . ASN A 1 886 ? 137.168 175.381 110.938 1.00 33.16 886 ASN A CA 1
ATOM 6523 C C . ASN A 1 886 ? 136.226 174.894 112.038 1.00 33.16 886 ASN A C 1
ATOM 6524 O O . ASN A 1 886 ? 135.668 175.678 112.806 1.00 33.16 886 ASN A O 1
ATOM 6529 N N . ALA A 1 887 ? 136.055 173.577 112.110 1.00 26.07 887 ALA A N 1
ATOM 6530 C CA . ALA A 1 887 ? 135.144 172.944 113.061 1.00 26.07 887 ALA A CA 1
ATOM 6531 C C . ALA A 1 887 ? 135.878 172.420 114.279 1.00 26.07 887 ALA A C 1
ATOM 6532 O O . ALA A 1 887 ? 135.529 171.370 114.818 1.00 26.07 887 ALA A O 1
ATOM 6534 N N . GLN A 1 888 ? 136.909 173.130 114.728 1.00 24.30 888 GLN A N 1
ATOM 6535 C CA . GLN A 1 888 ? 137.738 172.671 115.831 1.00 24.30 888 GLN A CA 1
ATOM 6536 C C . GLN A 1 888 ? 137.269 173.168 117.189 1.00 24.30 888 GLN A C 1
ATOM 6537 O O . GLN A 1 888 ? 137.624 172.565 118.205 1.00 24.30 888 GLN A O 1
ATOM 6543 N N . SER A 1 889 ? 136.489 174.241 117.237 1.00 27.09 889 SER A N 1
ATOM 6544 C CA . SER A 1 889 ? 135.888 174.695 118.481 1.00 27.09 889 SER A CA 1
ATOM 6545 C C . SER A 1 889 ? 134.487 174.140 118.687 1.00 27.09 889 SER A C 1
ATOM 6546 O O . SER A 1 889 ? 133.817 174.530 119.646 1.00 27.09 889 SER A O 1
ATOM 6549 N N . LYS A 1 890 ? 134.030 173.248 117.808 1.00 27.04 890 LYS A N 1
ATOM 6550 C CA . LYS A 1 890 ? 132.745 172.586 117.968 1.00 27.04 890 LYS A CA 1
ATOM 6551 C C . LYS A 1 890 ? 132.873 171.141 118.417 1.00 27.04 890 LYS A C 1
ATOM 6552 O O . LYS A 1 890 ? 131.925 170.607 119.001 1.00 27.04 890 LYS A O 1
ATOM 6558 N N . ILE A 1 891 ? 134.004 170.492 118.146 1.00 22.17 891 ILE A N 1
ATOM 6559 C CA . ILE A 1 891 ? 134.218 169.152 118.672 1.00 22.17 891 ILE A CA 1
ATOM 6560 C C . ILE A 1 891 ? 134.594 169.239 120.144 1.00 22.17 891 ILE A C 1
ATOM 6561 O O . ILE A 1 891 ? 134.276 168.341 120.931 1.00 22.17 891 ILE A O 1
ATOM 6566 N N . LEU A 1 892 ? 135.223 170.338 120.549 1.00 22.32 892 LEU A N 1
ATOM 6567 C CA . LEU A 1 892 ? 135.565 170.530 121.949 1.00 22.32 892 LEU A CA 1
ATOM 6568 C C . LEU A 1 892 ? 134.354 170.966 122.764 1.00 22.32 892 LEU A C 1
ATOM 6569 O O . LEU A 1 892 ? 134.319 170.755 123.980 1.00 22.32 892 LEU A O 1
ATOM 6574 N N . SER A 1 893 ? 133.344 171.547 122.116 1.00 24.28 893 SER A N 1
ATOM 6575 C CA . SER A 1 893 ? 132.113 171.879 122.824 1.00 24.28 893 SER A CA 1
ATOM 6576 C C . SER A 1 893 ? 131.243 170.646 123.015 1.00 24.28 893 SER A C 1
ATOM 6577 O O . SER A 1 893 ? 130.627 170.480 124.069 1.00 24.28 893 SER A O 1
ATOM 6580 N N . LEU A 1 894 ? 131.194 169.757 122.018 1.00 23.33 894 LEU A N 1
ATOM 6581 C CA . LEU A 1 894 ? 130.503 168.476 122.155 1.00 23.33 894 LEU A CA 1
ATOM 6582 C C . LEU A 1 894 ? 131.206 167.505 123.093 1.00 23.33 894 LEU A C 1
ATOM 6583 O O . LEU A 1 894 ? 130.671 166.419 123.332 1.00 23.33 894 LEU A O 1
ATOM 6588 N N . PHE A 1 895 ? 132.383 167.847 123.606 1.00 25.73 895 PHE A N 1
ATOM 6589 C CA . PHE A 1 895 ? 133.147 166.997 124.504 1.00 25.73 895 PHE A CA 1
ATOM 6590 C C . PHE A 1 895 ? 133.127 167.495 125.938 1.00 25.73 895 PHE A C 1
ATOM 6591 O O . PHE A 1 895 ? 133.051 166.688 126.862 1.00 25.73 895 PHE A O 1
ATOM 6599 N N . CYS A 1 896 ? 133.184 168.812 126.150 1.00 29.64 896 CYS A N 1
ATOM 6600 C CA . CYS A 1 896 ? 133.107 169.364 127.496 1.00 29.64 896 CYS A CA 1
ATOM 6601 C C . CYS A 1 896 ? 131.678 169.495 128.006 1.00 29.64 896 CYS A C 1
ATOM 6602 O O . CYS A 1 896 ? 131.473 169.518 129.222 1.00 29.64 896 CYS A O 1
ATOM 6605 N N . HIS A 1 897 ? 130.690 169.582 127.118 1.00 38.16 897 HIS A N 1
ATOM 6606 C CA . HIS A 1 897 ? 129.290 169.593 127.525 1.00 38.16 897 HIS A CA 1
ATOM 6607 C C . HIS A 1 897 ? 128.760 168.181 127.750 1.00 38.16 897 HIS A C 1
ATOM 6608 O O . HIS A 1 897 ? 127.609 168.005 128.161 1.00 38.16 897 HIS A O 1
ATOM 6615 N N . GLU A 1 898 ? 129.601 167.171 127.559 1.00 29.09 898 GLU A N 1
ATOM 6616 C CA . GLU A 1 898 ? 129.192 165.786 127.670 1.00 29.09 898 GLU A CA 1
ATOM 6617 C C . GLU A 1 898 ? 129.966 165.019 128.736 1.00 29.09 898 GLU A C 1
ATOM 6618 O O . GLU A 1 898 ? 129.477 163.987 129.207 1.00 29.09 898 GLU A O 1
ATOM 6624 N N . LEU A 1 899 ? 131.115 165.529 129.190 1.00 26.23 899 LEU A N 1
ATOM 6625 C CA . LEU A 1 899 ? 131.793 164.969 130.358 1.00 26.23 899 LEU A CA 1
ATOM 6626 C C . LEU A 1 899 ? 131.082 165.260 131.674 1.00 26.23 899 LEU A C 1
ATOM 6627 O O . LEU A 1 899 ? 131.551 164.789 132.714 1.00 26.23 899 LEU A O 1
ATOM 6632 N N . ARG A 1 900 ? 129.993 166.027 131.673 1.00 30.60 900 ARG A N 1
ATOM 6633 C CA . ARG A 1 900 ? 129.225 166.257 132.886 1.00 30.60 900 ARG A CA 1
ATOM 6634 C C . ARG A 1 900 ? 128.389 165.051 133.287 1.00 30.60 900 ARG A C 1
ATOM 6635 O O . ARG A 1 900 ? 127.919 164.996 134.427 1.00 30.60 900 ARG A O 1
ATOM 6643 N N . VAL A 1 901 ? 128.185 164.097 132.385 1.00 25.59 901 VAL A N 1
ATOM 6644 C CA . VAL A 1 901 ? 127.463 162.864 132.693 1.00 25.59 901 VAL A CA 1
ATOM 6645 C C . VAL A 1 901 ? 128.346 161.848 133.428 1.00 25.59 901 VAL A C 1
ATOM 6646 O O . VAL A 1 901 ? 127.869 161.289 134.425 1.00 25.59 901 VAL A O 1
ATOM 6650 N N . PRO A 1 902 ? 129.610 161.563 133.051 1.00 24.91 902 PRO A N 1
ATOM 6651 C CA . PRO A 1 902 ? 130.397 160.640 133.890 1.00 24.91 902 PRO A CA 1
ATOM 6652 C C . PRO A 1 902 ? 130.861 161.226 135.212 1.00 24.91 902 PRO A C 1
ATOM 6653 O O . PRO A 1 902 ? 131.348 160.465 136.056 1.00 24.91 902 PRO A O 1
ATOM 6657 N N . GLN A 1 903 ? 130.734 162.532 135.431 1.00 28.81 903 GLN A N 1
ATOM 6658 C CA . GLN A 1 903 ? 131.139 163.092 136.713 1.00 28.81 903 GLN A CA 1
ATOM 6659 C C . GLN A 1 903 ? 130.008 163.091 137.729 1.00 28.81 903 GLN A C 1
ATOM 6660 O O . GLN A 1 903 ? 130.243 162.821 138.911 1.00 28.81 903 GLN A O 1
ATOM 6666 N N . LYS A 1 904 ? 128.781 163.389 137.303 1.00 27.16 904 LYS A N 1
ATOM 6667 C CA . LYS A 1 904 ? 127.646 163.296 138.211 1.00 27.16 904 LYS A CA 1
ATOM 6668 C C . LYS A 1 904 ? 127.230 161.854 138.456 1.00 27.16 904 LYS A C 1
ATOM 6669 O O . LYS A 1 904 ? 126.471 161.590 139.391 1.00 27.16 904 LYS A O 1
ATOM 6675 N N . ARG A 1 905 ? 127.697 160.921 137.626 1.00 29.34 905 ARG A N 1
ATOM 6676 C CA . ARG A 1 905 ? 127.542 159.504 137.927 1.00 29.34 905 ARG A CA 1
ATOM 6677 C C . ARG A 1 905 ? 128.489 159.076 139.040 1.00 29.34 905 ARG A C 1
ATOM 6678 O O . ARG A 1 905 ? 128.195 158.123 139.768 1.00 29.34 905 ARG A O 1
ATOM 6686 N N . SER A 1 906 ? 129.609 159.779 139.209 1.00 25.71 906 SER A N 1
ATOM 6687 C CA . SER A 1 906 ? 130.594 159.419 140.219 1.00 25.71 906 SER A CA 1
ATOM 6688 C C . SER A 1 906 ? 130.477 160.231 141.498 1.00 25.71 906 SER A C 1
ATOM 6689 O O . SER A 1 906 ? 131.059 159.839 142.512 1.00 25.71 906 SER A O 1
ATOM 6692 N N . LEU A 1 907 ? 129.755 161.350 141.477 1.00 23.85 907 LEU A N 1
ATOM 6693 C CA . LEU A 1 907 ? 129.401 162.012 142.725 1.00 23.85 907 LEU A CA 1
ATOM 6694 C C . LEU A 1 907 ? 128.291 161.257 143.438 1.00 23.85 907 LEU A C 1
ATOM 6695 O O . LEU A 1 907 ? 128.310 161.125 144.663 1.00 23.85 907 LEU A O 1
ATOM 6700 N N . TYR A 1 908 ? 127.314 160.753 142.683 1.00 23.64 908 TYR A N 1
ATOM 6701 C CA . TYR A 1 908 ? 126.223 159.991 143.277 1.00 23.64 908 TYR A CA 1
ATOM 6702 C C . TYR A 1 908 ? 126.674 158.614 143.737 1.00 23.64 908 TYR A C 1
ATOM 6703 O O . TYR A 1 908 ? 126.055 158.030 144.630 1.00 23.64 908 TYR A O 1
ATOM 6712 N N . ARG A 1 909 ? 127.735 158.074 143.143 1.00 24.92 909 ARG A N 1
ATOM 6713 C CA . ARG A 1 909 ? 128.171 156.738 143.524 1.00 24.92 909 ARG A CA 1
ATOM 6714 C C . ARG A 1 909 ? 129.119 156.770 144.714 1.00 24.92 909 ARG A C 1
ATOM 6715 O O . ARG A 1 909 ? 129.029 155.915 145.598 1.00 24.92 909 ARG A O 1
ATOM 6723 N N . SER A 1 910 ? 130.020 157.750 144.769 1.00 22.31 910 SER A N 1
ATOM 6724 C CA . SER A 1 910 ? 131.024 157.760 145.826 1.00 22.31 910 SER A CA 1
ATOM 6725 C C . SER A 1 910 ? 130.452 158.195 147.167 1.00 22.31 910 SER A C 1
ATOM 6726 O O . SER A 1 910 ? 131.005 157.837 148.209 1.00 22.31 910 SER A O 1
ATOM 6729 N N . GLN A 1 911 ? 129.354 158.950 147.170 1.00 30.53 911 GLN A N 1
ATOM 6730 C CA . GLN A 1 911 ? 128.695 159.279 148.427 1.00 30.53 911 GLN A CA 1
ATOM 6731 C C . GLN A 1 911 ? 127.798 158.146 148.902 1.00 30.53 911 GLN A C 1
ATOM 6732 O O . GLN A 1 911 ? 127.578 158.001 150.107 1.00 30.53 911 GLN A O 1
ATOM 6738 N N . THR A 1 912 ? 127.274 157.341 147.979 1.00 38.97 912 THR A N 1
ATOM 6739 C CA . THR A 1 912 ? 126.395 156.238 148.347 1.00 38.97 912 THR A CA 1
ATOM 6740 C C . THR A 1 912 ? 127.188 154.999 148.737 1.00 38.97 912 THR A C 1
ATOM 6741 O O . THR A 1 912 ? 126.936 154.399 149.785 1.00 38.97 912 THR A O 1
ATOM 6745 N N . SER A 1 913 ? 128.154 154.606 147.908 1.00 25.54 913 SER A N 1
ATOM 6746 C CA . SER A 1 913 ? 128.952 153.421 148.193 1.00 25.54 913 SER A CA 1
ATOM 6747 C C . SER A 1 913 ? 129.904 153.621 149.362 1.00 25.54 913 SER A C 1
ATOM 6748 O O . SER A 1 913 ? 130.291 152.639 150.000 1.00 25.54 913 SER A O 1
ATOM 6751 N N . GLY A 1 914 ? 130.293 154.857 149.656 1.00 29.41 914 GLY A N 1
ATOM 6752 C CA . GLY A 1 914 ? 131.118 155.095 150.821 1.00 29.41 914 GLY A CA 1
ATOM 6753 C C . GLY A 1 914 ? 130.362 155.170 152.122 1.00 29.41 914 GLY A C 1
ATOM 6754 O O . GLY A 1 914 ? 130.977 155.125 153.189 1.00 29.41 914 GLY A O 1
ATOM 6755 N N . PHE A 1 915 ? 129.038 155.271 152.056 1.00 28.31 915 PHE A N 1
ATOM 6756 C CA . PHE A 1 915 ? 128.174 155.333 153.225 1.00 28.31 915 PHE A CA 1
ATOM 6757 C C . PHE A 1 915 ? 127.564 153.987 153.575 1.00 28.31 915 PHE A C 1
ATOM 6758 O O . PHE A 1 915 ? 127.386 153.684 154.754 1.00 28.31 915 PHE A O 1
ATOM 6766 N N . LEU A 1 916 ? 127.236 153.176 152.571 1.00 38.97 916 LEU A N 1
ATOM 6767 C CA . LEU A 1 916 ? 126.791 151.814 152.834 1.00 38.97 916 LEU A CA 1
ATOM 6768 C C . LEU A 1 916 ? 127.928 150.950 153.362 1.00 38.97 916 LEU A C 1
ATOM 6769 O O . LEU A 1 916 ? 127.686 150.032 154.149 1.00 38.97 916 LEU A O 1
ATOM 6774 N N . PHE A 1 917 ? 129.167 151.223 152.943 1.00 21.72 917 PHE A N 1
ATOM 6775 C CA . PHE A 1 917 ? 130.312 150.526 153.522 1.00 21.72 917 PHE A CA 1
ATOM 6776 C C . PHE A 1 917 ? 130.580 150.994 154.943 1.00 21.72 917 PHE A C 1
ATOM 6777 O O . PHE A 1 917 ? 130.940 150.192 155.808 1.00 21.72 917 PHE A O 1
ATOM 6785 N N . GLY A 1 918 ? 130.422 152.286 155.203 1.00 24.00 918 GLY A N 1
ATOM 6786 C CA . GLY A 1 918 ? 130.669 152.793 156.535 1.00 24.00 918 GLY A CA 1
ATOM 6787 C C . GLY A 1 918 ? 129.572 152.529 157.536 1.00 24.00 918 GLY A C 1
ATOM 6788 O O . GLY A 1 918 ? 129.772 152.774 158.726 1.00 24.00 918 GLY A O 1
ATOM 6789 N N . LEU A 1 919 ? 128.424 152.024 157.092 1.00 30.85 919 LEU A N 1
ATOM 6790 C CA . LEU A 1 919 ? 127.319 151.713 157.985 1.00 30.85 919 LEU A CA 1
ATOM 6791 C C . LEU A 1 919 ? 127.205 150.224 158.261 1.00 30.85 919 LEU A C 1
ATOM 6792 O O . LEU A 1 919 ? 126.646 149.837 159.292 1.00 30.85 919 LEU A O 1
ATOM 6797 N N . SER A 1 920 ? 127.742 149.385 157.375 1.00 38.97 920 SER A N 1
ATOM 6798 C CA . SER A 1 920 ? 127.821 147.958 157.644 1.00 38.97 920 SER A CA 1
ATOM 6799 C C . SER A 1 920 ? 128.913 147.625 158.647 1.00 38.97 920 SER A C 1
ATOM 6800 O O . SER A 1 920 ? 128.907 146.524 159.203 1.00 38.97 920 SER A O 1
ATOM 6803 N N . GLN A 1 921 ? 129.849 148.546 158.889 1.00 22.69 921 GLN A N 1
ATOM 6804 C CA . GLN A 1 921 ? 130.891 148.351 159.888 1.00 22.69 921 GLN A CA 1
ATOM 6805 C C . GLN A 1 921 ? 130.446 148.740 161.287 1.00 22.69 921 GLN A C 1
ATOM 6806 O O . GLN A 1 921 ? 131.071 148.313 162.260 1.00 22.69 921 GLN A O 1
ATOM 6812 N N . LEU A 1 922 ? 129.397 149.550 161.409 1.00 22.96 922 LEU A N 1
ATOM 6813 C CA . LEU A 1 922 ? 128.816 149.851 162.708 1.00 22.96 922 LEU A CA 1
ATOM 6814 C C . LEU A 1 922 ? 127.933 148.718 163.207 1.00 22.96 922 LEU A C 1
ATOM 6815 O O . LEU A 1 922 ? 127.719 148.595 164.417 1.00 22.96 922 LEU A O 1
ATOM 6820 N N . ALA A 1 923 ? 127.449 147.868 162.311 1.00 23.59 923 ALA A N 1
ATOM 6821 C CA . ALA A 1 923 ? 126.697 146.683 162.690 1.00 23.59 923 ALA A CA 1
ATOM 6822 C C . ALA A 1 923 ? 127.588 145.466 162.877 1.00 23.59 923 ALA A C 1
ATOM 6823 O O . ALA A 1 923 ? 127.074 144.366 163.085 1.00 23.59 923 ALA A O 1
ATOM 6825 N N . LEU A 1 924 ? 128.905 145.631 162.782 1.00 21.88 924 LEU A N 1
ATOM 6826 C CA . LEU A 1 924 ? 129.858 144.594 163.149 1.00 21.88 924 LEU A CA 1
ATOM 6827 C C . LEU A 1 924 ? 130.417 144.806 164.546 1.00 21.88 924 LEU A C 1
ATOM 6828 O O . LEU A 1 924 ? 130.510 143.857 165.324 1.00 21.88 924 LEU A O 1
ATOM 6833 N N . TYR A 1 925 ? 130.786 146.040 164.886 1.00 20.89 925 TYR A N 1
ATOM 6834 C CA . TYR A 1 925 ? 131.317 146.309 166.214 1.00 20.89 925 TYR A CA 1
ATOM 6835 C C . TYR A 1 925 ? 130.213 146.595 167.216 1.00 20.89 925 TYR A C 1
ATOM 6836 O O . TYR A 1 925 ? 130.355 146.268 168.397 1.00 20.89 925 TYR A O 1
ATOM 6845 N N . GLY A 1 926 ? 129.113 147.205 166.772 1.00 23.91 926 GLY A N 1
ATOM 6846 C CA . GLY A 1 926 ? 127.970 147.409 167.640 1.00 23.91 926 GLY A CA 1
ATOM 6847 C C . GLY A 1 926 ? 127.194 146.147 167.948 1.00 23.91 926 GLY A C 1
ATOM 6848 O O . GLY A 1 926 ? 126.380 146.146 168.876 1.00 23.91 926 GLY A O 1
ATOM 6849 N N . SER A 1 927 ? 127.419 145.075 167.188 1.00 38.97 927 SER A N 1
ATOM 6850 C CA . SER A 1 927 ? 126.720 143.815 167.390 1.00 38.97 927 SER A CA 1
ATOM 6851 C C . SER A 1 927 ? 127.567 142.772 168.100 1.00 38.97 927 SER A C 1
ATOM 6852 O O . SER A 1 927 ? 127.030 141.741 168.511 1.00 38.97 927 SER A O 1
ATOM 6855 N N . GLU A 1 928 ? 128.870 142.999 168.231 1.00 23.83 928 GLU A N 1
ATOM 6856 C CA . GLU A 1 928 ? 129.691 142.223 169.148 1.00 23.83 928 GLU A CA 1
ATOM 6857 C C . GLU A 1 928 ? 129.686 142.822 170.543 1.00 23.83 928 GLU A C 1
ATOM 6858 O O . GLU A 1 928 ? 130.102 142.158 171.497 1.00 23.83 928 GLU A O 1
ATOM 6864 N N . ALA A 1 929 ? 129.221 144.064 170.672 1.00 22.90 929 ALA A N 1
ATOM 6865 C CA . ALA A 1 929 ? 128.993 144.660 171.979 1.00 22.90 929 ALA A CA 1
ATOM 6866 C C . ALA A 1 929 ? 127.762 144.076 172.652 1.00 22.90 929 ALA A C 1
ATOM 6867 O O . ALA A 1 929 ? 127.661 144.098 173.882 1.00 22.90 929 ALA A O 1
ATOM 6869 N N . LEU A 1 930 ? 126.818 143.559 171.867 1.00 19.47 930 LEU A N 1
ATOM 6870 C CA . LEU A 1 930 ? 125.595 142.992 172.421 1.00 19.47 930 LEU A CA 1
ATOM 6871 C C . LEU A 1 930 ? 125.804 141.558 172.882 1.00 19.47 930 LEU A C 1
ATOM 6872 O O . LEU A 1 930 ? 125.243 141.146 173.903 1.00 19.47 930 LEU A O 1
ATOM 6877 N N . ILE A 1 931 ? 126.605 140.788 172.143 1.00 26.58 931 ILE A N 1
ATOM 6878 C CA . ILE A 1 931 ? 126.861 139.395 172.495 1.00 26.58 931 ILE A CA 1
ATOM 6879 C C . ILE A 1 931 ? 127.695 139.307 173.766 1.00 26.58 931 ILE A C 1
ATOM 6880 O O . ILE A 1 931 ? 127.399 138.516 174.668 1.00 26.58 931 ILE A O 1
ATOM 6885 N N . LEU A 1 932 ? 128.744 140.125 173.862 1.00 38.97 932 LEU A N 1
ATOM 6886 C CA . LEU A 1 932 ? 129.614 140.103 175.030 1.00 38.97 932 LEU A CA 1
ATOM 6887 C C . LEU A 1 932 ? 128.983 140.771 176.242 1.00 38.97 932 LEU A C 1
ATOM 6888 O O . LEU A 1 932 ? 129.466 140.572 177.360 1.00 38.97 932 LEU A O 1
ATOM 6893 N N . TRP A 1 933 ? 127.931 141.568 176.058 1.00 30.87 933 TRP A N 1
ATOM 6894 C CA . TRP A 1 933 ? 127.195 142.053 177.217 1.00 30.87 933 TRP A CA 1
ATOM 6895 C C . TRP A 1 933 ? 126.157 141.044 177.679 1.00 30.87 933 TRP A C 1
ATOM 6896 O O . TRP A 1 933 ? 125.986 140.835 178.884 1.00 30.87 933 TRP A O 1
ATOM 6907 N N . TYR A 1 934 ? 125.447 140.415 176.739 1.00 38.97 934 TYR A N 1
ATOM 6908 C CA . TYR A 1 934 ? 124.433 139.437 177.112 1.00 38.97 934 TYR A CA 1
ATOM 6909 C C . TYR A 1 934 ? 125.065 138.149 177.616 1.00 38.97 934 TYR A C 1
ATOM 6910 O O . TYR A 1 934 ? 124.445 137.423 178.398 1.00 38.97 934 TYR A O 1
ATOM 6919 N N . GLY A 1 935 ? 126.297 137.859 177.205 1.00 25.45 935 GLY A N 1
ATOM 6920 C CA . GLY A 1 935 ? 126.993 136.713 177.762 1.00 25.45 935 GLY A CA 1
ATOM 6921 C C . GLY A 1 935 ? 127.498 136.976 179.166 1.00 25.45 935 GLY A C 1
ATOM 6922 O O . GLY A 1 935 ? 127.541 136.068 179.996 1.00 25.45 935 GLY A O 1
ATOM 6923 N N . ALA A 1 936 ? 127.864 138.222 179.457 1.00 21.26 936 ALA A N 1
ATOM 6924 C CA . ALA A 1 936 ? 128.281 138.628 180.794 1.00 21.26 936 ALA A CA 1
ATOM 6925 C C . ALA A 1 936 ? 127.111 139.017 181.675 1.00 21.26 936 ALA A C 1
ATOM 6926 O O . ALA A 1 936 ? 127.319 139.608 182.737 1.00 21.26 936 ALA A O 1
ATOM 6928 N N . HIS A 1 937 ? 125.895 138.720 181.233 1.00 23.21 937 HIS A N 1
ATOM 6929 C CA . HIS A 1 937 ? 124.667 138.838 182.001 1.00 23.21 937 HIS A CA 1
ATOM 6930 C C . HIS A 1 937 ? 124.285 137.504 182.618 1.00 23.21 937 HIS A C 1
ATOM 6931 O O . HIS A 1 937 ? 123.848 137.451 183.771 1.00 23.21 937 HIS A O 1
ATOM 6938 N N . LEU A 1 938 ? 124.459 136.423 181.856 1.00 23.72 938 LEU A N 1
ATOM 6939 C CA . LEU A 1 938 ? 124.103 135.092 182.326 1.00 23.72 938 LEU A CA 1
ATOM 6940 C C . LEU A 1 938 ? 125.068 134.586 183.386 1.00 23.72 938 LEU A C 1
ATOM 6941 O O . LEU A 1 938 ? 124.676 133.786 184.241 1.00 23.72 938 LEU A O 1
ATOM 6946 N N . VAL A 1 939 ? 126.329 135.023 183.340 1.00 21.45 939 VAL A N 1
ATOM 6947 C CA . VAL A 1 939 ? 127.322 134.543 184.295 1.00 21.45 939 VAL A CA 1
ATOM 6948 C C . VAL A 1 939 ? 127.054 135.122 185.678 1.00 21.45 939 VAL A C 1
ATOM 6949 O O . VAL A 1 939 ? 127.208 134.429 186.692 1.00 21.45 939 VAL A O 1
ATOM 6953 N N . SER A 1 940 ? 126.609 136.378 185.743 1.00 21.79 940 SER A N 1
ATOM 6954 C CA . SER A 1 940 ? 126.249 136.993 187.015 1.00 21.79 940 SER A CA 1
ATOM 6955 C C . SER A 1 940 ? 124.993 136.386 187.627 1.00 21.79 940 SER A C 1
ATOM 6956 O O . SER A 1 940 ? 124.799 136.500 188.841 1.00 21.79 940 SER A O 1
ATOM 6959 N N . LYS A 1 941 ? 124.139 135.749 186.831 1.00 23.95 941 LYS A N 1
ATOM 6960 C CA . LYS A 1 941 ? 122.983 135.044 187.363 1.00 23.95 941 LYS A CA 1
ATOM 6961 C C . LYS A 1 941 ? 123.236 133.556 187.552 1.00 23.95 941 LYS A C 1
ATOM 6962 O O . LYS A 1 941 ? 122.316 132.831 187.940 1.00 23.95 941 LYS A O 1
ATOM 6968 N N . GLY A 1 942 ? 124.448 133.084 187.282 1.00 26.62 942 GLY A N 1
ATOM 6969 C CA . GLY A 1 942 ? 124.797 131.709 187.560 1.00 26.62 942 GLY A CA 1
ATOM 6970 C C . GLY A 1 942 ? 124.318 130.694 186.550 1.00 26.62 942 GLY A C 1
ATOM 6971 O O . GLY A 1 942 ? 124.409 129.491 186.819 1.00 26.62 942 GLY A O 1
ATOM 6972 N N . VAL A 1 943 ? 123.807 131.130 185.399 1.00 26.07 943 VAL A N 1
ATOM 6973 C CA . VAL A 1 943 ? 123.389 130.181 184.375 1.00 26.07 943 VAL A CA 1
ATOM 6974 C C . VAL A 1 943 ? 124.604 129.601 183.665 1.00 26.07 943 VAL A C 1
ATOM 6975 O O . VAL A 1 943 ? 124.830 128.386 183.680 1.00 26.07 943 VAL A O 1
ATOM 6979 N N . SER A 1 944 ? 125.398 130.453 183.036 1.00 23.15 944 SER A N 1
ATOM 6980 C CA . SER A 1 944 ? 126.571 130.026 182.299 1.00 23.15 944 SER A CA 1
ATOM 6981 C C . SER A 1 944 ? 127.816 130.140 183.171 1.00 23.15 944 SER A C 1
ATOM 6982 O O . SER A 1 944 ? 127.742 130.406 184.372 1.00 23.15 944 SER A O 1
ATOM 6985 N N . THR A 1 945 ? 128.978 129.926 182.560 1.00 21.45 945 THR A N 1
ATOM 6986 C CA . THR A 1 945 ? 130.273 130.207 183.159 1.00 21.45 945 THR A CA 1
ATOM 6987 C C . THR A 1 945 ? 131.131 130.933 182.134 1.00 21.45 945 THR A C 1
ATOM 6988 O O . THR A 1 945 ? 130.749 131.095 180.975 1.00 21.45 945 THR A O 1
ATOM 6992 N N . PHE A 1 946 ? 132.297 131.387 182.577 1.00 22.26 946 PHE A N 1
ATOM 6993 C CA . PHE A 1 946 ? 133.346 131.784 181.651 1.00 22.26 946 PHE A CA 1
ATOM 6994 C C . PHE A 1 946 ? 133.830 130.554 180.889 1.00 22.26 946 PHE A C 1
ATOM 6995 O O . PHE A 1 946 ? 133.742 129.425 181.381 1.00 22.26 946 PHE A O 1
ATOM 7003 N N . SER A 1 947 ? 134.300 130.786 179.658 1.00 22.24 947 SER A N 1
ATOM 7004 C CA . SER A 1 947 ? 134.714 129.809 178.644 1.00 22.24 947 SER A CA 1
ATOM 7005 C C . SER A 1 947 ? 133.564 128.962 178.121 1.00 22.24 947 SER A C 1
ATOM 7006 O O . SER A 1 947 ? 133.807 127.941 177.479 1.00 22.24 947 SER A O 1
ATOM 7009 N N . LYS A 1 948 ? 132.320 129.338 178.399 1.00 25.78 948 LYS A N 1
ATOM 7010 C CA . LYS A 1 948 ? 131.204 128.961 177.548 1.00 25.78 948 LYS A CA 1
ATOM 7011 C C . LYS A 1 948 ? 130.755 130.112 176.672 1.00 25.78 948 LYS A C 1
ATOM 7012 O O . LYS A 1 948 ? 130.087 129.880 175.665 1.00 25.78 948 LYS A O 1
ATOM 7018 N N . VAL A 1 949 ? 131.095 131.339 177.046 1.00 38.97 949 VAL A N 1
ATOM 7019 C CA . VAL A 1 949 ? 130.756 132.499 176.240 1.00 38.97 949 VAL A CA 1
ATOM 7020 C C . VAL A 1 949 ? 131.872 132.825 175.250 1.00 38.97 949 VAL A C 1
ATOM 7021 O O . VAL A 1 949 ? 131.597 133.276 174.134 1.00 38.97 949 VAL A O 1
ATOM 7025 N N . ILE A 1 950 ? 133.123 132.541 175.606 1.00 25.60 950 ILE A N 1
ATOM 7026 C CA . ILE A 1 950 ? 134.239 132.853 174.721 1.00 25.60 950 ILE A CA 1
ATOM 7027 C C . ILE A 1 950 ? 134.357 131.823 173.602 1.00 25.60 950 ILE A C 1
ATOM 7028 O O . ILE A 1 950 ? 134.602 132.187 172.447 1.00 25.60 950 ILE A O 1
ATOM 7033 N N . LYS A 1 951 ? 134.179 130.533 173.921 1.00 23.24 951 LYS A N 1
ATOM 7034 C CA . LYS A 1 951 ? 134.225 129.481 172.904 1.00 23.24 951 LYS A CA 1
ATOM 7035 C C . LYS A 1 951 ? 133.133 129.660 171.860 1.00 23.24 951 LYS A C 1
ATOM 7036 O O . LYS A 1 951 ? 133.374 129.474 170.667 1.00 23.24 951 LYS A O 1
ATOM 7042 N N . VAL A 1 952 ? 131.929 130.021 172.292 1.00 22.98 952 VAL A N 1
ATOM 7043 C CA . VAL A 1 952 ? 130.848 130.311 171.359 1.00 22.98 952 VAL A CA 1
ATOM 7044 C C . VAL A 1 952 ? 131.140 131.575 170.547 1.00 22.98 952 VAL A C 1
ATOM 7045 O O . VAL A 1 952 ? 130.812 131.645 169.355 1.00 22.98 952 VAL A O 1
ATOM 7049 N N . PHE A 1 953 ? 131.818 132.561 171.143 1.00 38.97 953 PHE A N 1
ATOM 7050 C CA . PHE A 1 953 ? 132.115 133.801 170.428 1.00 38.97 953 PHE A CA 1
ATOM 7051 C C . PHE A 1 953 ? 133.203 133.604 169.379 1.00 38.97 953 PHE A C 1
ATOM 7052 O O . PHE A 1 953 ? 133.093 134.124 168.267 1.00 38.97 953 PHE A O 1
ATOM 7060 N N . VAL A 1 954 ? 134.267 132.872 169.715 1.00 21.79 954 VAL A N 1
ATOM 7061 C CA . VAL A 1 954 ? 135.395 132.724 168.796 1.00 21.79 954 VAL A CA 1
ATOM 7062 C C . VAL A 1 954 ? 135.027 131.813 167.627 1.00 21.79 954 VAL A C 1
ATOM 7063 O O . VAL A 1 954 ? 135.398 132.080 166.478 1.00 21.79 954 VAL A O 1
ATOM 7067 N N . VAL A 1 955 ? 134.261 130.751 167.891 1.00 16.14 955 VAL A N 1
ATOM 7068 C CA . VAL A 1 955 ? 133.927 129.778 166.852 1.00 16.14 955 VAL A CA 1
ATOM 7069 C C . VAL A 1 955 ? 132.975 130.380 165.820 1.00 16.14 955 VAL A C 1
ATOM 7070 O O . VAL A 1 955 ? 133.192 130.257 164.610 1.00 16.14 955 VAL A O 1
ATOM 7074 N N . LEU A 1 956 ? 131.933 131.075 166.273 1.00 17.12 956 LEU A N 1
ATOM 7075 C CA . LEU A 1 956 ? 130.904 131.556 165.358 1.00 17.12 956 LEU A CA 1
ATOM 7076 C C . LEU A 1 956 ? 131.272 132.845 164.635 1.00 17.12 956 LEU A C 1
ATOM 7077 O O . LEU A 1 956 ? 130.562 133.228 163.702 1.00 17.12 956 LEU A O 1
ATOM 7082 N N . VAL A 1 957 ? 132.344 133.523 165.031 1.00 18.56 957 VAL A N 1
ATOM 7083 C CA . VAL A 1 957 ? 132.787 134.710 164.307 1.00 18.56 957 VAL A CA 1
ATOM 7084 C C . VAL A 1 957 ? 133.812 134.365 163.225 1.00 18.56 957 VAL A C 1
ATOM 7085 O O . VAL A 1 957 ? 133.777 134.941 162.131 1.00 18.56 957 VAL A O 1
ATOM 7089 N N . ILE A 1 958 ? 134.681 133.384 163.476 1.00 17.33 958 ILE A N 1
ATOM 7090 C CA . ILE A 1 958 ? 135.611 132.925 162.449 1.00 17.33 958 ILE A CA 1
ATOM 7091 C C . ILE A 1 958 ? 134.865 132.174 161.346 1.00 17.33 958 ILE A C 1
ATOM 7092 O O . ILE A 1 958 ? 135.267 132.209 160.175 1.00 17.33 958 ILE A O 1
ATOM 7097 N N . THR A 1 959 ? 133.733 131.550 161.683 1.00 17.43 959 THR A N 1
ATOM 7098 C CA . THR A 1 959 ? 132.900 130.885 160.684 1.00 17.43 959 THR A CA 1
ATOM 7099 C C . THR A 1 959 ? 132.269 131.880 159.715 1.00 17.43 959 THR A C 1
ATOM 7100 O O . THR A 1 959 ? 132.232 131.622 158.508 1.00 17.43 959 THR A O 1
ATOM 7104 N N . ALA A 1 960 ? 131.850 133.051 160.209 1.00 17.12 960 ALA A N 1
ATOM 7105 C CA . ALA A 1 960 ? 131.188 134.074 159.401 1.00 17.12 960 ALA A CA 1
ATOM 7106 C C . ALA A 1 960 ? 132.072 134.668 158.311 1.00 17.12 960 ALA A C 1
ATOM 7107 O O . ALA A 1 960 ? 131.545 135.304 157.396 1.00 17.12 960 ALA A O 1
ATOM 7109 N N . ASN A 1 961 ? 133.390 134.484 158.380 1.00 21.44 961 ASN A N 1
ATOM 7110 C CA . ASN A 1 961 ? 134.267 134.968 157.321 1.00 21.44 961 ASN A CA 1
ATOM 7111 C C . ASN A 1 961 ? 134.223 134.041 156.110 1.00 21.44 961 ASN A C 1
ATOM 7112 O O . ASN A 1 961 ? 134.277 134.507 154.968 1.00 21.44 961 ASN A O 1
ATOM 7117 N N . SER A 1 962 ? 134.113 132.731 156.338 1.00 23.18 962 SER A N 1
ATOM 7118 C CA . SER A 1 962 ? 134.047 131.780 155.234 1.00 23.18 962 SER A CA 1
ATOM 7119 C C . SER A 1 962 ? 132.694 131.801 154.539 1.00 23.18 962 SER A C 1
ATOM 7120 O O . SER A 1 962 ? 132.623 131.558 153.330 1.00 23.18 962 SER A O 1
ATOM 7123 N N . VAL A 1 963 ? 131.620 132.061 155.287 1.00 22.47 963 VAL A N 1
ATOM 7124 C CA . VAL A 1 963 ? 130.274 132.091 154.722 1.00 22.47 963 VAL A CA 1
ATOM 7125 C C . VAL A 1 963 ? 130.111 133.271 153.771 1.00 22.47 963 VAL A C 1
ATOM 7126 O O . VAL A 1 963 ? 129.373 133.184 152.782 1.00 22.47 963 VAL A O 1
ATOM 7130 N N . ALA A 1 964 ? 130.833 134.365 154.002 1.00 24.34 964 ALA A N 1
ATOM 7131 C CA . ALA A 1 964 ? 130.856 135.455 153.027 1.00 24.34 964 ALA A CA 1
ATOM 7132 C C . ALA A 1 964 ? 132.007 135.297 152.039 1.00 24.34 964 ALA A C 1
ATOM 7133 O O . ALA A 1 964 ? 132.731 136.237 151.725 1.00 24.34 964 ALA A O 1
ATOM 7135 N N . GLU A 1 965 ? 132.157 134.076 151.540 1.00 28.75 965 GLU A N 1
ATOM 7136 C CA . GLU A 1 965 ? 132.902 133.731 150.335 1.00 28.75 965 GLU A CA 1
ATOM 7137 C C . GLU A 1 965 ? 132.144 132.764 149.444 1.00 28.75 965 GLU A C 1
ATOM 7138 O O . GLU A 1 965 ? 132.371 132.759 148.232 1.00 28.75 965 GLU A O 1
ATOM 7144 N N . THR A 1 966 ? 131.258 131.943 150.007 1.00 27.50 966 THR A N 1
ATOM 7145 C CA . THR A 1 966 ? 130.351 131.124 149.218 1.00 27.50 966 THR A CA 1
ATOM 7146 C C . THR A 1 966 ? 129.302 131.991 148.531 1.00 27.50 966 THR A C 1
ATOM 7147 O O . THR A 1 966 ? 128.906 131.717 147.391 1.00 27.50 966 THR A O 1
ATOM 7151 N N . VAL A 1 967 ? 128.889 133.078 149.179 1.00 29.09 967 VAL A N 1
ATOM 7152 C CA . VAL A 1 967 ? 127.841 133.941 148.645 1.00 29.09 967 VAL A CA 1
ATOM 7153 C C . VAL A 1 967 ? 128.457 135.082 147.844 1.00 29.09 967 VAL A C 1
ATOM 7154 O O . VAL A 1 967 ? 127.761 136.024 147.452 1.00 29.09 967 VAL A O 1
ATOM 7158 N N . SER A 1 968 ? 129.765 135.007 147.594 1.00 34.25 968 SER A N 1
ATOM 7159 C CA . SER A 1 968 ? 130.421 135.926 146.676 1.00 34.25 968 SER A CA 1
ATOM 7160 C C . SER A 1 968 ? 130.726 135.292 145.329 1.00 34.25 968 SER A C 1
ATOM 7161 O O . SER A 1 968 ? 130.935 136.019 144.354 1.00 34.25 968 SER A O 1
ATOM 7164 N N . LEU A 1 969 ? 130.768 133.962 145.259 1.00 36.38 969 LEU A N 1
ATOM 7165 C CA . LEU A 1 969 ? 130.802 133.233 144.000 1.00 36.38 969 LEU A CA 1
ATOM 7166 C C . LEU A 1 969 ? 129.447 132.627 143.657 1.00 36.38 969 LEU A C 1
ATOM 7167 O O . LEU A 1 969 ? 129.364 131.746 142.797 1.00 36.38 969 LEU A O 1
ATOM 7172 N N . ALA A 1 970 ? 128.392 133.083 144.318 1.00 40.22 970 ALA A N 1
ATOM 7173 C CA . ALA A 1 970 ? 127.009 132.678 144.085 1.00 40.22 970 ALA A CA 1
ATOM 7174 C C . ALA A 1 970 ? 126.342 133.228 142.816 1.00 40.22 970 ALA A C 1
ATOM 7175 O O . ALA A 1 970 ? 125.527 132.500 142.236 1.00 40.22 970 ALA A O 1
ATOM 7177 N N . PRO A 1 971 ? 126.583 134.472 142.352 1.00 50.04 971 PRO A N 1
ATOM 7178 C CA . PRO A 1 971 ? 125.984 134.840 141.055 1.00 50.04 971 PRO A CA 1
ATOM 7179 C C . PRO A 1 971 ? 126.597 134.131 139.859 1.00 50.04 971 PRO A C 1
ATOM 7180 O O . PRO A 1 971 ? 125.869 133.829 138.907 1.00 50.04 971 PRO A O 1
ATOM 7184 N N . GLU A 1 972 ? 127.907 133.852 139.874 1.00 49.94 972 GLU A N 1
ATOM 7185 C CA . GLU A 1 972 ? 128.556 133.230 138.719 1.00 49.94 972 GLU A CA 1
ATOM 7186 C C . GLU A 1 972 ? 128.085 131.801 138.487 1.00 49.94 972 GLU A C 1
ATOM 7187 O O . GLU A 1 972 ? 128.133 131.318 137.352 1.00 49.94 972 GLU A O 1
ATOM 7193 N N . ILE A 1 973 ? 127.638 131.109 139.536 1.00 40.71 973 ILE A N 1
ATOM 7194 C CA . ILE A 1 973 ? 127.062 129.783 139.350 1.00 40.71 973 ILE A CA 1
ATOM 7195 C C . ILE A 1 973 ? 125.710 129.884 138.649 1.00 40.71 973 ILE A C 1
ATOM 7196 O O . ILE A 1 973 ? 125.364 129.035 137.817 1.00 40.71 973 ILE A O 1
ATOM 7201 N N . ILE A 1 974 ? 124.958 130.948 138.918 1.00 50.13 974 ILE A N 1
ATOM 7202 C CA . ILE A 1 974 ? 123.636 131.134 138.324 1.00 50.13 974 ILE A CA 1
ATOM 7203 C C . ILE A 1 974 ? 123.723 131.857 136.988 1.00 50.13 974 ILE A C 1
ATOM 7204 O O . ILE A 1 974 ? 123.174 131.397 135.984 1.00 50.13 974 ILE A O 1
ATOM 7209 N N . ARG A 1 975 ? 124.414 132.994 136.952 1.00 61.96 975 ARG A N 1
ATOM 7210 C CA . ARG A 1 975 ? 124.486 133.842 135.762 1.00 61.96 975 ARG A CA 1
ATOM 7211 C C . ARG A 1 975 ? 125.438 133.180 134.774 1.00 61.96 975 ARG A C 1
ATOM 7212 O O . ARG A 1 975 ? 126.630 133.481 134.733 1.00 61.96 975 ARG A O 1
ATOM 7220 N N . GLY A 1 976 ? 124.898 132.222 134.016 1.00 58.75 976 GLY A N 1
ATOM 7221 C CA . GLY A 1 976 ? 125.502 131.633 132.830 1.00 58.75 976 GLY A CA 1
ATOM 7222 C C . GLY A 1 976 ? 126.948 131.174 132.862 1.00 58.75 976 GLY A C 1
ATOM 7223 O O . GLY A 1 976 ? 127.599 131.117 131.814 1.00 58.75 976 GLY A O 1
ATOM 7224 N N . GLY A 1 977 ? 127.457 130.831 134.043 1.00 57.38 977 GLY A N 1
ATOM 7225 C CA . GLY A 1 977 ? 128.885 130.659 134.208 1.00 57.38 977 GLY A CA 1
ATOM 7226 C C . GLY A 1 977 ? 129.587 131.982 134.004 1.00 57.38 977 GLY A C 1
ATOM 7227 O O . GLY A 1 977 ? 129.480 132.885 134.838 1.00 57.38 977 GLY A O 1
ATOM 7228 N N . GLU A 1 978 ? 130.304 132.107 132.896 1.00 71.06 978 GLU A N 1
ATOM 7229 C CA . GLU A 1 978 ? 130.859 133.386 132.473 1.00 71.06 978 GLU A CA 1
ATOM 7230 C C . GLU A 1 978 ? 130.935 133.380 130.949 1.00 71.06 978 GLU A C 1
ATOM 7231 O O . GLU A 1 978 ? 130.330 132.528 130.290 1.00 71.06 978 GLU A O 1
ATOM 7237 N N . ALA A 1 979 ? 131.667 134.342 130.383 1.00 72.25 979 ALA A N 1
ATOM 7238 C CA . ALA A 1 979 ? 131.729 134.480 128.933 1.00 72.25 979 ALA A CA 1
ATOM 7239 C C . ALA A 1 979 ? 132.572 133.400 128.277 1.00 72.25 979 ALA A C 1
ATOM 7240 O O . ALA A 1 979 ? 132.442 133.176 127.070 1.00 72.25 979 ALA A O 1
ATOM 7242 N N . VAL A 1 980 ? 133.430 132.725 129.041 1.00 64.67 980 VAL A N 1
ATOM 7243 C CA . VAL A 1 980 ? 134.323 131.722 128.479 1.00 64.67 980 VAL A CA 1
ATOM 7244 C C . VAL A 1 980 ? 133.912 130.307 128.855 1.00 64.67 980 VAL A C 1
ATOM 7245 O O . VAL A 1 980 ? 134.448 129.345 128.284 1.00 64.67 980 VAL A O 1
ATOM 7249 N N . GLY A 1 981 ? 132.988 130.148 129.794 1.00 55.14 981 GLY A N 1
ATOM 7250 C CA . GLY A 1 981 ? 132.312 128.895 130.037 1.00 55.14 981 GLY A CA 1
ATOM 7251 C C . GLY A 1 981 ? 131.052 128.747 129.224 1.00 55.14 981 GLY A C 1
ATOM 7252 O O . GLY A 1 981 ? 130.331 127.755 129.373 1.00 55.14 981 GLY A O 1
ATOM 7253 N N . SER A 1 982 ? 130.763 129.726 128.368 1.00 61.16 982 SER A N 1
ATOM 7254 C CA . SER A 1 982 ? 129.615 129.700 127.474 1.00 61.16 982 SER A CA 1
ATOM 7255 C C . SER A 1 982 ? 130.000 129.333 126.051 1.00 61.16 982 SER A C 1
ATOM 7256 O O . SER A 1 982 ? 129.347 129.782 125.103 1.00 61.16 982 SER A O 1
ATOM 7259 N N . VAL A 1 983 ? 131.055 128.537 125.873 1.00 50.30 983 VAL A N 1
ATOM 7260 C CA . VAL A 1 983 ? 131.344 128.014 124.545 1.00 50.30 983 VAL A CA 1
ATOM 7261 C C . VAL A 1 983 ? 130.610 126.688 124.372 1.00 50.30 983 VAL A C 1
ATOM 7262 O O . VAL A 1 983 ? 131.200 125.602 124.365 1.00 50.30 983 VAL A O 1
ATOM 7266 N N . PHE A 1 984 ? 129.301 126.798 124.183 1.00 44.83 984 PHE A N 1
ATOM 7267 C CA . PHE A 1 984 ? 128.475 125.761 123.600 1.00 44.83 984 PHE A CA 1
ATOM 7268 C C . PHE A 1 984 ? 128.028 126.163 122.210 1.00 44.83 984 PHE A C 1
ATOM 7269 O O . PHE A 1 984 ? 127.398 125.363 121.515 1.00 44.83 984 PHE A O 1
ATOM 7277 N N . SER A 1 985 ? 128.359 127.386 121.786 1.00 45.96 985 SER A N 1
ATOM 7278 C CA . SER A 1 985 ? 128.038 127.890 120.458 1.00 45.96 985 SER A CA 1
ATOM 7279 C C . SER A 1 985 ? 128.823 127.198 119.352 1.00 45.96 985 SER A C 1
ATOM 7280 O O . SER A 1 985 ? 128.500 127.397 118.177 1.00 45.96 985 SER A O 1
ATOM 7283 N N . VAL A 1 986 ? 129.845 126.411 119.687 1.00 36.36 986 VAL A N 1
ATOM 7284 C CA . VAL A 1 986 ? 130.463 125.516 118.720 1.00 36.36 986 VAL A CA 1
ATOM 7285 C C . VAL A 1 986 ? 129.944 124.088 118.857 1.00 36.36 986 VAL A C 1
ATOM 7286 O O . VAL A 1 986 ? 130.002 123.328 117.879 1.00 36.36 986 VAL A O 1
ATOM 7290 N N . LEU A 1 987 ? 129.429 123.706 120.027 1.00 34.91 987 LEU A N 1
ATOM 7291 C CA . LEU A 1 987 ? 128.843 122.381 120.194 1.00 34.91 987 LEU A CA 1
ATOM 7292 C C . LEU A 1 987 ? 127.371 122.376 119.810 1.00 34.91 987 LEU A C 1
ATOM 7293 O O . LEU A 1 987 ? 126.922 121.498 119.066 1.00 34.91 987 LEU A O 1
ATOM 7298 N N . ASP A 1 988 ? 126.607 123.345 120.312 1.00 41.38 988 ASP A N 1
ATOM 7299 C CA . ASP A 1 988 ? 125.185 123.463 120.005 1.00 41.38 988 ASP A CA 1
ATOM 7300 C C . ASP A 1 988 ? 125.036 124.471 118.871 1.00 41.38 988 ASP A C 1
ATOM 7301 O O . ASP A 1 988 ? 124.608 125.609 119.057 1.00 41.38 988 ASP A O 1
ATOM 7306 N N . ARG A 1 989 ? 125.405 124.031 117.674 1.00 45.62 989 ARG A N 1
ATOM 7307 C CA . ARG A 1 989 ? 125.249 124.850 116.478 1.00 45.62 989 ARG A CA 1
ATOM 7308 C C . ARG A 1 989 ? 124.967 123.890 115.339 1.00 45.62 989 ARG A C 1
ATOM 7309 O O . ARG A 1 989 ? 125.641 122.863 115.220 1.00 45.62 989 ARG A O 1
ATOM 7317 N N . GLN A 1 990 ? 123.982 124.210 114.512 1.00 50.67 990 GLN A N 1
ATOM 7318 C CA . GLN A 1 990 ? 123.571 123.309 113.450 1.00 50.67 990 GLN A CA 1
ATOM 7319 C C . GLN A 1 990 ? 124.218 123.736 112.142 1.00 50.67 990 GLN A C 1
ATOM 7320 O O . GLN A 1 990 ? 124.082 124.888 111.720 1.00 50.67 990 GLN A O 1
ATOM 7326 N N . THR A 1 991 ? 124.938 122.808 111.521 1.00 47.86 991 THR A N 1
ATOM 7327 C CA . THR A 1 991 ? 125.548 123.059 110.227 1.00 47.86 991 THR A CA 1
ATOM 7328 C C . THR A 1 991 ? 124.483 123.208 109.145 1.00 47.86 991 THR A C 1
ATOM 7329 O O . THR A 1 991 ? 123.368 122.691 109.260 1.00 47.86 991 THR A O 1
ATOM 7333 N N . ARG A 1 992 ? 124.828 123.950 108.096 1.00 53.56 992 ARG A N 1
ATOM 7334 C CA . ARG A 1 992 ? 123.918 124.103 106.969 1.00 53.56 992 ARG A CA 1
ATOM 7335 C C . ARG A 1 992 ? 124.094 122.979 105.955 1.00 53.56 992 ARG A C 1
ATOM 7336 O O . ARG A 1 992 ? 123.115 122.345 105.551 1.00 53.56 992 ARG A O 1
ATOM 7344 N N . ILE A 1 993 ? 125.329 122.714 105.546 1.00 51.95 993 ILE A N 1
ATOM 7345 C CA . ILE A 1 993 ? 125.650 121.590 104.678 1.00 51.95 993 ILE A CA 1
ATOM 7346 C C . ILE A 1 993 ? 126.084 120.435 105.569 1.00 51.95 993 ILE A C 1
ATOM 7347 O O . ILE A 1 993 ? 127.073 120.547 106.302 1.00 51.95 993 ILE A O 1
ATOM 7352 N N . ASP A 1 994 ? 125.347 119.328 105.515 1.00 65.28 994 ASP A N 1
ATOM 7353 C CA . ASP A 1 994 ? 125.625 118.192 106.379 1.00 65.28 994 ASP A CA 1
ATOM 7354 C C . ASP A 1 994 ? 126.418 117.160 105.596 1.00 65.28 994 ASP A C 1
ATOM 7355 O O . ASP A 1 994 ? 125.896 116.617 104.609 1.00 65.28 994 ASP A O 1
ATOM 7360 N N . PRO A 1 995 ? 127.676 116.880 105.971 1.00 61.66 995 PRO A N 1
ATOM 7361 C CA . PRO A 1 995 ? 128.498 115.939 105.198 1.00 61.66 995 PRO A CA 1
ATOM 7362 C C . PRO A 1 995 ? 128.017 114.498 105.240 1.00 61.66 995 PRO A C 1
ATOM 7363 O O . PRO A 1 995 ? 127.787 113.887 104.192 1.00 61.66 995 PRO A O 1
ATOM 7367 N N . ASP A 1 996 ? 127.843 113.948 106.435 1.00 72.04 996 ASP A N 1
ATOM 7368 C CA . ASP A 1 996 ? 127.616 112.519 106.607 1.00 72.04 996 ASP A CA 1
ATOM 7369 C C . ASP A 1 996 ? 126.163 112.289 106.999 1.00 72.04 996 ASP A C 1
ATOM 7370 O O . ASP A 1 996 ? 125.722 112.747 108.058 1.00 72.04 996 ASP A O 1
ATOM 7375 N N . ASP A 1 997 ? 125.427 111.581 106.146 1.00 79.93 997 ASP A N 1
ATOM 7376 C CA . ASP A 1 997 ? 124.050 111.200 106.420 1.00 79.93 997 ASP A CA 1
ATOM 7377 C C . ASP A 1 997 ? 123.879 109.704 106.212 1.00 79.93 997 ASP A C 1
ATOM 7378 O O . ASP A 1 997 ? 124.550 109.095 105.374 1.00 79.93 997 ASP A O 1
ATOM 7383 N N . ALA A 1 998 ? 122.967 109.115 106.986 1.00 89.27 998 ALA A N 1
ATOM 7384 C CA . ALA A 1 998 ? 122.633 107.709 106.797 1.00 89.27 998 ALA A CA 1
ATOM 7385 C C . ALA A 1 998 ? 121.510 107.539 105.783 1.00 89.27 998 ALA A C 1
ATOM 7386 O O . ALA A 1 998 ? 121.519 106.584 104.997 1.00 89.27 998 ALA A O 1
ATOM 7388 N N . ASP A 1 999 ? 120.544 108.450 105.783 1.00 96.53 999 ASP A N 1
ATOM 7389 C CA . ASP A 1 999 ? 119.438 108.419 104.825 1.00 96.53 999 ASP A CA 1
ATOM 7390 C C . ASP A 1 999 ? 119.748 109.294 103.609 1.00 96.53 999 ASP A C 1
ATOM 7391 O O . ASP A 1 999 ? 119.009 110.208 103.242 1.00 96.53 999 ASP A O 1
ATOM 7396 N N . ALA A 1 1000 ? 120.875 108.979 102.976 1.00 90.85 1000 ALA A N 1
ATOM 7397 C CA . ALA A 1 1000 ? 121.307 109.618 101.743 1.00 90.85 1000 ALA A CA 1
ATOM 7398 C C . ALA A 1 1000 ? 121.956 108.560 100.868 1.00 90.85 1000 ALA A C 1
ATOM 7399 O O . ALA A 1 1000 ? 122.603 107.641 101.379 1.00 90.85 1000 ALA A O 1
ATOM 7401 N N . ASP A 1 1001 ? 121.773 108.683 99.560 1.00 87.40 1001 ASP A N 1
ATOM 7402 C CA . ASP A 1 1001 ? 122.247 107.649 98.647 1.00 87.40 1001 ASP A CA 1
ATOM 7403 C C . ASP A 1 1001 ? 123.764 107.727 98.509 1.00 87.40 1001 ASP A C 1
ATOM 7404 O O . ASP A 1 1001 ? 124.299 108.803 98.217 1.00 87.40 1001 ASP A O 1
ATOM 7409 N N . PRO A 1 1002 ? 124.484 106.626 98.712 1.00 81.32 1002 PRO A N 1
ATOM 7410 C CA . PRO A 1 1002 ? 125.948 106.670 98.636 1.00 81.32 1002 PRO A CA 1
ATOM 7411 C C . PRO A 1 1002 ? 126.437 106.782 97.199 1.00 81.32 1002 PRO A C 1
ATOM 7412 O O . PRO A 1 1002 ? 125.674 106.732 96.233 1.00 81.32 1002 PRO A O 1
ATOM 7416 N N . VAL A 1 1003 ? 127.753 106.931 97.075 1.00 72.62 1003 VAL A N 1
ATOM 7417 C CA . VAL A 1 1003 ? 128.415 107.144 95.795 1.00 72.62 1003 VAL A CA 1
ATOM 7418 C C . VAL A 1 1003 ? 129.359 105.976 95.549 1.00 72.62 1003 VAL A C 1
ATOM 7419 O O . VAL A 1 1003 ? 130.237 105.695 96.374 1.00 72.62 1003 VAL A O 1
ATOM 7423 N N . GLU A 1 1004 ? 129.179 105.300 94.417 1.00 78.30 1004 GLU A N 1
ATOM 7424 C CA . GLU A 1 1004 ? 130.026 104.182 94.025 1.00 78.30 1004 GLU A CA 1
ATOM 7425 C C . GLU A 1 1004 ? 130.945 104.522 92.862 1.00 78.30 1004 GLU A C 1
ATOM 7426 O O . GLU A 1 1004 ? 132.159 104.319 92.955 1.00 78.30 1004 GLU A O 1
ATOM 7432 N N . THR A 1 1005 ? 130.396 105.034 91.763 1.00 83.93 1005 THR A N 1
ATOM 7433 C CA . THR A 1 1005 ? 131.193 105.374 90.588 1.00 83.93 1005 THR A CA 1
ATOM 7434 C C . THR A 1 1005 ? 130.542 106.551 89.880 1.00 83.93 1005 THR A C 1
ATOM 7435 O O . THR A 1 1005 ? 129.377 106.466 89.481 1.00 83.93 1005 THR A O 1
ATOM 7439 N N . ILE A 1 1006 ? 131.292 107.637 89.722 1.00 83.29 1006 ILE A N 1
ATOM 7440 C CA . ILE A 1 1006 ? 130.849 108.814 88.984 1.00 83.29 1006 ILE A CA 1
ATOM 7441 C C . ILE A 1 1006 ? 131.628 108.866 87.681 1.00 83.29 1006 ILE A C 1
ATOM 7442 O O . ILE A 1 1006 ? 132.853 109.031 87.690 1.00 83.29 1006 ILE A O 1
ATOM 7447 N N . ARG A 1 1007 ? 130.924 108.719 86.561 1.00 84.00 1007 ARG A N 1
ATOM 7448 C CA . ARG A 1 1007 ? 131.551 108.813 85.251 1.00 84.00 1007 ARG A CA 1
ATOM 7449 C C . ARG A 1 1007 ? 131.747 110.251 84.792 1.00 84.00 1007 ARG A C 1
ATOM 7450 O O . ARG A 1 1007 ? 132.529 110.490 83.867 1.00 84.00 1007 ARG A O 1
ATOM 7458 N N . GLY A 1 1008 ? 131.049 111.202 85.404 1.00 87.77 1008 GLY A N 1
ATOM 7459 C CA . GLY A 1 1008 ? 131.205 112.607 85.091 1.00 87.77 1008 GLY A CA 1
ATOM 7460 C C . GLY A 1 1008 ? 130.106 113.097 84.176 1.00 87.77 1008 GLY A C 1
ATOM 7461 O O . GLY A 1 1008 ? 130.179 112.927 82.958 1.00 87.77 1008 GLY A O 1
ATOM 7462 N N . ASP A 1 1009 ? 129.079 113.708 84.750 1.00 99.34 1009 ASP A N 1
ATOM 7463 C CA . ASP A 1 1009 ? 127.944 114.211 83.987 1.00 99.34 1009 ASP A CA 1
ATOM 7464 C C . ASP A 1 1009 ? 127.566 115.586 84.523 1.00 99.34 1009 ASP A C 1
ATOM 7465 O O . ASP A 1 1009 ? 126.430 115.818 84.942 1.00 99.34 1009 ASP A O 1
ATOM 7470 N N . ILE A 1 1010 ? 128.568 116.471 84.602 1.00 94.06 1010 ILE A N 1
ATOM 7471 C CA . ILE A 1 1010 ? 128.392 117.813 85.153 1.00 94.06 1010 ILE A CA 1
ATOM 7472 C C . ILE A 1 1010 ? 127.338 118.583 84.374 1.00 94.06 1010 ILE A C 1
ATOM 7473 O O . ILE A 1 1010 ? 127.432 118.749 83.151 1.00 94.06 1010 ILE A O 1
ATOM 7478 N N . GLU A 1 1011 ? 126.318 119.048 85.091 1.00 95.46 1011 GLU A N 1
ATOM 7479 C CA . GLU A 1 1011 ? 125.139 119.653 84.492 1.00 95.46 1011 GLU A CA 1
ATOM 7480 C C . GLU A 1 1011 ? 124.570 120.682 85.453 1.00 95.46 1011 GLU A C 1
ATOM 7481 O O . GLU A 1 1011 ? 124.293 120.362 86.612 1.00 95.46 1011 GLU A O 1
ATOM 7487 N N . PHE A 1 1012 ? 124.402 121.908 84.975 1.00 88.40 1012 PHE A N 1
ATOM 7488 C CA . PHE A 1 1012 ? 123.701 122.936 85.724 1.00 88.40 1012 PHE A CA 1
ATOM 7489 C C . PHE A 1 1012 ? 122.352 123.217 85.081 1.00 88.40 1012 PHE A C 1
ATOM 7490 O O . PHE A 1 1012 ? 122.254 123.429 83.869 1.00 88.40 1012 PHE A O 1
ATOM 7498 N N . ARG A 1 1013 ? 121.315 123.214 85.906 1.00 100.35 1013 ARG A N 1
ATOM 7499 C CA . ARG A 1 1013 ? 120.025 123.768 85.545 1.00 100.35 1013 ARG A CA 1
ATOM 7500 C C . ARG A 1 1013 ? 120.002 125.228 85.980 1.00 100.35 1013 ARG A C 1
ATOM 7501 O O . ARG A 1 1013 ? 121.047 125.807 86.286 1.00 100.35 1013 ARG A O 1
ATOM 7509 N N . HIS A 1 1014 ? 118.810 125.824 85.994 1.00 98.75 1014 HIS A N 1
ATOM 7510 C CA . HIS A 1 1014 ? 118.645 127.260 86.213 1.00 98.75 1014 HIS A CA 1
ATOM 7511 C C . HIS A 1 1014 ? 119.058 127.616 87.638 1.00 98.75 1014 HIS A C 1
ATOM 7512 O O . HIS A 1 1014 ? 118.312 127.368 88.589 1.00 98.75 1014 HIS A O 1
ATOM 7519 N N . VAL A 1 1015 ? 120.245 128.203 87.784 1.00 89.12 1015 VAL A N 1
ATOM 7520 C CA . VAL A 1 1015 ? 120.874 128.433 89.080 1.00 89.12 1015 VAL A CA 1
ATOM 7521 C C . VAL A 1 1015 ? 121.239 129.907 89.210 1.00 89.12 1015 VAL A C 1
ATOM 7522 O O . VAL A 1 1015 ? 121.895 130.470 88.327 1.00 89.12 1015 VAL A O 1
ATOM 7526 N N . ASP A 1 1016 ? 120.811 130.528 90.310 1.00 85.85 1016 ASP A N 1
ATOM 7527 C CA . ASP A 1 1016 ? 121.321 131.823 90.736 1.00 85.85 1016 ASP A CA 1
ATOM 7528 C C . ASP A 1 1016 ? 121.957 131.677 92.111 1.00 85.85 1016 ASP A C 1
ATOM 7529 O O . ASP A 1 1016 ? 121.534 130.851 92.924 1.00 85.85 1016 ASP A O 1
ATOM 7534 N N . PHE A 1 1017 ? 122.994 132.472 92.362 1.00 75.88 1017 PHE A N 1
ATOM 7535 C CA . PHE A 1 1017 ? 123.806 132.263 93.551 1.00 75.88 1017 PHE A CA 1
ATOM 7536 C C . PHE A 1 1017 ? 124.482 133.560 93.973 1.00 75.88 1017 PHE A C 1
ATOM 7537 O O . PHE A 1 1017 ? 124.922 134.342 93.128 1.00 75.88 1017 PHE A O 1
ATOM 7545 N N . ALA A 1 1018 ? 124.567 133.767 95.288 1.00 72.74 1018 ALA A N 1
ATOM 7546 C CA . ALA A 1 1018 ? 125.261 134.902 95.877 1.00 72.74 1018 ALA A CA 1
ATOM 7547 C C . ALA A 1 1018 ? 126.020 134.443 97.114 1.00 72.74 1018 ALA A C 1
ATOM 7548 O O . ALA A 1 1018 ? 125.606 133.503 97.798 1.00 72.74 1018 ALA A O 1
ATOM 7550 N N . TYR A 1 1019 ? 127.137 135.114 97.398 1.00 70.06 1019 TYR A N 1
ATOM 7551 C CA . TYR A 1 1019 ? 127.905 134.800 98.593 1.00 70.06 1019 TYR A CA 1
ATOM 7552 C C . TYR A 1 1019 ? 127.178 135.299 99.840 1.00 70.06 1019 TYR A C 1
ATOM 7553 O O . TYR A 1 1019 ? 126.537 136.352 99.814 1.00 70.06 1019 TYR A O 1
ATOM 7562 N N . PRO A 1 1020 ? 127.265 134.560 100.951 1.00 72.47 1020 PRO A N 1
ATOM 7563 C CA . PRO A 1 1020 ? 126.656 135.039 102.202 1.00 72.47 1020 PRO A CA 1
ATOM 7564 C C . PRO A 1 1020 ? 127.411 136.182 102.861 1.00 72.47 1020 PRO A C 1
ATOM 7565 O O . PRO A 1 1020 ? 126.885 136.772 103.813 1.00 72.47 1020 PRO A O 1
ATOM 7569 N N . SER A 1 1021 ? 128.621 136.509 102.399 1.00 79.76 1021 SER A N 1
ATOM 7570 C CA . SER A 1 1021 ? 129.352 137.633 102.976 1.00 79.76 1021 SER A CA 1
ATOM 7571 C C . SER A 1 1021 ? 128.753 138.963 102.537 1.00 79.76 1021 SER A C 1
ATOM 7572 O O . SER A 1 1021 ? 128.525 139.851 103.365 1.00 79.76 1021 SER A O 1
ATOM 7575 N N . ARG A 1 1022 ? 128.494 139.119 101.239 1.00 85.63 1022 ARG A N 1
ATOM 7576 C CA . ARG A 1 1022 ? 127.818 140.301 100.706 1.00 85.63 1022 ARG A CA 1
ATOM 7577 C C . ARG A 1 1022 ? 126.734 139.822 99.751 1.00 85.63 1022 ARG A C 1
ATOM 7578 O O . ARG A 1 1022 ? 126.965 139.689 98.542 1.00 85.63 1022 ARG A O 1
ATOM 7586 N N . PRO A 1 1023 ? 125.529 139.551 100.260 1.00 85.08 1023 PRO A N 1
ATOM 7587 C CA . PRO A 1 1023 ? 124.476 138.959 99.423 1.00 85.08 1023 PRO A CA 1
ATOM 7588 C C . PRO A 1 1023 ? 123.811 139.922 98.453 1.00 85.08 1023 PRO A C 1
ATOM 7589 O O . PRO A 1 1023 ? 122.951 139.487 97.679 1.00 85.08 1023 PRO A O 1
ATOM 7593 N N . ASP A 1 1024 ? 124.165 141.209 98.473 1.00 88.51 1024 ASP A N 1
ATOM 7594 C CA . ASP A 1 1024 ? 123.627 142.143 97.492 1.00 88.51 1024 ASP A CA 1
ATOM 7595 C C . ASP A 1 1024 ? 124.192 141.910 96.096 1.00 88.51 1024 ASP A C 1
ATOM 7596 O O . ASP A 1 1024 ? 123.495 142.161 95.108 1.00 88.51 1024 ASP A O 1
ATOM 7601 N N . VAL A 1 1025 ? 125.425 141.444 95.997 1.00 90.72 1025 VAL A N 1
ATOM 7602 C CA . VAL A 1 1025 ? 126.049 141.146 94.715 1.00 90.72 1025 VAL A CA 1
ATOM 7603 C C . VAL A 1 1025 ? 125.509 139.812 94.219 1.00 90.72 1025 VAL A C 1
ATOM 7604 O O . VAL A 1 1025 ? 125.435 138.836 94.971 1.00 90.72 1025 VAL A O 1
ATOM 7608 N N . MET A 1 1026 ? 125.144 139.768 92.939 1.00 94.03 1026 MET A N 1
ATOM 7609 C CA . MET A 1 1026 ? 124.362 138.680 92.354 1.00 94.03 1026 MET A CA 1
ATOM 7610 C C . MET A 1 1026 ? 125.078 138.112 91.128 1.00 94.03 1026 MET A C 1
ATOM 7611 O O . MET A 1 1026 ? 124.543 138.130 90.022 1.00 94.03 1026 MET A O 1
ATOM 7616 N N . VAL A 1 1027 ? 126.322 137.657 91.334 1.00 93.88 1027 VAL A N 1
ATOM 7617 C CA . VAL A 1 1027 ? 127.223 137.209 90.263 1.00 93.88 1027 VAL A CA 1
ATOM 7618 C C . VAL A 1 1027 ? 126.634 136.102 89.388 1.00 93.88 1027 VAL A C 1
ATOM 7619 O O . VAL A 1 1027 ? 127.026 135.958 88.224 1.00 93.88 1027 VAL A O 1
ATOM 7623 N N . PHE A 1 1028 ? 125.707 135.303 89.910 1.00 94.21 1028 PHE A N 1
ATOM 7624 C CA . PHE A 1 1028 ? 124.981 134.340 89.097 1.00 94.21 1028 PHE A CA 1
ATOM 7625 C C . PHE A 1 1028 ? 123.520 134.747 88.970 1.00 94.21 1028 PHE A C 1
ATOM 7626 O O . PHE A 1 1028 ? 122.879 135.132 89.953 1.00 94.21 1028 PHE A O 1
ATOM 7634 N N . ARG A 1 1029 ? 123.006 134.663 87.741 1.00 102.53 1029 ARG A N 1
ATOM 7635 C CA . ARG A 1 1029 ? 121.629 135.022 87.385 1.00 102.53 1029 ARG A CA 1
ATOM 7636 C C . ARG A 1 1029 ? 121.188 134.049 86.294 1.00 102.53 1029 ARG A C 1
ATOM 7637 O O . ARG A 1 1029 ? 121.459 134.298 85.117 1.00 102.53 1029 ARG A O 1
ATOM 7645 N N . ASP A 1 1030 ? 120.512 132.966 86.698 1.00 100.95 1030 ASP A N 1
ATOM 7646 C CA . ASP A 1 1030 ? 119.949 131.941 85.807 1.00 100.95 1030 ASP A CA 1
ATOM 7647 C C . ASP A 1 1030 ? 121.041 131.318 84.927 1.00 100.95 1030 ASP A C 1
ATOM 7648 O O . ASP A 1 1030 ? 121.061 131.451 83.702 1.00 100.95 1030 ASP A O 1
ATOM 7653 N N . PHE A 1 1031 ? 121.971 130.652 85.602 1.00 98.19 1031 PHE A N 1
ATOM 7654 C CA . PHE A 1 1031 ? 123.180 130.129 84.980 1.00 98.19 1031 PHE A CA 1
ATOM 7655 C C . PHE A 1 1031 ? 122.922 128.752 84.375 1.00 98.19 1031 PHE A C 1
ATOM 7656 O O . PHE A 1 1031 ? 122.078 127.999 84.857 1.00 98.19 1031 PHE A O 1
ATOM 7664 N N . ASN A 1 1032 ? 123.641 128.434 83.294 1.00 95.68 1032 ASN A N 1
ATOM 7665 C CA . ASN A 1 1032 ? 123.418 127.189 82.560 1.00 95.68 1032 ASN A CA 1
ATOM 7666 C C . ASN A 1 1032 ? 124.719 126.669 81.961 1.00 95.68 1032 ASN A C 1
ATOM 7667 O O . ASN A 1 1032 ? 125.421 127.414 81.272 1.00 95.68 1032 ASN A O 1
ATOM 7672 N N . LEU A 1 1033 ? 125.023 125.392 82.212 1.00 96.63 1033 LEU A N 1
ATOM 7673 C CA . LEU A 1 1033 ? 126.115 124.682 81.550 1.00 96.63 1033 LEU A CA 1
ATOM 7674 C C . LEU A 1 1033 ? 125.737 123.221 81.349 1.00 96.63 1033 LEU A C 1
ATOM 7675 O O . LEU A 1 1033 ? 124.721 122.740 81.856 1.00 96.63 1033 LEU A O 1
ATOM 7680 N N . ARG A 1 1034 ? 126.590 122.515 80.606 1.00 98.87 1034 ARG A N 1
ATOM 7681 C CA . ARG A 1 1034 ? 126.383 121.104 80.279 1.00 98.87 1034 ARG A CA 1
ATOM 7682 C C . ARG A 1 1034 ? 127.716 120.505 79.860 1.00 98.87 1034 ARG A C 1
ATOM 7683 O O . ARG A 1 1034 ? 128.292 120.931 78.854 1.00 98.87 1034 ARG A O 1
ATOM 7691 N N . ILE A 1 1035 ? 128.205 119.521 80.615 1.00 93.28 1035 ILE A N 1
ATOM 7692 C CA . ILE A 1 1035 ? 129.500 118.894 80.361 1.00 93.28 1035 ILE A CA 1
ATOM 7693 C C . ILE A 1 1035 ? 129.298 117.388 80.265 1.00 93.28 1035 ILE A C 1
ATOM 7694 O O . ILE A 1 1035 ? 128.796 116.766 81.208 1.00 93.28 1035 ILE A O 1
ATOM 7699 N N . ARG A 1 1036 ? 129.691 116.807 79.137 1.00 95.78 1036 ARG A N 1
ATOM 7700 C CA . ARG A 1 1036 ? 129.562 115.377 78.901 1.00 95.78 1036 ARG A CA 1
ATOM 7701 C C . ARG A 1 1036 ? 130.825 114.659 79.391 1.00 95.78 1036 ARG A C 1
ATOM 7702 O O . ARG A 1 1036 ? 131.872 115.276 79.601 1.00 95.78 1036 ARG A O 1
ATOM 7710 N N . ALA A 1 1037 ? 130.702 113.348 79.601 1.00 87.42 1037 ALA A N 1
ATOM 7711 C CA . ALA A 1 1037 ? 131.811 112.534 80.084 1.00 87.42 1037 ALA A CA 1
ATOM 7712 C C . ALA A 1 1037 ? 132.935 112.449 79.058 1.00 87.42 1037 ALA A C 1
ATOM 7713 O O . ALA A 1 1037 ? 132.696 112.295 77.857 1.00 87.42 1037 ALA A O 1
ATOM 7715 N N . GLY A 1 1038 ? 134.168 112.543 79.546 1.00 79.48 1038 GLY A N 1
ATOM 7716 C CA . GLY A 1 1038 ? 135.331 112.463 78.688 1.00 79.48 1038 GLY A CA 1
ATOM 7717 C C . GLY A 1 1038 ? 135.617 113.714 77.894 1.00 79.48 1038 GLY A C 1
ATOM 7718 O O . GLY A 1 1038 ? 136.064 113.621 76.747 1.00 79.48 1038 GLY A O 1
ATOM 7719 N N . HIS A 1 1039 ? 135.375 114.890 78.468 1.00 80.02 1039 HIS A N 1
ATOM 7720 C CA . HIS A 1 1039 ? 135.577 116.143 77.755 1.00 80.02 1039 HIS A CA 1
ATOM 7721 C C . HIS A 1 1039 ? 136.203 117.154 78.707 1.00 80.02 1039 HIS A C 1
ATOM 7722 O O . HIS A 1 1039 ? 136.649 116.813 79.807 1.00 80.02 1039 HIS A O 1
ATOM 7729 N N . SER A 1 1040 ? 136.241 118.411 78.272 1.00 76.99 1040 SER A N 1
ATOM 7730 C CA . SER A 1 1040 ? 136.873 119.481 79.030 1.00 76.99 1040 SER A CA 1
ATOM 7731 C C . SER A 1 1040 ? 135.977 120.707 78.982 1.00 76.99 1040 SER A C 1
ATOM 7732 O O . SER A 1 1040 ? 135.021 120.741 78.203 1.00 76.99 1040 SER A O 1
ATOM 7735 N N . GLN A 1 1041 ? 136.278 121.700 79.814 1.00 75.03 1041 GLN A N 1
ATOM 7736 C CA . GLN A 1 1041 ? 135.556 122.962 79.822 1.00 75.03 1041 GLN A CA 1
ATOM 7737 C C . GLN A 1 1041 ? 136.510 124.092 80.187 1.00 75.03 1041 GLN A C 1
ATOM 7738 O O . GLN A 1 1041 ? 137.392 123.931 81.034 1.00 75.03 1041 GLN A O 1
ATOM 7744 N N . ALA A 1 1042 ? 136.326 125.242 79.539 1.00 74.05 1042 ALA A N 1
ATOM 7745 C CA . ALA A 1 1042 ? 137.325 126.307 79.515 1.00 74.05 1042 ALA A CA 1
ATOM 7746 C C . ALA A 1 1042 ? 136.678 127.665 79.797 1.00 74.05 1042 ALA A C 1
ATOM 7747 O O . ALA A 1 1042 ? 136.836 128.603 79.020 1.00 74.05 1042 ALA A O 1
ATOM 7749 N N . LEU A 1 1043 ? 135.913 127.748 80.893 1.00 75.14 1043 LEU A N 1
ATOM 7750 C CA . LEU A 1 1043 ? 135.201 128.957 81.316 1.00 75.14 1043 LEU A CA 1
ATOM 7751 C C . LEU A 1 1043 ? 136.097 130.192 81.404 1.00 75.14 1043 LEU A C 1
ATOM 7752 O O . LEU A 1 1043 ? 137.041 130.234 82.198 1.00 75.14 1043 LEU A O 1
ATOM 7757 N N . VAL A 1 1044 ? 135.791 131.200 80.585 1.00 84.55 1044 VAL A N 1
ATOM 7758 C CA . VAL A 1 1044 ? 136.715 132.280 80.248 1.00 84.55 1044 VAL A CA 1
ATOM 7759 C C . VAL A 1 1044 ? 136.718 133.326 81.360 1.00 84.55 1044 VAL A C 1
ATOM 7760 O O . VAL A 1 1044 ? 135.858 133.304 82.248 1.00 84.55 1044 VAL A O 1
ATOM 7764 N N . GLY A 1 1045 ? 137.697 134.232 81.329 1.00 83.41 1045 GLY A N 1
ATOM 7765 C CA . GLY A 1 1045 ? 137.854 135.276 82.321 1.00 83.41 1045 GLY A CA 1
ATOM 7766 C C . GLY A 1 1045 ? 136.719 136.274 82.429 1.00 83.41 1045 GLY A C 1
ATOM 7767 O O . GLY A 1 1045 ? 136.029 136.310 83.454 1.00 83.41 1045 GLY A O 1
ATOM 7768 N N . ALA A 1 1046 ? 136.533 137.074 81.373 1.00 87.12 1046 ALA A N 1
ATOM 7769 C CA . ALA A 1 1046 ? 135.579 138.189 81.304 1.00 87.12 1046 ALA A CA 1
ATOM 7770 C C . ALA A 1 1046 ? 135.781 139.173 82.460 1.00 87.12 1046 ALA A C 1
ATOM 7771 O O . ALA A 1 1046 ? 134.829 139.642 83.088 1.00 87.12 1046 ALA A O 1
ATOM 7773 N N . SER A 1 1047 ? 137.064 139.463 82.722 1.00 88.85 1047 SER A N 1
ATOM 7774 C CA . SER A 1 1047 ? 137.531 140.401 83.753 1.00 88.85 1047 SER A CA 1
ATOM 7775 C C . SER A 1 1047 ? 137.035 140.035 85.152 1.00 88.85 1047 SER A C 1
ATOM 7776 O O . SER A 1 1047 ? 136.766 140.915 85.974 1.00 88.85 1047 SER A O 1
ATOM 7779 N N . GLY A 1 1048 ? 136.917 138.740 85.434 1.00 85.35 1048 GLY A N 1
ATOM 7780 C CA . GLY A 1 1048 ? 136.474 138.283 86.736 1.00 85.35 1048 GLY A CA 1
ATOM 7781 C C . GLY A 1 1048 ? 135.004 138.536 86.993 1.00 85.35 1048 GLY A C 1
ATOM 7782 O O . GLY A 1 1048 ? 134.641 139.173 87.986 1.00 85.35 1048 GLY A O 1
ATOM 7783 N N . SER A 1 1049 ? 134.146 138.040 86.107 1.00 88.01 1049 SER A N 1
ATOM 7784 C CA . SER A 1 1049 ? 132.702 138.245 86.222 1.00 88.01 1049 SER A CA 1
ATOM 7785 C C . SER A 1 1049 ? 132.037 137.138 87.033 1.00 88.01 1049 SER A C 1
ATOM 7786 O O . SER A 1 1049 ? 131.062 136.529 86.596 1.00 88.01 1049 SER A O 1
ATOM 7789 N N . GLY A 1 1050 ? 132.551 136.893 88.235 1.00 86.56 1050 GLY A N 1
ATOM 7790 C CA . GLY A 1 1050 ? 132.036 135.819 89.073 1.00 86.56 1050 GLY A CA 1
ATOM 7791 C C . GLY A 1 1050 ? 132.265 134.436 88.505 1.00 86.56 1050 GLY A C 1
ATOM 7792 O O . GLY A 1 1050 ? 131.346 133.607 88.505 1.00 86.56 1050 GLY A O 1
ATOM 7793 N N . LYS A 1 1051 ? 133.473 134.168 88.009 1.00 83.17 1051 LYS A N 1
ATOM 7794 C CA . LYS A 1 1051 ? 133.758 132.883 87.386 1.00 83.17 1051 LYS A CA 1
ATOM 7795 C C . LYS A 1 1051 ? 134.304 131.858 88.368 1.00 83.17 1051 LYS A C 1
ATOM 7796 O O . LYS A 1 1051 ? 134.230 130.657 88.088 1.00 83.17 1051 LYS A O 1
ATOM 7802 N N . SER A 1 1052 ? 134.841 132.292 89.505 1.00 75.09 1052 SER A N 1
ATOM 7803 C CA . SER A 1 1052 ? 135.425 131.370 90.479 1.00 75.09 1052 SER A CA 1
ATOM 7804 C C . SER A 1 1052 ? 134.388 130.898 91.492 1.00 75.09 1052 SER A C 1
ATOM 7805 O O . SER A 1 1052 ? 134.593 130.949 92.703 1.00 75.09 1052 SER A O 1
ATOM 7808 N N . SER A 1 1053 ? 133.251 130.434 90.983 1.00 63.56 1053 SER A N 1
ATOM 7809 C CA . SER A 1 1053 ? 132.232 129.821 91.815 1.00 63.56 1053 SER A CA 1
ATOM 7810 C C . SER A 1 1053 ? 131.604 128.605 91.158 1.00 63.56 1053 SER A C 1
ATOM 7811 O O . SER A 1 1053 ? 130.690 128.015 91.741 1.00 63.56 1053 SER A O 1
ATOM 7814 N N . VAL A 1 1054 ? 132.055 128.216 89.967 1.00 57.78 1054 VAL A N 1
ATOM 7815 C CA . VAL A 1 1054 ? 131.602 126.968 89.369 1.00 57.78 1054 VAL A CA 1
ATOM 7816 C C . VAL A 1 1054 ? 132.315 125.791 90.016 1.00 57.78 1054 VAL A C 1
ATOM 7817 O O . VAL A 1 1054 ? 131.700 124.764 90.319 1.00 57.78 1054 VAL A O 1
ATOM 7821 N N . ILE A 1 1055 ? 133.616 125.941 90.284 1.00 57.56 1055 ILE A N 1
ATOM 7822 C CA . ILE A 1 1055 ? 134.373 124.909 90.988 1.00 57.56 1055 ILE A CA 1
ATOM 7823 C C . ILE A 1 1055 ? 134.122 124.914 92.486 1.00 57.56 1055 ILE A C 1
ATOM 7824 O O . ILE A 1 1055 ? 134.647 124.048 93.193 1.00 57.56 1055 ILE A O 1
ATOM 7829 N N . ALA A 1 1056 ? 133.345 125.867 92.992 1.00 51.63 1056 ALA A N 1
ATOM 7830 C CA . ALA A 1 1056 ? 132.921 125.873 94.382 1.00 51.63 1056 ALA A CA 1
ATOM 7831 C C . ALA A 1 1056 ? 131.515 125.320 94.560 1.00 51.63 1056 ALA A C 1
ATOM 7832 O O . ALA A 1 1056 ? 130.948 125.440 95.649 1.00 51.63 1056 ALA A O 1
ATOM 7834 N N . MET A 1 1057 ? 130.936 124.729 93.513 1.00 57.84 1057 MET A N 1
ATOM 7835 C CA . MET A 1 1057 ? 129.653 124.052 93.620 1.00 57.84 1057 MET A CA 1
ATOM 7836 C C . MET A 1 1057 ? 129.662 122.630 93.087 1.00 57.84 1057 MET A C 1
ATOM 7837 O O . MET A 1 1057 ? 128.694 121.903 93.335 1.00 57.84 1057 MET A O 1
ATOM 7842 N N . ILE A 1 1058 ? 130.690 122.223 92.336 1.00 51.95 1058 ILE A N 1
ATOM 7843 C CA . ILE A 1 1058 ? 130.819 120.823 91.945 1.00 51.95 1058 ILE A CA 1
ATOM 7844 C C . ILE A 1 1058 ? 131.045 119.963 93.177 1.00 51.95 1058 ILE A C 1
ATOM 7845 O O . ILE A 1 1058 ? 130.511 118.854 93.295 1.00 51.95 1058 ILE A O 1
ATOM 7850 N N . GLU A 1 1059 ? 131.822 120.471 94.120 1.00 49.50 1059 GLU A N 1
ATOM 7851 C CA . GLU A 1 1059 ? 131.857 119.961 95.477 1.00 49.50 1059 GLU A CA 1
ATOM 7852 C C . GLU A 1 1059 ? 131.244 121.018 96.384 1.00 49.50 1059 GLU A C 1
ATOM 7853 O O . GLU A 1 1059 ? 131.454 122.219 96.185 1.00 49.50 1059 GLU A O 1
ATOM 7859 N N . ARG A 1 1060 ? 130.431 120.578 97.342 1.00 51.74 1060 ARG A N 1
ATOM 7860 C CA . ARG A 1 1060 ? 129.518 121.491 98.028 1.00 51.74 1060 ARG A CA 1
ATOM 7861 C C . ARG A 1 1060 ? 130.269 122.313 99.069 1.00 51.74 1060 ARG A C 1
ATOM 7862 O O . ARG A 1 1060 ? 130.209 122.068 100.275 1.00 51.74 1060 ARG A O 1
ATOM 7870 N N . PHE A 1 1061 ? 130.991 123.318 98.581 1.00 44.11 1061 PHE A N 1
ATOM 7871 C CA . PHE A 1 1061 ? 131.424 124.396 99.456 1.00 44.11 1061 PHE A CA 1
ATOM 7872 C C . PHE A 1 1061 ? 130.302 125.391 99.700 1.00 44.11 1061 PHE A C 1
ATOM 7873 O O . PHE A 1 1061 ? 130.325 126.105 100.707 1.00 44.11 1061 PHE A O 1
ATOM 7881 N N . TYR A 1 1062 ? 129.325 125.445 98.796 1.00 49.37 1062 TYR A N 1
ATOM 7882 C CA . TYR A 1 1062 ? 128.195 126.357 98.874 1.00 49.37 1062 TYR A CA 1
ATOM 7883 C C . TYR A 1 1062 ? 127.011 125.715 98.166 1.00 49.37 1062 TYR A C 1
ATOM 7884 O O . TYR A 1 1062 ? 127.185 125.036 97.152 1.00 49.37 1062 TYR A O 1
ATOM 7893 N N . ASP A 1 1063 ? 125.825 125.937 98.690 1.00 62.80 1063 ASP A N 1
ATOM 7894 C CA . ASP A 1 1063 ? 124.648 125.472 97.973 1.00 62.80 1063 ASP A CA 1
ATOM 7895 C C . ASP A 1 1063 ? 124.064 126.592 97.118 1.00 62.80 1063 ASP A C 1
ATOM 7896 O O . ASP A 1 1063 ? 124.220 127.771 97.445 1.00 62.80 1063 ASP A O 1
ATOM 7901 N N . PRO A 1 1064 ? 123.396 126.276 96.009 1.00 73.48 1064 PRO A N 1
ATOM 7902 C CA . PRO A 1 1064 ? 122.755 127.327 95.216 1.00 73.48 1064 PRO A CA 1
ATOM 7903 C C . PRO A 1 1064 ? 121.478 127.820 95.874 1.00 73.48 1064 PRO A C 1
ATOM 7904 O O . PRO A 1 1064 ? 120.825 127.106 96.638 1.00 73.48 1064 PRO A O 1
ATOM 7908 N N . LEU A 1 1065 ? 121.127 129.070 95.564 1.00 77.92 1065 LEU A N 1
ATOM 7909 C CA . LEU A 1 1065 ? 119.945 129.674 96.170 1.00 77.92 1065 LEU A CA 1
ATOM 7910 C C . LEU A 1 1065 ? 118.663 129.104 95.579 1.00 77.92 1065 LEU A C 1
ATOM 7911 O O . LEU A 1 1065 ? 117.680 128.898 96.299 1.00 77.92 1065 LEU A O 1
ATOM 7916 N N . ALA A 1 1066 ? 118.653 128.837 94.275 1.00 78.73 1066 ALA A N 1
ATOM 7917 C CA . ALA A 1 1066 ? 117.484 128.267 93.619 1.00 78.73 1066 ALA A CA 1
ATOM 7918 C C . ALA A 1 1066 ? 117.934 127.488 92.395 1.00 78.73 1066 ALA A C 1
ATOM 7919 O O . ALA A 1 1066 ? 118.677 128.015 91.563 1.00 78.73 1066 ALA A O 1
ATOM 7921 N N . GLY A 1 1067 ? 117.484 126.249 92.291 1.00 88.48 1067 GLY A N 1
ATOM 7922 C CA . GLY A 1 1067 ? 117.824 125.377 91.187 1.00 88.48 1067 GLY A CA 1
ATOM 7923 C C . GLY A 1 1067 ? 118.451 124.088 91.673 1.00 88.48 1067 GLY A C 1
ATOM 7924 O O . GLY A 1 1067 ? 118.434 123.760 92.863 1.00 88.48 1067 GLY A O 1
ATOM 7925 N N . LYS A 1 1068 ? 119.015 123.343 90.726 1.00 87.82 1068 LYS A N 1
ATOM 7926 C CA . LYS A 1 1068 ? 119.640 122.063 91.015 1.00 87.82 1068 LYS A CA 1
ATOM 7927 C C . LYS A 1 1068 ? 121.025 122.005 90.392 1.00 87.82 1068 LYS A C 1
ATOM 7928 O O . LYS A 1 1068 ? 121.345 122.764 89.474 1.00 87.82 1068 LYS A O 1
ATOM 7934 N N . VAL A 1 1069 ? 121.843 121.092 90.907 1.00 82.06 1069 VAL A N 1
ATOM 7935 C CA . VAL A 1 1069 ? 123.137 120.748 90.328 1.00 82.06 1069 VAL A CA 1
ATOM 7936 C C . VAL A 1 1069 ? 123.110 119.249 90.078 1.00 82.06 1069 VAL A C 1
ATOM 7937 O O . VAL A 1 1069 ? 123.093 118.454 91.026 1.00 82.06 1069 VAL A O 1
ATOM 7941 N N . MET A 1 1070 ? 123.093 118.861 88.810 1.00 93.00 1070 MET A N 1
ATOM 7942 C CA . MET A 1 1070 ? 122.876 117.477 88.414 1.00 93.00 1070 MET A CA 1
ATOM 7943 C C . MET A 1 1070 ? 124.216 116.832 88.085 1.00 93.00 1070 MET A C 1
ATOM 7944 O O . MET A 1 1070 ? 124.902 117.265 87.154 1.00 93.00 1070 MET A O 1
ATOM 7949 N N . ILE A 1 1071 ? 124.588 115.804 88.843 1.00 87.56 1071 ILE A N 1
ATOM 7950 C CA . ILE A 1 1071 ? 125.804 115.043 88.578 1.00 87.56 1071 ILE A CA 1
ATOM 7951 C C . ILE A 1 1071 ? 125.454 113.559 88.501 1.00 87.56 1071 ILE A C 1
ATOM 7952 O O . ILE A 1 1071 ? 124.836 113.011 89.424 1.00 87.56 1071 ILE A O 1
ATOM 7957 N N . ASP A 1 1072 ? 125.812 112.932 87.370 1.00 93.94 1072 ASP A N 1
ATOM 7958 C CA . ASP A 1 1072 ? 125.564 111.513 87.068 1.00 93.94 1072 ASP A CA 1
ATOM 7959 C C . ASP A 1 1072 ? 124.071 111.179 87.142 1.00 93.94 1072 ASP A C 1
ATOM 7960 O O . ASP A 1 1072 ? 123.670 110.108 87.600 1.00 93.94 1072 ASP A O 1
ATOM 7965 N N . GLY A 1 1073 ? 123.236 112.116 86.697 1.00 88.72 1073 GLY A N 1
ATOM 7966 C CA . GLY A 1 1073 ? 121.801 111.917 86.729 1.00 88.72 1073 GLY A CA 1
ATOM 7967 C C . GLY A 1 1073 ? 121.166 111.990 88.098 1.00 88.72 1073 GLY A C 1
ATOM 7968 O O . GLY A 1 1073 ? 119.992 111.635 88.238 1.00 88.72 1073 GLY A O 1
ATOM 7969 N N . LYS A 1 1074 ? 121.899 112.435 89.115 1.00 84.69 1074 LYS A N 1
ATOM 7970 C CA . LYS A 1 1074 ? 121.383 112.561 90.468 1.00 84.69 1074 LYS A CA 1
ATOM 7971 C C . LYS A 1 1074 ? 121.673 113.957 91.001 1.00 84.69 1074 LYS A C 1
ATOM 7972 O O . LYS A 1 1074 ? 122.663 114.589 90.624 1.00 84.69 1074 LYS A O 1
ATOM 7978 N N . ASP A 1 1075 ? 120.789 114.439 91.868 1.00 83.08 1075 ASP A N 1
ATOM 7979 C CA . ASP A 1 1075 ? 120.975 115.740 92.488 1.00 83.08 1075 ASP A CA 1
ATOM 7980 C C . ASP A 1 1075 ? 122.128 115.675 93.487 1.00 83.08 1075 ASP A C 1
ATOM 7981 O O . ASP A 1 1075 ? 122.460 114.616 94.028 1.00 83.08 1075 ASP A O 1
ATOM 7986 N N . ILE A 1 1076 ? 122.748 116.831 93.728 1.00 74.71 1076 ILE A N 1
ATOM 7987 C CA . ILE A 1 1076 ? 123.920 116.874 94.593 1.00 74.71 1076 ILE A CA 1
ATOM 7988 C C . ILE A 1 1076 ? 123.539 116.996 96.068 1.00 74.71 1076 ILE A C 1
ATOM 7989 O O . ILE A 1 1076 ? 124.344 116.640 96.940 1.00 74.71 1076 ILE A O 1
ATOM 7994 N N . ARG A 1 1077 ? 122.321 117.436 96.378 1.00 80.08 1077 ARG A N 1
ATOM 7995 C CA . ARG A 1 1077 ? 121.863 117.433 97.767 1.00 80.08 1077 ARG A CA 1
ATOM 7996 C C . ARG A 1 1077 ? 121.101 116.152 98.091 1.00 80.08 1077 ARG A C 1
ATOM 7997 O O . ARG A 1 1077 ? 120.037 116.170 98.707 1.00 80.08 1077 ARG A O 1
ATOM 8005 N N . ARG A 1 1078 ? 121.674 115.020 97.681 1.00 80.17 1078 ARG A N 1
ATOM 8006 C CA . ARG A 1 1078 ? 121.140 113.699 97.979 1.00 80.17 1078 ARG A CA 1
ATOM 8007 C C . ARG A 1 1078 ? 122.228 112.675 98.254 1.00 80.17 1078 ARG A C 1
ATOM 8008 O O . ARG A 1 1078 ? 121.906 111.499 98.446 1.00 80.17 1078 ARG A O 1
ATOM 8016 N N . LEU A 1 1079 ? 123.497 113.075 98.276 1.00 73.67 1079 LEU A N 1
ATOM 8017 C CA . LEU A 1 1079 ? 124.616 112.150 98.228 1.00 73.67 1079 LEU A CA 1
ATOM 8018 C C . LEU A 1 1079 ? 125.442 112.231 99.502 1.00 73.67 1079 LEU A C 1
ATOM 8019 O O . LEU A 1 1079 ? 125.500 113.274 100.161 1.00 73.67 1079 LEU A O 1
ATOM 8024 N N . ASN A 1 1080 ? 126.072 111.109 99.844 1.00 64.77 1080 ASN A N 1
ATOM 8025 C CA . ASN A 1 1080 ? 127.038 111.062 100.935 1.00 64.77 1080 ASN A CA 1
ATOM 8026 C C . ASN A 1 1080 ? 128.239 111.913 100.547 1.00 64.77 1080 ASN A C 1
ATOM 8027 O O . ASN A 1 1080 ? 128.996 111.552 99.641 1.00 64.77 1080 ASN A O 1
ATOM 8032 N N . LEU A 1 1081 ? 128.406 113.049 101.229 1.00 48.13 1081 LEU A N 1
ATOM 8033 C CA . LEU A 1 1081 ? 129.376 114.050 100.796 1.00 48.13 1081 LEU A CA 1
ATOM 8034 C C . LEU A 1 1081 ? 130.809 113.590 101.032 1.00 48.13 1081 LEU A C 1
ATOM 8035 O O . LEU A 1 1081 ? 131.694 113.874 100.219 1.00 48.13 1081 LEU A O 1
ATOM 8040 N N . LYS A 1 1082 ? 131.061 112.873 102.130 1.00 46.80 1082 LYS A N 1
ATOM 8041 C CA . LYS A 1 1082 ? 132.394 112.325 102.354 1.00 46.80 1082 LYS A CA 1
ATOM 8042 C C . LYS A 1 1082 ? 132.724 111.189 101.393 1.00 46.80 1082 LYS A C 1
ATOM 8043 O O . LYS A 1 1082 ? 133.904 110.941 101.129 1.00 46.80 1082 LYS A O 1
ATOM 8049 N N . SER A 1 1083 ? 131.716 110.500 100.868 1.00 55.58 1083 SER A N 1
ATOM 8050 C CA . SER A 1 1083 ? 131.924 109.432 99.900 1.00 55.58 1083 SER A CA 1
ATOM 8051 C C . SER A 1 1083 ? 131.946 109.931 98.465 1.00 55.58 1083 SER A C 1
ATOM 8052 O O . SER A 1 1083 ? 132.061 109.118 97.543 1.00 55.58 1083 SER A O 1
ATOM 8055 N N . LEU A 1 1084 ? 131.833 111.240 98.255 1.00 46.99 1084 LEU A N 1
ATOM 8056 C CA . LEU A 1 1084 ? 131.825 111.838 96.928 1.00 46.99 1084 LEU A CA 1
ATOM 8057 C C . LEU A 1 1084 ? 133.129 112.538 96.586 1.00 46.99 1084 LEU A C 1
ATOM 8058 O O . LEU A 1 1084 ? 133.639 112.378 95.475 1.00 46.99 1084 LEU A O 1
ATOM 8063 N N . ARG A 1 1085 ? 133.692 113.297 97.528 1.00 37.36 1085 ARG A N 1
ATOM 8064 C CA . ARG A 1 1085 ? 134.861 114.129 97.277 1.00 37.36 1085 ARG A CA 1
ATOM 8065 C C . ARG A 1 1085 ? 136.149 113.338 97.082 1.00 37.36 1085 ARG A C 1
ATOM 8066 O O . ARG A 1 1085 ? 137.175 113.944 96.761 1.00 37.36 1085 ARG A O 1
ATOM 8074 N N . LEU A 1 1086 ? 136.133 112.020 97.260 1.00 45.60 1086 LEU A N 1
ATOM 8075 C CA . LEU A 1 1086 ? 137.308 111.198 97.012 1.00 45.60 1086 LEU A CA 1
ATOM 8076 C C . LEU A 1 1086 ? 137.423 110.762 95.555 1.00 45.60 1086 LEU A C 1
ATOM 8077 O O . LEU A 1 1086 ? 138.250 109.902 95.239 1.00 45.60 1086 LEU A O 1
ATOM 8082 N N . LYS A 1 1087 ? 136.610 111.334 94.666 1.00 49.36 1087 LYS A N 1
ATOM 8083 C CA . LYS A 1 1087 ? 136.822 111.176 93.233 1.00 49.36 1087 LYS A CA 1
ATOM 8084 C C . LYS A 1 1087 ? 136.599 112.489 92.490 1.00 49.36 1087 LYS A C 1
ATOM 8085 O O . LYS A 1 1087 ? 136.441 112.481 91.265 1.00 49.36 1087 LYS A O 1
ATOM 8091 N N . ILE A 1 1088 ? 136.583 113.611 93.206 1.00 41.44 1088 ILE A N 1
ATOM 8092 C CA . ILE A 1 1088 ? 136.601 114.949 92.624 1.00 41.44 1088 ILE A CA 1
ATOM 8093 C C . ILE A 1 1088 ? 137.713 115.688 93.359 1.00 41.44 1088 ILE A C 1
ATOM 8094 O O . ILE A 1 1088 ? 137.528 116.120 94.501 1.00 41.44 1088 ILE A O 1
ATOM 8099 N N . GLY A 1 1089 ? 138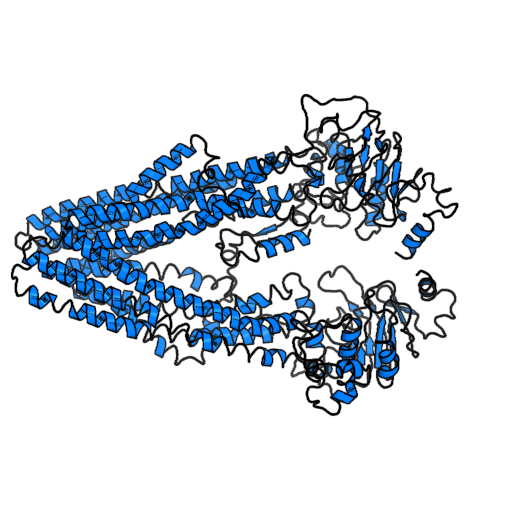.874 115.820 92.723 1.00 40.11 1089 GLY A N 1
ATOM 8100 C CA . GLY A 1 1089 ? 140.005 116.450 93.377 1.00 40.11 1089 GLY A CA 1
ATOM 8101 C C . GLY A 1 1089 ? 140.523 117.662 92.636 1.00 40.11 1089 GLY A C 1
ATOM 8102 O O . GLY A 1 1089 ? 140.865 117.566 91.457 1.00 40.11 1089 GLY A O 1
ATOM 8103 N N . LEU A 1 1090 ? 140.588 118.807 93.307 1.00 40.77 1090 LEU A N 1
ATOM 8104 C CA . LEU A 1 1090 ? 140.949 120.034 92.624 1.00 40.77 1090 LEU A CA 1
ATOM 8105 C C . LEU A 1 1090 ? 142.444 120.312 92.724 1.00 40.77 1090 LEU A C 1
ATOM 8106 O O . LEU A 1 1090 ? 143.216 119.560 93.320 1.00 40.77 1090 LEU A O 1
ATOM 8111 N N . VAL A 1 1091 ? 142.848 121.421 92.112 1.00 50.64 1091 VAL A N 1
ATOM 8112 C CA . VAL A 1 1091 ? 144.150 122.040 92.314 1.00 50.64 1091 VAL A CA 1
ATOM 8113 C C . VAL A 1 1091 ? 143.887 123.496 92.664 1.00 50.64 1091 VAL A C 1
ATOM 8114 O O . VAL A 1 1091 ? 143.186 124.197 91.928 1.00 50.64 1091 VAL A O 1
ATOM 8118 N N . GLN A 1 1092 ? 144.427 123.939 93.793 1.00 63.89 1092 GLN A N 1
ATOM 8119 C CA . GLN A 1 1092 ? 144.085 125.229 94.366 1.00 63.89 1092 GLN A CA 1
ATOM 8120 C C . GLN A 1 1092 ? 144.737 126.353 93.552 1.00 63.89 1092 GLN A C 1
ATOM 8121 O O . GLN A 1 1092 ? 145.647 126.126 92.749 1.00 63.89 1092 GLN A O 1
ATOM 8127 N N . GLN A 1 1093 ? 144.227 127.575 93.741 1.00 78.86 1093 GLN A N 1
ATOM 8128 C CA . GLN A 1 1093 ? 144.729 128.786 93.101 1.00 78.86 1093 GLN A CA 1
ATOM 8129 C C . GLN A 1 1093 ? 146.188 129.053 93.445 1.00 78.86 1093 GLN A C 1
ATOM 8130 O O . GLN A 1 1093 ? 147.055 129.037 92.566 1.00 78.86 1093 GLN A O 1
ATOM 8136 N N . GLU A 1 1094 ? 146.463 129.298 94.722 1.00 83.08 1094 GLU A N 1
ATOM 8137 C CA . GLU A 1 1094 ? 147.822 129.350 95.231 1.00 83.08 1094 GLU A CA 1
ATOM 8138 C C . GLU A 1 1094 ? 147.993 128.206 96.213 1.00 83.08 1094 GLU A C 1
ATOM 8139 O O . GLU A 1 1094 ? 147.286 128.176 97.231 1.00 83.08 1094 GLU A O 1
ATOM 8145 N N . PRO A 1 1095 ? 148.870 127.241 95.941 1.00 72.74 1095 PRO A N 1
ATOM 8146 C CA . PRO A 1 1095 ? 148.938 126.039 96.778 1.00 72.74 1095 PRO A CA 1
ATOM 8147 C C . PRO A 1 1095 ? 149.490 126.330 98.165 1.00 72.74 1095 PRO A C 1
ATOM 8148 O O . PRO A 1 1095 ? 150.188 127.318 98.402 1.00 72.74 1095 PRO A O 1
ATOM 8152 N N . ALA A 1 1096 ? 149.151 125.439 99.091 1.00 60.78 1096 ALA A N 1
ATOM 8153 C CA . ALA A 1 1096 ? 149.531 125.567 100.486 1.00 60.78 1096 ALA A CA 1
ATOM 8154 C C . ALA A 1 1096 ? 150.001 124.216 101.001 1.00 60.78 1096 ALA A C 1
ATOM 8155 O O . ALA A 1 1096 ? 149.507 123.167 100.579 1.00 60.78 1096 ALA A O 1
ATOM 8157 N N . LEU A 1 1097 ? 150.963 124.249 101.919 1.00 49.76 1097 LEU A N 1
ATOM 8158 C CA . LEU A 1 1097 ? 151.631 123.044 102.386 1.00 49.76 1097 LEU A CA 1
ATOM 8159 C C . LEU A 1 1097 ? 151.571 122.958 103.902 1.00 49.76 1097 LEU A C 1
ATOM 8160 O O . LEU A 1 1097 ? 151.749 123.959 104.601 1.00 49.76 1097 LEU A O 1
ATOM 8165 N N . PHE A 1 1098 ? 151.321 121.753 104.401 1.00 49.07 1098 PHE A N 1
ATOM 8166 C CA . PHE A 1 1098 ? 151.194 121.518 105.827 1.00 49.07 1098 PHE A CA 1
ATOM 8167 C C . PHE A 1 1098 ? 152.574 121.412 106.471 1.00 49.07 1098 PHE A C 1
ATOM 8168 O O . PHE A 1 1098 ? 153.601 121.329 105.795 1.00 49.07 1098 PHE A O 1
ATOM 8176 N N . ALA A 1 1099 ? 152.591 121.407 107.804 1.00 52.30 1099 ALA A N 1
ATOM 8177 C CA . ALA A 1 1099 ? 153.841 121.332 108.560 1.00 52.30 1099 ALA A CA 1
ATOM 8178 C C . ALA A 1 1099 ? 154.231 119.867 108.716 1.00 52.30 1099 ALA A C 1
ATOM 8179 O O . ALA A 1 1099 ? 154.079 119.253 109.773 1.00 52.30 1099 ALA A O 1
ATOM 8181 N N . ALA A 1 1100 ? 154.750 119.304 107.630 1.00 55.99 1100 ALA A N 1
ATOM 8182 C CA . ALA A 1 1100 ? 155.255 117.940 107.617 1.00 55.99 1100 ALA A CA 1
ATOM 8183 C C . ALA A 1 1100 ? 156.322 117.844 106.533 1.00 55.99 1100 ALA A C 1
ATOM 8184 O O . ALA A 1 1100 ? 156.703 118.846 105.923 1.00 55.99 1100 ALA A O 1
ATOM 8186 N N . THR A 1 1101 ? 156.794 116.627 106.282 1.00 57.00 1101 THR A N 1
ATOM 8187 C CA . THR A 1 1101 ? 157.816 116.395 105.275 1.00 57.00 1101 THR A CA 1
ATOM 8188 C C . THR A 1 1101 ? 157.202 116.455 103.878 1.00 57.00 1101 THR A C 1
ATOM 8189 O O . THR A 1 1101 ? 155.987 116.590 103.716 1.00 57.00 1101 THR A O 1
ATOM 8193 N N . ILE A 1 1102 ? 158.034 116.350 102.839 1.00 51.86 1102 ILE A N 1
ATOM 8194 C CA . ILE A 1 1102 ? 157.456 115.999 101.547 1.00 51.86 1102 ILE A CA 1
ATOM 8195 C C . ILE A 1 1102 ? 157.522 114.481 101.449 1.00 51.86 1102 ILE A C 1
ATOM 8196 O O . ILE A 1 1102 ? 158.348 113.911 100.726 1.00 51.86 1102 ILE A O 1
ATOM 8201 N N . PHE A 1 1103 ? 156.687 113.825 102.233 1.00 60.15 1103 PHE A N 1
ATOM 8202 C CA . PHE A 1 1103 ? 156.195 112.476 102.004 1.00 60.15 1103 PHE A CA 1
ATOM 8203 C C . PHE A 1 1103 ? 154.740 112.320 102.410 1.00 60.15 1103 PHE A C 1
ATOM 8204 O O . PHE A 1 1103 ? 154.041 111.477 101.842 1.00 60.15 1103 PHE A O 1
ATOM 8212 N N . ASP A 1 1104 ? 154.252 113.132 103.345 1.00 54.78 1104 ASP A N 1
ATOM 8213 C CA . ASP A 1 1104 ? 152.848 113.168 103.709 1.00 54.78 1104 ASP A CA 1
ATOM 8214 C C . ASP A 1 1104 ? 152.103 114.293 103.017 1.00 54.78 1104 ASP A C 1
ATOM 8215 O O . ASP A 1 1104 ? 150.871 114.250 102.947 1.00 54.78 1104 ASP A O 1
ATOM 8220 N N . ASN A 1 1105 ? 152.817 115.295 102.505 1.00 44.23 1105 ASN A N 1
ATOM 8221 C CA . ASN A 1 1105 ? 152.183 116.334 101.709 1.00 44.23 1105 ASN A CA 1
ATOM 8222 C C . ASN A 1 1105 ? 151.872 115.885 100.292 1.00 44.23 1105 ASN A C 1
ATOM 8223 O O . ASN A 1 1105 ? 151.184 116.614 99.575 1.00 44.23 1105 ASN A O 1
ATOM 8228 N N . ILE A 1 1106 ? 152.371 114.727 99.861 1.00 39.06 1106 ILE A N 1
ATOM 8229 C CA . ILE A 1 1106 ? 151.963 114.140 98.593 1.00 39.06 1106 ILE A CA 1
ATOM 8230 C C . ILE A 1 1106 ? 151.312 112.780 98.767 1.00 39.06 1106 ILE A C 1
ATOM 8231 O O . ILE A 1 1106 ? 150.909 112.173 97.774 1.00 39.06 1106 ILE A O 1
ATOM 8236 N N . ALA A 1 1107 ? 151.204 112.276 99.994 1.00 40.59 1107 ALA A N 1
ATOM 8237 C CA . ALA A 1 1107 ? 150.373 111.118 100.291 1.00 40.59 1107 ALA A CA 1
ATOM 8238 C C . ALA A 1 1107 ? 149.115 111.509 101.045 1.00 40.59 1107 ALA A C 1
ATOM 8239 O O . ALA A 1 1107 ? 148.446 110.643 101.615 1.00 40.59 1107 ALA A O 1
ATOM 8241 N N . TYR A 1 1108 ? 148.785 112.797 101.058 1.00 38.79 1108 TYR A N 1
ATOM 8242 C CA . TYR A 1 1108 ? 147.610 113.310 101.741 1.00 38.79 1108 TYR A CA 1
ATOM 8243 C C . TYR A 1 1108 ? 146.325 113.009 100.986 1.00 38.79 1108 TYR A C 1
ATOM 8244 O O . TYR A 1 1108 ? 145.242 113.107 101.570 1.00 38.79 1108 TYR A O 1
ATOM 8253 N N . GLY A 1 1109 ? 146.418 112.622 99.717 1.00 47.41 1109 GLY A N 1
ATOM 8254 C CA . GLY A 1 1109 ? 145.234 112.385 98.921 1.00 47.41 1109 GLY A CA 1
ATOM 8255 C C . GLY A 1 1109 ? 145.056 110.957 98.453 1.00 47.41 1109 GLY A C 1
ATOM 8256 O O . GLY A 1 1109 ? 144.310 110.711 97.503 1.00 47.41 1109 GLY A O 1
ATOM 8257 N N . LYS A 1 1110 ? 145.725 110.009 99.091 1.00 61.77 1110 LYS A N 1
ATOM 8258 C CA . LYS A 1 1110 ? 145.490 108.611 98.740 1.00 61.77 1110 LYS A CA 1
ATOM 8259 C C . LYS A 1 1110 ? 145.823 108.561 100.221 1.00 61.77 1110 LYS A C 1
ATOM 8260 O O . LYS A 1 1110 ? 146.548 109.440 100.703 1.00 61.77 1110 LYS A O 1
ATOM 8266 N N . ASP A 1 1111 ? 145.335 107.541 100.938 1.00 73.81 1111 ASP A N 1
ATOM 8267 C CA . ASP A 1 1111 ? 145.579 107.301 102.365 1.00 73.81 1111 ASP A CA 1
ATOM 8268 C C . ASP A 1 1111 ? 146.270 106.158 101.610 1.00 73.81 1111 ASP A C 1
ATOM 8269 O O . ASP A 1 1111 ? 146.280 106.092 100.378 1.00 73.81 1111 ASP A O 1
ATOM 8274 N N . GLY A 1 1112 ? 146.859 105.255 102.394 1.00 74.48 1112 GLY A N 1
ATOM 8275 C CA . GLY A 1 1112 ? 147.504 104.085 101.828 1.00 74.48 1112 GLY A CA 1
ATOM 8276 C C . GLY A 1 1112 ? 148.797 103.925 101.051 1.00 74.48 1112 GLY A C 1
ATOM 8277 O O . GLY A 1 1112 ? 149.644 103.108 101.424 1.00 74.48 1112 GLY A O 1
ATOM 8278 N N . ALA A 1 1113 ? 149.026 104.784 100.058 1.00 76.80 1113 ALA A N 1
ATOM 8279 C CA . ALA A 1 1113 ? 150.182 104.643 99.182 1.00 76.80 1113 ALA A CA 1
ATOM 8280 C C . ALA A 1 1113 ? 151.428 104.647 100.057 1.00 76.80 1113 ALA A C 1
ATOM 8281 O O . ALA A 1 1113 ? 151.473 105.344 101.075 1.00 76.80 1113 ALA A O 1
ATOM 8283 N N . THR A 1 1114 ? 152.445 103.875 99.666 1.00 85.40 1114 THR A N 1
ATOM 8284 C CA . THR A 1 1114 ? 153.611 103.680 100.521 1.00 85.40 1114 THR A CA 1
ATOM 8285 C C . THR A 1 1114 ? 154.835 104.098 99.711 1.00 85.40 1114 THR A C 1
ATOM 8286 O O . THR A 1 1114 ? 155.336 105.207 99.897 1.00 85.40 1114 THR A O 1
ATOM 8290 N N . GLU A 1 1115 ? 155.340 103.251 98.808 1.00 87.23 1115 GLU A N 1
ATOM 8291 C CA . GLU A 1 1115 ? 156.544 103.631 98.070 1.00 87.23 1115 GLU A CA 1
ATOM 8292 C C . GLU A 1 1115 ? 156.644 103.387 96.571 1.00 87.23 1115 GLU A C 1
ATOM 8293 O O . GLU A 1 1115 ? 157.669 103.745 95.986 1.00 87.23 1115 GLU A O 1
ATOM 8299 N N . SER A 1 1116 ? 155.641 102.793 95.925 1.00 88.14 1116 SER A N 1
ATOM 8300 C CA . SER A 1 1116 ? 155.809 102.375 94.536 1.00 88.14 1116 SER A CA 1
ATOM 8301 C C . SER A 1 1116 ? 155.118 103.439 93.693 1.00 88.14 1116 SER A C 1
ATOM 8302 O O . SER A 1 1116 ? 155.699 103.972 92.743 1.00 88.14 1116 SER A O 1
ATOM 8305 N N . GLU A 1 1117 ? 153.877 103.763 94.039 1.00 86.26 1117 GLU A N 1
ATOM 8306 C CA . GLU A 1 1117 ? 153.111 104.767 93.319 1.00 86.26 1117 GLU A CA 1
ATOM 8307 C C . GLU A 1 1117 ? 153.247 106.108 94.026 1.00 86.26 1117 GLU A C 1
ATOM 8308 O O . GLU A 1 1117 ? 152.387 106.972 93.838 1.00 86.26 1117 GLU A O 1
ATOM 8314 N N . VAL A 1 1118 ? 154.294 106.309 94.826 1.00 81.31 1118 VAL A N 1
ATOM 8315 C CA . VAL A 1 1118 ? 154.549 107.633 95.383 1.00 81.31 1118 VAL A CA 1
ATOM 8316 C C . VAL A 1 1118 ? 155.660 108.178 94.495 1.00 81.31 1118 VAL A C 1
ATOM 8317 O O . VAL A 1 1118 ? 155.672 109.365 94.151 1.00 81.31 1118 VAL A O 1
ATOM 8321 N N . ILE A 1 1119 ? 156.594 107.312 94.097 1.00 87.60 1119 ILE A N 1
ATOM 8322 C CA . ILE A 1 1119 ? 157.596 107.683 93.102 1.00 87.60 1119 ILE A CA 1
ATOM 8323 C C . ILE A 1 1119 ? 156.938 107.903 91.744 1.00 87.60 1119 ILE A C 1
ATOM 8324 O O . ILE A 1 1119 ? 157.308 108.818 90.997 1.00 87.60 1119 ILE A O 1
ATOM 8329 N N . ASP A 1 1120 ? 155.934 107.083 91.418 1.00 86.13 1120 ASP A N 1
ATOM 8330 C CA . ASP A 1 1120 ? 155.258 107.191 90.129 1.00 86.13 1120 ASP A CA 1
ATOM 8331 C C . ASP A 1 1120 ? 154.415 108.456 90.033 1.00 86.13 1120 ASP A C 1
ATOM 8332 O O . ASP A 1 1120 ? 154.374 109.089 88.973 1.00 86.13 1120 ASP A O 1
ATOM 8337 N N . ALA A 1 1121 ? 153.748 108.845 91.119 1.00 74.42 1121 ALA A N 1
ATOM 8338 C CA . ALA A 1 1121 ? 152.991 110.089 91.114 1.00 74.42 1121 ALA A CA 1
ATOM 8339 C C . ALA A 1 1121 ? 153.877 111.313 91.270 1.00 74.42 1121 ALA A C 1
ATOM 8340 O O . ALA A 1 1121 ? 153.400 112.432 91.059 1.00 74.42 1121 ALA A O 1
ATOM 8342 N N . ALA A 1 1122 ? 155.141 111.133 91.646 1.00 78.37 1122 ALA A N 1
ATOM 8343 C CA . ALA A 1 1122 ? 156.079 112.245 91.590 1.00 78.37 1122 ALA A CA 1
ATOM 8344 C C . ALA A 1 1122 ? 156.408 112.589 90.146 1.00 78.37 1122 ALA A C 1
ATOM 8345 O O . ALA A 1 1122 ? 156.304 113.748 89.735 1.00 78.37 1122 ALA A O 1
ATOM 8347 N N . ARG A 1 1123 ? 156.767 111.582 89.349 1.00 85.18 1123 ARG A N 1
ATOM 8348 C CA . ARG A 1 1123 ? 157.212 111.790 87.971 1.00 85.18 1123 ARG A CA 1
ATOM 8349 C C . ARG A 1 1123 ? 156.012 111.877 87.015 1.00 85.18 1123 ARG A C 1
ATOM 8350 O O . ARG A 1 1123 ? 155.811 111.056 86.121 1.00 85.18 1123 ARG A O 1
ATOM 8358 N N . ALA A 1 1124 ? 155.173 112.883 87.257 1.00 81.36 1124 ALA A N 1
ATOM 8359 C CA . ALA A 1 1124 ? 154.167 113.307 86.286 1.00 81.36 1124 ALA A CA 1
ATOM 8360 C C . ALA A 1 1124 ? 154.199 114.799 86.010 1.00 81.36 1124 ALA A C 1
ATOM 8361 O O . ALA A 1 1124 ? 154.075 115.194 84.846 1.00 81.36 1124 ALA A O 1
ATOM 8363 N N . ALA A 1 1125 ? 154.361 115.635 87.030 1.00 86.16 1125 ALA A N 1
ATOM 8364 C CA . ALA A 1 1125 ? 154.872 116.994 86.898 1.00 86.16 1125 ALA A CA 1
ATOM 8365 C C . ALA A 1 1125 ? 156.042 117.036 87.865 1.00 86.16 1125 ALA A C 1
ATOM 8366 O O . ALA A 1 1125 ? 155.855 117.374 89.039 1.00 86.16 1125 ALA A O 1
ATOM 8368 N N . ASN A 1 1126 ? 157.239 116.736 87.345 1.00 91.91 1126 ASN A N 1
ATOM 8369 C CA . ASN A 1 1126 ? 158.178 115.847 88.029 1.00 91.91 1126 ASN A CA 1
ATOM 8370 C C . ASN A 1 1126 ? 158.642 116.375 89.387 1.00 91.91 1126 ASN A C 1
ATOM 8371 O O . ASN A 1 1126 ? 158.217 115.861 90.429 1.00 91.91 1126 ASN A O 1
ATOM 8376 N N . ALA A 1 1127 ? 159.448 117.440 89.394 1.00 92.92 1127 ALA A N 1
ATOM 8377 C CA . ALA A 1 1127 ? 160.253 117.874 90.546 1.00 92.92 1127 ALA A CA 1
ATOM 8378 C C . ALA A 1 1127 ? 160.955 116.704 91.241 1.00 92.92 1127 ALA A C 1
ATOM 8379 O O . ALA A 1 1127 ? 161.010 116.626 92.468 1.00 92.92 1127 ALA A O 1
ATOM 8381 N N . HIS A 1 1128 ? 161.493 115.780 90.445 1.00 92.53 1128 HIS A N 1
ATOM 8382 C CA . HIS A 1 1128 ? 162.103 114.568 90.980 1.00 92.53 1128 HIS A CA 1
ATOM 8383 C C . HIS A 1 1128 ? 163.602 114.694 91.167 1.00 92.53 1128 HIS A C 1
ATOM 8384 O O . HIS A 1 1128 ? 164.123 114.295 92.209 1.00 92.53 1128 HIS A O 1
ATOM 8391 N N . GLY A 1 1129 ? 164.311 115.239 90.176 1.00 90.11 1129 GLY A N 1
ATOM 8392 C CA . GLY A 1 1129 ? 165.677 115.668 90.410 1.00 90.11 1129 GLY A CA 1
ATOM 8393 C C . GLY A 1 1129 ? 165.752 116.859 91.342 1.00 90.11 1129 GLY A C 1
ATOM 8394 O O . GLY A 1 1129 ? 166.778 117.079 91.992 1.00 90.11 1129 GLY A O 1
ATOM 8395 N N . PHE A 1 1130 ? 164.675 117.650 91.405 1.00 88.02 1130 PHE A N 1
ATOM 8396 C CA . PHE A 1 1130 ? 164.556 118.689 92.420 1.00 88.02 1130 PHE A CA 1
ATOM 8397 C C . PHE A 1 1130 ? 164.511 118.095 93.822 1.00 88.02 1130 PHE A C 1
ATOM 8398 O O . PHE A 1 1130 ? 165.091 118.653 94.760 1.00 88.02 1130 PHE A O 1
ATOM 8406 N N . ILE A 1 1131 ? 163.828 116.963 93.986 1.00 86.42 1131 ILE A N 1
ATOM 8407 C CA . ILE A 1 1131 ? 163.643 116.384 95.310 1.00 86.42 1131 ILE A CA 1
ATOM 8408 C C . ILE A 1 1131 ? 164.668 115.287 95.601 1.00 86.42 1131 ILE A C 1
ATOM 8409 O O . ILE A 1 1131 ? 164.861 114.929 96.774 1.00 86.42 1131 ILE A O 1
ATOM 8414 N N . SER A 1 1132 ? 165.356 114.769 94.579 1.00 91.30 1132 SER A N 1
ATOM 8415 C CA . SER A 1 1132 ? 166.493 113.892 94.831 1.00 91.30 1132 SER A CA 1
ATOM 8416 C C . SER A 1 1132 ? 167.664 114.657 95.429 1.00 91.30 1132 SER A C 1
ATOM 8417 O O . SER A 1 1132 ? 168.440 114.088 96.204 1.00 91.30 1132 SER A O 1
ATOM 8420 N N . GLY A 1 1133 ? 167.805 115.937 95.089 1.00 92.53 1133 GLY A N 1
ATOM 8421 C CA . GLY A 1 1133 ? 168.773 116.776 95.761 1.00 92.53 1133 GLY A CA 1
ATOM 8422 C C . GLY A 1 1133 ? 168.154 117.402 96.991 1.00 92.53 1133 GLY A C 1
ATOM 8423 O O . GLY A 1 1133 ? 167.509 118.453 96.919 1.00 92.53 1133 GLY A O 1
ATOM 8424 N N . LEU A 1 1134 ? 168.381 116.763 98.134 1.00 94.74 1134 LEU A N 1
ATOM 8425 C CA . LEU A 1 1134 ? 167.770 117.094 99.413 1.00 94.74 1134 LEU A CA 1
ATOM 8426 C C . LEU A 1 1134 ? 168.541 116.297 100.457 1.00 94.74 1134 LEU A C 1
ATOM 8427 O O . LEU A 1 1134 ? 168.945 115.162 100.173 1.00 94.74 1134 LEU A O 1
ATOM 8432 N N . PRO A 1 1135 ? 168.808 116.857 101.653 1.00 99.63 1135 PRO A N 1
ATOM 8433 C CA . PRO A 1 1135 ? 169.616 116.129 102.646 1.00 99.63 1135 PRO A CA 1
ATOM 8434 C C . PRO A 1 1135 ? 169.014 114.833 103.181 1.00 99.63 1135 PRO A C 1
ATOM 8435 O O . PRO A 1 1135 ? 169.658 113.784 103.079 1.00 99.63 1135 PRO A O 1
ATOM 8439 N N . GLU A 1 1136 ? 167.807 114.863 103.740 1.00 94.71 1136 GLU A N 1
ATOM 8440 C CA . GLU A 1 1136 ? 167.259 113.656 104.364 1.00 94.71 1136 GLU A CA 1
ATOM 8441 C C . GLU A 1 1136 ? 166.343 112.874 103.425 1.00 94.71 1136 GLU A C 1
ATOM 8442 O O . GLU A 1 1136 ? 165.240 112.490 103.808 1.00 94.71 1136 GLU A O 1
ATOM 8448 N N . GLY A 1 1137 ? 166.796 112.589 102.206 1.00 94.36 1137 GLY A N 1
ATOM 8449 C CA . GLY A 1 1137 ? 165.975 111.830 101.279 1.00 94.36 1137 GLY A CA 1
ATOM 8450 C C . GLY A 1 1137 ? 164.774 112.607 100.779 1.00 94.36 1137 GLY A C 1
ATOM 8451 O O . GLY A 1 1137 ? 164.910 113.498 99.936 1.00 94.36 1137 GLY A O 1
ATOM 8452 N N . TYR A 1 1138 ? 163.589 112.268 101.285 1.00 84.46 1138 TYR A N 1
ATOM 8453 C CA . TYR A 1 1138 ? 162.361 113.018 101.035 1.00 84.46 1138 TYR A CA 1
ATOM 8454 C C . TYR A 1 1138 ? 161.824 113.604 102.331 1.00 84.46 1138 TYR A C 1
ATOM 8455 O O . TYR A 1 1138 ? 160.615 113.637 102.564 1.00 84.46 1138 TYR A O 1
ATOM 8464 N N . LYS A 1 1139 ? 162.709 114.069 103.212 1.00 74.86 1139 LYS A N 1
ATOM 8465 C CA . LYS A 1 1139 ? 162.278 114.513 104.542 1.00 74.86 1139 LYS A CA 1
ATOM 8466 C C . LYS A 1 1139 ? 162.825 115.915 104.790 1.00 74.86 1139 LYS A C 1
ATOM 8467 O O . LYS A 1 1139 ? 164.028 116.085 104.999 1.00 74.86 1139 LYS A O 1
ATOM 8473 N N . THR A 1 1140 ? 161.927 116.905 104.786 1.00 71.19 1140 THR A N 1
ATOM 8474 C CA . THR A 1 1140 ? 162.178 118.251 105.296 1.00 71.19 1140 THR A CA 1
ATOM 8475 C C . THR A 1 1140 ? 160.842 118.953 105.512 1.00 71.19 1140 THR A C 1
ATOM 8476 O O . THR A 1 1140 ? 159.932 118.800 104.681 1.00 71.19 1140 THR A O 1
ATOM 8480 N N . PRO A 1 1141 ? 160.671 119.668 106.621 1.00 72.89 1141 PRO A N 1
ATOM 8481 C CA . PRO A 1 1141 ? 159.484 120.513 106.768 1.00 72.89 1141 PRO A CA 1
ATOM 8482 C C . PRO A 1 1141 ? 159.512 121.645 105.755 1.00 72.89 1141 PRO A C 1
ATOM 8483 O O . PRO A 1 1141 ? 160.527 122.319 105.572 1.00 72.89 1141 PRO A O 1
ATOM 8487 N N . VAL A 1 1142 ? 158.390 121.823 105.058 1.00 68.77 1142 VAL A N 1
ATOM 8488 C CA . VAL A 1 1142 ? 158.336 122.783 103.960 1.00 68.77 1142 VAL A CA 1
ATOM 8489 C C . VAL A 1 1142 ? 157.157 123.728 104.129 1.00 68.77 1142 VAL A C 1
ATOM 8490 O O . VAL A 1 1142 ? 157.059 124.741 103.428 1.00 68.77 1142 VAL A O 1
ATOM 8494 N N . GLY A 1 1143 ? 156.257 123.410 105.050 1.00 77.19 1143 GLY A N 1
ATOM 8495 C CA . GLY A 1 1143 ? 155.099 124.256 105.251 1.00 77.19 1143 GLY A CA 1
ATOM 8496 C C . GLY A 1 1143 ? 155.431 125.509 106.029 1.00 77.19 1143 GLY A C 1
ATOM 8497 O O . GLY A 1 1143 ? 155.113 126.624 105.603 1.00 77.19 1143 GLY A O 1
ATOM 8498 N N . GLU A 1 1144 ? 156.100 125.326 107.164 1.00 87.41 1144 GLU A N 1
ATOM 8499 C CA . GLU A 1 1144 ? 156.457 126.414 108.064 1.00 87.41 1144 GLU A CA 1
ATOM 8500 C C . GLU A 1 1144 ? 157.561 125.904 108.982 1.00 87.41 1144 GLU A C 1
ATOM 8501 O O . GLU A 1 1144 ? 157.620 124.701 109.256 1.00 87.41 1144 GLU A O 1
ATOM 8507 N N . ARG A 1 1145 ? 158.451 126.795 109.426 1.00 97.60 1145 ARG A N 1
ATOM 8508 C CA . ARG A 1 1145 ? 159.638 126.536 110.246 1.00 97.60 1145 ARG A CA 1
ATOM 8509 C C . ARG A 1 1145 ? 160.609 125.577 109.564 1.00 97.60 1145 ARG A C 1
ATOM 8510 O O . ARG A 1 1145 ? 161.322 124.846 110.262 1.00 97.60 1145 ARG A O 1
ATOM 8518 N N . GLY A 1 1146 ? 160.658 125.546 108.235 1.00 84.41 1146 GLY A N 1
ATOM 8519 C CA . GLY A 1 1146 ? 161.595 124.701 107.526 1.00 84.41 1146 GLY A CA 1
ATOM 8520 C C . GLY A 1 1146 ? 162.223 125.413 106.347 1.00 84.41 1146 GLY A C 1
ATOM 8521 O O . GLY A 1 1146 ? 162.367 126.639 106.366 1.00 84.41 1146 GLY A O 1
ATOM 8522 N N . VAL A 1 1147 ? 162.608 124.659 105.318 1.00 79.47 1147 VAL A N 1
ATOM 8523 C CA . VAL A 1 1147 ? 163.182 125.244 104.111 1.00 79.47 1147 VAL A CA 1
ATOM 8524 C C . VAL A 1 1147 ? 162.088 125.978 103.337 1.00 79.47 1147 VAL A C 1
ATOM 8525 O O . VAL A 1 1147 ? 160.961 125.488 103.197 1.00 79.47 1147 VAL A O 1
ATOM 8529 N N . GLN A 1 1148 ? 162.389 127.198 102.897 1.00 77.95 1148 GLN A N 1
ATOM 8530 C CA . GLN A 1 1148 ? 161.414 127.991 102.162 1.00 77.95 1148 GLN A CA 1
ATOM 8531 C C . GLN A 1 1148 ? 161.568 127.781 100.662 1.00 77.95 1148 GLN A C 1
ATOM 8532 O O . GLN A 1 1148 ? 162.571 128.192 100.071 1.00 77.95 1148 GLN A O 1
ATOM 8538 N N . LEU A 1 1149 ? 160.583 127.144 100.039 1.00 78.90 1149 LEU A N 1
ATOM 8539 C CA . LEU A 1 1149 ? 160.609 126.900 98.606 1.00 78.90 1149 LEU A CA 1
ATOM 8540 C C . LEU A 1 1149 ? 159.993 128.077 97.855 1.00 78.90 1149 LEU A C 1
ATOM 8541 O O . LEU A 1 1149 ? 159.407 128.989 98.442 1.00 78.90 1149 LEU A O 1
ATOM 8546 N N . SER A 1 1150 ? 160.132 128.048 96.535 1.00 80.75 1150 SER A N 1
ATOM 8547 C CA . SER A 1 1150 ? 159.620 129.099 95.670 1.00 80.75 1150 SER A CA 1
ATOM 8548 C C . SER A 1 1150 ? 158.232 128.736 95.155 1.00 80.75 1150 SER A C 1
ATOM 8549 O O . SER A 1 1150 ? 157.762 127.604 95.295 1.00 80.75 1150 SER A O 1
ATOM 8552 N N . GLY A 1 1151 ? 157.571 129.730 94.553 1.00 75.76 1151 GLY A N 1
ATOM 8553 C CA . GLY A 1 1151 ? 156.235 129.538 94.014 1.00 75.76 1151 GLY A CA 1
ATOM 8554 C C . GLY A 1 1151 ? 156.170 128.594 92.832 1.00 75.76 1151 GLY A C 1
ATOM 8555 O O . GLY A 1 1151 ? 155.114 128.005 92.581 1.00 75.76 1151 GLY A O 1
ATOM 8556 N N . GLY A 1 1152 ? 157.272 128.437 92.101 1.00 79.70 1152 GLY A N 1
ATOM 8557 C CA . GLY A 1 1152 ? 157.322 127.470 91.025 1.00 79.70 1152 GLY A CA 1
ATOM 8558 C C . GLY A 1 1152 ? 157.585 126.050 91.463 1.00 79.70 1152 GLY A C 1
ATOM 8559 O O . GLY A 1 1152 ? 157.503 125.134 90.639 1.00 79.70 1152 GLY A O 1
ATOM 8560 N N . GLN A 1 1153 ? 157.898 125.842 92.742 1.00 79.00 1153 GLN A N 1
ATOM 8561 C CA . GLN A 1 1153 ? 158.155 124.509 93.263 1.00 79.00 1153 GLN A CA 1
ATOM 8562 C C . GLN A 1 1153 ? 157.071 124.001 94.199 1.00 79.00 1153 GLN A C 1
ATOM 8563 O O . GLN A 1 1153 ? 156.972 122.786 94.395 1.00 79.00 1153 GLN A O 1
ATOM 8569 N N . LYS A 1 1154 ? 156.267 124.890 94.787 1.00 75.65 1154 LYS A N 1
ATOM 8570 C CA . LYS A 1 1154 ? 155.086 124.438 95.513 1.00 75.65 1154 LYS A CA 1
ATOM 8571 C C . LYS A 1 1154 ? 154.030 123.893 94.563 1.00 75.65 1154 LYS A C 1
ATOM 8572 O O . LYS A 1 1154 ? 153.272 122.991 94.934 1.00 75.65 1154 LYS A O 1
ATOM 8578 N N . GLN A 1 1155 ? 153.963 124.433 93.344 1.00 75.25 1155 GLN A N 1
ATOM 8579 C CA . GLN A 1 1155 ? 152.989 123.962 92.368 1.00 75.25 1155 GLN A CA 1
ATOM 8580 C C . GLN A 1 1155 ? 153.326 122.562 91.873 1.00 75.25 1155 GLN A C 1
ATOM 8581 O O . GLN A 1 1155 ? 152.421 121.772 91.592 1.00 75.25 1155 GLN A O 1
ATOM 8587 N N . ARG A 1 1156 ? 154.613 122.221 91.800 1.00 77.31 1156 ARG A N 1
ATOM 8588 C CA . ARG A 1 1156 ? 155.004 120.867 91.432 1.00 77.31 1156 ARG A CA 1
ATOM 8589 C C . ARG A 1 1156 ? 154.769 119.860 92.551 1.00 77.31 1156 ARG A C 1
ATOM 8590 O O . ARG A 1 1156 ? 154.836 118.654 92.295 1.00 77.31 1156 ARG A O 1
ATOM 8598 N N . ILE A 1 1157 ? 154.507 120.319 93.775 1.00 61.21 1157 ILE A N 1
ATOM 8599 C CA . ILE A 1 1157 ? 154.112 119.419 94.854 1.00 61.21 1157 ILE A CA 1
ATOM 8600 C C . ILE A 1 1157 ? 152.617 119.134 94.793 1.00 61.21 1157 ILE A C 1
ATOM 8601 O O . ILE A 1 1157 ? 152.182 117.987 94.941 1.00 61.21 1157 ILE A O 1
ATOM 8606 N N . ALA A 1 1158 ? 151.811 120.174 94.555 1.00 54.43 1158 ALA A N 1
ATOM 8607 C CA . ALA A 1 1158 ? 150.359 120.032 94.594 1.00 54.43 1158 ALA A CA 1
ATOM 8608 C C . ALA A 1 1158 ? 149.823 119.212 93.427 1.00 54.43 1158 ALA A C 1
ATOM 8609 O O . ALA A 1 1158 ? 148.744 118.623 93.535 1.00 54.43 1158 ALA A O 1
ATOM 8611 N N . ILE A 1 1159 ? 150.553 119.153 92.312 1.00 53.43 1159 ILE A N 1
ATOM 8612 C CA . ILE A 1 1159 ? 150.123 118.305 91.206 1.00 53.43 1159 ILE A CA 1
ATOM 8613 C C . ILE A 1 1159 ? 150.474 116.845 91.480 1.00 53.43 1159 ILE A C 1
ATOM 8614 O O . ILE A 1 1159 ? 149.801 115.939 90.969 1.00 53.43 1159 ILE A O 1
ATOM 8619 N N . ALA A 1 1160 ? 151.451 116.587 92.352 1.00 47.14 1160 ALA A N 1
ATOM 8620 C CA . ALA A 1 1160 ? 151.715 115.215 92.770 1.00 47.14 1160 ALA A CA 1
ATOM 8621 C C . ALA A 1 1160 ? 150.615 114.685 93.681 1.00 47.14 1160 ALA A C 1
ATOM 8622 O O . ALA A 1 1160 ? 150.405 113.470 93.749 1.00 47.14 1160 ALA A O 1
ATOM 8624 N N . ARG A 1 1161 ? 149.917 115.575 94.393 1.00 39.19 1161 ARG A N 1
ATOM 8625 C CA . ARG A 1 1161 ? 148.701 115.191 95.103 1.00 39.19 1161 ARG A CA 1
ATOM 8626 C C . ARG A 1 1161 ? 147.612 114.743 94.138 1.00 39.19 1161 ARG A C 1
ATOM 8627 O O . ARG A 1 1161 ? 147.076 113.635 94.251 1.00 39.19 1161 ARG A O 1
ATOM 8635 N N . ALA A 1 1162 ? 147.274 115.597 93.172 1.00 42.58 1162 ALA A N 1
ATOM 8636 C CA . ALA A 1 1162 ? 146.118 115.401 92.308 1.00 42.58 1162 ALA A CA 1
ATOM 8637 C C . ALA A 1 1162 ? 146.358 114.402 91.185 1.00 42.58 1162 ALA A C 1
ATOM 8638 O O . ALA A 1 1162 ? 145.531 114.317 90.273 1.00 42.58 1162 ALA A O 1
ATOM 8640 N N . VAL A 1 1163 ? 147.458 113.657 91.218 1.00 48.54 1163 VAL A N 1
ATOM 8641 C CA . VAL A 1 1163 ? 147.652 112.531 90.317 1.00 48.54 1163 VAL A CA 1
ATOM 8642 C C . VAL A 1 1163 ? 147.809 111.212 91.069 1.00 48.54 1163 VAL A C 1
ATOM 8643 O O . VAL A 1 1163 ? 147.524 110.146 90.498 1.00 48.54 1163 VAL A O 1
ATOM 8647 N N . LEU A 1 1164 ? 148.190 111.238 92.348 1.00 54.29 1164 LEU A N 1
ATOM 8648 C CA . LEU A 1 1164 ? 148.128 110.033 93.165 1.00 54.29 1164 LEU A CA 1
ATOM 8649 C C . LEU A 1 1164 ? 146.690 109.691 93.533 1.00 54.29 1164 LEU A C 1
ATOM 8650 O O . LEU A 1 1164 ? 146.343 108.509 93.651 1.00 54.29 1164 LEU A O 1
ATOM 8655 N N . LYS A 1 1165 ? 145.842 110.712 93.699 1.00 47.05 1165 LYS A N 1
ATOM 8656 C CA . LYS A 1 1165 ? 144.444 110.498 94.060 1.00 47.05 1165 LYS A CA 1
ATOM 8657 C C . LYS A 1 1165 ? 143.676 109.811 92.941 1.00 47.05 1165 LYS A C 1
ATOM 8658 O O . LYS A 1 1165 ? 142.746 109.042 93.214 1.00 47.05 1165 LYS A O 1
ATOM 8664 N N . ASN A 1 1166 ? 144.094 110.035 91.690 1.00 56.02 1166 ASN A N 1
ATOM 8665 C CA . ASN A 1 1166 ? 143.441 109.633 90.445 1.00 56.02 1166 ASN A CA 1
ATOM 8666 C C . ASN A 1 1166 ? 141.979 110.068 90.446 1.00 56.02 1166 ASN A C 1
ATOM 8667 O O . ASN A 1 1166 ? 141.089 109.222 90.595 1.00 56.02 1166 ASN A O 1
ATOM 8672 N N . PRO A 1 1167 ? 141.681 111.357 90.302 1.00 53.87 1167 PRO A N 1
ATOM 8673 C CA . PRO A 1 1167 ? 140.285 111.793 90.322 1.00 53.87 1167 PRO A CA 1
ATOM 8674 C C . PRO A 1 1167 ? 139.600 111.521 88.989 1.00 53.87 1167 PRO A C 1
ATOM 8675 O O . PRO A 1 1167 ? 140.208 111.071 88.019 1.00 53.87 1167 PRO A O 1
ATOM 8679 N N . THR A 1 1168 ? 138.307 111.818 88.958 1.00 50.77 1168 THR A N 1
ATOM 8680 C CA . THR A 1 1168 ? 137.516 111.686 87.746 1.00 50.77 1168 THR A CA 1
ATOM 8681 C C . THR A 1 1168 ? 136.950 113.017 87.271 1.00 50.77 1168 THR A C 1
ATOM 8682 O O . THR A 1 1168 ? 136.773 113.210 86.066 1.00 50.77 1168 THR A O 1
ATOM 8686 N N . VAL A 1 1169 ? 136.733 113.966 88.171 1.00 49.63 1169 VAL A N 1
ATOM 8687 C CA . VAL A 1 1169 ? 136.341 115.324 87.804 1.00 49.63 1169 VAL A CA 1
ATOM 8688 C C . VAL A 1 1169 ? 137.435 116.238 88.343 1.00 49.63 1169 VAL A C 1
ATOM 8689 O O . VAL A 1 1169 ? 137.423 116.645 89.508 1.00 49.63 1169 VAL A O 1
ATOM 8693 N N . LEU A 1 1170 ? 138.418 116.538 87.500 1.00 52.46 1170 LEU A N 1
ATOM 8694 C CA . LEU A 1 1170 ? 139.510 117.427 87.870 1.00 52.46 1170 LEU A CA 1
ATOM 8695 C C . LEU A 1 1170 ? 139.051 118.877 87.798 1.00 52.46 1170 LEU A C 1
ATOM 8696 O O . LEU A 1 1170 ? 138.489 119.306 86.788 1.00 52.46 1170 LEU A O 1
ATOM 8701 N N . LEU A 1 1171 ? 139.294 119.632 88.861 1.00 48.76 1171 LEU A N 1
ATOM 8702 C CA . LEU A 1 1171 ? 138.876 121.029 88.938 1.00 48.76 1171 LEU A CA 1
ATOM 8703 C C . LEU A 1 1171 ? 140.125 121.907 89.006 1.00 48.76 1171 LEU A C 1
ATOM 8704 O O . LEU A 1 1171 ? 140.591 122.262 90.088 1.00 48.76 1171 LEU A O 1
ATOM 8709 N N . LEU A 1 1172 ? 140.662 122.270 87.845 1.00 53.32 1172 LEU A N 1
ATOM 8710 C CA . LEU A 1 1172 ? 141.799 123.176 87.822 1.00 53.32 1172 LEU A CA 1
ATOM 8711 C C . LEU A 1 1172 ? 141.335 124.607 88.088 1.00 53.32 1172 LEU A C 1
ATOM 8712 O O . LEU A 1 1172 ? 140.139 124.907 88.113 1.00 53.32 1172 LEU A O 1
ATOM 8717 N N . ASP A 1 1173 ? 142.300 125.507 88.269 1.00 69.73 1173 ASP A N 1
ATOM 8718 C CA . ASP A 1 1173 ? 141.977 126.848 88.749 1.00 69.73 1173 ASP A CA 1
ATOM 8719 C C . ASP A 1 1173 ? 143.124 127.797 88.434 1.00 69.73 1173 ASP A C 1
ATOM 8720 O O . ASP A 1 1173 ? 144.274 127.513 88.779 1.00 69.73 1173 ASP A O 1
ATOM 8725 N N . GLU A 1 1174 ? 142.801 128.923 87.798 1.00 82.84 1174 GLU A N 1
ATOM 8726 C CA . GLU A 1 1174 ? 143.677 130.083 87.699 1.00 82.84 1174 GLU A CA 1
ATOM 8727 C C . GLU A 1 1174 ? 142.823 131.340 87.782 1.00 82.84 1174 GLU A C 1
ATOM 8728 O O . GLU A 1 1174 ? 141.731 131.397 87.209 1.00 82.84 1174 GLU A O 1
ATOM 8734 N N . ALA A 1 1175 ? 143.339 132.349 88.484 1.00 89.55 1175 ALA A N 1
ATOM 8735 C CA . ALA A 1 1175 ? 142.650 133.618 88.686 1.00 89.55 1175 ALA A CA 1
ATOM 8736 C C . ALA A 1 1175 ? 143.626 134.641 89.248 1.00 89.55 1175 ALA A C 1
ATOM 8737 O O . ALA A 1 1175 ? 144.598 134.286 89.921 1.00 89.55 1175 ALA A O 1
ATOM 8739 N N . THR A 1 1176 ? 143.339 135.917 88.958 1.00 93.06 1176 THR A N 1
ATOM 8740 C CA . THR A 1 1176 ? 143.952 137.105 89.581 1.00 93.06 1176 THR A CA 1
ATOM 8741 C C . THR A 1 1176 ? 145.474 137.161 89.422 1.00 93.06 1176 THR A C 1
ATOM 8742 O O . THR A 1 1176 ? 146.160 137.740 90.270 1.00 93.06 1176 THR A O 1
ATOM 8746 N N . SER A 1 1177 ? 145.990 136.565 88.339 1.00 95.35 1177 SER A N 1
ATOM 8747 C CA . SER A 1 1177 ? 147.401 136.620 87.928 1.00 95.35 1177 SER A CA 1
ATOM 8748 C C . SER A 1 1177 ? 148.338 136.080 89.012 1.00 95.35 1177 SER A C 1
ATOM 8749 O O . SER A 1 1177 ? 149.224 136.774 89.513 1.00 95.35 1177 SER A O 1
ATOM 8752 N N . ALA A 1 1178 ? 148.125 134.816 89.366 1.00 98.17 1178 ALA A N 1
ATOM 8753 C CA . ALA A 1 1178 ? 148.907 134.147 90.399 1.00 98.17 1178 ALA A CA 1
ATOM 8754 C C . ALA A 1 1178 ? 149.718 132.987 89.829 1.00 98.17 1178 ALA A C 1
ATOM 8755 O O . ALA A 1 1178 ? 149.875 131.945 90.469 1.00 98.17 1178 ALA A O 1
ATOM 8757 N N . LEU A 1 1179 ? 150.236 133.153 88.610 1.00 97.59 1179 LEU A N 1
ATOM 8758 C CA . LEU A 1 1179 ? 151.167 132.170 88.064 1.00 97.59 1179 LEU A CA 1
ATOM 8759 C C . LEU A 1 1179 ? 152.500 132.231 88.799 1.00 97.59 1179 LEU A C 1
ATOM 8760 O O . LEU A 1 1179 ? 153.023 131.197 89.235 1.00 97.59 1179 LEU A O 1
ATOM 8765 N N . ASP A 1 1180 ? 153.056 133.446 88.933 1.00 100.38 1180 ASP A N 1
ATOM 8766 C CA . ASP A 1 1180 ? 154.251 133.750 89.734 1.00 100.38 1180 ASP A CA 1
ATOM 8767 C C . ASP A 1 1180 ? 155.474 132.959 89.273 1.00 100.38 1180 ASP A C 1
ATOM 8768 O O . ASP A 1 1180 ? 156.299 132.527 90.081 1.00 100.38 1180 ASP A O 1
ATOM 8773 N N . ALA A 1 1181 ? 155.592 132.769 87.961 1.00 101.39 1181 ALA A N 1
ATOM 8774 C CA . ALA A 1 1181 ? 156.700 132.020 87.389 1.00 101.39 1181 ALA A CA 1
ATOM 8775 C C . ALA A 1 1181 ? 156.941 132.472 85.957 1.00 101.39 1181 ALA A C 1
ATOM 8776 O O . ALA A 1 1181 ? 156.048 132.404 85.109 1.00 101.39 1181 ALA A O 1
ATOM 8778 N N . GLU A 1 1182 ? 158.161 132.931 85.698 1.00 105.40 1182 GLU A N 1
ATOM 8779 C CA . GLU A 1 1182 ? 158.620 133.235 84.351 1.00 105.40 1182 GLU A CA 1
ATOM 8780 C C . GLU A 1 1182 ? 159.088 131.947 83.693 1.00 105.40 1182 GLU A C 1
ATOM 8781 O O . GLU A 1 1182 ? 159.610 131.055 84.373 1.00 105.40 1182 GLU A O 1
ATOM 8787 N N . SER A 1 1183 ? 158.910 131.874 82.365 1.00 106.87 1183 SER A N 1
ATOM 8788 C CA . SER A 1 1183 ? 159.057 130.643 81.577 1.00 106.87 1183 SER A CA 1
ATOM 8789 C C . SER A 1 1183 ? 158.209 129.515 82.164 1.00 106.87 1183 SER A C 1
ATOM 8790 O O . SER A 1 1183 ? 158.736 128.524 82.672 1.00 106.87 1183 SER A O 1
ATOM 8793 N N . GLU A 1 1184 ? 156.887 129.700 82.123 1.00 109.27 1184 GLU A N 1
ATOM 8794 C CA . GLU A 1 1184 ? 155.913 128.801 82.732 1.00 109.27 1184 GLU A CA 1
ATOM 8795 C C . GLU A 1 1184 ? 155.955 127.406 82.121 1.00 109.27 1184 GLU A C 1
ATOM 8796 O O . GLU A 1 1184 ? 155.699 127.233 80.926 1.00 109.27 1184 GLU A O 1
ATOM 8802 N N . CYS A 1 1185 ? 156.308 126.413 82.936 1.00 109.53 1185 CYS A N 1
ATOM 8803 C CA . CYS A 1 1185 ? 156.298 125.020 82.520 1.00 109.53 1185 CYS A CA 1
ATOM 8804 C C . CYS A 1 1185 ? 155.739 124.077 83.573 1.00 109.53 1185 CYS A C 1
ATOM 8805 O O . CYS A 1 1185 ? 155.529 122.899 83.264 1.00 109.53 1185 CYS A O 1
ATOM 8808 N N . VAL A 1 1186 ? 155.498 124.549 84.800 1.00 102.54 1186 VAL A N 1
ATOM 8809 C CA . VAL A 1 1186 ? 155.034 123.668 85.864 1.00 102.54 1186 VAL A CA 1
ATOM 8810 C C . VAL A 1 1186 ? 153.577 123.271 85.669 1.00 102.54 1186 VAL A C 1
ATOM 8811 O O . VAL A 1 1186 ? 153.146 122.238 86.192 1.00 102.54 1186 VAL A O 1
ATOM 8815 N N . LEU A 1 1187 ? 152.804 124.063 84.923 1.00 105.37 1187 LEU A N 1
ATOM 8816 C CA . LEU A 1 1187 ? 151.433 123.723 84.586 1.00 105.37 1187 LEU A CA 1
ATOM 8817 C C . LEU A 1 1187 ? 151.272 123.264 83.146 1.00 105.37 1187 LEU A C 1
ATOM 8818 O O . LEU A 1 1187 ? 150.277 122.604 82.834 1.00 105.37 1187 LEU A O 1
ATOM 8823 N N . GLN A 1 1188 ? 152.229 123.576 82.269 1.00 107.49 1188 GLN A N 1
ATOM 8824 C CA . GLN A 1 1188 ? 152.098 123.201 80.865 1.00 107.49 1188 GLN A CA 1
ATOM 8825 C C . GLN A 1 1188 ? 152.278 121.700 80.691 1.00 107.49 1188 GLN A C 1
ATOM 8826 O O . GLN A 1 1188 ? 151.637 121.081 79.834 1.00 107.49 1188 GLN A O 1
ATOM 8832 N N . GLU A 1 1189 ? 153.153 121.100 81.499 1.00 104.65 1189 GLU A N 1
ATOM 8833 C CA . GLU A 1 1189 ? 153.260 119.650 81.556 1.00 104.65 1189 GLU A CA 1
ATOM 8834 C C . GLU A 1 1189 ? 152.010 119.012 82.148 1.00 104.65 1189 GLU A C 1
ATOM 8835 O O . GLU A 1 1189 ? 151.618 117.923 81.716 1.00 104.65 1189 GLU A O 1
ATOM 8841 N N . ALA A 1 1190 ? 151.361 119.678 83.102 1.00 101.69 1190 ALA A N 1
ATOM 8842 C CA . ALA A 1 1190 ? 150.166 119.154 83.752 1.00 101.69 1190 ALA A CA 1
ATOM 8843 C C . ALA A 1 1190 ? 148.943 119.216 82.845 1.00 101.69 1190 ALA A C 1
ATOM 8844 O O . ALA A 1 1190 ? 148.188 118.243 82.754 1.00 101.69 1190 ALA A O 1
ATOM 8846 N N . LEU A 1 1191 ? 148.741 120.364 82.187 1.00 100.14 1191 LEU A N 1
ATOM 8847 C CA . LEU A 1 1191 ? 147.520 120.614 81.420 1.00 100.14 1191 LEU A CA 1
ATOM 8848 C C . LEU A 1 1191 ? 147.360 119.676 80.227 1.00 100.14 1191 LEU A C 1
ATOM 8849 O O . LEU A 1 1191 ? 146.230 119.419 79.798 1.00 100.14 1191 LEU A O 1
ATOM 8854 N N . GLU A 1 1192 ? 148.458 119.157 79.675 1.00 103.46 1192 GLU A N 1
ATOM 8855 C CA . GLU A 1 1192 ? 148.338 118.290 78.507 1.00 103.46 1192 GLU A CA 1
ATOM 8856 C C . GLU A 1 1192 ? 148.383 116.814 78.896 1.00 103.46 1192 GLU A C 1
ATOM 8857 O O . GLU A 1 1192 ? 147.817 115.961 78.205 1.00 103.46 1192 GLU A O 1
ATOM 8863 N N . ARG A 1 1193 ? 149.049 116.491 80.005 1.00 99.60 1193 ARG A N 1
ATOM 8864 C CA . ARG A 1 1193 ? 149.124 115.107 80.460 1.00 99.60 1193 ARG A CA 1
ATOM 8865 C C . ARG A 1 1193 ? 147.930 114.659 81.290 1.00 99.60 1193 ARG A C 1
ATOM 8866 O O . ARG A 1 1193 ? 147.485 113.517 81.135 1.00 99.60 1193 ARG A O 1
ATOM 8874 N N . LEU A 1 1194 ? 147.410 115.512 82.172 1.00 86.83 1194 LEU A N 1
ATOM 8875 C CA . LEU A 1 1194 ? 146.470 115.042 83.183 1.00 86.83 1194 LEU A CA 1
ATOM 8876 C C . LEU A 1 1194 ? 145.042 115.013 82.640 1.00 86.83 1194 LEU A C 1
ATOM 8877 O O . LEU A 1 1194 ? 144.145 114.409 83.236 1.00 86.83 1194 LEU A O 1
ATOM 8882 N N . MET A 1 1195 ? 144.819 115.644 81.483 1.00 89.91 1195 MET A N 1
ATOM 8883 C CA . MET A 1 1195 ? 143.490 115.635 80.876 1.00 89.91 1195 MET A CA 1
ATOM 8884 C C . MET A 1 1195 ? 143.155 114.317 80.188 1.00 89.91 1195 MET A C 1
ATOM 8885 O O . MET A 1 1195 ? 141.987 114.073 79.867 1.00 89.91 1195 MET A O 1
ATOM 8890 N N . ARG A 1 1196 ? 144.153 113.459 79.952 1.00 93.67 1196 ARG A N 1
ATOM 8891 C CA . ARG A 1 1196 ? 144.047 112.454 78.894 1.00 93.67 1196 ARG A CA 1
ATOM 8892 C C . ARG A 1 1196 ? 143.102 111.299 79.209 1.00 93.67 1196 ARG A C 1
ATOM 8893 O O . ARG A 1 1196 ? 142.874 110.452 78.339 1.00 93.67 1196 ARG A O 1
ATOM 8901 N N . GLY A 1 1197 ? 142.549 111.230 80.414 1.00 82.60 1197 GLY A N 1
ATOM 8902 C CA . GLY A 1 1197 ? 141.563 110.205 80.690 1.00 82.60 1197 GLY A CA 1
ATOM 8903 C C . GLY A 1 1197 ? 140.473 110.652 81.639 1.00 82.60 1197 GLY A C 1
ATOM 8904 O O . GLY A 1 1197 ? 139.746 109.821 82.192 1.00 82.60 1197 GLY A O 1
ATOM 8905 N N . ARG A 1 1198 ? 140.345 111.962 81.838 1.00 66.83 1198 ARG A N 1
ATOM 8906 C CA . ARG A 1 1198 ? 139.524 112.493 82.914 1.00 66.83 1198 ARG A CA 1
ATOM 8907 C C . ARG A 1 1198 ? 138.495 113.455 82.339 1.00 66.83 1198 ARG A C 1
ATOM 8908 O O . ARG A 1 1198 ? 138.409 113.660 81.126 1.00 66.83 1198 ARG A O 1
ATOM 8916 N N . THR A 1 1199 ? 137.707 114.045 83.233 1.00 60.25 1199 THR A N 1
ATOM 8917 C CA . THR A 1 1199 ? 136.825 115.159 82.913 1.00 60.25 1199 THR A CA 1
ATOM 8918 C C . THR A 1 1199 ? 137.335 116.378 83.664 1.00 60.25 1199 THR A C 1
ATOM 8919 O O . THR A 1 1199 ? 137.485 116.334 84.887 1.00 60.25 1199 THR A O 1
ATOM 8923 N N . THR A 1 1200 ? 137.613 117.456 82.940 1.00 61.96 1200 THR A N 1
ATOM 8924 C CA . THR A 1 1200 ? 138.255 118.616 83.534 1.00 61.96 1200 THR A CA 1
ATOM 8925 C C . THR A 1 1200 ? 137.360 119.840 83.420 1.00 61.96 1200 THR A C 1
ATOM 8926 O O . THR A 1 1200 ? 136.567 119.977 82.487 1.00 61.96 1200 THR A O 1
ATOM 8930 N N . VAL A 1 1201 ? 137.503 120.732 84.397 1.00 57.96 1201 VAL A N 1
ATOM 8931 C CA . VAL A 1 1201 ? 136.873 122.047 84.393 1.00 57.96 1201 VAL A CA 1
ATOM 8932 C C . VAL A 1 1201 ? 137.984 123.051 84.665 1.00 57.96 1201 VAL A C 1
ATOM 8933 O O . VAL A 1 1201 ? 138.476 123.148 85.795 1.00 57.96 1201 VAL A O 1
ATOM 8937 N N . VAL A 1 1202 ? 138.394 123.780 83.632 1.00 67.58 1202 VAL A N 1
ATOM 8938 C CA . VAL A 1 1202 ? 139.527 124.695 83.702 1.00 67.58 1202 VAL A CA 1
ATOM 8939 C C . VAL A 1 1202 ? 138.990 126.114 83.635 1.00 67.58 1202 VAL A C 1
ATOM 8940 O O . VAL A 1 1202 ? 138.387 126.506 82.630 1.00 67.58 1202 VAL A O 1
ATOM 8944 N N . VAL A 1 1203 ? 139.202 126.883 84.697 1.00 70.73 1203 VAL A N 1
ATOM 8945 C CA . VAL A 1 1203 ? 138.789 128.280 84.744 1.00 70.73 1203 VAL A CA 1
ATOM 8946 C C . VAL A 1 1203 ? 140.038 129.149 84.876 1.00 70.73 1203 VAL A C 1
ATOM 8947 O O . VAL A 1 1203 ? 140.896 128.895 85.731 1.00 70.73 1203 VAL A O 1
ATOM 8951 N N . ALA A 1 1204 ? 140.176 130.126 83.981 1.00 85.49 1204 ALA A N 1
ATOM 8952 C CA . ALA A 1 1204 ? 141.351 130.986 83.972 1.00 85.49 1204 ALA A CA 1
ATOM 8953 C C . ALA A 1 1204 ? 140.981 132.342 83.391 1.00 85.49 1204 ALA A C 1
ATOM 8954 O O . ALA A 1 1204 ? 140.076 132.442 82.559 1.00 85.49 1204 ALA A O 1
ATOM 8956 N N . HIS A 1 1205 ? 141.692 133.379 83.837 1.00 96.09 1205 HIS A N 1
ATOM 8957 C CA . HIS A 1 1205 ? 141.390 134.740 83.407 1.00 96.09 1205 HIS A CA 1
ATOM 8958 C C . HIS A 1 1205 ? 142.158 135.127 82.150 1.00 96.09 1205 HIS A C 1
ATOM 8959 O O . HIS A 1 1205 ? 141.682 135.963 81.374 1.00 96.09 1205 HIS A O 1
ATOM 8966 N N . ARG A 1 1206 ? 143.334 134.543 81.935 1.00 98.65 1206 ARG A N 1
ATOM 8967 C CA . ARG A 1 1206 ? 144.119 134.857 80.752 1.00 98.65 1206 ARG A CA 1
ATOM 8968 C C . ARG A 1 1206 ? 143.537 134.160 79.532 1.00 98.65 1206 ARG A C 1
ATOM 8969 O O . ARG A 1 1206 ? 142.903 133.107 79.633 1.00 98.65 1206 ARG A O 1
ATOM 8977 N N . LEU A 1 1207 ? 143.757 134.757 78.368 1.00 99.44 1207 LEU A N 1
ATOM 8978 C CA . LEU A 1 1207 ? 143.256 134.213 77.115 1.00 99.44 1207 LEU A CA 1
ATOM 8979 C C . LEU A 1 1207 ? 144.375 133.382 76.489 1.00 99.44 1207 LEU A C 1
ATOM 8980 O O . LEU A 1 1207 ? 144.858 133.650 75.387 1.00 99.44 1207 LEU A O 1
ATOM 8985 N N . SER A 1 1208 ? 144.805 132.373 77.243 1.00 95.04 1208 SER A N 1
ATOM 8986 C CA . SER A 1 1208 ? 145.872 131.462 76.859 1.00 95.04 1208 SER A CA 1
ATOM 8987 C C . SER A 1 1208 ? 145.778 130.250 77.770 1.00 95.04 1208 SER A C 1
ATOM 8988 O O . SER A 1 1208 ? 145.157 130.308 78.837 1.00 95.04 1208 SER A O 1
ATOM 8991 N N . THR A 1 1209 ? 146.316 129.120 77.283 1.00 93.00 1209 THR A N 1
ATOM 8992 C CA . THR A 1 1209 ? 146.475 127.822 77.957 1.00 93.00 1209 THR A CA 1
ATOM 8993 C C . THR A 1 1209 ? 145.124 127.115 78.143 1.00 93.00 1209 THR A C 1
ATOM 8994 O O . THR A 1 1209 ? 145.070 125.956 78.578 1.00 93.00 1209 THR A O 1
ATOM 8998 N N . ILE A 1 1210 ? 144.027 127.754 77.745 1.00 94.75 1210 ILE A N 1
ATOM 8999 C CA . ILE A 1 1210 ? 142.674 127.271 77.978 1.00 94.75 1210 ILE A CA 1
ATOM 9000 C C . ILE A 1 1210 ? 142.124 126.618 76.722 1.00 94.75 1210 ILE A C 1
ATOM 9001 O O . ILE A 1 1210 ? 140.907 126.564 76.519 1.00 94.75 1210 ILE A O 1
ATOM 9006 N N . ARG A 1 1211 ? 143.010 126.120 75.865 1.00 93.54 1211 ARG A N 1
ATOM 9007 C CA . ARG A 1 1211 ? 142.598 125.489 74.615 1.00 93.54 1211 ARG A CA 1
ATOM 9008 C C . ARG A 1 1211 ? 142.127 124.062 74.879 1.00 93.54 1211 ARG A C 1
ATOM 9009 O O . ARG A 1 1211 ? 142.727 123.103 74.382 1.00 93.54 1211 ARG A O 1
ATOM 9017 N N . GLY A 1 1212 ? 141.061 123.917 75.665 1.00 86.48 1212 GLY A N 1
ATOM 9018 C CA . GLY A 1 1212 ? 140.373 122.651 75.786 1.00 86.48 1212 GLY A CA 1
ATOM 9019 C C . GLY A 1 1212 ? 139.704 122.350 74.466 1.00 86.48 1212 GLY A C 1
ATOM 9020 O O . GLY A 1 1212 ? 138.787 123.065 74.051 1.00 86.48 1212 GLY A O 1
ATOM 9021 N N . VAL A 1 1213 ? 140.152 121.286 73.793 1.00 93.25 1213 VAL A N 1
ATOM 9022 C CA . VAL A 1 1213 ? 139.831 121.081 72.381 1.00 93.25 1213 VAL A CA 1
ATOM 9023 C C . VAL A 1 1213 ? 138.418 120.577 72.142 1.00 93.25 1213 VAL A C 1
ATOM 9024 O O . VAL A 1 1213 ? 138.054 120.321 70.986 1.00 93.25 1213 VAL A O 1
ATOM 9028 N N . ASP A 1 1214 ? 137.606 120.430 73.186 1.00 92.39 1214 ASP A N 1
ATOM 9029 C CA . ASP A 1 1214 ? 136.246 119.946 73.007 1.00 92.39 1214 ASP A CA 1
ATOM 9030 C C . ASP A 1 1214 ? 135.211 121.064 73.006 1.00 92.39 1214 ASP A C 1
ATOM 9031 O O . ASP A 1 1214 ? 134.390 121.124 72.082 1.00 92.39 1214 ASP A O 1
ATOM 9036 N N . CYS A 1 1215 ? 135.240 121.962 73.990 1.00 91.94 1215 CYS A N 1
ATOM 9037 C CA . CYS A 1 1215 ? 134.322 123.096 74.021 1.00 91.94 1215 CYS A CA 1
ATOM 9038 C C . CYS A 1 1215 ? 134.907 124.183 74.913 1.00 91.94 1215 CYS A C 1
ATOM 9039 O O . CYS A 1 1215 ? 135.805 123.939 75.722 1.00 91.94 1215 CYS A O 1
ATOM 9042 N N . ILE A 1 1216 ? 134.373 125.395 74.750 1.00 89.50 1216 ILE A N 1
ATOM 9043 C CA . ILE A 1 1216 ? 134.704 126.541 75.589 1.00 89.50 1216 ILE A CA 1
ATOM 9044 C C . ILE A 1 1216 ? 133.517 127.497 75.599 1.00 89.50 1216 ILE A C 1
ATOM 9045 O O . ILE A 1 1216 ? 132.982 127.872 74.553 1.00 89.50 1216 ILE A O 1
ATOM 9050 N N . GLY A 1 1217 ? 133.091 127.873 76.799 1.00 85.56 1217 GLY A N 1
ATOM 9051 C CA . GLY A 1 1217 ? 131.967 128.780 76.960 1.00 85.56 1217 GLY A CA 1
ATOM 9052 C C . GLY A 1 1217 ? 132.419 130.087 77.568 1.00 85.56 1217 GLY A C 1
ATOM 9053 O O . GLY A 1 1217 ? 133.454 130.156 78.238 1.00 85.56 1217 GLY A O 1
ATOM 9054 N N . VAL A 1 1218 ? 131.632 131.134 77.333 1.00 94.43 1218 VAL A N 1
ATOM 9055 C CA . VAL A 1 1218 ? 131.945 132.486 77.786 1.00 94.43 1218 VAL A CA 1
ATOM 9056 C C . VAL A 1 1218 ? 130.905 132.905 78.815 1.00 94.43 1218 VAL A C 1
ATOM 9057 O O . VAL A 1 1218 ? 129.715 133.021 78.497 1.00 94.43 1218 VAL A O 1
ATOM 9061 N N . ILE A 1 1219 ? 131.353 133.137 80.045 1.00 99.04 1219 ILE A N 1
ATOM 9062 C CA . ILE A 1 1219 ? 130.472 133.533 81.139 1.00 99.04 1219 ILE A CA 1
ATOM 9063 C C . ILE A 1 1219 ? 130.377 135.057 81.192 1.00 99.04 1219 ILE A C 1
ATOM 9064 O O . ILE A 1 1219 ? 131.393 135.759 81.249 1.00 99.04 1219 ILE A O 1
ATOM 9069 N N . GLN A 1 1220 ? 129.149 135.572 81.125 1.00 105.25 1220 GLN A N 1
ATOM 9070 C CA . GLN A 1 1220 ? 128.886 137.002 81.259 1.00 105.25 1220 GLN A CA 1
ATOM 9071 C C . GLN A 1 1220 ? 127.600 137.199 82.044 1.00 105.25 1220 GLN A C 1
ATOM 9072 O O . GLN A 1 1220 ? 126.548 136.696 81.635 1.00 105.25 1220 GLN A O 1
ATOM 9078 N N . ASP A 1 1221 ? 127.708 137.918 83.170 1.00 106.29 1221 ASP A N 1
ATOM 9079 C CA . ASP A 1 1221 ? 126.571 138.430 83.946 1.00 106.29 1221 ASP A CA 1
ATOM 9080 C C . ASP A 1 1221 ? 125.682 137.306 84.474 1.00 106.29 1221 ASP A C 1
ATOM 9081 O O . ASP A 1 1221 ? 124.456 137.423 84.511 1.00 106.29 1221 ASP A O 1
ATOM 9086 N N . GLY A 1 1222 ? 126.305 136.205 84.881 1.00 103.78 1222 GLY A N 1
ATOM 9087 C CA . GLY A 1 1222 ? 125.559 135.084 85.406 1.00 103.78 1222 GLY A CA 1
ATOM 9088 C C . GLY A 1 1222 ? 124.977 134.154 84.371 1.00 103.78 1222 GLY A C 1
ATOM 9089 O O . GLY A 1 1222 ? 124.233 133.240 84.737 1.00 103.78 1222 GLY A O 1
ATOM 9090 N N . ARG A 1 1223 ? 125.274 134.360 83.090 1.00 104.42 1223 ARG A N 1
ATOM 9091 C CA . ARG A 1 1223 ? 124.805 133.479 82.032 1.00 104.42 1223 ARG A CA 1
ATOM 9092 C C . ARG A 1 1223 ? 125.951 133.182 81.081 1.00 104.42 1223 ARG A C 1
ATOM 9093 O O . ARG A 1 1223 ? 127.032 133.770 81.165 1.00 104.42 1223 ARG A O 1
ATOM 9101 N N . ILE A 1 1224 ? 125.699 132.257 80.167 1.00 101.91 1224 ILE A N 1
ATOM 9102 C CA . ILE A 1 1224 ? 126.584 132.021 79.037 1.00 101.91 1224 ILE A CA 1
ATOM 9103 C C . ILE A 1 1224 ? 125.998 132.721 77.820 1.00 101.91 1224 ILE A C 1
ATOM 9104 O O . ILE A 1 1224 ? 124.775 132.823 77.655 1.00 101.91 1224 ILE A O 1
ATOM 9109 N N . VAL A 1 1225 ? 126.878 133.248 76.975 1.00 102.39 1225 VAL A N 1
ATOM 9110 C CA . VAL A 1 1225 ? 126.453 133.991 75.798 1.00 102.39 1225 VAL A CA 1
ATOM 9111 C C . VAL A 1 1225 ? 126.844 133.316 74.492 1.00 102.39 1225 VAL A C 1
ATOM 9112 O O . VAL A 1 1225 ? 126.200 133.579 73.463 1.00 102.39 1225 VAL A O 1
ATOM 9116 N N . GLU A 1 1226 ? 127.854 132.448 74.489 1.00 107.90 1226 GLU A N 1
ATOM 9117 C CA . GLU A 1 1226 ? 128.319 131.779 73.283 1.00 107.90 1226 GLU A CA 1
ATOM 9118 C C . GLU A 1 1226 ? 129.081 130.525 73.685 1.00 107.90 1226 GLU A C 1
ATOM 9119 O O . GLU A 1 1226 ? 129.765 130.500 74.712 1.00 107.90 1226 GLU A O 1
ATOM 9125 N N . GLN A 1 1227 ? 128.938 129.479 72.874 1.00 109.70 1227 GLN A N 1
ATOM 9126 C CA . GLN A 1 1227 ? 129.478 128.169 73.212 1.00 109.70 1227 GLN A CA 1
ATOM 9127 C C . GLN A 1 1227 ? 129.926 127.472 71.937 1.00 109.70 1227 GLN A C 1
ATOM 9128 O O . GLN A 1 1227 ? 129.144 127.336 70.992 1.00 109.70 1227 GLN A O 1
ATOM 9134 N N . GLY A 1 1228 ? 131.171 127.036 71.921 1.00 102.96 1228 GLY A N 1
ATOM 9135 C CA . GLY A 1 1228 ? 131.771 126.369 70.781 1.00 102.96 1228 GLY A CA 1
ATOM 9136 C C . GLY A 1 1228 ? 133.275 126.530 70.863 1.00 102.96 1228 GLY A C 1
ATOM 9137 O O . GLY A 1 1228 ? 133.791 127.524 71.358 1.00 102.96 1228 GLY A O 1
ATOM 9138 N N . SER A 1 1229 ? 133.987 125.543 70.324 1.00 101.45 1229 SER A N 1
ATOM 9139 C CA . SER A 1 1229 ? 135.426 125.401 70.533 1.00 101.45 1229 SER A CA 1
ATOM 9140 C C . SER A 1 1229 ? 136.199 126.448 69.729 1.00 101.45 1229 SER A C 1
ATOM 9141 O O . SER A 1 1229 ? 135.628 127.315 69.061 1.00 101.45 1229 SER A O 1
ATOM 9144 N N . HIS A 1 1230 ? 137.527 126.361 69.762 1.00 104.14 1230 HIS A N 1
ATOM 9145 C CA . HIS A 1 1230 ? 138.379 127.371 69.127 1.00 104.14 1230 HIS A CA 1
ATOM 9146 C C . HIS A 1 1230 ? 138.589 127.077 67.638 1.00 104.14 1230 HIS A C 1
ATOM 9147 O O . HIS A 1 1230 ? 139.703 127.057 67.114 1.00 104.14 1230 HIS A O 1
ATOM 9154 N N . SER A 1 1231 ? 137.480 126.818 66.948 1.00 106.68 1231 SER A N 1
ATOM 9155 C CA . SER A 1 1231 ? 137.392 126.871 65.494 1.00 106.68 1231 SER A CA 1
ATOM 9156 C C . SER A 1 1231 ? 136.100 127.502 65.004 1.00 106.68 1231 SER A C 1
ATOM 9157 O O . SER A 1 1231 ? 136.026 127.873 63.828 1.00 106.68 1231 SER A O 1
ATOM 9160 N N . GLU A 1 1232 ? 135.084 127.642 65.858 1.00 110.48 1232 GLU A N 1
ATOM 9161 C CA . GLU A 1 1232 ? 133.856 128.350 65.536 1.00 110.48 1232 GLU A CA 1
ATOM 9162 C C . GLU A 1 1232 ? 133.648 129.565 66.424 1.00 110.48 1232 GLU A C 1
ATOM 9163 O O . GLU A 1 1232 ? 132.645 130.270 66.264 1.00 110.48 1232 GLU A O 1
ATOM 9169 N N . LEU A 1 1233 ? 134.563 129.825 67.354 1.00 109.27 1233 LEU A N 1
ATOM 9170 C CA . LEU A 1 1233 ? 134.460 130.960 68.259 1.00 109.27 1233 LEU A CA 1
ATOM 9171 C C . LEU A 1 1233 ? 135.295 132.144 67.794 1.00 109.27 1233 LEU A C 1
ATOM 9172 O O . LEU A 1 1233 ? 134.988 133.288 68.151 1.00 109.27 1233 LEU A O 1
ATOM 9177 N N . VAL A 1 1234 ? 136.328 131.895 66.986 1.00 106.03 1234 VAL A N 1
ATOM 9178 C CA . VAL A 1 1234 ? 137.081 132.962 66.337 1.00 106.03 1234 VAL A CA 1
ATOM 9179 C C . VAL A 1 1234 ? 136.596 133.231 64.920 1.00 106.03 1234 VAL A C 1
ATOM 9180 O O . VAL A 1 1234 ? 136.944 134.277 64.347 1.00 106.03 1234 VAL A O 1
ATOM 9184 N N . SER A 1 1235 ? 135.805 132.325 64.335 1.00 106.85 1235 SER A N 1
ATOM 9185 C CA . SER A 1 1235 ? 135.328 132.521 62.970 1.00 106.85 1235 SER A CA 1
ATOM 9186 C C . SER A 1 1235 ? 134.212 133.554 62.904 1.00 106.85 1235 SER A C 1
ATOM 9187 O O . SER A 1 1235 ? 134.043 134.213 61.871 1.00 106.85 1235 SER A O 1
ATOM 9190 N N . ARG A 1 1236 ? 133.435 133.696 63.977 1.00 115.80 1236 ARG A N 1
ATOM 9191 C CA . ARG A 1 1236 ? 132.411 134.726 64.036 1.00 115.80 1236 ARG A CA 1
ATOM 9192 C C . ARG A 1 1236 ? 133.065 136.109 64.103 1.00 115.80 1236 ARG A C 1
ATOM 9193 O O . ARG A 1 1236 ? 134.155 136.252 64.664 1.00 115.80 1236 ARG A O 1
ATOM 9201 N N . PRO A 1 1237 ? 132.438 137.132 63.497 1.00 116.20 1237 PRO A N 1
ATOM 9202 C CA . PRO A 1 1237 ? 133.136 138.427 63.346 1.00 116.20 1237 PRO A CA 1
ATOM 9203 C C . PRO A 1 1237 ? 133.414 139.163 64.649 1.00 116.20 1237 PRO A C 1
ATOM 9204 O O . PRO A 1 1237 ? 134.577 139.483 64.927 1.00 116.20 1237 PRO A O 1
ATOM 9208 N N . GLU A 1 1238 ? 132.397 139.438 65.464 1.00 112.04 1238 GLU A N 1
ATOM 9209 C CA . GLU A 1 1238 ? 132.647 140.086 66.746 1.00 112.04 1238 GLU A CA 1
ATOM 9210 C C . GLU A 1 1238 ? 132.289 139.194 67.926 1.00 112.04 1238 GLU A C 1
ATOM 9211 O O . GLU A 1 1238 ? 133.192 138.785 68.664 1.00 112.04 1238 GLU A O 1
ATOM 9217 N N . GLY A 1 1239 ? 131.018 138.808 68.064 1.00 105.25 1239 GLY A N 1
ATOM 9218 C CA . GLY A 1 1239 ? 130.566 138.063 69.233 1.00 105.25 1239 GLY A CA 1
ATOM 9219 C C . GLY A 1 1239 ? 130.859 138.805 70.525 1.00 105.25 1239 GLY A C 1
ATOM 9220 O O . GLY A 1 1239 ? 130.480 139.966 70.712 1.00 105.25 1239 GLY A O 1
ATOM 9221 N N . ALA A 1 1240 ? 131.551 138.115 71.428 1.00 102.32 1240 ALA A N 1
ATOM 9222 C CA . ALA A 1 1240 ? 132.189 138.734 72.582 1.00 102.32 1240 ALA A CA 1
ATOM 9223 C C . ALA A 1 1240 ? 133.595 138.216 72.840 1.00 102.32 1240 ALA A C 1
ATOM 9224 O O . ALA A 1 1240 ? 134.324 138.832 73.628 1.00 102.32 1240 ALA A O 1
ATOM 9226 N N . TYR A 1 1241 ? 133.997 137.115 72.205 1.00 104.51 1241 TYR A N 1
ATOM 9227 C CA . TYR A 1 1241 ? 135.314 136.523 72.406 1.00 104.51 1241 TYR A CA 1
ATOM 9228 C C . TYR A 1 1241 ? 136.406 137.286 71.668 1.00 104.51 1241 TYR A C 1
ATOM 9229 O O . TYR A 1 1241 ? 137.553 137.315 72.128 1.00 104.51 1241 TYR A O 1
ATOM 9238 N N . SER A 1 1242 ? 136.071 137.900 70.528 1.00 106.22 1242 SER A N 1
ATOM 9239 C CA . SER A 1 1242 ? 137.074 138.602 69.733 1.00 106.22 1242 SER A CA 1
ATOM 9240 C C . SER A 1 1242 ? 137.524 139.894 70.400 1.00 106.22 1242 SER A C 1
ATOM 9241 O O . SER A 1 1242 ? 138.622 140.386 70.113 1.00 106.22 1242 SER A O 1
ATOM 9244 N N . ARG A 1 1243 ? 136.686 140.470 71.264 1.00 107.89 1243 ARG A N 1
ATOM 9245 C CA . ARG A 1 1243 ? 137.125 141.601 72.074 1.00 107.89 1243 ARG A CA 1
ATOM 9246 C C . ARG A 1 1243 ? 138.196 141.168 73.067 1.00 107.89 1243 ARG A C 1
ATOM 9247 O O . ARG A 1 1243 ? 139.157 141.905 73.316 1.00 107.89 1243 ARG A O 1
ATOM 9255 N N . LEU A 1 1244 ? 138.064 139.959 73.617 1.00 107.21 1244 LEU A N 1
ATOM 9256 C CA . LEU A 1 1244 ? 139.115 139.418 74.472 1.00 107.21 1244 LEU A CA 1
ATOM 9257 C C . LEU A 1 1244 ? 140.324 138.975 73.658 1.00 107.21 1244 LEU A C 1
ATOM 9258 O O . LEU A 1 1244 ? 141.435 138.899 74.195 1.00 107.21 1244 LEU A O 1
ATOM 9263 N N . LEU A 1 1245 ? 140.129 138.670 72.370 1.00 106.64 1245 LEU A N 1
ATOM 9264 C CA . LEU A 1 1245 ? 141.266 138.428 71.486 1.00 106.64 1245 LEU A CA 1
ATOM 9265 C C . LEU A 1 1245 ? 142.071 139.700 71.258 1.00 106.64 1245 LEU A C 1
ATOM 9266 O O . LEU A 1 1245 ? 143.285 139.636 71.034 1.00 106.64 1245 LEU A O 1
ATOM 9271 N N . GLN A 1 1246 ? 141.415 140.862 71.309 1.00 110.53 1246 GLN A N 1
ATOM 9272 C CA . GLN A 1 1246 ? 142.139 142.125 71.225 1.00 110.53 1246 GLN A CA 1
ATOM 9273 C C . GLN A 1 1246 ? 142.919 142.407 72.503 1.00 110.53 1246 GLN A C 1
ATOM 9274 O O . GLN A 1 1246 ? 143.907 143.148 72.474 1.00 110.53 1246 GLN A O 1
ATOM 9280 N N . LEU A 1 1247 ? 142.497 141.819 73.627 1.00 108.77 1247 LEU A N 1
ATOM 9281 C CA . LEU A 1 1247 ? 143.224 141.966 74.884 1.00 108.77 1247 LEU A CA 1
ATOM 9282 C C . LEU A 1 1247 ? 144.488 141.115 74.941 1.00 108.77 1247 LEU A C 1
ATOM 9283 O O . LEU A 1 1247 ? 145.226 141.202 75.929 1.00 108.77 1247 LEU A O 1
ATOM 9288 N N . GLN A 1 1248 ? 144.739 140.279 73.928 1.00 113.61 1248 GLN A N 1
ATOM 9289 C CA . GLN A 1 1248 ? 146.006 139.558 73.850 1.00 113.61 1248 GLN A CA 1
ATOM 9290 C C . GLN A 1 1248 ? 147.176 140.514 73.660 1.00 113.61 1248 GLN A C 1
ATOM 9291 O O . GLN A 1 1248 ? 148.161 140.458 74.405 1.00 113.61 1248 GLN A O 1
ATOM 9297 N N . THR A 1 1249 ? 147.078 141.405 72.676 1.00 120.50 1249 THR A N 1
ATOM 9298 C CA . THR A 1 1249 ? 148.167 142.303 72.317 1.00 120.50 1249 THR A CA 1
ATOM 9299 C C . THR A 1 1249 ? 148.201 143.577 73.152 1.00 120.50 1249 THR A C 1
ATOM 9300 O O . THR A 1 1249 ? 148.952 144.497 72.811 1.00 120.50 1249 THR A O 1
ATOM 9304 N N . HIS A 1 1250 ? 147.417 143.659 74.230 1.00 122.65 1250 H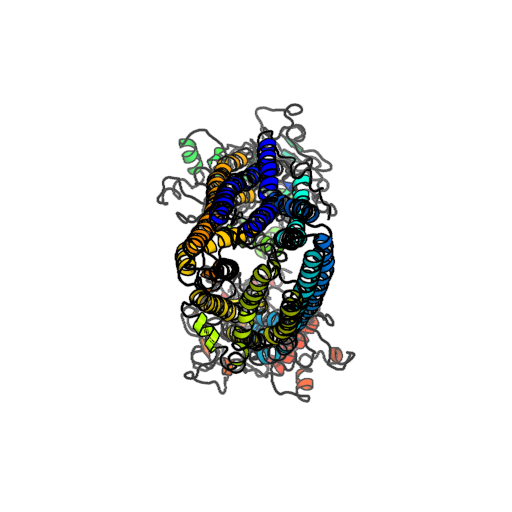IS A N 1
ATOM 9305 C CA . HIS A 1 1250 ? 147.403 144.827 75.104 1.00 122.65 1250 HIS A CA 1
ATOM 9306 C C . HIS A 1 1250 ? 148.408 144.720 76.245 1.00 122.65 1250 HIS A C 1
ATOM 9307 O O . HIS A 1 1250 ? 148.230 145.364 77.288 1.00 122.65 1250 HIS A O 1
ATOM 9314 N N . ARG A 1 1251 ? 149.458 143.922 76.076 1.00 126.04 1251 ARG A N 1
ATOM 9315 C CA . ARG A 1 1251 ? 150.491 143.767 77.092 1.00 126.04 1251 ARG A CA 1
ATOM 9316 C C . ARG A 1 1251 ? 151.385 145.001 77.163 1.00 126.04 1251 ARG A C 1
ATOM 9317 O O . ARG A 1 1251 ? 152.418 144.994 77.832 1.00 126.04 1251 ARG A O 1
#